Protein AF-A0A7G8TA58-F1 (afdb_monomer)

Organism: NCBI:txid2576756

Solvent-accessible surface area (backbone atoms only — not comparable to full-atom values): 45435 Å² total; per-residue (Å²): 112,73,63,61,55,50,52,52,49,54,52,56,51,55,77,71,56,81,88,83,53,46,38,40,35,31,42,34,30,49,72,52,22,72,72,76,45,64,90,87,63,62,66,40,63,61,87,75,32,33,47,72,64,60,43,51,52,54,51,49,53,48,30,68,75,66,50,70,64,50,80,24,44,36,74,63,62,45,51,52,49,47,70,73,65,68,67,60,34,88,47,33,37,32,45,65,56,53,60,58,34,79,58,76,56,32,63,18,52,64,40,47,50,27,62,76,64,61,33,46,60,56,48,46,49,32,65,48,50,32,40,49,34,32,50,65,64,47,42,56,57,38,43,78,69,76,40,53,44,55,59,69,44,83,43,43,50,80,57,87,85,51,66,66,53,57,71,74,39,58,78,33,44,28,35,47,39,59,46,57,71,62,81,43,60,66,31,48,81,79,31,53,45,74,36,43,89,87,42,47,71,57,52,39,53,47,37,36,72,56,28,62,71,48,24,28,42,26,46,51,67,71,57,55,40,32,41,29,48,32,37,44,56,98,88,43,63,46,41,44,80,32,32,29,59,45,62,54,93,93,52,88,74,82,26,29,67,39,52,80,62,66,56,59,48,80,43,80,49,83,55,81,52,39,61,56,45,29,53,51,48,28,49,50,39,60,75,61,62,62,30,52,44,38,35,40,31,31,29,32,42,96,77,44,61,24,52,74,50,54,43,79,77,77,81,62,56,44,83,42,98,81,80,47,68,44,46,83,45,64,70,59,38,56,50,46,58,57,49,51,61,73,75,43,49,70,54,36,54,53,52,28,46,46,35,61,55,38,38,60,85,49,22,47,62,37,13,49,28,44,20,64,57,67,75,33,55,44,69,62,22,47,38,26,39,52,51,30,45,59,52,28,61,77,67,68,37,64,70,58,44,51,54,49,53,52,53,46,68,73,40,45,52,74,67,55,51,53,54,50,51,53,52,50,54,50,54,59,52,70,75,44,83,94,80,57,71,71,60,54,55,51,52,52,55,55,60,67,70,51,96,65,44,52,56,49,54,45,50,53,42,37,54,54,35,51,56,50,68,74,42,90,78,64,64,63,68,59,49,53,55,33,48,54,51,40,52,50,44,43,77,41,83,33,40,53,79,81,70,97,54,96,84,66,76,71,72,55,63,46,44,64,59,29,43,54,40,42,68,63,49,39,46,49,34,40,74,74,63,51,33,62,66,62,31,52,52,49,52,55,47,44,55,51,41,59,68,68,47,57,55,74,51,97,81,36,70,63,58,52,54,52,28,60,48,24,35,41,23,72,81,79,41,57,64,94,60,24,61,69,30,38,52,53,20,42,51,52,23,60,79,67,68,39,59,68,63,29,30,51,31,28,34,25,46,17,27,39,24,43,51,54,66,36,25,66,59,14,36,51,26,28,51,52,26,52,53,50,28,65,75,72,71,50,85,68,82,69,60,49,37,42,53,49,33,33,46,51,20,55,45,51,47,49,46,74,74,47,92,48,68,69,60,41,35,50,48,40,53,52,42,43,60,57,58,61,70,57,62,79,90,58,74,44,73,67,46,49,52,54,39,49,34,44,30,28,40,21,51,50,57,73,32,62,68,60,22,50,55,38,49,53,50,48,20,63,57,70,72,50,94,55,59,42,44,76,82,48,85,89,52,60,52,64,55,17,54,52,39,35,40,49,52,32,49,53,22,42,67,72,65,36,56,74,58,25,52,54,42,46,64,58,47,62,92,58,72,38,62,94,49,54,93,48,47,74,49,50,55,49,37,52,50,34,54,52,47,32,63,75,68,70,53,68,65,54,53,64,42,30,29,74,54,44,49,86,76,69,99,82,69,61,69,51,51,66,58,66,34,22,48,63,50,75,76,64,44,65,73,77,74,83,134

InterPro domains:
  IPR011761 ATP-grasp fold [PS50975] (139-336)
  IPR013815 ATP-grasp fold, subdomain 1 [G3DSA:3.30.1490.20] (150-220)

Sequence (833 aa):
MRNHQIIENILSQYNIDNIDFDVYVIADAQVQTIKESDNRICHADESEFFSRTEFAEIASALFNVFGFVRVFYSEISFIEYILRNHIDPNGCIVYNLARDGKMPGKKSLIPSFCDLYHIKYTGSDAFVISLLRNKPDFSDILSVHDINVPISVVFNPKQENLSELNTALEGHEILIKNVCESASIGLTRECKMLFSSDAYPKLRQVATSVNPKQVLVQEFIDGMECEVLVLQYHKDYYAMTPVVITFPKDRTFMDTQISNGYQYGFQLLQTPVASSICATAEHAASILNIKDYARFDFRVRDNIPYLFDIAKHEIFIDKDQNCFYEFHCPEIQSILRKEEISERKERLLYYYRYYTETEQDNYYFRGYYLTLFAGKLTSQAFTLLCLAYIFSQRLLDYDLLNRIDDLIKQYAVTQQLNEFMEIRNFYDMLSQSPTTGDNTYSIYCKLKQFDFELPLKAELARACFHFFYTMTQTNDKYQKMLLNECLQYAKNKLMLSNFINPIQLKPADETIIRLTIVYEIAPYILDVRNDIDEFNLLYTLSQQLSIESRAKGEKGLAQYIQNIFNRKAFLFANPTQCEIYYERAKKYFSECQIWDEYCITLVCQAGTDIVIQKYQEAQICCNSAAEIADREGIMLPQPAKINNNLLIAQFLEFEQNSSNQQECATKAKNTRLLLAQELQGTPCATEFVILTNLCSLCLYCDDDASYSNYKDKIENLMQCTDVSDVSDENIDDFYRYYFVWFEAYRALRDKKWELAEKLFHKIDGFIPALFKKQEIFWEKKNAALKRLILSKEVLSAYDFCIHLVQTDRRETVLSKFFFRGLMLSDLQYTSYQ

Nearest PDB structures (foldseek):
  6u1h-assembly1_B  TM=6.963E-01  e=1.003E-09  Thermus thermophilus HB8
  8fff-assembly1_A-2  TM=7.082E-01  e=5.204E-09  Staphylococcus aureus
  6dgi-assembly1_B  TM=6.647E-01  e=4.872E-08  Vibrio cholerae O1 biovar El Tor str. N16961
  4g2v-assembly1_A  TM=5.440E-01  e=3.906E-04  Mus musculus
  4jhr-assembly1_A  TM=5.674E-01  e=3.424E-02  Mus musculus

Foldseek 3Di:
DVQLVVVVVVVVVLVVDDQQAEEEEEFAEQPPLCVPDDPPAPWDDNLLGHYPLLVVQVVVVCCVSRPDYHYDNYPVVVVVVCVVVVDDLVRYEYEQNFDIHDDLQRSQSNLVSCVVVVHHYDKDHSVLSSQQLQQVNLQVLLVVVVQFAWQKDKDALVDPDCPSVCVGQAQFWKAKAARRDDLQQLFDPLRTDGDHPVCSVSNSVSNCSRPNGIIMITGDAQAWKWKWKWFADPNFIFIAFIKTKAAPPVDRDDHNCCRSVVRIDIDTDPDPLRVVVGVSVRVSCNSSVIHGMKMWMWGADPSRTHTRHIGRDDRQWPQDPLRDTAGNHVSCRVVCVVCVLPPPLQVLVVQLVCCVQAPVQPLQSNLVSVCSSVVARDLSSLLSLLSQCVVCVVVVVVVSNVSSVVSCVVHPDPVSVVLSVLSVVLVVVLPDDPDDLVVNVVSLVVNCPDPHAQLSNLVSLLSNLLSQVPDPDHPVVSNVVSLVVLLVSLVDFRWGDDDDHPVPDDTDGSLLSSLVSLLSNLLCCCFVVVNLPSSVVSVVSNVVSLVVRSHPPLQGSSLLSQLLVLLVCLSPHDLVPSVVSLVSNLVSCVVVVVLLSNLQSLLSNLQSCVLLLVLVSSLVSLVVSVVSCVVVVHDHPLNLLSLQSNLSSVLVVVLVVDPDLVVSLVSLVVSLVSLVVSAPLAQDPSNLQSLLQNLLSCVSNVNVVSNVVSQVSNCVSLVHDGQCPLPPPSHGLVSVLLVLLSVLLVCLQVLVLVVNVVSLVSNVPRDRSSCPVPVVLSVQLSVLSVVCSVVSHHDRLSCQAAVSGPDDPDDHSNNSQSSGSSHHGRDHPSDDD

Mean predicted aligned error: 16.64 Å

Structure (mmCIF, N/CA/C/O backbone):
data_AF-A0A7G8TA58-F1
#
_entry.id   AF-A0A7G8TA58-F1
#
loop_
_atom_site.group_PDB
_atom_site.id
_atom_site.type_symbol
_atom_site.label_atom_id
_atom_site.label_alt_id
_atom_site.label_comp_id
_atom_site.label_asym_id
_atom_site.label_entity_id
_atom_site.label_seq_id
_atom_site.pdbx_PDB_ins_code
_atom_site.Cartn_x
_atom_site.Cartn_y
_atom_site.Cartn_z
_atom_site.occupancy
_atom_site.B_iso_or_equiv
_atom_site.auth_seq_id
_atom_site.auth_comp_id
_atom_site.auth_asym_id
_atom_site.auth_atom_id
_atom_site.pdbx_PDB_model_num
ATOM 1 N N . MET A 1 1 ? -25.600 -12.133 39.251 1.00 46.44 1 MET A N 1
ATOM 2 C CA . MET A 1 1 ? -26.917 -12.608 38.757 1.00 46.44 1 MET A CA 1
ATOM 3 C C . MET A 1 1 ? -27.768 -11.471 38.195 1.00 46.44 1 MET A C 1
ATOM 5 O O . MET A 1 1 ? -28.125 -11.577 37.035 1.00 46.44 1 MET A O 1
ATOM 9 N N . ARG A 1 2 ? -28.028 -10.373 38.931 1.00 64.56 2 ARG A N 1
ATOM 10 C CA . ARG A 1 2 ? -28.833 -9.230 38.438 1.00 64.56 2 ARG A CA 1
ATOM 11 C C . ARG A 1 2 ? -28.316 -8.624 37.117 1.00 64.56 2 ARG A C 1
ATOM 13 O O . ARG A 1 2 ? -29.086 -8.491 36.180 1.00 64.56 2 ARG A O 1
ATOM 20 N N . ASN A 1 3 ? -27.017 -8.340 37.016 1.00 65.88 3 ASN A N 1
ATOM 21 C CA . ASN A 1 3 ? -26.450 -7.615 35.865 1.00 65.88 3 ASN A CA 1
ATOM 22 C C . ASN A 1 3 ? -26.434 -8.445 34.571 1.00 65.88 3 ASN A C 1
ATOM 24 O O . ASN A 1 3 ? -26.736 -7.927 33.504 1.00 65.88 3 ASN A O 1
ATOM 28 N N . HIS A 1 4 ? -26.170 -9.752 34.680 1.00 65.88 4 HIS A N 1
ATOM 29 C CA . HIS A 1 4 ? -26.207 -10.685 33.548 1.00 65.88 4 HIS A CA 1
ATOM 30 C C . HIS A 1 4 ? -27.599 -10.743 32.906 1.00 65.88 4 HIS A C 1
ATOM 32 O O . HIS A 1 4 ? -27.727 -10.647 31.694 1.00 65.88 4 HIS A O 1
ATOM 38 N N . GLN A 1 5 ? -28.644 -10.798 33.736 1.00 73.06 5 GLN A N 1
ATOM 39 C CA . GLN A 1 5 ? -30.027 -10.831 33.272 1.00 73.06 5 GLN A CA 1
ATOM 40 C C . GLN A 1 5 ? -30.445 -9.525 32.576 1.00 73.06 5 GLN A C 1
ATOM 42 O O . GLN A 1 5 ? -31.246 -9.554 31.650 1.00 73.06 5 GLN A O 1
ATOM 47 N N . ILE A 1 6 ? -29.895 -8.375 32.988 1.00 74.94 6 ILE A N 1
ATOM 48 C CA . ILE A 1 6 ? -30.139 -7.100 32.297 1.00 74.94 6 ILE A CA 1
ATOM 49 C C . ILE A 1 6 ? -29.489 -7.097 30.913 1.00 74.94 6 ILE A C 1
ATOM 51 O O . ILE A 1 6 ? -30.134 -6.679 29.958 1.00 74.94 6 ILE A O 1
ATOM 55 N N . ILE A 1 7 ? -28.256 -7.595 30.787 1.00 70.81 7 ILE A N 1
ATOM 56 C CA . ILE A 1 7 ? -27.585 -7.704 29.484 1.00 70.81 7 ILE A CA 1
ATOM 57 C C . ILE A 1 7 ? -28.370 -8.643 28.561 1.00 70.81 7 ILE A C 1
ATOM 59 O O . ILE A 1 7 ? -28.643 -8.275 27.424 1.00 70.81 7 ILE A O 1
ATOM 63 N N . GLU A 1 8 ? -28.802 -9.808 29.055 1.00 71.75 8 GLU A N 1
ATOM 64 C CA . GLU A 1 8 ? -29.664 -10.726 28.294 1.00 71.75 8 GLU A CA 1
ATOM 65 C C . GLU A 1 8 ? -30.973 -10.049 27.859 1.00 71.75 8 GLU A C 1
ATOM 67 O O . GLU A 1 8 ? -31.382 -10.186 26.709 1.00 71.75 8 GLU A O 1
ATOM 72 N N . ASN A 1 9 ? -31.606 -9.261 28.734 1.00 75.81 9 ASN A N 1
ATOM 73 C CA . ASN A 1 9 ? -32.813 -8.513 28.381 1.00 75.81 9 ASN A CA 1
ATOM 74 C C . ASN A 1 9 ? -32.541 -7.477 27.276 1.00 75.81 9 ASN A C 1
ATOM 76 O O . ASN A 1 9 ? -33.294 -7.430 26.303 1.00 75.81 9 ASN A O 1
ATOM 80 N N . ILE A 1 10 ? -31.461 -6.694 27.389 1.00 71.62 10 ILE A N 1
ATOM 81 C CA . ILE A 1 10 ? -31.053 -5.702 26.378 1.00 71.62 10 ILE A CA 1
ATOM 82 C C . ILE A 1 10 ? -30.824 -6.382 25.020 1.00 71.62 10 ILE A C 1
ATOM 84 O O . ILE A 1 10 ? -31.345 -5.923 24.004 1.00 71.62 10 ILE A O 1
ATOM 88 N N . LEU A 1 11 ? -30.090 -7.496 24.999 1.00 69.50 11 LEU A N 1
ATOM 89 C CA . LEU A 1 11 ? -29.798 -8.248 23.774 1.00 69.50 11 LEU A CA 1
ATOM 90 C C . LEU A 1 11 ? -31.053 -8.896 23.179 1.00 69.50 11 LEU A C 1
ATOM 92 O O . LEU A 1 11 ? -31.270 -8.837 21.970 1.00 69.50 11 LEU A O 1
ATOM 96 N N . SER A 1 12 ? -31.933 -9.444 24.020 1.00 70.56 12 SER A N 1
ATOM 97 C CA . SER A 1 12 ? -33.200 -10.025 23.567 1.00 70.56 12 SER A CA 1
ATOM 98 C C . SER A 1 12 ? -34.109 -8.989 22.901 1.00 70.56 12 SER A C 1
ATOM 100 O O . SER A 1 12 ? -34.742 -9.290 21.891 1.00 70.56 12 SER A O 1
ATOM 102 N N . GLN A 1 13 ? -34.130 -7.755 23.418 1.00 67.62 13 GLN A N 1
ATOM 103 C CA . GLN A 1 13 ? -34.866 -6.644 22.823 1.00 67.62 13 GLN A CA 1
ATOM 104 C C . GLN A 1 13 ? -34.265 -6.257 21.465 1.00 67.62 13 GLN A C 1
ATOM 106 O O . GLN A 1 13 ? -34.991 -6.092 20.487 1.00 67.62 13 GLN A O 1
ATOM 111 N N . TYR A 1 14 ? -32.935 -6.211 21.382 1.00 64.81 14 TYR A N 1
ATOM 112 C CA . TYR A 1 14 ? -32.216 -5.918 20.145 1.00 64.81 14 TYR A CA 1
ATOM 113 C C . TYR A 1 14 ? -32.493 -6.930 19.022 1.00 64.81 14 TYR A C 1
ATOM 115 O O . TYR A 1 14 ? -32.582 -6.551 17.860 1.00 64.81 14 TYR A O 1
ATOM 123 N N . ASN A 1 15 ? -32.677 -8.213 19.349 1.00 61.06 15 ASN A N 1
ATOM 124 C CA . ASN A 1 15 ? -33.002 -9.251 18.361 1.00 61.06 15 ASN A CA 1
ATOM 125 C C . ASN A 1 15 ? -34.431 -9.140 17.786 1.00 61.06 15 ASN A C 1
ATOM 127 O O . ASN A 1 15 ? -34.732 -9.781 16.778 1.00 61.06 15 ASN A O 1
ATOM 131 N N . ILE A 1 16 ? -35.311 -8.352 18.410 1.00 58.31 16 ILE A N 1
ATOM 132 C CA . ILE A 1 16 ? -36.704 -8.147 17.980 1.00 58.31 16 ILE A CA 1
ATOM 133 C C . ILE A 1 16 ? -36.847 -6.855 17.159 1.00 58.31 16 ILE A C 1
ATOM 135 O O . ILE A 1 16 ? -37.679 -6.794 16.250 1.00 58.31 16 ILE A O 1
ATOM 139 N N . ASP A 1 17 ? -36.037 -5.839 17.456 1.00 60.25 17 ASP A N 1
ATOM 140 C CA . ASP A 1 17 ? -36.115 -4.527 16.818 1.00 60.25 17 ASP A CA 1
ATOM 141 C C . ASP A 1 17 ? -35.423 -4.522 15.443 1.00 60.25 17 ASP A C 1
ATOM 143 O O . ASP A 1 17 ? -34.240 -4.830 15.302 1.00 60.25 17 ASP A O 1
ATOM 147 N N . ASN A 1 18 ? -36.161 -4.135 14.397 1.00 60.56 18 ASN A N 1
ATOM 148 C CA . ASN A 1 18 ? -35.581 -3.951 13.070 1.00 60.56 18 ASN A CA 1
ATOM 149 C C . ASN A 1 18 ? -34.824 -2.614 13.027 1.00 60.56 18 ASN A C 1
ATOM 151 O O . ASN A 1 18 ? -35.420 -1.552 13.215 1.00 60.56 18 ASN A O 1
ATOM 155 N N . ILE A 1 19 ? -33.514 -2.664 12.791 1.00 65.75 19 ILE A N 1
ATOM 156 C CA . ILE A 1 19 ? -32.657 -1.475 12.717 1.00 65.75 19 ILE A CA 1
ATOM 157 C C . ILE A 1 19 ? -32.855 -0.833 11.344 1.00 65.75 19 ILE A C 1
ATOM 159 O O . ILE A 1 19 ? -32.342 -1.327 10.344 1.00 65.75 19 ILE A O 1
ATOM 163 N N . ASP A 1 20 ? -33.616 0.258 11.309 1.00 69.62 20 ASP A N 1
ATOM 164 C CA . ASP A 1 20 ? -33.960 1.005 10.090 1.00 69.62 20 ASP A CA 1
ATOM 165 C C . ASP A 1 20 ? -33.512 2.475 10.185 1.00 69.62 20 ASP A C 1
ATOM 167 O O . ASP A 1 20 ? -34.241 3.405 9.850 1.00 69.62 20 ASP A O 1
ATOM 171 N N . PHE A 1 21 ? -32.321 2.703 10.741 1.00 74.81 21 PHE A N 1
ATOM 172 C CA . PHE A 1 21 ? -31.722 4.031 10.870 1.00 74.81 21 PHE A CA 1
ATOM 173 C C . PHE A 1 21 ? -30.234 3.996 10.516 1.00 74.81 21 PHE A C 1
ATOM 175 O O . PHE A 1 21 ? -29.545 3.006 10.761 1.00 74.81 21 PHE A O 1
ATOM 182 N N . ASP A 1 22 ? -29.728 5.103 9.976 1.00 77.25 22 ASP A N 1
ATOM 183 C CA . ASP A 1 22 ? -28.310 5.270 9.665 1.00 77.25 22 ASP A CA 1
ATOM 184 C C . ASP A 1 22 ? -27.483 5.438 10.944 1.00 77.25 22 ASP A C 1
ATOM 186 O O . ASP A 1 22 ? -27.871 6.162 11.865 1.00 77.25 22 ASP A O 1
ATOM 190 N N . VAL A 1 23 ? -26.292 4.839 10.980 1.00 82.38 23 VAL A N 1
ATOM 191 C CA . VAL A 1 23 ? -25.330 5.046 12.070 1.00 82.38 23 VAL A CA 1
ATOM 192 C C . VAL A 1 23 ? -24.156 5.885 11.582 1.00 82.38 23 VAL A C 1
ATOM 194 O O . VAL A 1 23 ? -23.430 5.499 10.661 1.00 82.38 23 VAL A O 1
ATOM 197 N N . TYR A 1 24 ? -23.945 7.023 12.240 1.00 85.38 24 TYR A N 1
ATOM 198 C CA . TYR A 1 24 ? -22.814 7.916 12.010 1.00 85.38 24 TYR A CA 1
ATOM 199 C C . TYR A 1 24 ? -21.821 7.816 13.164 1.00 85.38 24 TYR A C 1
ATOM 201 O O . TYR A 1 24 ? -22.141 8.178 14.290 1.00 85.38 24 TYR A O 1
ATOM 209 N N . VAL A 1 25 ? -20.611 7.340 12.893 1.00 88.44 25 VAL A N 1
ATOM 210 C CA . VAL A 1 25 ? -19.529 7.248 13.880 1.00 88.44 25 VAL A CA 1
ATOM 211 C C . VAL A 1 25 ? -18.618 8.447 13.712 1.00 88.44 25 VAL A C 1
ATOM 213 O O . VAL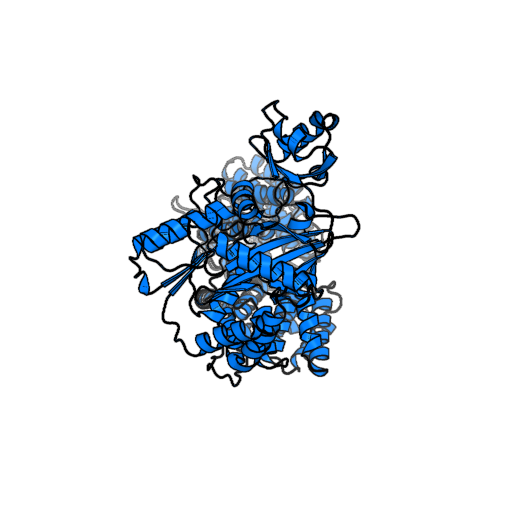 A 1 25 ? -18.109 8.669 12.617 1.00 88.44 25 VAL A O 1
ATOM 216 N N . ILE A 1 26 ? -18.387 9.198 14.783 1.00 91.56 26 ILE A N 1
ATOM 217 C CA . ILE A 1 26 ? -17.373 10.258 14.801 1.00 91.56 26 ILE A CA 1
ATOM 218 C C . ILE A 1 26 ? -16.251 9.764 15.692 1.00 91.56 26 ILE A C 1
ATOM 220 O O . ILE A 1 26 ? -16.492 9.556 16.878 1.00 91.56 26 ILE A O 1
ATOM 224 N N . ALA A 1 27 ? -15.068 9.539 15.132 1.00 88.44 27 ALA A N 1
ATOM 225 C CA . ALA A 1 27 ? -13.942 8.969 15.858 1.00 88.44 27 ALA A CA 1
ATOM 226 C C . ALA A 1 27 ? -12.623 9.558 15.366 1.00 88.44 27 ALA A C 1
ATOM 228 O O . ALA A 1 27 ? -12.228 9.333 14.222 1.00 88.44 27 ALA A O 1
ATOM 229 N N . ASP A 1 28 ? -11.921 10.260 16.250 1.00 89.56 28 ASP A N 1
ATOM 230 C CA . ASP A 1 28 ? -10.614 10.816 15.920 1.00 89.56 28 ASP A CA 1
ATOM 231 C C . ASP A 1 28 ? -9.548 9.724 15.929 1.00 89.56 28 ASP A C 1
ATOM 233 O O . ASP A 1 28 ? -9.374 9.020 16.931 1.00 89.56 28 ASP A O 1
ATOM 237 N N . ALA A 1 29 ? -8.842 9.585 14.810 1.00 82.75 29 ALA A N 1
ATOM 238 C CA . ALA A 1 29 ? -7.839 8.562 14.576 1.00 82.75 29 ALA A CA 1
ATOM 239 C C . ALA A 1 29 ? -6.469 9.189 14.296 1.00 82.75 29 ALA A C 1
ATOM 241 O O . ALA A 1 29 ? -6.350 10.184 13.572 1.00 82.75 29 ALA A O 1
ATOM 242 N N . GLN A 1 30 ? -5.425 8.568 14.847 1.00 81.19 30 GLN A N 1
ATOM 243 C CA . GLN A 1 30 ? -4.032 8.974 14.668 1.00 81.19 30 GLN A CA 1
ATOM 244 C C . GLN A 1 30 ? -3.701 9.116 13.181 1.00 81.19 30 GLN A C 1
ATOM 246 O O . GLN A 1 30 ? -4.119 8.292 12.362 1.00 81.19 30 GLN A O 1
ATOM 251 N N . VAL A 1 31 ? -2.953 10.166 12.830 1.00 79.25 31 VAL A N 1
ATOM 252 C CA . VAL A 1 31 ? -2.627 10.586 11.453 1.00 79.25 31 VAL A CA 1
ATOM 253 C C . VAL A 1 31 ? -3.836 11.056 10.625 1.00 79.25 31 VAL A C 1
ATOM 255 O O . VAL A 1 31 ? -3.755 12.097 9.971 1.00 79.25 31 VAL A O 1
ATOM 258 N N . GLN A 1 32 ? -4.959 10.331 10.636 1.00 75.12 32 GLN A N 1
ATOM 259 C CA . GLN A 1 32 ? -6.102 10.595 9.756 1.00 75.12 32 GLN A CA 1
ATOM 260 C C . GLN A 1 32 ? -6.854 11.874 10.131 1.00 75.12 32 GLN A C 1
ATOM 262 O O . GLN A 1 32 ? -7.148 12.677 9.246 1.00 75.12 32 GLN A O 1
ATOM 267 N N . THR A 1 33 ? -7.112 12.103 11.422 1.00 83.19 33 THR A N 1
ATOM 268 C CA . THR A 1 33 ? -7.815 13.308 11.892 1.00 83.19 33 THR A CA 1
ATOM 269 C C . THR A 1 33 ? -7.068 14.569 11.492 1.00 83.19 33 THR A C 1
ATOM 271 O O . THR A 1 33 ? -7.668 15.480 10.930 1.00 83.19 33 THR A O 1
ATOM 274 N N . ILE A 1 34 ? -5.747 14.601 11.681 1.00 81.88 34 ILE A N 1
ATOM 275 C CA . ILE A 1 34 ? -4.910 15.752 11.315 1.00 81.88 34 ILE A CA 1
ATOM 276 C C . ILE A 1 34 ? -4.872 15.941 9.792 1.00 81.88 34 ILE A C 1
ATOM 278 O O . ILE A 1 34 ? -4.914 17.069 9.311 1.00 81.88 34 ILE A O 1
ATOM 282 N N . LYS A 1 35 ? -4.829 14.848 9.019 1.00 77.56 35 LYS A N 1
ATOM 283 C CA . LYS A 1 35 ? -4.809 14.894 7.548 1.00 77.56 35 LYS A CA 1
ATOM 284 C C . LYS A 1 35 ? -6.095 15.483 6.953 1.00 77.56 35 LYS A C 1
ATOM 286 O O . LYS A 1 35 ? -6.027 16.158 5.929 1.00 77.56 35 LYS A O 1
ATOM 291 N N . GLU A 1 36 ? -7.250 15.184 7.544 1.00 73.31 36 GLU A N 1
ATOM 292 C CA . GLU A 1 36 ? -8.564 15.616 7.039 1.00 73.31 36 GLU A CA 1
ATOM 293 C C . GLU A 1 36 ? -9.047 16.950 7.621 1.00 73.31 36 GLU A C 1
ATOM 295 O O . GLU A 1 36 ? -9.993 17.542 7.099 1.00 73.31 36 GLU A O 1
ATOM 300 N N . SER A 1 37 ? -8.424 17.417 8.701 1.00 76.31 37 SER A N 1
ATOM 301 C CA . SER A 1 37 ? -8.884 18.585 9.446 1.00 76.31 37 SER A CA 1
ATOM 302 C C . SER A 1 37 ? -8.392 19.914 8.878 1.00 76.31 37 SER A C 1
ATOM 304 O O . SER A 1 37 ? -7.374 20.017 8.199 1.00 76.31 37 SER A O 1
ATOM 306 N N . ASP A 1 38 ? -9.128 20.977 9.200 1.00 76.56 38 ASP A N 1
ATOM 307 C CA . ASP A 1 38 ? -8.730 22.348 8.896 1.00 76.56 38 ASP A CA 1
ATOM 308 C C . ASP A 1 38 ? -7.469 22.736 9.687 1.00 76.56 38 ASP A C 1
ATOM 310 O O . ASP A 1 38 ? -7.445 22.640 10.913 1.00 76.56 38 ASP A O 1
ATOM 314 N N . ASN A 1 39 ? -6.453 23.264 8.998 1.00 82.31 39 ASN A N 1
ATOM 315 C CA . ASN A 1 39 ? -5.166 23.668 9.585 1.00 82.31 39 ASN A CA 1
ATOM 316 C C . ASN A 1 39 ? -5.268 24.708 10.723 1.00 82.31 39 ASN A C 1
ATOM 318 O O . ASN A 1 39 ? -4.273 24.990 11.392 1.00 82.31 39 ASN A O 1
ATOM 322 N N . ARG A 1 40 ? -6.430 25.343 10.922 1.00 86.44 40 ARG A N 1
ATOM 323 C CA . ARG A 1 40 ? -6.695 26.271 12.035 1.00 86.44 40 ARG A CA 1
ATOM 324 C C . ARG A 1 40 ? -7.053 25.556 13.340 1.00 86.44 40 ARG A C 1
ATOM 326 O O . ARG A 1 40 ? -7.095 26.213 14.382 1.00 86.44 40 ARG A O 1
ATOM 333 N N . ILE A 1 41 ? -7.354 24.260 13.299 1.00 86.50 41 ILE A N 1
ATOM 334 C CA . ILE A 1 41 ? -7.726 23.477 14.476 1.00 86.50 41 ILE A CA 1
ATOM 335 C C . ILE A 1 41 ? -6.468 23.170 15.291 1.00 86.50 41 ILE A C 1
ATOM 337 O O . ILE A 1 41 ? -5.472 22.644 14.803 1.00 86.50 41 ILE A O 1
ATOM 341 N N . CYS A 1 42 ? -6.514 23.520 16.574 1.00 88.56 42 CYS A N 1
ATOM 342 C CA . CYS A 1 42 ? -5.494 23.119 17.532 1.00 88.56 42 CYS A CA 1
ATOM 343 C C . CYS A 1 42 ? -5.844 21.731 18.072 1.00 88.56 42 CYS A C 1
ATOM 345 O O . CYS A 1 42 ? -6.615 21.634 19.030 1.00 88.56 42 CYS A O 1
ATOM 347 N N . HIS A 1 43 ? -5.252 20.701 17.471 1.00 90.12 43 HIS A N 1
ATOM 348 C CA . HIS A 1 43 ? -5.534 19.302 17.787 1.00 90.12 43 HIS A CA 1
ATOM 349 C C . HIS A 1 43 ? -5.149 18.888 19.210 1.00 90.12 43 HIS A C 1
ATOM 351 O O . HIS A 1 43 ? -4.244 19.480 19.810 1.00 90.12 43 HIS A O 1
ATOM 357 N N . ALA A 1 44 ? -5.825 17.868 19.740 1.00 86.56 44 ALA A N 1
ATOM 358 C CA . ALA A 1 44 ? -5.384 17.155 20.940 1.00 86.56 44 ALA A CA 1
ATOM 359 C C . ALA A 1 44 ? -4.020 16.468 20.712 1.00 86.56 44 ALA A C 1
ATOM 361 O O . ALA A 1 44 ? -3.489 16.452 19.600 1.00 86.56 44 ALA A O 1
ATOM 362 N N . ASP A 1 45 ? -3.425 15.931 21.777 1.00 82.62 45 ASP A N 1
ATOM 363 C CA . ASP A 1 45 ? -2.261 15.053 21.631 1.00 82.62 45 ASP A CA 1
ATOM 364 C C . ASP A 1 45 ? -2.669 13.769 20.886 1.00 82.62 45 ASP A C 1
ATOM 366 O O . ASP A 1 45 ? -3.742 13.229 21.149 1.00 82.62 45 ASP A O 1
ATOM 370 N N . GLU A 1 46 ? -1.843 13.266 19.962 1.00 80.06 46 GLU A N 1
ATOM 371 C CA . GLU A 1 46 ? -2.182 12.064 19.183 1.00 80.06 46 GLU A CA 1
ATOM 372 C C . GLU A 1 46 ? -2.362 10.810 20.051 1.00 80.06 46 GLU A C 1
ATOM 374 O O . GLU A 1 46 ? -3.086 9.898 19.650 1.00 80.06 46 GLU A O 1
ATOM 379 N N . SER A 1 47 ? -1.758 10.763 21.245 1.00 75.56 47 SER A N 1
ATOM 380 C CA . SER A 1 47 ? -2.011 9.689 22.218 1.00 75.56 47 SER A CA 1
ATOM 381 C C . SER A 1 47 ? -3.456 9.662 22.710 1.00 75.56 47 SER A C 1
ATOM 383 O O . SER A 1 47 ? -3.921 8.630 23.186 1.00 75.56 47 SER A O 1
ATOM 385 N N . GLU A 1 48 ? -4.196 10.765 22.560 1.00 80.25 48 GLU A N 1
ATOM 386 C CA . GLU A 1 48 ? -5.628 10.733 22.787 1.00 80.25 48 GLU A CA 1
ATOM 387 C C . GLU A 1 48 ? -6.378 10.087 21.639 1.00 80.25 48 GLU A C 1
ATOM 389 O O . GLU A 1 48 ? -7.431 9.555 21.928 1.00 80.25 48 GLU A O 1
ATOM 394 N N . PHE A 1 49 ? -5.920 10.108 20.387 1.00 85.00 49 PHE A N 1
ATOM 395 C CA . PHE A 1 49 ? -6.674 9.566 19.249 1.00 85.00 49 PHE A CA 1
ATOM 396 C C . PHE A 1 49 ? -6.618 8.039 19.172 1.00 85.00 49 PHE A C 1
ATOM 398 O O . PHE A 1 49 ? -5.682 7.417 19.666 1.00 85.00 49 PHE A O 1
ATOM 405 N N . PHE A 1 50 ? -7.613 7.423 18.518 1.00 76.94 50 PHE A N 1
ATOM 406 C CA . PHE A 1 50 ? -7.580 5.979 18.270 1.00 76.94 50 PHE A CA 1
ATOM 407 C C . PHE A 1 50 ? -6.401 5.667 17.356 1.00 76.94 50 PHE A C 1
ATOM 409 O O . PHE A 1 50 ? -6.259 6.260 16.282 1.00 76.94 50 PHE A O 1
ATOM 416 N N . SER A 1 51 ? -5.593 4.684 17.725 1.00 68.00 51 SER A N 1
ATOM 417 C CA . SER A 1 51 ? -4.731 4.032 16.752 1.00 68.00 51 SER A CA 1
ATOM 418 C C . SER A 1 51 ? -5.583 3.417 15.635 1.00 68.00 51 SER A C 1
ATOM 420 O O . SER A 1 51 ? -6.770 3.114 15.800 1.00 68.00 51 SER A O 1
ATOM 422 N N . ARG A 1 52 ? -4.973 3.195 14.467 1.00 61.12 52 ARG A N 1
ATOM 423 C CA . ARG A 1 52 ? -5.657 2.555 13.329 1.00 61.12 52 ARG A CA 1
ATOM 424 C C . ARG A 1 52 ? -6.265 1.202 13.709 1.00 61.12 52 ARG A C 1
ATOM 426 O O . ARG A 1 52 ? -7.309 0.828 13.182 1.00 61.12 52 ARG A O 1
ATOM 433 N N . THR A 1 53 ? -5.589 0.491 14.601 1.00 53.62 53 THR A N 1
ATOM 434 C CA . THR A 1 53 ? -5.993 -0.810 15.117 1.00 53.62 53 THR A CA 1
ATOM 435 C C . THR A 1 53 ? -7.262 -0.687 15.959 1.00 53.62 53 THR A C 1
ATOM 437 O O . THR A 1 53 ? -8.291 -1.216 15.550 1.00 53.62 53 THR A O 1
ATOM 440 N N . GLU A 1 54 ? -7.229 0.128 17.019 1.00 59.56 54 GLU A N 1
ATOM 441 C CA . GLU A 1 54 ? -8.372 0.341 17.925 1.00 59.56 54 GLU A CA 1
ATOM 442 C C . GLU A 1 54 ? -9.601 0.863 17.175 1.00 59.56 54 GLU A C 1
ATOM 444 O O . GLU A 1 54 ? -10.734 0.444 17.417 1.00 59.56 54 GLU A O 1
ATOM 449 N N . PHE A 1 55 ? -9.390 1.769 16.216 1.00 68.06 55 PHE A N 1
ATOM 450 C CA . PHE A 1 55 ? -10.482 2.279 15.400 1.00 68.06 55 PHE A CA 1
ATOM 451 C C . PHE A 1 55 ? -11.106 1.186 14.518 1.00 68.06 55 PHE A C 1
ATOM 453 O O . PHE A 1 55 ? -12.332 1.087 14.435 1.00 68.06 55 PHE A O 1
ATOM 460 N N . ALA A 1 56 ? -10.287 0.355 13.865 1.00 57.12 56 ALA A N 1
ATOM 461 C CA . ALA A 1 56 ? -10.777 -0.723 13.008 1.00 57.12 56 ALA A CA 1
ATOM 462 C C . ALA A 1 56 ? -11.607 -1.748 13.794 1.00 57.12 56 ALA A C 1
ATOM 464 O O . ALA A 1 56 ? -12.607 -2.251 13.281 1.00 57.12 56 ALA A O 1
ATOM 465 N N . GLU A 1 57 ? -11.232 -2.021 15.040 1.00 57.62 57 GLU A N 1
ATOM 466 C CA . GLU A 1 57 ? -11.975 -2.906 15.939 1.00 57.62 57 GLU A CA 1
ATOM 467 C C . GLU A 1 57 ? -13.363 -2.368 16.257 1.00 57.62 57 GLU A C 1
ATOM 469 O O . GLU A 1 57 ? -14.367 -3.056 16.055 1.00 57.62 57 GLU A O 1
ATOM 474 N N . ILE A 1 58 ? -13.425 -1.111 16.695 1.00 65.19 58 ILE A N 1
ATOM 475 C CA . ILE A 1 58 ? -14.678 -0.436 17.025 1.00 65.19 58 ILE A CA 1
ATOM 476 C C . ILE A 1 58 ? -15.570 -0.354 15.787 1.00 65.19 58 ILE A C 1
ATOM 478 O O . ILE A 1 58 ? -16.747 -0.709 15.843 1.00 65.19 58 ILE A O 1
ATOM 482 N N . ALA A 1 59 ? -15.017 0.073 14.650 1.00 62.62 59 ALA A N 1
ATOM 483 C CA . ALA A 1 59 ? -15.757 0.175 13.399 1.00 62.62 59 ALA A CA 1
ATOM 484 C C . ALA A 1 59 ? -16.289 -1.190 12.941 1.00 62.62 59 ALA A C 1
ATOM 486 O O . ALA A 1 59 ? -17.435 -1.278 12.503 1.00 62.62 59 ALA A O 1
ATOM 487 N N . SER A 1 60 ? -15.500 -2.259 13.088 1.00 56.75 60 SER A N 1
ATOM 488 C CA . SER A 1 60 ? -15.921 -3.624 12.763 1.00 56.75 60 SER A CA 1
ATOM 489 C C . SER A 1 60 ? -17.057 -4.101 13.669 1.00 56.75 60 SER A C 1
ATOM 491 O O . SER A 1 60 ? -18.055 -4.621 13.169 1.00 56.75 60 SER A O 1
ATOM 493 N N . ALA A 1 61 ? -16.963 -3.866 14.982 1.00 61.78 61 ALA A N 1
ATOM 494 C CA . ALA A 1 61 ? -18.019 -4.208 15.934 1.00 61.78 61 ALA A CA 1
ATOM 495 C C . ALA A 1 61 ? -19.323 -3.449 15.636 1.00 61.78 61 ALA A C 1
ATOM 497 O O . ALA A 1 61 ? -20.399 -4.043 15.597 1.00 61.78 61 ALA A O 1
ATOM 498 N N . LEU A 1 62 ? -19.240 -2.150 15.344 1.00 66.31 62 LEU A N 1
ATOM 499 C CA . LEU A 1 62 ? -20.409 -1.345 14.983 1.00 66.31 62 LEU A CA 1
ATOM 500 C C . LEU A 1 62 ? -21.008 -1.779 13.641 1.00 66.31 62 LEU A C 1
ATOM 502 O O . LEU A 1 62 ? -22.225 -1.906 13.536 1.00 66.31 62 LEU A O 1
ATOM 506 N N . PHE A 1 63 ? -20.180 -2.071 12.637 1.00 56.84 63 PHE A N 1
ATOM 507 C CA . PHE A 1 63 ? -20.635 -2.605 11.350 1.00 56.84 63 PHE A CA 1
ATOM 508 C C . PHE A 1 63 ? -21.305 -3.975 11.512 1.00 56.84 63 PHE A C 1
ATOM 510 O O . PHE A 1 63 ? -22.341 -4.248 10.908 1.00 56.84 63 PHE A O 1
ATOM 517 N N . ASN A 1 64 ? -20.770 -4.833 12.384 1.00 54.88 64 ASN A N 1
ATOM 518 C CA . ASN A 1 64 ? -21.410 -6.093 12.746 1.00 54.88 64 ASN A CA 1
ATOM 519 C C . ASN A 1 64 ? -22.790 -5.866 13.342 1.00 54.88 64 ASN A C 1
ATOM 521 O O . ASN A 1 64 ? -23.745 -6.555 12.992 1.00 54.88 64 ASN A O 1
ATOM 525 N N . VAL A 1 65 ? -22.912 -4.942 14.277 1.00 61.88 65 VAL A N 1
ATOM 526 C CA . VAL A 1 65 ? -24.147 -4.740 15.027 1.00 61.88 65 VAL A CA 1
ATOM 527 C C . VAL A 1 65 ? -25.200 -4.079 14.125 1.00 61.88 65 VAL A C 1
ATOM 529 O O . VAL A 1 65 ? -26.263 -4.659 13.909 1.00 61.88 65 VAL A O 1
ATOM 532 N N . PHE A 1 66 ? -24.857 -2.966 13.477 1.00 62.09 66 PHE A N 1
ATOM 533 C CA . PHE A 1 66 ? -25.803 -2.099 12.764 1.00 62.09 66 PHE A CA 1
ATOM 534 C C . PHE A 1 66 ? -25.827 -2.259 11.235 1.00 62.09 66 PHE A C 1
ATOM 536 O O . PHE A 1 66 ? -26.674 -1.670 10.568 1.00 62.09 66 PHE A O 1
ATOM 543 N N . GLY A 1 67 ? -24.925 -3.048 10.645 1.00 59.16 67 GLY A N 1
ATOM 544 C CA . GLY A 1 67 ? -24.806 -3.159 9.192 1.00 59.16 67 GLY A CA 1
ATOM 545 C C . GLY A 1 67 ? -24.095 -1.944 8.599 1.00 59.16 67 GLY A C 1
ATOM 546 O O . GLY A 1 67 ? -22.889 -1.798 8.764 1.00 59.16 67 GLY A O 1
ATOM 547 N N . PHE A 1 68 ? -24.810 -1.079 7.873 1.00 58.84 68 PHE A N 1
ATOM 548 C CA . PHE A 1 68 ? -24.186 0.078 7.224 1.00 58.84 68 PHE A CA 1
ATOM 549 C C . PHE A 1 68 ? -23.880 1.189 8.236 1.00 58.84 68 PHE A C 1
ATOM 551 O O . PHE A 1 68 ? -24.778 1.787 8.822 1.00 58.84 68 PHE A O 1
ATOM 558 N N . VAL A 1 69 ? -22.592 1.490 8.398 1.00 66.19 69 VAL A N 1
ATOM 559 C CA . VAL A 1 69 ? -22.092 2.540 9.287 1.00 66.19 69 VAL A CA 1
ATOM 560 C C . VAL A 1 69 ? -21.231 3.500 8.475 1.00 66.19 69 VAL A C 1
ATOM 562 O O . VAL A 1 69 ? -20.373 3.069 7.702 1.00 66.19 69 VAL A O 1
ATOM 565 N N . ARG A 1 70 ? -21.433 4.808 8.650 1.00 76.31 70 ARG A N 1
ATOM 566 C CA . ARG A 1 70 ? -20.581 5.840 8.045 1.00 76.31 70 ARG A CA 1
ATOM 567 C C . ARG A 1 70 ? -19.698 6.480 9.106 1.00 76.31 70 ARG A C 1
ATOM 569 O O . ARG A 1 70 ? -20.182 6.924 10.140 1.00 76.31 70 ARG A O 1
ATOM 576 N N . VAL A 1 71 ? -18.409 6.556 8.807 1.00 81.94 71 VAL A N 1
ATOM 577 C CA . VAL A 1 71 ? -17.370 7.058 9.708 1.00 81.94 71 VAL A CA 1
ATOM 578 C C . VAL A 1 71 ? -16.954 8.471 9.310 1.00 81.94 71 VAL A C 1
ATOM 580 O O . VAL A 1 71 ? -16.798 8.758 8.123 1.00 81.94 71 VAL A O 1
ATOM 583 N N . PHE A 1 72 ? -16.720 9.316 10.310 1.00 84.06 72 PHE A N 1
ATOM 584 C CA . PHE A 1 72 ? -16.096 10.628 10.199 1.00 84.06 72 PHE A CA 1
ATOM 585 C C . PHE A 1 72 ? -14.890 10.705 11.136 1.00 84.06 72 PHE A C 1
ATOM 587 O O . PHE A 1 72 ? -15.028 10.467 12.335 1.00 84.06 72 PHE A O 1
ATOM 594 N N . TYR A 1 73 ? -13.729 11.080 10.596 1.00 85.44 73 TYR A N 1
ATOM 595 C CA . TYR A 1 73 ? -12.487 11.236 11.366 1.00 85.44 73 TYR A CA 1
ATOM 596 C C . TYR A 1 73 ? -12.282 12.648 11.929 1.00 85.44 73 TYR A C 1
ATOM 598 O O . TYR A 1 73 ? -11.213 12.955 12.446 1.00 85.44 73 TYR A O 1
ATOM 606 N N . SER A 1 74 ? -13.280 13.520 11.783 1.00 87.38 74 SER A N 1
ATOM 607 C CA . SER A 1 74 ? -13.274 14.888 12.294 1.00 87.38 74 SER A CA 1
ATOM 608 C C . SER A 1 74 ? -14.699 15.319 12.620 1.00 87.38 74 SER A C 1
ATOM 610 O O . SER A 1 74 ? -15.633 15.061 11.845 1.00 87.38 74 SER A O 1
ATOM 612 N N . GLU A 1 75 ? -14.869 16.033 13.732 1.00 92.06 75 GLU A N 1
ATOM 613 C CA . GLU A 1 75 ? -16.147 16.628 14.120 1.00 92.06 75 GLU A CA 1
ATOM 614 C C . GLU A 1 75 ? -16.666 17.596 13.053 1.00 92.06 75 GLU A C 1
ATOM 616 O O . GLU A 1 75 ? -17.869 17.651 12.793 1.00 92.06 75 GLU A O 1
ATOM 621 N N . ILE A 1 76 ? -15.765 18.334 12.396 1.00 91.19 76 ILE A N 1
ATOM 622 C CA . ILE A 1 76 ? -16.133 19.311 11.367 1.00 91.19 76 ILE A CA 1
ATOM 623 C C . ILE A 1 76 ? -16.644 18.613 10.110 1.00 91.19 76 ILE A C 1
ATOM 625 O O . ILE A 1 76 ? -17.685 19.008 9.588 1.00 91.19 76 ILE A O 1
ATOM 629 N N . SER A 1 77 ? -15.988 17.540 9.663 1.00 86.94 77 SER A N 1
ATOM 630 C CA . SER A 1 77 ? -16.439 16.749 8.510 1.00 86.94 77 SER A CA 1
ATOM 631 C C . SER A 1 77 ? -17.845 16.183 8.718 1.00 86.94 77 SER A C 1
ATOM 633 O O . SER A 1 77 ? -18.671 16.211 7.801 1.00 86.94 77 SER A O 1
ATOM 635 N N . PHE A 1 78 ? -18.148 15.719 9.934 1.00 91.50 78 PHE A N 1
ATOM 636 C CA . PHE A 1 78 ? -19.497 15.291 10.305 1.00 91.50 78 PHE A CA 1
ATOM 637 C C . PHE A 1 78 ? -20.501 16.451 10.254 1.00 91.50 78 PHE A C 1
ATOM 639 O O . PHE A 1 78 ? -21.545 16.333 9.609 1.00 91.50 78 PHE A O 1
ATOM 646 N N . ILE A 1 79 ? -20.180 17.588 10.881 1.00 93.75 79 ILE A N 1
ATOM 647 C CA . ILE A 1 79 ? -21.054 18.770 10.890 1.00 93.75 79 ILE A CA 1
ATOM 648 C C . ILE A 1 79 ? -21.337 19.240 9.457 1.00 93.75 79 ILE A C 1
ATOM 650 O O . ILE A 1 79 ? -22.496 19.432 9.089 1.00 93.75 79 ILE A O 1
ATOM 654 N N . GLU A 1 80 ? -20.312 19.368 8.612 1.00 89.75 80 GLU A N 1
ATOM 655 C CA . GLU A 1 80 ? -20.476 19.743 7.205 1.00 89.75 80 GLU A CA 1
ATOM 656 C C . GLU A 1 80 ? -21.363 18.759 6.444 1.00 89.75 80 GLU A C 1
ATOM 658 O O . GLU A 1 80 ? -22.203 19.175 5.642 1.00 89.75 80 GLU A O 1
ATOM 663 N N . TYR A 1 81 ? -21.193 17.459 6.689 1.00 85.75 81 TYR A N 1
ATOM 664 C CA . TYR A 1 81 ? -22.007 16.431 6.060 1.00 85.75 81 TYR A CA 1
ATOM 665 C C . TYR A 1 81 ? -23.487 16.579 6.426 1.00 85.75 81 TYR A C 1
ATOM 667 O O . TYR A 1 81 ? -24.329 16.602 5.524 1.00 85.75 81 TYR A O 1
ATOM 675 N N . ILE A 1 82 ? -23.807 16.739 7.712 1.00 88.62 82 ILE A N 1
ATOM 676 C CA . ILE A 1 82 ? -25.190 16.933 8.169 1.00 88.62 82 ILE A CA 1
ATOM 677 C C . ILE A 1 82 ? -25.789 18.209 7.564 1.00 88.62 82 ILE A C 1
ATOM 679 O O . ILE A 1 82 ? -26.891 18.166 7.012 1.00 88.62 82 ILE A O 1
ATOM 683 N N . LEU A 1 83 ? -25.047 19.323 7.590 1.00 89.06 83 LEU A N 1
ATOM 684 C CA . LEU A 1 83 ? -25.500 20.612 7.055 1.00 89.06 83 LEU A CA 1
ATOM 685 C C . LEU A 1 83 ? -25.770 20.574 5.546 1.00 89.06 83 LEU A C 1
ATOM 687 O O . LEU A 1 83 ? -26.722 21.195 5.081 1.00 89.06 83 LEU A O 1
ATOM 691 N N . ARG A 1 84 ? -24.935 19.863 4.776 1.00 89.62 84 ARG A N 1
ATOM 692 C CA . ARG A 1 84 ? -25.050 19.788 3.309 1.00 89.62 84 ARG A CA 1
ATOM 693 C C . ARG A 1 84 ? -26.137 18.829 2.835 1.00 89.62 84 ARG A C 1
ATOM 695 O O . ARG A 1 84 ? -26.720 19.069 1.782 1.00 89.62 84 ARG A O 1
ATOM 702 N N . ASN A 1 85 ? -26.371 17.735 3.559 1.00 77.75 85 ASN A N 1
ATOM 703 C CA . ASN A 1 85 ? -27.243 16.652 3.091 1.00 77.75 85 ASN A CA 1
ATOM 704 C C . ASN A 1 85 ? -28.655 16.695 3.685 1.00 77.75 85 ASN A C 1
ATOM 706 O O . ASN A 1 85 ? -29.496 15.918 3.248 1.00 77.75 85 ASN A O 1
ATOM 710 N N . HIS A 1 86 ? -28.931 17.597 4.637 1.00 81.12 86 HIS A N 1
ATOM 711 C CA . HIS A 1 86 ? -30.252 17.750 5.261 1.00 81.12 86 HIS A CA 1
ATOM 712 C C . HIS A 1 86 ? -30.818 16.423 5.796 1.00 81.12 86 HIS A C 1
ATOM 714 O O . HIS A 1 86 ? -31.966 16.069 5.532 1.00 81.12 86 HIS A O 1
ATOM 720 N N . ILE A 1 87 ? -29.983 15.676 6.522 1.00 81.88 87 ILE A N 1
ATOM 721 C CA . ILE A 1 87 ? -30.337 14.368 7.081 1.00 81.88 87 ILE A CA 1
ATOM 722 C C . ILE A 1 87 ? -31.515 14.500 8.058 1.00 81.88 87 ILE A C 1
ATOM 724 O O . ILE A 1 87 ? -31.513 15.397 8.901 1.00 81.88 87 ILE A O 1
ATOM 728 N N . ASP A 1 88 ? -32.494 13.593 7.966 1.00 83.12 88 ASP A N 1
ATOM 729 C CA . ASP A 1 88 ? -33.588 13.495 8.939 1.00 83.12 88 ASP A CA 1
ATOM 730 C C . ASP A 1 88 ? -33.041 13.028 10.305 1.00 83.12 88 ASP A C 1
ATOM 732 O O . ASP A 1 88 ? -32.509 11.915 10.399 1.00 83.12 88 ASP A O 1
ATOM 736 N N . PRO A 1 89 ? -33.184 13.827 11.380 1.00 87.00 89 PRO A N 1
ATOM 737 C CA . PRO A 1 89 ? -32.719 13.451 12.713 1.00 87.00 89 PRO A CA 1
ATOM 738 C C . PRO A 1 89 ? -33.368 12.181 13.279 1.00 87.00 89 PRO A C 1
ATOM 740 O O . PRO A 1 89 ? -32.779 11.530 14.140 1.00 87.00 89 PRO A O 1
ATOM 743 N N . ASN A 1 90 ? -34.565 11.804 12.811 1.00 85.69 90 ASN A N 1
ATOM 744 C CA . ASN A 1 90 ? -35.230 10.569 13.245 1.00 85.69 90 ASN A CA 1
ATOM 745 C C . ASN A 1 90 ? -34.727 9.323 12.509 1.00 85.69 90 ASN A C 1
ATOM 747 O O . ASN A 1 90 ? -34.907 8.216 13.014 1.00 85.69 90 ASN A O 1
ATOM 751 N N . GLY A 1 91 ? -34.109 9.508 11.342 1.00 82.00 91 GLY A N 1
ATOM 752 C CA . GLY A 1 91 ? -33.571 8.439 10.506 1.00 82.00 91 GLY A CA 1
ATOM 753 C C . GLY A 1 91 ? -32.114 8.096 10.804 1.00 82.00 91 GLY A C 1
ATOM 754 O O . GLY A 1 91 ? -31.526 7.315 10.062 1.00 82.00 91 GLY A O 1
ATOM 755 N N . CYS A 1 92 ? -31.502 8.676 11.843 1.00 85.94 92 CYS A N 1
ATOM 756 C CA . CYS A 1 92 ? -30.117 8.380 12.187 1.00 85.94 92 CYS A CA 1
ATOM 757 C C . CYS A 1 92 ? -29.810 8.414 13.689 1.00 85.94 92 CYS A C 1
ATOM 759 O O . CYS A 1 92 ? -30.532 8.999 14.500 1.00 85.94 92 CYS A O 1
ATOM 761 N N . ILE A 1 93 ? -28.691 7.786 14.045 1.00 90.31 93 ILE A N 1
ATOM 762 C CA . ILE A 1 93 ? -28.052 7.897 15.351 1.00 90.31 93 ILE A CA 1
ATOM 763 C C . ILE A 1 93 ? -26.560 8.171 15.184 1.00 90.31 93 ILE A C 1
ATOM 765 O O . ILE A 1 93 ? -25.893 7.661 14.283 1.00 90.31 93 ILE A O 1
ATOM 769 N N . VAL A 1 94 ? -26.031 8.974 16.092 1.00 92.38 94 VAL A N 1
ATOM 770 C CA . VAL A 1 94 ? -24.622 9.326 16.157 1.00 92.38 94 VAL A CA 1
ATOM 771 C C . VAL A 1 94 ? -23.928 8.518 17.252 1.00 92.38 94 VAL A C 1
ATOM 773 O O . VAL A 1 94 ? -24.200 8.683 18.439 1.00 92.38 94 VAL A O 1
ATOM 776 N N . TYR A 1 95 ? -22.987 7.666 16.865 1.00 90.12 95 TYR A N 1
ATOM 777 C CA . TYR A 1 95 ? -22.088 6.992 17.790 1.00 90.12 95 TYR A CA 1
ATOM 778 C C . TYR A 1 95 ? -20.869 7.889 18.044 1.00 90.12 95 TYR A C 1
ATOM 780 O O . TYR A 1 95 ? -19.961 7.998 17.217 1.00 90.12 95 TYR A O 1
ATOM 788 N N . ASN A 1 96 ? -20.884 8.603 19.168 1.00 90.81 96 ASN A N 1
ATOM 789 C CA . ASN A 1 96 ? -19.941 9.683 19.431 1.00 90.81 96 ASN A CA 1
ATOM 790 C C . ASN A 1 96 ? -18.681 9.191 20.155 1.00 90.81 96 ASN A C 1
ATOM 792 O O . ASN A 1 96 ? -18.706 8.978 21.366 1.00 90.81 96 ASN A O 1
ATOM 796 N N . LEU A 1 97 ? -17.569 9.120 19.429 1.00 88.19 97 LEU A N 1
ATOM 797 C CA . LEU A 1 97 ? -16.228 8.834 19.945 1.00 88.19 97 LEU A CA 1
ATOM 798 C C . LEU A 1 97 ? -15.267 10.018 19.740 1.00 88.19 97 LEU A C 1
ATOM 800 O O . LEU A 1 97 ? -14.049 9.840 19.775 1.00 88.19 97 LEU A O 1
ATOM 804 N N . ALA A 1 98 ? -15.820 11.215 19.528 1.00 89.62 98 ALA A N 1
ATOM 805 C CA . ALA A 1 98 ? -15.072 12.439 19.286 1.00 89.62 98 ALA A CA 1
ATOM 806 C C . ALA A 1 98 ? -14.301 12.905 20.530 1.00 89.62 98 ALA A C 1
ATOM 808 O O . ALA A 1 98 ? -14.778 12.802 21.673 1.00 89.62 98 ALA A O 1
ATOM 809 N N . ARG A 1 99 ? -13.104 13.438 20.305 1.00 86.69 99 ARG A N 1
ATOM 810 C CA . ARG A 1 99 ? -12.132 13.797 21.338 1.00 86.69 99 ARG A CA 1
ATOM 811 C C . ARG A 1 99 ? -11.114 14.856 20.937 1.00 86.69 99 ARG A C 1
ATOM 813 O O . ARG A 1 99 ? -10.273 15.184 21.779 1.00 86.69 99 ARG A O 1
ATOM 820 N N . ASP A 1 100 ? -11.199 15.424 19.742 1.00 90.12 100 ASP A N 1
ATOM 821 C CA . ASP A 1 100 ? -10.244 16.430 19.302 1.00 90.12 100 ASP A CA 1
ATOM 822 C C . ASP A 1 100 ? -10.410 17.780 20.023 1.00 90.12 100 ASP A C 1
ATOM 824 O O . ASP A 1 100 ? -11.486 18.150 20.493 1.00 90.12 100 ASP A O 1
ATOM 828 N N . GLY A 1 101 ? -9.305 18.522 20.140 1.00 88.38 101 GLY A N 1
ATOM 829 C CA . GLY A 1 101 ? -9.197 19.845 20.754 1.00 88.38 101 GLY A CA 1
ATOM 830 C C . GLY A 1 101 ? -8.363 19.897 22.044 1.00 88.38 101 GLY A C 1
ATOM 831 O O . GLY A 1 101 ? -7.982 18.893 22.635 1.00 88.38 101 GLY A O 1
ATOM 832 N N . LYS A 1 102 ? -8.078 21.113 22.531 1.00 85.81 102 LYS A N 1
ATOM 833 C CA . LYS A 1 102 ? -7.251 21.337 23.746 1.00 85.81 102 LYS A CA 1
ATOM 834 C C . LYS A 1 102 ? -8.004 21.900 24.951 1.00 85.81 102 LYS A C 1
ATOM 836 O O . LYS A 1 102 ? -7.472 21.947 26.054 1.00 85.81 102 LYS A O 1
ATOM 841 N N . MET A 1 103 ? -9.230 22.382 24.757 1.00 87.19 103 MET A N 1
ATOM 842 C CA . MET A 1 103 ? -9.978 23.080 25.810 1.00 87.19 103 MET A CA 1
ATOM 843 C C . MET A 1 103 ? -10.861 22.112 26.624 1.00 87.19 103 MET A C 1
ATOM 845 O O . MET A 1 103 ? -11.177 21.022 26.146 1.00 87.19 103 MET A O 1
ATOM 849 N N . PRO A 1 104 ? -11.311 22.470 27.843 1.00 82.12 104 PRO A N 1
ATOM 850 C CA . PRO A 1 104 ? -12.122 21.582 28.693 1.00 82.12 104 PRO A CA 1
ATOM 851 C C . PRO A 1 104 ? -13.429 21.067 28.055 1.00 82.12 104 PRO A C 1
ATOM 853 O O . PRO A 1 104 ? -13.850 19.948 28.334 1.00 82.12 104 PRO A O 1
ATOM 856 N N . GLY A 1 105 ? -14.027 21.818 27.126 1.00 84.75 105 GLY A N 1
ATOM 857 C CA . GLY A 1 105 ? -15.248 21.417 26.411 1.00 84.75 105 GLY A CA 1
ATOM 858 C C . GLY A 1 105 ? -15.038 20.577 25.142 1.00 84.75 105 GLY A C 1
ATOM 859 O O . GLY A 1 105 ? -15.982 20.422 24.378 1.00 84.75 105 GLY A O 1
ATOM 860 N N . LYS A 1 106 ? -13.825 20.072 24.869 1.00 86.38 106 LYS A N 1
ATOM 861 C CA . LYS A 1 106 ? -13.470 19.448 23.575 1.00 86.38 106 LYS A CA 1
ATOM 862 C C . LYS A 1 106 ? -14.410 18.303 23.143 1.00 86.38 106 LYS A C 1
ATOM 864 O O . LYS A 1 106 ? -14.976 18.338 22.060 1.00 86.38 106 LYS A O 1
ATOM 869 N N . LYS A 1 107 ? -14.730 17.388 24.068 1.00 88.56 107 LYS A N 1
ATOM 870 C CA . LYS A 1 107 ? -15.633 16.234 23.854 1.00 88.56 107 LYS A CA 1
ATOM 871 C C . LYS A 1 107 ? -17.130 16.606 23.794 1.00 88.56 107 LYS A C 1
ATOM 873 O O . LYS A 1 107 ? -17.981 15.732 23.619 1.00 88.56 107 LYS A O 1
ATOM 878 N N . SER A 1 108 ? -17.461 17.887 23.963 1.00 92.81 108 SER A N 1
ATOM 879 C CA . SER A 1 108 ? -18.835 18.389 24.102 1.00 92.81 108 SER A CA 1
ATOM 880 C C . SER A 1 108 ? -19.392 18.992 22.809 1.00 92.81 108 SER A C 1
ATOM 882 O O . SER A 1 108 ? -20.591 19.264 22.742 1.00 92.81 108 SER A O 1
ATOM 884 N N . LEU A 1 109 ? -18.562 19.165 21.771 1.00 94.56 109 LEU A N 1
ATOM 885 C CA . LEU A 1 109 ? -18.970 19.750 20.489 1.00 94.56 109 LEU A CA 1
ATOM 886 C C . LEU A 1 109 ? -20.055 18.920 19.787 1.00 94.56 109 LEU A C 1
ATOM 888 O O . LEU A 1 109 ? -21.126 19.448 19.493 1.00 94.56 109 LEU A O 1
ATOM 892 N N . ILE A 1 110 ? -19.806 17.625 19.560 1.00 95.75 110 ILE A N 1
ATOM 893 C CA . ILE A 1 110 ? -20.764 16.734 18.886 1.00 95.75 110 ILE A CA 1
ATOM 894 C C . ILE A 1 110 ? -22.079 16.594 19.663 1.00 95.75 110 ILE A C 1
ATOM 896 O O . ILE A 1 110 ? -23.121 16.783 19.037 1.00 95.75 110 ILE A O 1
ATOM 900 N N . PRO A 1 111 ? -22.086 16.346 20.992 1.00 95.62 111 PRO A N 1
ATOM 901 C CA . PRO A 1 111 ? -23.324 16.355 21.771 1.00 95.62 111 PRO A CA 1
ATOM 902 C C . PRO A 1 111 ? -24.103 17.667 21.626 1.00 95.62 111 PRO A C 1
ATOM 904 O O . PRO A 1 111 ? -25.281 17.632 21.288 1.00 95.62 111 PRO A O 1
ATOM 907 N N . SER A 1 112 ? -23.431 18.821 21.767 1.00 97.00 112 SER A N 1
ATOM 908 C CA . SER A 1 112 ? -24.077 20.141 21.640 1.00 97.00 112 SER A CA 1
ATOM 909 C C . SER A 1 112 ? -24.716 20.340 20.266 1.00 97.00 112 SER A C 1
ATOM 911 O O . SER A 1 112 ? -25.819 20.872 20.149 1.00 97.00 112 SER A O 1
ATOM 913 N N . PHE A 1 113 ? -24.010 19.930 19.209 1.00 97.12 113 PHE A N 1
ATOM 914 C CA . PHE A 1 113 ? -24.506 20.024 17.842 1.00 97.12 113 PHE A CA 1
ATOM 915 C C . PHE A 1 113 ? -25.697 19.088 17.611 1.00 97.12 113 PHE A C 1
ATOM 917 O O . PHE A 1 113 ? -26.701 19.506 17.036 1.00 97.12 113 PHE A O 1
ATOM 924 N N . CYS A 1 114 ? -25.619 17.845 18.087 1.00 96.50 114 CYS A N 1
ATOM 925 C CA . CYS A 1 114 ? -26.706 16.882 17.948 1.00 96.50 114 CYS A CA 1
ATOM 926 C C . CYS A 1 114 ? -27.959 17.328 18.714 1.00 96.50 114 CYS A C 1
ATOM 928 O O . CYS A 1 114 ? -29.051 17.235 18.158 1.00 96.50 114 CYS A O 1
ATOM 930 N N . ASP A 1 115 ? -27.816 17.890 19.921 1.00 97.00 115 ASP A N 1
ATOM 931 C CA . ASP A 1 115 ? -28.934 18.460 20.688 1.00 97.00 115 ASP A CA 1
ATOM 932 C C . ASP A 1 115 ? -29.630 19.598 19.920 1.00 97.00 115 ASP A C 1
ATOM 934 O O . ASP A 1 115 ? -30.861 19.633 19.847 1.00 97.00 115 ASP A O 1
ATOM 938 N N . LEU A 1 116 ? -28.856 20.496 19.291 1.00 96.62 116 LEU A N 1
ATOM 939 C CA . LEU A 1 116 ? -29.381 21.599 18.473 1.00 96.62 116 LEU A CA 1
ATOM 940 C C . LEU A 1 116 ? -30.172 21.102 17.252 1.00 96.62 116 LEU A C 1
ATOM 942 O O . LEU A 1 116 ? -31.183 21.703 16.894 1.00 96.62 116 LEU A O 1
ATOM 946 N N . TYR A 1 117 ? -29.708 20.026 16.612 1.00 94.31 117 TYR A N 1
ATOM 947 C CA . TYR A 1 117 ? -30.341 19.430 15.429 1.00 94.31 117 TYR A CA 1
ATOM 948 C C . TYR A 1 117 ? -31.348 18.321 15.764 1.00 94.31 117 TYR A C 1
ATOM 950 O O . TYR A 1 117 ? -31.909 17.719 14.851 1.00 94.31 117 TYR A O 1
ATOM 958 N N . HIS A 1 118 ? -31.597 18.054 17.049 1.00 95.00 118 HIS A N 1
ATOM 959 C CA . HIS A 1 118 ? -32.452 16.963 17.526 1.00 95.00 118 HIS A CA 1
ATOM 960 C C . HIS A 1 118 ? -32.032 15.565 17.028 1.00 95.00 118 HIS A C 1
ATOM 962 O O . HIS A 1 118 ? -32.870 14.675 16.885 1.00 95.00 118 HIS A O 1
ATOM 968 N N . ILE A 1 119 ? -30.737 15.362 16.771 1.00 95.56 119 ILE A N 1
ATOM 969 C CA . ILE A 1 119 ? -30.159 14.080 16.347 1.00 95.56 119 ILE A CA 1
ATOM 970 C C . ILE A 1 119 ? -29.872 13.235 17.589 1.00 95.56 119 ILE A C 1
ATOM 972 O O . ILE A 1 119 ? -29.292 13.720 18.560 1.00 95.56 119 ILE A O 1
ATOM 976 N N . LYS A 1 120 ? -30.251 11.954 17.572 1.00 93.50 120 LYS A N 1
ATOM 977 C CA . LYS A 1 120 ? -29.933 11.024 18.667 1.00 93.50 120 LYS A CA 1
ATOM 978 C C . LYS A 1 120 ? -28.443 10.688 18.658 1.00 93.50 120 LYS A C 1
ATOM 980 O O . LYS A 1 120 ? -27.871 10.464 17.597 1.00 93.50 120 LYS A O 1
ATOM 985 N N . TYR A 1 121 ? -27.823 10.586 19.830 1.00 93.81 121 TYR A N 1
ATOM 986 C CA . TYR A 1 121 ? -26.413 10.212 19.962 1.00 93.81 121 TYR A CA 1
ATOM 987 C C . TYR A 1 121 ? -26.137 9.384 21.216 1.00 93.81 121 TYR A C 1
ATOM 989 O O . TYR A 1 121 ? -26.922 9.428 22.170 1.00 93.81 121 TYR A O 1
ATOM 997 N N . THR A 1 122 ? -25.007 8.675 21.215 1.00 90.38 122 THR A N 1
ATOM 998 C CA . THR A 1 122 ? -24.522 7.880 22.349 1.00 90.38 122 THR A CA 1
ATOM 999 C C . THR A 1 122 ? -23.767 8.710 23.395 1.00 90.38 122 THR A C 1
ATOM 1001 O O . THR A 1 122 ? -23.011 9.645 23.096 1.00 90.38 122 THR A O 1
ATOM 1004 N N . GLY A 1 123 ? -23.961 8.336 24.657 1.00 88.88 123 GLY A N 1
ATOM 1005 C CA . GLY A 1 123 ? -23.386 8.960 25.841 1.00 88.88 123 GLY A CA 1
ATOM 1006 C C . GLY A 1 123 ? -24.126 10.221 26.298 1.00 88.88 123 GLY A C 1
ATOM 1007 O O . GLY A 1 123 ? -25.123 10.656 25.710 1.00 88.88 123 GLY A O 1
ATOM 1008 N N . SER A 1 124 ? -23.598 10.824 27.366 1.00 92.75 124 SER A N 1
ATOM 1009 C CA . SER A 1 124 ? -24.147 12.043 27.973 1.00 92.75 124 SER A CA 1
ATOM 1010 C C . SER A 1 124 ? -24.001 13.298 27.122 1.00 92.75 124 SER A C 1
ATOM 1012 O O . SER A 1 124 ? -23.160 13.375 26.215 1.00 92.75 124 SER A O 1
ATOM 1014 N N . ASP A 1 125 ? -24.841 14.275 27.466 1.00 94.38 125 ASP A N 1
ATOM 1015 C CA . ASP A 1 125 ? -24.907 15.599 26.862 1.00 94.38 125 ASP A CA 1
ATOM 1016 C C . ASP A 1 125 ? -23.650 16.447 27.105 1.00 94.38 125 ASP A C 1
ATOM 1018 O O . ASP A 1 125 ? -22.743 16.101 27.868 1.00 94.38 125 ASP A O 1
ATOM 1022 N N . ALA A 1 126 ? -23.596 17.590 26.429 1.00 94.19 126 ALA A N 1
ATOM 1023 C CA . ALA A 1 126 ? -22.461 18.500 26.470 1.00 94.19 126 ALA A CA 1
ATOM 1024 C C . ALA A 1 126 ? -22.114 19.013 27.877 1.00 94.19 126 ALA A C 1
ATOM 1026 O O . ALA A 1 126 ? -20.935 19.242 28.171 1.00 94.19 126 ALA A O 1
ATOM 1027 N N . PHE A 1 127 ? -23.111 19.205 28.744 1.00 94.50 127 PHE A N 1
ATOM 1028 C CA . PHE A 1 127 ? -22.895 19.681 30.106 1.00 94.50 127 PHE A CA 1
ATOM 1029 C C . PHE A 1 127 ? -22.257 18.582 30.948 1.00 94.50 127 PHE A C 1
ATOM 1031 O O . PHE A 1 127 ? -21.175 18.792 31.499 1.00 94.50 127 PHE A O 1
ATOM 1038 N N . VAL A 1 128 ? -22.873 17.399 30.973 1.00 94.19 128 VAL A N 1
ATOM 1039 C CA . VAL A 1 128 ? -22.375 16.257 31.745 1.00 94.19 128 VAL A CA 1
ATOM 1040 C C . VAL A 1 128 ? -20.962 15.897 31.291 1.00 94.19 128 VAL A C 1
ATOM 1042 O O . VAL A 1 128 ? -20.079 15.738 32.122 1.00 94.19 128 VAL A O 1
ATOM 1045 N N . ILE A 1 129 ? -20.677 15.861 29.988 1.00 90.69 129 ILE A N 1
ATOM 1046 C CA . ILE A 1 129 ? -19.321 15.537 29.508 1.00 90.69 129 ILE A CA 1
ATOM 1047 C C . ILE A 1 129 ? -18.275 16.573 29.898 1.00 90.69 129 ILE A C 1
ATOM 1049 O O . ILE A 1 129 ? -17.146 16.205 30.225 1.00 90.69 129 ILE A O 1
ATOM 1053 N N . SER A 1 130 ? -18.638 17.851 29.905 1.00 91.31 130 SER A N 1
ATOM 1054 C CA . SER A 1 130 ? -17.734 18.896 30.388 1.00 91.31 130 SER A CA 1
ATOM 1055 C C . SER A 1 130 ? -17.485 18.759 31.894 1.00 91.31 130 SER A C 1
ATOM 1057 O O . SER A 1 130 ? -16.348 18.927 32.331 1.00 91.31 130 SER A O 1
ATOM 1059 N N . LEU A 1 131 ? -18.519 18.396 32.664 1.00 92.94 131 LEU A N 1
ATOM 1060 C CA . LEU A 1 131 ? -18.431 18.156 34.104 1.00 92.94 131 LEU A CA 1
ATOM 1061 C C . LEU A 1 131 ? -17.519 16.967 34.430 1.00 92.94 131 LEU A C 1
ATOM 1063 O O . LEU A 1 131 ? -16.605 17.113 35.233 1.00 92.94 131 LEU A O 1
ATOM 1067 N N . LEU A 1 132 ? -17.705 15.818 33.772 1.00 91.50 132 LEU A N 1
ATOM 1068 C CA . LEU A 1 132 ? -16.900 14.611 34.027 1.00 91.50 132 LEU A CA 1
ATOM 1069 C C . LEU A 1 132 ? -15.422 14.789 33.684 1.00 91.50 132 LEU A C 1
ATOM 1071 O O . LEU A 1 132 ? -14.569 14.100 34.230 1.00 91.50 132 LEU A O 1
ATOM 1075 N N . ARG A 1 133 ? -15.093 15.717 32.783 1.00 88.81 133 ARG A N 1
ATOM 1076 C CA . ARG A 1 133 ? -13.695 16.058 32.520 1.00 88.81 133 ARG A CA 1
ATOM 1077 C C . ARG A 1 133 ? -13.079 16.888 33.630 1.00 88.81 133 ARG A C 1
ATOM 1079 O O . ARG A 1 133 ? -11.866 16.828 33.792 1.00 88.81 133 ARG A O 1
ATOM 1086 N N . ASN A 1 134 ? -13.865 17.677 34.354 1.00 91.44 134 ASN A N 1
ATOM 1087 C CA . ASN A 1 134 ? -13.343 18.524 35.409 1.00 91.44 134 ASN A CA 1
ATOM 1088 C C . ASN A 1 134 ? -13.299 17.753 36.734 1.00 91.44 134 ASN A C 1
ATOM 1090 O O . ASN A 1 134 ? -14.256 17.743 37.507 1.00 91.44 134 ASN A O 1
ATOM 1094 N N . LYS A 1 135 ? -12.157 17.097 36.973 1.00 92.75 135 LYS A N 1
ATOM 1095 C CA . LYS A 1 135 ? -11.890 16.265 38.154 1.00 92.75 135 LYS A CA 1
ATOM 1096 C C . LYS A 1 135 ? -12.268 16.900 39.497 1.00 92.75 135 LYS A C 1
ATOM 1098 O O . LYS A 1 135 ? -12.979 16.239 40.253 1.00 92.75 135 LYS A O 1
ATOM 1103 N N . PRO A 1 136 ? -11.841 18.133 39.828 1.00 93.06 136 PRO A N 1
ATOM 1104 C CA . PRO A 1 136 ? -12.257 18.778 41.071 1.00 93.06 136 PRO A CA 1
ATOM 1105 C C . PRO A 1 136 ? -13.773 19.009 41.132 1.00 93.06 136 PRO A C 1
ATOM 1107 O O . PRO A 1 136 ? -14.380 18.632 42.126 1.00 93.06 136 PRO A O 1
ATOM 1110 N N . ASP A 1 137 ? -14.405 19.518 40.069 1.00 94.00 137 ASP A N 1
ATOM 1111 C CA . ASP A 1 137 ? -15.837 19.850 40.096 1.00 94.00 137 ASP A CA 1
ATOM 1112 C C . ASP A 1 137 ? -16.717 18.620 40.354 1.00 94.00 137 ASP A C 1
ATOM 1114 O O . ASP A 1 137 ? -17.603 18.659 41.211 1.00 94.00 137 ASP A O 1
ATOM 1118 N N . PHE A 1 138 ? -16.490 17.509 39.637 1.00 94.12 138 PHE A N 1
ATOM 1119 C CA . PHE A 1 138 ? -17.280 16.302 39.897 1.00 94.12 138 PHE A CA 1
ATOM 1120 C C . PHE A 1 138 ? -16.948 15.706 41.269 1.00 94.12 138 PHE A C 1
ATOM 1122 O O . PHE A 1 138 ? -17.840 15.161 41.913 1.00 94.12 138 PHE A O 1
ATOM 1129 N N . SER A 1 139 ? -15.697 15.812 41.734 1.00 94.88 139 SER A N 1
ATOM 1130 C CA . SER A 1 139 ? -15.298 15.292 43.048 1.00 94.88 139 SER A CA 1
ATOM 1131 C C . SER A 1 139 ? -15.994 16.053 44.173 1.00 94.88 139 SER A C 1
ATOM 1133 O O . SER A 1 139 ? -16.507 15.428 45.097 1.00 94.88 139 SER A O 1
ATOM 1135 N N . ASP A 1 140 ? -16.089 17.379 44.067 1.00 94.44 140 ASP A N 1
ATOM 1136 C CA . ASP A 1 140 ? -16.780 18.227 45.041 1.00 94.44 140 ASP A CA 1
ATOM 1137 C C . ASP A 1 140 ? -18.277 17.900 45.110 1.00 94.44 140 ASP A C 1
ATOM 1139 O O . ASP A 1 140 ? -18.829 17.748 46.202 1.00 94.44 140 ASP A O 1
ATOM 1143 N N . ILE A 1 141 ? -18.930 17.722 43.955 1.00 96.94 141 ILE A N 1
ATOM 1144 C CA . ILE A 1 141 ? -20.340 17.303 43.892 1.00 96.94 141 ILE A CA 1
ATOM 1145 C C . ILE A 1 141 ? -20.519 15.949 44.583 1.00 96.94 141 ILE A C 1
ATOM 1147 O O . ILE A 1 141 ? -21.383 15.801 45.444 1.00 96.94 141 ILE A O 1
ATOM 1151 N N . LEU A 1 142 ? -19.701 14.961 44.225 1.00 97.25 142 LEU A N 1
ATOM 1152 C CA . LEU A 1 142 ? -19.794 13.607 44.766 1.00 97.25 142 LEU A CA 1
ATOM 1153 C C . LEU A 1 142 ? -19.524 13.560 46.278 1.00 97.25 142 LEU A C 1
ATOM 1155 O O . LEU A 1 142 ? -20.250 12.881 47.002 1.00 97.25 142 LEU A O 1
ATOM 1159 N N . SER A 1 143 ? -18.542 14.324 46.759 1.00 95.25 143 SER A N 1
ATOM 1160 C CA . SER A 1 143 ? -18.186 14.425 48.180 1.00 95.25 143 SER A CA 1
ATOM 1161 C C . SER A 1 143 ? -19.352 14.927 49.038 1.00 95.25 143 SER A C 1
ATOM 1163 O O . SER A 1 143 ? -19.647 14.358 50.088 1.00 95.25 143 SER A O 1
ATOM 1165 N N . VAL A 1 144 ? -20.095 15.936 48.560 1.00 96.12 144 VAL A N 1
ATOM 1166 C CA . VAL A 1 144 ? -21.302 16.458 49.239 1.00 96.12 144 VAL A CA 1
ATOM 1167 C C . VAL A 1 144 ? -22.427 15.416 49.318 1.00 96.12 144 VAL A C 1
ATOM 1169 O O . VAL A 1 144 ? -23.302 15.513 50.178 1.00 96.12 144 VAL A O 1
ATOM 1172 N N . HIS A 1 145 ? -22.400 14.411 48.444 1.00 95.94 145 HIS A N 1
ATOM 1173 C CA . HIS A 1 145 ? -23.347 13.299 48.404 1.00 95.94 145 HIS A CA 1
ATOM 1174 C C . HIS A 1 145 ? -22.801 12.010 49.048 1.00 95.94 145 HIS A C 1
ATOM 1176 O O . HIS A 1 145 ? -23.258 10.914 48.714 1.00 95.94 145 HIS A O 1
ATOM 1182 N N . ASP A 1 146 ? -21.841 12.133 49.971 1.00 95.19 146 ASP A N 1
ATOM 1183 C CA . ASP A 1 146 ? -21.251 11.030 50.742 1.00 95.19 146 ASP A CA 1
ATOM 1184 C C . ASP A 1 146 ? -20.569 9.947 49.877 1.00 95.19 146 ASP A C 1
ATOM 1186 O O . ASP A 1 146 ? -20.407 8.796 50.295 1.00 95.19 146 ASP A O 1
ATOM 1190 N N . ILE A 1 147 ? -20.140 10.297 48.660 1.00 97.38 147 ILE A N 1
ATOM 1191 C CA . ILE A 1 147 ? -19.274 9.444 47.844 1.00 97.38 147 ILE A CA 1
ATOM 1192 C C . ILE A 1 147 ? -17.825 9.742 48.219 1.00 97.38 147 ILE A C 1
ATOM 1194 O O . ILE A 1 147 ? -17.352 10.871 48.101 1.00 97.38 147 ILE A O 1
ATOM 1198 N N . ASN A 1 148 ? -17.097 8.706 48.635 1.00 97.31 148 ASN A N 1
ATOM 1199 C CA . ASN A 1 148 ? -15.680 8.839 48.946 1.00 97.31 148 ASN A CA 1
ATOM 1200 C C . ASN A 1 148 ? -14.891 9.185 47.677 1.00 97.31 148 ASN A C 1
ATOM 1202 O O . ASN A 1 148 ? -14.833 8.401 46.726 1.00 97.31 148 ASN A O 1
ATOM 1206 N N . VAL A 1 149 ? -14.240 10.341 47.701 1.00 97.12 149 VAL A N 1
ATOM 1207 C CA . VAL A 1 149 ? -13.294 10.813 46.687 1.00 97.12 149 VAL A CA 1
ATOM 1208 C C . VAL A 1 149 ? -11.986 11.198 47.386 1.00 97.12 149 VAL A C 1
ATOM 1210 O O . VAL A 1 149 ? -12.022 11.580 48.560 1.00 97.12 149 VAL A O 1
ATOM 1213 N N . PRO A 1 150 ? -10.817 11.085 46.734 1.00 96.56 150 PRO A N 1
ATOM 1214 C CA . PRO A 1 150 ? -9.568 11.525 47.347 1.00 96.56 150 PRO A CA 1
ATOM 1215 C C . PRO A 1 150 ? -9.552 13.044 47.558 1.00 96.56 150 PRO A C 1
ATOM 1217 O O . PRO A 1 150 ? -10.031 13.803 46.705 1.00 96.56 150 PRO A O 1
ATOM 1220 N N . ILE A 1 151 ? -8.937 13.499 48.653 1.00 95.38 151 ILE A N 1
ATOM 1221 C CA . ILE A 1 151 ? -8.787 14.934 48.936 1.00 95.38 151 ILE A CA 1
ATOM 1222 C C . ILE A 1 151 ? -8.039 15.586 47.772 1.00 95.38 151 ILE A C 1
ATOM 1224 O O . ILE A 1 151 ? -6.950 15.151 47.408 1.00 95.38 151 ILE A O 1
ATOM 1228 N N . SER A 1 152 ? -8.624 16.614 47.164 1.00 94.50 152 SER A N 1
ATOM 1229 C CA . SER A 1 152 ? -8.106 17.210 45.934 1.00 94.50 152 SER A CA 1
ATOM 1230 C C . SER A 1 152 ? -8.036 18.726 46.061 1.00 94.50 152 SER A C 1
ATOM 1232 O O . SER A 1 152 ? -9.000 19.362 46.470 1.00 94.50 152 SER A O 1
ATOM 1234 N N . VAL A 1 153 ? -6.896 19.313 45.698 1.00 94.19 153 VAL A N 1
ATOM 1235 C CA . VAL A 1 153 ? -6.673 20.762 45.715 1.00 94.19 153 VAL A CA 1
ATOM 1236 C C . VAL A 1 153 ? -6.132 21.198 44.367 1.00 94.19 153 VAL A C 1
ATOM 1238 O O . VAL A 1 153 ? -5.180 20.627 43.829 1.00 94.19 153 VAL A O 1
ATOM 1241 N N . VAL A 1 154 ? -6.732 22.242 43.812 1.00 94.38 154 VAL A N 1
ATOM 1242 C CA . VAL A 1 154 ? -6.289 22.810 42.547 1.00 94.38 154 VAL A CA 1
ATOM 1243 C C . VAL A 1 154 ? -5.157 23.800 42.806 1.00 94.38 154 VAL A C 1
ATOM 1245 O O . VAL A 1 154 ? -5.335 24.806 43.485 1.00 94.38 154 VAL A O 1
ATOM 1248 N N . PHE A 1 155 ? -3.981 23.537 42.241 1.00 93.69 155 PHE A N 1
ATOM 1249 C CA . PHE A 1 155 ? -2.774 24.317 42.494 1.00 93.69 155 PHE A CA 1
ATOM 1250 C C . PHE A 1 155 ? -2.292 25.039 41.235 1.00 93.69 155 PHE A C 1
ATOM 1252 O O . PHE A 1 155 ? -2.167 24.446 40.163 1.00 93.69 155 PHE A O 1
ATOM 1259 N N . ASN A 1 156 ? -1.975 26.329 41.370 1.00 93.31 156 ASN A N 1
ATOM 1260 C CA . ASN A 1 156 ? -1.348 27.122 40.318 1.00 93.31 156 ASN A CA 1
ATOM 1261 C C . ASN A 1 156 ? 0.156 27.267 40.604 1.00 93.31 156 ASN A C 1
ATOM 1263 O O . ASN A 1 156 ? 0.521 28.025 41.507 1.00 93.31 156 ASN A O 1
ATOM 1267 N N . PRO A 1 157 ? 1.045 26.650 39.798 1.00 90.00 157 PRO A N 1
ATOM 1268 C CA . PRO A 1 157 ? 2.487 26.701 40.035 1.00 90.00 157 PRO A CA 1
ATOM 1269 C C . PRO A 1 157 ? 3.092 28.101 39.950 1.00 90.00 157 PRO A C 1
ATOM 1271 O O . PRO A 1 157 ? 4.239 28.284 40.338 1.00 90.00 157 PRO A O 1
ATOM 1274 N N . LYS A 1 158 ? 2.370 29.097 39.421 1.00 88.31 158 LYS A N 1
ATOM 1275 C CA . LYS A 1 158 ? 2.822 30.494 39.372 1.00 88.31 158 LYS A CA 1
ATOM 1276 C C . LYS A 1 158 ? 2.499 31.268 40.647 1.00 88.31 158 LYS A C 1
ATOM 1278 O O . LYS A 1 158 ? 3.148 32.281 40.890 1.00 88.31 158 LYS A O 1
ATOM 1283 N N . GLN A 1 159 ? 1.540 30.813 41.448 1.00 82.25 159 GLN A N 1
ATOM 1284 C CA . GLN A 1 159 ? 1.175 31.445 42.715 1.00 82.25 159 GLN A CA 1
ATOM 1285 C C . GLN A 1 159 ? 2.067 30.927 43.856 1.00 82.25 159 GLN A C 1
ATOM 1287 O O . GLN A 1 159 ? 2.655 29.851 43.765 1.00 82.25 159 GLN A O 1
ATOM 1292 N N . GLU A 1 160 ? 2.222 31.726 44.913 1.00 72.75 160 GLU A N 1
ATOM 1293 C CA . GLU A 1 160 ? 3.030 31.369 46.095 1.00 72.75 160 GLU A CA 1
ATOM 1294 C C . GLU A 1 160 ? 2.185 30.899 47.287 1.00 72.75 160 GLU A C 1
ATOM 1296 O O . GLU A 1 160 ? 2.734 30.517 48.316 1.00 72.75 160 GLU A O 1
ATOM 1301 N N . ASN A 1 161 ? 0.853 30.916 47.172 1.00 79.44 161 ASN A N 1
ATOM 1302 C CA . ASN A 1 161 ? -0.017 30.530 48.276 1.00 79.44 161 ASN A CA 1
ATOM 1303 C C . ASN A 1 161 ? -0.148 29.000 48.379 1.00 79.44 161 ASN A C 1
ATOM 1305 O O . ASN A 1 161 ? -0.599 28.350 47.438 1.00 79.44 161 ASN A O 1
ATOM 1309 N N . LEU A 1 162 ? 0.213 28.454 49.541 1.00 81.81 162 LEU A N 1
ATOM 1310 C CA . LEU A 1 162 ? 0.116 27.031 49.885 1.00 81.81 162 LEU A CA 1
ATOM 1311 C C . LEU A 1 162 ? -0.887 26.747 51.004 1.00 81.81 162 LEU A C 1
ATOM 1313 O O . LEU A 1 162 ? -0.984 25.608 51.445 1.00 81.81 162 LEU A O 1
ATOM 1317 N N . SER A 1 163 ? -1.621 27.751 51.493 1.00 86.12 163 SER A N 1
ATOM 1318 C CA . SER A 1 163 ? -2.471 27.596 52.680 1.00 86.12 163 SER A CA 1
ATOM 1319 C C . SER A 1 163 ? -3.474 26.452 52.541 1.00 86.12 163 SER A C 1
ATOM 1321 O O . SER A 1 163 ? -3.656 25.681 53.479 1.00 86.12 163 SER A O 1
ATOM 1323 N N . GLU A 1 164 ? -4.092 26.316 51.366 1.00 87.75 164 GLU A N 1
ATOM 1324 C CA . GLU A 1 164 ? -5.064 25.255 51.083 1.00 87.75 164 GLU A CA 1
ATOM 1325 C C . GLU A 1 164 ? -4.400 23.876 51.028 1.00 87.75 164 GLU A C 1
ATOM 1327 O O . GLU A 1 164 ? -4.877 22.949 51.677 1.00 87.75 164 GLU A O 1
ATOM 1332 N N . LEU A 1 165 ? -3.253 23.757 50.348 1.00 90.00 165 LEU A N 1
ATOM 1333 C CA . LEU A 1 165 ? -2.482 22.511 50.286 1.00 90.00 165 LEU A CA 1
ATOM 1334 C C . LEU A 1 165 ? -2.015 22.060 51.674 1.00 90.00 165 LEU A C 1
ATOM 1336 O O . LEU A 1 165 ? -2.213 20.906 52.039 1.00 90.00 165 LEU A O 1
ATOM 1340 N N . ASN A 1 166 ? -1.460 22.972 52.472 1.00 90.62 166 ASN A N 1
ATOM 1341 C CA . ASN A 1 166 ? -0.997 22.676 53.829 1.00 90.62 166 ASN A CA 1
ATOM 1342 C C . ASN A 1 166 ? -2.155 22.279 54.751 1.00 90.62 166 ASN A C 1
ATOM 1344 O O . ASN A 1 166 ? -2.002 21.415 55.605 1.00 90.62 166 ASN A O 1
ATOM 1348 N N . THR A 1 167 ? -3.327 22.893 54.582 1.00 92.00 167 THR A N 1
ATOM 1349 C CA . THR A 1 167 ? -4.497 22.559 55.405 1.00 92.00 167 THR A CA 1
ATOM 1350 C C . THR A 1 167 ? -5.069 21.191 55.036 1.00 92.00 167 THR A C 1
ATOM 1352 O O . THR A 1 167 ? -5.485 20.449 55.921 1.00 92.00 167 THR A O 1
ATOM 1355 N N . ALA A 1 168 ? -5.102 20.860 53.744 1.00 92.12 168 ALA A N 1
ATOM 1356 C CA . ALA A 1 168 ? -5.797 19.678 53.246 1.00 92.12 168 ALA A CA 1
ATOM 1357 C C . ALA A 1 168 ? -4.914 18.423 53.130 1.00 92.12 168 ALA A C 1
ATOM 1359 O O . ALA A 1 168 ? -5.423 17.319 53.295 1.00 92.12 168 ALA A O 1
ATOM 1360 N N . LEU A 1 169 ? -3.620 18.567 52.822 1.00 94.19 169 LEU A N 1
ATOM 1361 C CA . LEU A 1 169 ? -2.770 17.458 52.361 1.00 94.19 169 LEU A CA 1
ATOM 1362 C C . LEU A 1 169 ? -1.464 17.280 53.148 1.00 94.19 169 LEU A C 1
ATOM 1364 O O . LEU A 1 169 ? -0.710 16.359 52.836 1.00 94.19 169 LEU A O 1
ATOM 1368 N N . GLU A 1 170 ? -1.156 18.110 54.154 1.00 93.25 170 GLU A N 1
ATOM 1369 C CA . GLU A 1 170 ? 0.081 17.961 54.947 1.00 93.25 170 GLU A CA 1
ATOM 1370 C C . GLU A 1 170 ? 0.194 16.534 55.513 1.00 93.25 170 GLU A C 1
ATOM 1372 O O . GLU A 1 170 ? -0.744 16.006 56.115 1.00 93.25 170 GLU A O 1
ATOM 1377 N N . GLY A 1 171 ? 1.336 15.886 55.267 1.00 92.56 171 GLY A N 1
ATOM 1378 C CA . GLY A 1 171 ? 1.611 14.516 55.700 1.00 92.56 171 GLY A CA 1
ATOM 1379 C C . GLY A 1 171 ? 0.995 13.406 54.838 1.00 92.56 171 GLY A C 1
ATOM 1380 O O . GLY A 1 171 ? 1.240 12.237 55.131 1.00 92.56 171 GLY A O 1
ATOM 1381 N N . HIS A 1 172 ? 0.241 13.727 53.783 1.00 94.56 172 HIS A N 1
ATOM 1382 C CA . HIS A 1 172 ? -0.331 12.732 52.870 1.00 94.56 172 HIS A CA 1
ATOM 1383 C C . HIS A 1 172 ? 0.625 12.416 51.714 1.00 94.56 172 HIS A C 1
ATOM 1385 O O . HIS A 1 172 ? 1.359 13.283 51.232 1.00 94.56 172 HIS A O 1
ATOM 1391 N N . GLU A 1 173 ? 0.603 11.174 51.220 1.00 95.56 173 GLU A N 1
ATOM 1392 C CA . GLU A 1 173 ? 1.092 10.919 49.864 1.00 95.56 173 GLU A CA 1
ATOM 1393 C C . GLU A 1 173 ? 0.157 11.618 48.874 1.00 95.56 173 GLU A C 1
ATOM 1395 O O . GLU A 1 173 ? -1.063 11.555 49.009 1.00 95.56 173 GLU A O 1
ATOM 1400 N N . ILE A 1 174 ? 0.730 12.290 47.882 1.00 96.12 174 ILE A N 1
ATOM 1401 C CA . ILE A 1 174 ? 0.004 13.036 46.860 1.00 96.12 174 ILE A CA 1
ATOM 1402 C C . ILE A 1 174 ? 0.387 12.557 45.465 1.00 96.12 174 ILE A C 1
ATOM 1404 O O . ILE A 1 174 ? 1.496 12.068 45.236 1.00 96.12 174 ILE A O 1
ATOM 1408 N N . LEU A 1 175 ? -0.531 12.762 44.528 1.00 95.94 175 LEU A N 1
ATOM 1409 C CA . LEU A 1 175 ? -0.343 12.617 43.098 1.00 95.94 175 LEU A CA 1
ATOM 1410 C C . LEU A 1 175 ? -0.680 13.945 42.410 1.00 95.94 175 LEU A C 1
ATOM 1412 O O . LEU A 1 175 ? -1.769 14.495 42.584 1.00 95.94 175 LEU A O 1
ATOM 1416 N N . ILE A 1 176 ? 0.264 14.460 41.627 1.00 95.75 176 ILE A N 1
ATOM 1417 C CA . ILE A 1 176 ? 0.116 15.704 40.863 1.00 95.75 176 ILE A CA 1
ATOM 1418 C C . ILE A 1 176 ? -0.301 15.348 39.436 1.00 95.75 176 ILE A C 1
ATOM 1420 O O . ILE A 1 176 ? 0.473 14.725 38.715 1.00 95.75 176 ILE A O 1
ATOM 1424 N N . LYS A 1 177 ? -1.505 15.741 39.016 1.00 94.31 177 LYS A N 1
ATOM 1425 C CA . LYS A 1 177 ? -2.070 15.382 37.705 1.00 94.31 177 LYS A CA 1
ATOM 1426 C C . LYS A 1 177 ? -2.736 16.562 37.000 1.00 94.31 177 LYS A C 1
ATOM 1428 O O . LYS A 1 177 ? -2.994 17.603 37.601 1.00 94.31 177 LYS A O 1
ATOM 1433 N N . ASN A 1 178 ? -3.007 16.421 35.706 1.00 91.75 178 ASN A N 1
ATOM 1434 C CA . ASN A 1 178 ? -3.780 17.412 34.956 1.00 91.75 178 ASN A CA 1
ATOM 1435 C C . ASN A 1 178 ? -5.240 17.464 35.443 1.00 91.75 178 ASN A C 1
ATOM 1437 O O . ASN A 1 178 ? -5.814 16.443 35.817 1.00 91.75 178 ASN A O 1
ATOM 1441 N N . VAL A 1 179 ? -5.849 18.656 35.406 1.00 91.44 179 VAL A N 1
ATOM 1442 C CA . VAL A 1 179 ? -7.241 18.865 35.852 1.00 91.44 179 VAL A CA 1
ATOM 1443 C C . VAL A 1 179 ? -8.242 18.209 34.897 1.00 91.44 179 VAL A C 1
ATOM 1445 O O . VAL A 1 179 ? -9.158 17.535 35.356 1.00 91.44 179 VAL A O 1
ATOM 1448 N N . CYS A 1 180 ? -8.047 18.386 33.581 1.00 87.06 180 CYS A N 1
ATOM 1449 C CA . CYS A 1 180 ? -9.025 17.981 32.563 1.00 87.06 180 CYS A CA 1
ATOM 1450 C C . CYS A 1 180 ? -8.527 16.950 31.538 1.00 87.06 180 CYS A C 1
ATOM 1452 O O . CYS A 1 180 ? -9.267 16.641 30.601 1.00 87.06 180 CYS A O 1
ATOM 1454 N N . GLU A 1 181 ? -7.293 16.454 31.652 1.00 83.69 181 GLU A N 1
ATOM 1455 C CA . GLU A 1 181 ? -6.741 15.491 30.682 1.00 83.69 181 GLU A CA 1
ATOM 1456 C C . GLU A 1 181 ? -7.065 14.030 31.031 1.00 83.69 181 GLU A C 1
ATOM 1458 O O . GLU A 1 181 ? -7.581 13.722 32.114 1.00 83.69 181 GLU A O 1
ATOM 1463 N N . SER A 1 182 ? -6.782 13.151 30.068 1.00 79.31 182 SER A N 1
ATOM 1464 C CA . SER A 1 182 ? -7.030 11.701 30.077 1.00 79.31 182 SER A CA 1
ATOM 1465 C C . SER A 1 182 ? -5.732 10.921 29.787 1.00 79.31 182 SER A C 1
ATOM 1467 O O . SER A 1 182 ? -4.659 11.525 29.732 1.00 79.31 182 SER A O 1
ATOM 1469 N N . ALA A 1 183 ? -5.816 9.591 29.637 1.00 70.94 183 ALA A N 1
ATOM 1470 C CA . ALA A 1 183 ? -4.718 8.710 29.203 1.00 70.94 183 ALA A CA 1
ATOM 1471 C C . ALA A 1 183 ? -3.404 8.835 30.007 1.00 70.94 183 ALA A C 1
ATOM 1473 O O . ALA A 1 183 ? -2.309 8.616 29.490 1.00 70.94 183 ALA A O 1
ATOM 1474 N N . SER A 1 184 ? -3.498 9.211 31.286 1.00 82.00 184 SER A N 1
ATOM 1475 C CA . SER A 1 184 ? -2.342 9.472 32.158 1.00 82.00 184 SER A CA 1
ATOM 1476 C C . SER A 1 184 ? -1.365 10.535 31.623 1.00 82.00 184 SER A C 1
ATOM 1478 O O . SER A 1 184 ? -0.221 10.593 32.074 1.00 82.00 184 SER A O 1
ATOM 1480 N N . ILE A 1 185 ? -1.797 11.407 30.702 1.00 82.69 185 ILE A N 1
ATOM 1481 C CA . ILE A 1 185 ? -0.933 12.387 30.028 1.00 82.69 185 ILE A CA 1
ATOM 1482 C C . ILE A 1 185 ? -0.259 13.321 31.039 1.00 82.69 185 ILE A C 1
ATOM 1484 O O . ILE A 1 185 ? -0.906 14.024 31.827 1.00 82.69 185 ILE A O 1
ATOM 1488 N N . GLY A 1 186 ? 1.072 13.351 30.970 1.00 85.25 186 GLY A N 1
ATOM 1489 C CA . GLY A 1 186 ? 1.926 14.184 31.813 1.00 85.25 186 GLY A CA 1
ATOM 1490 C C . GLY A 1 186 ? 2.249 13.567 33.174 1.00 85.25 186 GLY A C 1
ATOM 1491 O O . GLY A 1 186 ? 3.026 14.160 33.918 1.00 85.25 186 GLY A O 1
ATOM 1492 N N . LEU A 1 187 ? 1.711 12.386 33.505 1.00 90.00 187 LEU A N 1
ATOM 1493 C CA . LEU A 1 187 ? 2.090 11.664 34.717 1.00 90.00 187 LEU A CA 1
ATOM 1494 C C . LEU A 1 187 ? 3.433 10.964 34.538 1.00 90.00 187 LEU A C 1
ATOM 1496 O O . LEU A 1 187 ? 3.626 10.180 33.604 1.00 90.00 187 LEU A O 1
ATOM 1500 N N . THR A 1 188 ? 4.331 11.211 35.486 1.00 91.50 188 THR A N 1
ATOM 1501 C CA . THR A 1 188 ? 5.642 10.568 35.622 1.00 91.50 188 THR A CA 1
ATOM 1502 C C . THR A 1 188 ? 5.830 10.047 37.048 1.00 91.50 188 THR A C 1
ATOM 1504 O O . THR A 1 188 ? 5.033 10.341 37.942 1.00 91.50 188 THR A O 1
ATOM 1507 N N . ARG A 1 189 ? 6.914 9.303 37.304 1.00 89.19 189 ARG A N 1
ATOM 1508 C CA . ARG A 1 189 ? 7.233 8.780 38.647 1.00 89.19 189 ARG A CA 1
ATOM 1509 C C . ARG A 1 189 ? 7.337 9.890 39.697 1.00 89.19 189 ARG A C 1
ATOM 1511 O O . ARG A 1 189 ? 6.949 9.697 40.844 1.00 89.19 189 ARG A O 1
ATOM 1518 N N . GLU A 1 190 ? 7.840 11.052 39.298 1.00 92.06 190 GLU A N 1
ATOM 1519 C CA . GLU A 1 190 ? 8.056 12.218 40.154 1.00 92.06 190 GLU A CA 1
ATOM 1520 C C . GLU A 1 190 ? 6.750 12.903 40.575 1.00 92.06 190 GLU A C 1
ATOM 1522 O O . GLU A 1 190 ? 6.763 13.679 41.530 1.00 92.06 190 GLU A O 1
ATOM 1527 N N . CYS A 1 191 ? 5.637 12.610 39.891 1.00 94.81 191 CYS A N 1
ATOM 1528 C CA . CYS A 1 191 ? 4.313 13.146 40.207 1.00 94.81 191 CYS A CA 1
ATOM 1529 C C . CYS A 1 191 ? 3.740 12.584 41.510 1.00 94.81 191 CYS A C 1
ATOM 1531 O O . CYS A 1 191 ? 2.883 13.235 42.107 1.00 94.81 191 CYS A O 1
ATOM 1533 N N . LYS A 1 192 ? 4.220 11.418 41.968 1.00 94.75 192 LYS A N 1
ATOM 1534 C CA . LYS A 1 192 ? 3.899 10.869 43.289 1.00 94.75 192 LYS A CA 1
ATOM 1535 C C . LYS A 1 192 ? 4.955 11.302 44.310 1.00 94.75 192 LYS A C 1
ATOM 1537 O O . LYS A 1 192 ? 6.149 11.063 44.119 1.00 94.75 192 LYS A O 1
ATOM 1542 N N . MET A 1 193 ? 4.532 11.899 45.422 1.00 94.31 193 MET A N 1
ATOM 1543 C CA . MET A 1 193 ? 5.432 12.239 46.532 1.00 94.31 193 MET A CA 1
ATOM 1544 C C . MET A 1 193 ? 4.701 12.359 47.868 1.00 94.31 193 MET A C 1
ATOM 1546 O O . MET A 1 193 ? 3.501 12.582 47.895 1.00 94.31 193 MET A O 1
ATOM 1550 N N . LEU A 1 194 ? 5.433 12.259 48.977 1.00 94.31 194 LEU A N 1
ATOM 1551 C CA . LEU A 1 194 ? 4.928 12.663 50.289 1.00 94.31 194 LEU A CA 1
ATOM 1552 C C . LEU A 1 194 ? 4.897 14.193 50.362 1.00 94.31 194 LEU A C 1
ATOM 1554 O O . LEU A 1 194 ? 5.927 14.835 50.135 1.00 94.31 194 LEU A O 1
ATOM 1558 N N . PHE A 1 195 ? 3.736 14.771 50.663 1.00 93.62 195 PHE A N 1
ATOM 1559 C CA . PHE A 1 195 ? 3.602 16.211 50.811 1.00 93.62 195 PHE A CA 1
ATOM 1560 C C . PHE A 1 195 ? 3.994 16.657 52.220 1.00 93.62 195 PHE A C 1
ATOM 1562 O O . PHE A 1 195 ? 3.452 16.193 53.224 1.00 93.62 195 PHE A O 1
ATOM 1569 N N . SER A 1 196 ? 4.929 17.598 52.273 1.00 89.62 196 SER A N 1
ATOM 1570 C CA . SER A 1 196 ? 5.224 18.395 53.454 1.00 89.62 196 SER A CA 1
ATOM 1571 C C . SER A 1 196 ? 5.496 19.833 53.039 1.00 89.62 196 SER A C 1
ATOM 1573 O O . SER A 1 196 ? 5.920 20.092 51.905 1.00 89.62 196 SER A O 1
ATOM 1575 N N . SER A 1 197 ? 5.313 20.768 53.965 1.00 79.44 197 SER A N 1
ATOM 1576 C CA . SER A 1 197 ? 5.597 22.189 53.726 1.00 79.44 197 SER A CA 1
ATOM 1577 C C . SER A 1 197 ? 7.034 22.449 53.217 1.00 79.44 197 SER A C 1
ATOM 1579 O O . SER A 1 197 ? 7.256 23.356 52.412 1.00 79.44 197 SER A O 1
ATOM 1581 N N . ASP A 1 198 ? 8.005 21.606 53.590 1.00 82.38 198 ASP A N 1
ATOM 1582 C CA . ASP A 1 198 ? 9.406 21.690 53.137 1.00 82.38 198 ASP A CA 1
ATOM 1583 C C . ASP A 1 198 ? 9.624 21.194 51.690 1.00 82.38 198 ASP A C 1
ATOM 1585 O O . ASP A 1 198 ? 10.640 21.503 51.060 1.00 82.38 198 ASP A O 1
ATOM 1589 N N . ALA A 1 199 ? 8.674 20.443 51.123 1.00 80.75 199 ALA A N 1
ATOM 1590 C CA . ALA A 1 199 ? 8.752 19.883 49.772 1.00 80.75 199 ALA A CA 1
ATOM 1591 C C . ALA A 1 199 ? 8.308 20.865 48.667 1.00 80.75 199 ALA A C 1
ATOM 1593 O O . ALA A 1 199 ? 8.306 20.501 47.485 1.00 80.75 199 ALA A O 1
ATOM 1594 N N . TYR A 1 200 ? 7.969 22.115 49.012 1.00 84.31 200 TYR A N 1
ATOM 1595 C CA . TYR A 1 200 ? 7.434 23.108 48.073 1.00 84.31 200 TYR A CA 1
ATOM 1596 C C . TYR A 1 200 ? 8.268 23.315 46.793 1.00 84.31 200 TYR A C 1
ATOM 1598 O O . TYR A 1 200 ? 7.675 23.315 45.709 1.00 84.31 200 TYR A O 1
ATOM 1606 N N . PRO A 1 201 ? 9.612 23.443 46.834 1.00 89.06 201 PRO A N 1
ATOM 1607 C CA . PRO A 1 201 ? 10.398 23.622 45.611 1.00 89.06 201 PRO A CA 1
ATOM 1608 C C . PRO A 1 201 ? 10.231 22.457 44.627 1.00 89.06 201 PRO A C 1
ATOM 1610 O O . PRO A 1 201 ? 10.095 22.677 43.422 1.00 89.06 201 PRO A O 1
ATOM 1613 N N . LYS A 1 202 ? 10.180 21.223 45.147 1.00 91.88 202 LYS A N 1
ATOM 1614 C CA . LYS A 1 202 ? 9.988 20.010 44.346 1.00 91.88 202 LYS A CA 1
ATOM 1615 C C . LYS A 1 202 ? 8.559 19.927 43.809 1.00 91.88 202 LYS A C 1
ATOM 1617 O O . LYS A 1 202 ? 8.388 19.688 42.617 1.00 91.88 202 LYS A O 1
ATOM 1622 N N . LEU A 1 203 ? 7.553 20.188 44.651 1.00 92.25 203 LEU A N 1
ATOM 1623 C CA . LEU A 1 203 ? 6.146 20.271 44.238 1.00 92.25 203 LEU A CA 1
ATOM 1624 C C . LEU A 1 203 ? 5.988 21.257 43.075 1.00 92.25 203 LEU A C 1
ATOM 1626 O O . LEU A 1 203 ? 5.447 20.899 42.034 1.00 92.25 203 LEU A O 1
ATOM 1630 N N . ARG A 1 204 ? 6.502 22.484 43.222 1.00 92.00 204 ARG A N 1
ATOM 1631 C CA . ARG A 1 204 ? 6.422 23.531 42.195 1.00 92.00 204 ARG A CA 1
ATOM 1632 C C . ARG A 1 204 ? 7.109 23.107 40.902 1.00 92.00 204 ARG A C 1
ATOM 1634 O O . ARG A 1 204 ? 6.553 23.341 39.830 1.00 92.00 204 ARG A O 1
ATOM 1641 N N . GLN A 1 205 ? 8.291 22.497 40.986 1.00 94.06 205 GLN A N 1
ATOM 1642 C CA . GLN A 1 205 ? 9.016 22.005 39.814 1.00 94.06 205 GLN A CA 1
ATOM 1643 C C . GLN A 1 205 ? 8.191 20.962 39.050 1.00 94.06 205 GLN A C 1
ATOM 1645 O O . GLN A 1 205 ? 7.968 21.122 37.850 1.00 94.06 205 GLN A O 1
ATOM 1650 N N . VAL A 1 206 ? 7.699 19.935 39.748 1.00 94.94 206 VAL A N 1
ATOM 1651 C CA . VAL A 1 206 ? 6.909 18.857 39.140 1.00 94.94 206 VAL A CA 1
ATOM 1652 C C . VAL A 1 206 ? 5.586 19.398 38.598 1.00 94.94 206 VAL A C 1
ATOM 1654 O O . VAL A 1 206 ? 5.272 19.189 37.430 1.00 94.94 206 VAL A O 1
ATOM 1657 N N . ALA A 1 207 ? 4.857 20.195 39.379 1.00 94.06 207 ALA A N 1
ATOM 1658 C CA . ALA A 1 207 ? 3.602 20.808 38.953 1.00 94.06 207 ALA A CA 1
ATOM 1659 C C . ALA A 1 207 ? 3.769 21.691 37.704 1.00 94.06 207 ALA A C 1
ATOM 1661 O O . ALA A 1 207 ? 2.952 21.629 36.791 1.00 94.06 207 ALA A O 1
ATOM 1662 N N . THR A 1 208 ? 4.860 22.461 37.619 1.00 93.62 208 THR A N 1
ATOM 1663 C CA . THR A 1 208 ? 5.171 23.268 36.426 1.00 93.62 208 THR A CA 1
ATOM 1664 C C . THR A 1 208 ? 5.428 22.393 35.198 1.00 93.62 208 THR A C 1
ATOM 1666 O O . THR A 1 208 ? 5.041 22.784 34.098 1.00 93.62 208 THR A O 1
ATOM 1669 N N . SER A 1 209 ? 6.060 21.225 35.377 1.00 92.75 209 SER A N 1
ATOM 1670 C CA . SER A 1 209 ? 6.317 20.277 34.285 1.00 92.75 209 SER A CA 1
ATOM 1671 C C . SER A 1 209 ? 5.055 19.568 33.789 1.00 92.75 209 SER A C 1
ATOM 1673 O O . SER A 1 209 ? 4.932 19.349 32.589 1.00 92.75 209 SER A O 1
ATOM 1675 N N . VAL A 1 210 ? 4.101 19.279 34.684 1.00 91.25 210 VAL A N 1
ATOM 1676 C CA . VAL A 1 210 ? 2.801 18.687 34.326 1.00 91.25 210 VAL A CA 1
ATOM 1677 C C . VAL A 1 210 ? 1.934 19.714 33.601 1.00 91.25 210 VAL A C 1
ATOM 1679 O O . VAL A 1 210 ? 1.448 19.456 32.502 1.00 91.25 210 VAL A O 1
ATOM 1682 N N . ASN A 1 211 ? 1.737 20.892 34.203 1.00 90.38 211 ASN A N 1
ATOM 1683 C CA . ASN A 1 211 ? 0.994 21.986 33.588 1.00 90.38 211 ASN A CA 1
ATOM 1684 C C . ASN A 1 211 ? 1.355 23.339 34.229 1.00 90.38 211 ASN A C 1
ATOM 1686 O O . ASN A 1 211 ? 1.020 23.594 35.388 1.00 90.38 211 ASN A O 1
ATOM 1690 N N . PRO A 1 212 ? 1.956 24.282 33.482 1.00 89.56 212 PRO A N 1
ATOM 1691 C CA . PRO A 1 212 ? 2.426 25.547 34.044 1.00 89.56 212 PRO A CA 1
ATOM 1692 C C . PRO A 1 212 ? 1.299 26.523 34.416 1.00 89.56 212 PRO A C 1
ATOM 1694 O O . PRO A 1 212 ? 1.583 27.592 34.963 1.00 89.56 212 PRO A O 1
ATOM 1697 N N . LYS A 1 213 ? 0.039 26.232 34.062 1.00 90.12 213 LYS A N 1
ATOM 1698 C CA . LYS A 1 213 ? -1.116 27.072 34.412 1.00 90.12 213 LYS A CA 1
ATOM 1699 C C . LYS A 1 213 ? -1.787 26.586 35.689 1.00 90.12 213 LYS A C 1
ATOM 1701 O O . LYS A 1 213 ? -2.054 27.403 36.566 1.00 90.12 213 LYS A O 1
ATOM 1706 N N . GLN A 1 214 ? -2.091 25.293 35.761 1.00 92.50 214 GLN A N 1
ATOM 1707 C CA . GLN A 1 214 ? -2.870 24.714 36.849 1.00 92.50 214 GLN A CA 1
ATOM 1708 C C . GLN A 1 214 ? -2.773 23.187 36.831 1.00 92.50 214 GLN A C 1
ATOM 1710 O O . GLN A 1 214 ? -2.888 22.580 35.769 1.00 92.50 214 GLN A O 1
ATOM 1715 N N . VAL A 1 215 ? -2.618 22.580 38.004 1.00 94.88 215 VAL A N 1
ATOM 1716 C CA . VAL A 1 215 ? -2.632 21.126 38.217 1.00 94.88 215 VAL A CA 1
ATOM 1717 C C . VAL A 1 215 ? -3.614 20.764 39.327 1.00 94.88 215 VAL A C 1
ATOM 1719 O O . VAL A 1 215 ? -3.972 21.606 40.151 1.00 94.88 215 VAL A O 1
ATOM 1722 N N . LEU A 1 216 ? -4.019 19.502 39.371 1.00 95.44 216 LEU A N 1
ATOM 1723 C CA . LEU A 1 216 ? -4.718 18.903 40.497 1.00 95.44 216 LEU A CA 1
ATOM 1724 C C . LEU A 1 216 ? -3.697 18.183 41.381 1.00 95.44 216 LEU A C 1
ATOM 1726 O O . LEU A 1 216 ? -3.025 17.260 40.922 1.00 95.44 216 LEU A O 1
ATOM 1730 N N . VAL A 1 217 ? -3.579 18.601 42.638 1.00 95.56 217 VAL A N 1
ATOM 1731 C CA . VAL A 1 217 ? -2.813 17.887 43.663 1.00 95.56 217 VAL A CA 1
ATOM 1732 C C . VAL A 1 217 ? -3.809 17.079 44.480 1.00 95.56 217 VAL A C 1
ATOM 1734 O O . VAL A 1 217 ? -4.669 17.648 45.146 1.00 95.56 217 VAL A O 1
ATOM 1737 N N . GLN A 1 218 ? -3.731 15.759 44.379 1.00 95.88 218 GLN A N 1
ATOM 1738 C CA . GLN A 1 218 ? -4.721 14.843 44.936 1.00 95.88 218 GLN A CA 1
ATOM 1739 C C . GLN A 1 218 ? -4.065 13.875 45.925 1.00 95.88 218 GLN A C 1
ATOM 1741 O O . GLN A 1 218 ? -2.953 13.424 45.672 1.00 95.88 218 GLN A O 1
ATOM 1746 N N . GLU A 1 219 ? -4.736 13.531 47.024 1.00 96.69 219 GLU A N 1
ATOM 1747 C CA . GLU A 1 219 ? -4.332 12.448 47.927 1.00 96.69 219 GLU A CA 1
ATOM 1748 C C . GLU A 1 219 ? -4.151 11.149 47.132 1.00 96.69 219 GLU A C 1
ATOM 1750 O O . GLU A 1 219 ? -5.042 10.699 46.407 1.00 96.69 219 GLU A O 1
ATOM 1755 N N . PHE A 1 220 ? -2.988 10.524 47.276 1.00 96.44 220 PHE A N 1
ATOM 1756 C CA . PHE A 1 220 ? -2.731 9.216 46.709 1.00 96.44 220 PHE A CA 1
ATOM 1757 C C . PHE A 1 220 ? -3.280 8.132 47.640 1.00 96.44 220 PHE A C 1
ATOM 1759 O O . PHE A 1 220 ? -2.742 7.874 48.716 1.00 96.44 220 PHE A O 1
ATOM 1766 N N . ILE A 1 221 ? -4.351 7.472 47.204 1.00 96.31 221 ILE A N 1
ATOM 1767 C CA . ILE A 1 221 ? -4.962 6.360 47.933 1.00 96.31 221 ILE A CA 1
ATOM 1768 C C . ILE A 1 221 ? -4.154 5.085 47.679 1.00 96.31 221 ILE A C 1
ATOM 1770 O O . ILE A 1 221 ? -4.319 4.432 46.648 1.00 96.31 221 ILE A O 1
ATOM 1774 N N . ASP A 1 222 ? -3.274 4.724 48.612 1.00 92.00 222 ASP A N 1
ATOM 1775 C CA . ASP A 1 222 ? -2.500 3.487 48.501 1.00 92.00 222 ASP A CA 1
ATOM 1776 C C . ASP A 1 222 ? -3.401 2.249 48.629 1.00 92.00 222 ASP A C 1
ATOM 1778 O O . ASP A 1 222 ? -4.210 2.136 49.553 1.00 92.00 222 ASP A O 1
ATOM 1782 N N . GLY A 1 223 ? -3.288 1.338 47.665 1.00 90.94 223 GLY A N 1
ATOM 1783 C CA . GLY A 1 223 ? -4.208 0.216 47.517 1.00 90.94 223 GLY A CA 1
ATOM 1784 C C . GLY A 1 223 ? -4.439 -0.207 46.069 1.00 90.94 223 GLY A C 1
ATOM 1785 O O . GLY A 1 223 ? -3.739 0.228 45.154 1.00 90.94 223 GLY A O 1
ATOM 1786 N N . MET A 1 224 ? -5.423 -1.083 45.878 1.00 91.44 224 MET A N 1
ATOM 1787 C CA . MET A 1 224 ? -5.780 -1.659 44.578 1.00 91.44 224 MET A CA 1
ATOM 1788 C C . MET A 1 224 ? -6.467 -0.623 43.688 1.00 91.44 224 MET A C 1
ATOM 1790 O O . MET A 1 224 ? -7.325 0.112 44.170 1.00 91.44 224 MET A O 1
ATOM 1794 N N . GLU A 1 225 ? -6.133 -0.607 42.400 1.00 93.75 225 GLU A N 1
ATOM 1795 C CA . GLU A 1 225 ? -6.795 0.214 41.384 1.00 93.75 225 GLU A CA 1
ATOM 1796 C C . GLU A 1 225 ? -7.745 -0.657 40.559 1.00 93.75 225 GLU A C 1
ATOM 1798 O O . GLU A 1 225 ? -7.378 -1.764 40.157 1.00 93.75 225 GLU A O 1
ATOM 1803 N N . CYS A 1 226 ? -8.977 -0.202 40.346 1.00 91.56 226 CYS A N 1
ATOM 1804 C CA . CYS A 1 226 ? -9.957 -0.924 39.544 1.00 91.56 226 CYS A CA 1
ATOM 1805 C C . CYS A 1 226 ? -10.888 0.015 38.782 1.00 91.56 226 CYS A C 1
ATOM 1807 O O . CYS A 1 226 ? -11.232 1.090 39.268 1.00 91.56 226 CYS A O 1
ATOM 1809 N N . GLU A 1 227 ? -11.363 -0.448 37.636 1.00 91.94 227 GLU A N 1
ATOM 1810 C CA . GLU A 1 227 ? -12.329 0.245 36.792 1.00 91.94 227 GLU A CA 1
ATOM 1811 C C . GLU A 1 227 ? -13.667 -0.502 36.753 1.00 91.94 227 GLU A C 1
ATOM 1813 O O . GLU A 1 227 ? -13.732 -1.735 36.843 1.00 91.94 227 GLU A O 1
ATOM 1818 N N . VAL A 1 228 ? -14.759 0.259 36.653 1.00 91.31 228 VAL A N 1
ATOM 1819 C CA . VAL A 1 228 ? -16.129 -0.266 36.604 1.00 91.31 228 VAL A CA 1
ATOM 1820 C C . VAL A 1 228 ? -16.924 0.427 35.515 1.00 91.31 228 VAL A C 1
ATOM 1822 O O . VAL A 1 228 ? -17.119 1.640 35.552 1.00 91.31 228 VAL A O 1
ATOM 1825 N N . LEU A 1 229 ? -17.449 -0.351 34.572 1.00 89.69 229 LEU A N 1
ATOM 1826 C CA . LEU A 1 229 ? -18.419 0.139 33.599 1.00 89.69 229 LEU A CA 1
ATOM 1827 C C . LEU A 1 229 ? -19.801 0.240 34.248 1.00 89.69 229 LEU A C 1
ATOM 1829 O O . LEU A 1 229 ? -20.287 -0.739 34.807 1.00 89.69 229 LEU A O 1
ATOM 1833 N N . VAL A 1 230 ? -20.463 1.385 34.124 1.00 91.38 230 VAL A N 1
ATOM 1834 C CA . VAL A 1 230 ? -21.862 1.565 34.524 1.00 91.38 230 VAL A CA 1
ATOM 1835 C C . VAL A 1 230 ? -22.697 1.825 33.281 1.00 91.38 230 VAL A C 1
ATOM 1837 O O . VAL A 1 230 ? -22.376 2.716 32.498 1.00 91.38 230 VAL A O 1
ATOM 1840 N N . LEU A 1 231 ? -23.773 1.058 33.116 1.00 89.81 231 LEU A N 1
ATOM 1841 C CA . LEU A 1 231 ? -24.753 1.209 32.043 1.00 89.81 231 LEU A CA 1
ATOM 1842 C C . LEU A 1 231 ? -26.045 1.809 32.596 1.00 89.81 231 LEU A C 1
ATOM 1844 O O . LEU A 1 231 ? -26.509 1.404 33.661 1.00 89.81 231 LEU A O 1
ATOM 1848 N N . GLN A 1 232 ? -26.655 2.727 31.857 1.00 90.00 232 GLN A N 1
ATOM 1849 C CA . GLN A 1 232 ? -27.996 3.224 32.128 1.00 90.00 232 GLN A CA 1
ATOM 1850 C C . GLN A 1 232 ? -28.998 2.484 31.238 1.00 90.00 232 GLN A C 1
ATOM 1852 O O . GLN A 1 232 ? -28.910 2.528 30.013 1.00 90.00 232 GLN A O 1
ATOM 1857 N N . TYR A 1 233 ? -29.995 1.842 31.841 1.00 86.88 233 TYR A N 1
ATOM 1858 C CA . TYR A 1 233 ? -31.073 1.174 31.113 1.00 86.88 233 TYR A CA 1
ATOM 1859 C C . TYR A 1 233 ? -32.411 1.436 31.806 1.00 86.88 233 TYR A C 1
ATOM 1861 O O . TYR A 1 233 ? -32.544 1.260 33.013 1.00 86.88 233 TYR A O 1
ATOM 1869 N N . HIS A 1 234 ? -33.402 1.927 31.055 1.00 85.50 234 HIS A N 1
ATOM 1870 C CA . HIS A 1 234 ? -34.701 2.371 31.588 1.00 85.50 234 HIS A CA 1
ATOM 1871 C C . HIS A 1 234 ? -34.620 3.328 32.798 1.00 85.50 234 HIS A C 1
ATOM 1873 O O . HIS A 1 234 ? -35.499 3.317 33.654 1.00 85.50 234 HIS A O 1
ATOM 1879 N N . LYS A 1 235 ? -33.615 4.221 32.809 1.00 86.00 235 LYS A N 1
ATOM 1880 C CA . LYS A 1 235 ? -33.303 5.203 33.875 1.00 86.00 235 LYS A CA 1
ATOM 1881 C C . LYS A 1 235 ? -32.702 4.629 35.161 1.00 86.00 235 LYS A C 1
ATOM 1883 O O . LYS A 1 235 ? -32.368 5.409 36.048 1.00 86.00 235 LYS A O 1
ATOM 1888 N N . ASP A 1 236 ? -32.513 3.319 35.235 1.00 91.38 236 ASP A N 1
ATOM 1889 C CA . ASP A 1 236 ? -31.744 2.685 36.299 1.00 91.38 236 ASP A CA 1
ATOM 1890 C C . ASP A 1 236 ? -30.283 2.516 35.866 1.00 91.38 236 ASP A C 1
ATOM 1892 O O . ASP A 1 236 ? -29.991 2.390 34.672 1.00 91.38 236 ASP A O 1
ATOM 1896 N N . TYR A 1 237 ? -29.372 2.496 36.839 1.00 92.88 237 TYR A N 1
ATOM 1897 C CA . TYR A 1 237 ? -27.941 2.298 36.618 1.00 92.88 237 TYR A CA 1
ATOM 1898 C C . TYR A 1 237 ? -27.518 0.899 37.047 1.00 92.88 237 TYR A C 1
ATOM 1900 O O . TYR A 1 237 ? -27.953 0.401 38.084 1.00 92.88 237 TYR A O 1
ATOM 1908 N N . TYR A 1 238 ? -26.655 0.289 36.242 1.00 91.44 238 TYR A N 1
ATOM 1909 C CA . TYR A 1 238 ? -26.167 -1.069 36.432 1.00 91.44 238 TYR A CA 1
ATOM 1910 C C . TYR A 1 238 ? -24.649 -1.080 36.287 1.00 91.44 238 TYR A C 1
ATOM 1912 O O . TYR A 1 238 ? -24.124 -0.932 35.182 1.00 91.44 238 TYR A O 1
ATOM 1920 N N . ALA A 1 239 ? -23.938 -1.263 37.395 1.00 90.81 239 ALA A N 1
ATOM 1921 C CA . ALA A 1 239 ? -22.492 -1.430 37.390 1.00 90.81 239 ALA A CA 1
ATOM 1922 C C . ALA A 1 239 ? -22.116 -2.865 37.005 1.00 90.81 239 ALA A C 1
ATOM 1924 O O . ALA A 1 239 ? -22.618 -3.829 37.580 1.00 90.81 239 ALA A O 1
ATOM 1925 N N . MET A 1 240 ? -21.213 -3.019 36.044 1.00 87.94 240 MET A N 1
ATOM 1926 C CA . MET A 1 240 ? -20.639 -4.303 35.649 1.00 87.94 240 MET A CA 1
ATOM 1927 C C . MET A 1 240 ? -19.639 -4.802 36.698 1.00 87.94 240 MET A C 1
ATOM 1929 O O . MET A 1 240 ? -19.323 -4.108 37.666 1.00 87.94 240 MET A O 1
ATOM 1933 N N . THR A 1 241 ? -19.158 -6.034 36.528 1.00 86.56 241 THR A N 1
ATOM 1934 C CA . THR A 1 241 ? -18.150 -6.614 37.422 1.00 86.56 241 THR A CA 1
ATOM 1935 C C . THR A 1 241 ? -16.877 -5.750 37.404 1.00 86.56 241 THR A C 1
ATOM 1937 O O . THR A 1 241 ? -16.343 -5.522 36.318 1.00 86.56 241 THR A O 1
ATOM 1940 N N . PRO A 1 242 ? -16.376 -5.268 38.562 1.00 90.44 242 PRO A N 1
ATOM 1941 C CA . PRO A 1 242 ? -15.167 -4.453 38.608 1.00 90.44 242 PRO A CA 1
ATOM 1942 C C . PRO A 1 242 ? -13.932 -5.211 38.127 1.00 90.44 242 PRO A C 1
ATOM 1944 O O . PRO A 1 242 ? -13.752 -6.395 38.440 1.00 90.44 242 PRO A O 1
ATOM 1947 N N . VAL A 1 243 ? -13.051 -4.507 37.422 1.00 89.50 243 VAL A N 1
ATOM 1948 C CA . VAL A 1 243 ? -11.813 -5.056 36.867 1.00 89.50 243 VAL A CA 1
ATOM 1949 C C . VAL A 1 243 ? -10.621 -4.371 37.522 1.00 89.50 243 VAL A C 1
ATOM 1951 O O . VAL A 1 243 ? -10.491 -3.154 37.492 1.00 89.50 243 VAL A O 1
ATOM 1954 N N . VAL A 1 244 ? -9.756 -5.155 38.154 1.00 90.69 244 VAL A N 1
ATOM 1955 C CA . VAL A 1 244 ? -8.505 -4.708 38.770 1.00 90.69 244 VAL A CA 1
ATOM 1956 C C . VAL A 1 244 ? -7.462 -4.454 37.695 1.00 90.69 244 VAL A C 1
ATOM 1958 O O . VAL A 1 244 ? -7.216 -5.326 36.860 1.00 90.69 244 VAL A O 1
ATOM 1961 N N . ILE A 1 245 ? -6.801 -3.303 37.780 1.00 88.75 245 ILE A N 1
ATOM 1962 C CA . ILE A 1 245 ? -5.648 -2.963 36.951 1.00 88.75 245 ILE A CA 1
ATOM 1963 C C . ILE A 1 245 ? -4.384 -3.448 37.666 1.00 88.75 245 ILE A C 1
ATOM 1965 O O . ILE A 1 245 ? -4.115 -3.108 38.821 1.00 88.75 245 ILE A O 1
ATOM 1969 N N . THR A 1 246 ? -3.609 -4.280 36.979 1.00 85.31 246 THR A N 1
ATOM 1970 C CA . THR A 1 246 ? -2.366 -4.872 37.482 1.00 85.31 246 THR A CA 1
ATOM 1971 C C . THR A 1 246 ? -1.159 -4.223 36.816 1.00 85.31 246 THR A C 1
ATOM 1973 O O . THR A 1 246 ? -1.116 -4.051 35.599 1.00 85.31 246 THR A O 1
ATOM 1976 N N . PHE A 1 247 ? -0.163 -3.865 37.628 1.00 83.31 247 PHE A N 1
ATOM 1977 C CA . PHE A 1 247 ? 1.052 -3.176 37.192 1.00 83.31 247 PHE A CA 1
ATOM 1978 C C . PHE A 1 247 ? 2.302 -4.043 37.424 1.00 83.31 247 PHE A C 1
ATOM 1980 O O . PHE A 1 247 ? 2.272 -4.968 38.246 1.00 83.31 247 PHE A O 1
ATOM 1987 N N . PRO A 1 248 ? 3.436 -3.736 36.766 1.00 83.19 248 PRO A N 1
ATOM 1988 C CA . PRO A 1 248 ? 4.727 -4.320 37.116 1.00 83.19 248 PRO A CA 1
ATOM 1989 C C . PRO A 1 248 ? 5.068 -4.095 38.599 1.00 83.19 248 PRO A C 1
ATOM 1991 O O . PRO A 1 248 ? 4.695 -3.084 39.188 1.00 83.19 248 PRO A O 1
ATOM 1994 N N . LYS A 1 249 ? 5.808 -5.027 39.217 1.00 79.25 249 LYS A N 1
ATOM 1995 C CA . LYS A 1 249 ? 6.048 -5.041 40.678 1.00 79.25 249 LYS A CA 1
ATOM 1996 C C . LYS A 1 249 ? 6.730 -3.786 41.243 1.00 79.25 249 LYS A C 1
ATOM 1998 O O . LYS A 1 249 ? 6.641 -3.556 42.443 1.00 79.25 249 LYS A O 1
ATOM 2003 N N . ASP A 1 250 ? 7.436 -3.008 40.424 1.00 81.81 250 ASP A N 1
ATOM 2004 C CA . ASP A 1 250 ? 8.085 -1.753 40.828 1.00 81.81 250 ASP A CA 1
ATOM 2005 C C . ASP A 1 250 ? 7.150 -0.532 40.747 1.00 81.81 250 ASP A C 1
ATOM 2007 O O . ASP A 1 250 ? 7.589 0.599 40.972 1.00 81.81 250 ASP A O 1
ATOM 2011 N N . ARG A 1 251 ? 5.871 -0.734 40.408 1.00 83.44 251 ARG A N 1
ATOM 2012 C CA . ARG A 1 251 ? 4.894 0.322 40.126 1.00 83.44 251 ARG A CA 1
ATOM 2013 C C . ARG A 1 251 ? 3.687 0.243 41.052 1.00 83.44 251 ARG A C 1
ATOM 2015 O O . ARG A 1 251 ? 3.240 -0.833 41.427 1.00 83.44 251 ARG A O 1
ATOM 2022 N N . THR A 1 252 ? 3.155 1.413 41.399 1.00 84.62 252 THR A N 1
ATOM 2023 C CA . THR A 1 252 ? 1.987 1.563 42.289 1.00 84.62 252 THR A CA 1
ATOM 2024 C C . THR A 1 252 ? 0.813 2.294 41.632 1.00 84.62 252 THR A C 1
ATOM 2026 O O . THR A 1 252 ? -0.284 2.306 42.189 1.00 84.62 252 THR A O 1
ATOM 2029 N N . PHE A 1 253 ? 1.024 2.899 40.459 1.00 88.31 253 PHE A N 1
ATOM 2030 C CA . PHE A 1 253 ? 0.016 3.612 39.673 1.00 88.31 253 PHE A CA 1
ATOM 2031 C C . PHE A 1 253 ? 0.414 3.651 38.191 1.00 88.31 253 PHE A C 1
ATOM 2033 O O . PHE A 1 253 ? 1.581 3.407 37.858 1.00 88.31 253 PHE A O 1
ATOM 2040 N N . MET A 1 254 ? -0.547 3.976 37.323 1.00 86.25 254 MET A N 1
ATOM 2041 C CA . MET A 1 254 ? -0.335 4.133 35.884 1.00 86.25 254 MET A CA 1
ATOM 2042 C C . MET A 1 254 ? 0.296 5.498 35.554 1.00 86.25 254 MET A C 1
ATOM 2044 O O . MET A 1 254 ? -0.270 6.544 35.863 1.00 86.25 254 MET A O 1
ATOM 2048 N N . ASP A 1 255 ? 1.475 5.494 34.924 1.00 88.50 255 ASP A N 1
ATOM 2049 C CA . ASP A 1 255 ? 2.115 6.696 34.372 1.00 88.50 255 ASP A CA 1
ATOM 2050 C C . ASP A 1 255 ? 2.032 6.719 32.832 1.00 88.50 255 ASP A C 1
ATOM 2052 O O . ASP A 1 255 ? 1.618 5.739 32.208 1.00 88.50 255 ASP A O 1
ATOM 2056 N N . THR A 1 256 ? 2.428 7.837 32.207 1.00 84.56 256 THR A N 1
ATOM 2057 C CA . THR A 1 256 ? 2.346 8.018 30.740 1.00 84.56 256 THR A CA 1
ATOM 2058 C C . THR A 1 256 ? 3.074 6.900 29.981 1.00 84.56 256 THR A C 1
ATOM 2060 O O . THR A 1 256 ? 2.619 6.452 28.932 1.00 84.56 256 THR A O 1
ATOM 2063 N N . GLN A 1 257 ? 4.209 6.429 30.508 1.00 83.81 257 GLN A N 1
ATOM 2064 C CA . GLN A 1 257 ? 5.020 5.399 29.860 1.00 83.81 257 GLN A CA 1
ATOM 2065 C C . GLN A 1 257 ? 4.326 4.034 29.896 1.00 83.81 257 GLN A C 1
ATOM 2067 O O . GLN A 1 257 ? 4.312 3.333 28.886 1.00 83.81 257 GLN A O 1
ATOM 2072 N N . ILE A 1 258 ? 3.756 3.661 31.045 1.00 81.75 258 ILE A N 1
ATOM 2073 C CA . ILE A 1 258 ? 3.000 2.411 31.202 1.00 81.75 258 ILE A CA 1
ATOM 2074 C C . ILE A 1 258 ? 1.752 2.425 30.319 1.00 81.75 258 ILE A C 1
ATOM 2076 O O . ILE A 1 258 ? 1.485 1.429 29.650 1.00 81.75 258 ILE A O 1
ATOM 2080 N N . SER A 1 259 ? 1.034 3.553 30.307 1.00 79.19 259 SER A N 1
ATOM 2081 C CA . SER A 1 259 ? -0.178 3.762 29.509 1.00 79.19 259 SER A CA 1
ATOM 2082 C C . SER A 1 259 ? 0.110 3.584 28.014 1.00 79.19 259 SER A C 1
ATOM 2084 O O . SER A 1 259 ? -0.404 2.661 27.389 1.00 79.19 259 SER A O 1
ATOM 2086 N N . ASN A 1 260 ? 1.040 4.375 27.462 1.00 71.62 260 ASN A N 1
ATOM 2087 C CA . ASN A 1 260 ? 1.369 4.350 26.030 1.00 71.62 260 ASN A CA 1
ATOM 2088 C C . ASN A 1 260 ? 2.063 3.053 25.588 1.00 71.62 260 ASN A C 1
ATOM 2090 O O . ASN A 1 260 ? 2.020 2.689 24.416 1.00 71.62 260 ASN A O 1
ATOM 2094 N N . GLY A 1 261 ? 2.752 2.376 26.510 1.00 69.19 261 GLY A N 1
ATOM 2095 C CA . GLY A 1 261 ? 3.414 1.100 26.254 1.00 69.19 261 GLY A CA 1
ATOM 2096 C C . GLY A 1 261 ? 2.521 -0.125 26.454 1.00 69.19 261 GLY A C 1
ATOM 2097 O O . GLY A 1 261 ? 3.032 -1.233 26.296 1.00 69.19 261 GLY A O 1
ATOM 2098 N N . TYR A 1 262 ? 1.251 0.053 26.846 1.00 70.56 262 TYR A N 1
ATOM 2099 C CA . TYR A 1 262 ? 0.322 -1.022 27.227 1.00 70.56 262 TYR A CA 1
ATOM 2100 C C . TYR A 1 262 ? 0.943 -2.013 28.235 1.00 70.56 262 TYR A C 1
ATOM 2102 O O . TYR A 1 262 ? 0.809 -3.229 28.125 1.00 70.56 262 TYR A O 1
ATOM 2110 N N . GLN A 1 263 ? 1.687 -1.495 29.221 1.00 76.38 263 GLN A N 1
ATOM 2111 C CA . GLN A 1 263 ? 2.439 -2.297 30.200 1.00 76.38 263 GLN A CA 1
ATOM 2112 C C . GLN A 1 263 ? 1.636 -2.565 31.483 1.00 76.38 263 GLN A C 1
ATOM 2114 O O . GLN A 1 263 ? 2.124 -2.346 32.594 1.00 76.38 263 GLN A O 1
ATOM 2119 N N . TYR A 1 264 ? 0.396 -3.015 31.336 1.00 79.44 264 TYR A N 1
ATOM 2120 C CA . TYR A 1 264 ? -0.525 -3.338 32.427 1.00 79.44 264 TYR A CA 1
ATOM 2121 C C . TYR A 1 264 ? -1.430 -4.502 32.008 1.00 79.44 264 TYR A C 1
ATOM 2123 O O . TYR A 1 264 ? -1.427 -4.911 30.851 1.00 79.44 264 TYR A O 1
ATOM 2131 N N . GLY A 1 265 ? -2.167 -5.076 32.953 1.00 78.94 265 GLY A N 1
ATOM 2132 C CA . GLY A 1 265 ? -3.114 -6.153 32.665 1.00 78.94 265 GLY A CA 1
ATOM 2133 C C . GLY A 1 265 ? -4.346 -6.088 33.550 1.00 78.94 265 GLY A C 1
ATOM 2134 O O . GLY A 1 265 ? -4.372 -5.355 34.539 1.00 78.94 265 GLY A O 1
ATOM 2135 N N . PHE A 1 266 ? -5.344 -6.900 33.229 1.00 83.06 266 PHE A N 1
ATOM 2136 C CA . PHE A 1 266 ? -6.657 -6.851 33.861 1.00 83.06 266 PHE A CA 1
ATOM 2137 C C . PHE A 1 266 ? -6.982 -8.139 34.617 1.00 83.06 266 PHE A C 1
ATOM 2139 O O . PHE A 1 266 ? -6.676 -9.242 34.163 1.00 83.06 266 PHE A O 1
ATOM 2146 N N . GLN A 1 267 ? -7.637 -8.010 35.771 1.00 82.75 267 GLN A N 1
ATOM 2147 C CA . GLN A 1 267 ? -8.115 -9.153 36.547 1.00 82.75 267 GLN A CA 1
ATOM 2148 C C . GLN A 1 267 ? -9.487 -8.873 37.161 1.00 82.75 267 GLN A C 1
ATOM 2150 O O . GLN A 1 267 ? -9.690 -7.855 37.808 1.00 82.75 267 GLN A O 1
ATOM 2155 N N . LEU A 1 268 ? -10.429 -9.809 37.044 1.00 81.94 268 LEU A N 1
ATOM 2156 C CA . LEU A 1 268 ? -11.739 -9.664 37.682 1.00 81.94 268 LEU A CA 1
ATOM 2157 C C . LEU A 1 268 ? -11.660 -9.577 39.209 1.00 81.94 268 LEU A C 1
ATOM 2159 O O . LEU A 1 268 ? -11.036 -10.418 39.866 1.00 81.94 268 LEU A O 1
ATOM 2163 N N . LEU A 1 269 ? -12.395 -8.622 39.778 1.00 84.56 269 LEU A N 1
ATOM 2164 C CA . LEU A 1 269 ? -12.552 -8.487 41.218 1.00 84.56 269 LEU A CA 1
ATOM 2165 C C . LEU A 1 269 ? -13.766 -9.277 41.714 1.00 84.56 269 LEU A C 1
ATOM 2167 O O . LEU A 1 269 ? -14.912 -8.874 41.540 1.00 84.56 269 LEU A O 1
ATOM 2171 N N . GLN A 1 270 ? -13.509 -10.391 42.399 1.00 78.75 270 GLN A N 1
ATOM 2172 C CA . GLN A 1 270 ? -14.557 -11.254 42.967 1.00 78.75 270 GLN A CA 1
ATOM 2173 C C . GLN A 1 270 ? -14.674 -11.159 44.497 1.00 78.75 270 GLN A C 1
ATOM 2175 O O . GLN A 1 270 ? -15.334 -11.978 45.135 1.00 78.75 270 GLN A O 1
ATOM 2180 N N . THR A 1 271 ? -14.007 -10.187 45.116 1.00 81.38 271 THR A N 1
ATOM 2181 C CA . THR A 1 271 ? -14.013 -10.018 46.573 1.00 81.38 271 THR A CA 1
ATOM 2182 C C . THR A 1 271 ? -15.263 -9.257 47.042 1.00 81.38 271 THR A C 1
ATOM 2184 O O . THR A 1 271 ? -15.907 -8.574 46.243 1.00 81.38 271 THR A O 1
ATOM 2187 N N . PRO A 1 272 ? -15.623 -9.311 48.342 1.00 83.44 272 PRO A N 1
ATOM 2188 C CA . PRO A 1 272 ? -16.807 -8.618 48.864 1.00 83.44 272 PRO A CA 1
ATOM 2189 C C . PRO A 1 272 ? -16.840 -7.104 48.597 1.00 83.44 272 PRO A C 1
ATOM 2191 O O . PRO A 1 272 ? -17.922 -6.528 48.490 1.00 83.44 272 PRO A O 1
ATOM 2194 N N . VAL A 1 273 ? -15.675 -6.460 48.439 1.00 91.62 273 VAL A N 1
ATOM 2195 C CA . VAL A 1 273 ? -15.588 -5.022 48.136 1.00 91.62 273 VAL A CA 1
ATOM 2196 C C . VAL A 1 273 ? -16.157 -4.674 46.755 1.00 91.62 273 VAL A C 1
ATOM 2198 O O . VAL A 1 273 ? -16.635 -3.559 46.570 1.00 91.62 273 VAL A O 1
ATOM 2201 N N . ALA A 1 274 ? -16.212 -5.632 45.819 1.00 91.00 274 ALA A N 1
ATOM 2202 C CA . ALA A 1 274 ? -16.795 -5.437 44.490 1.00 91.00 274 ALA A CA 1
ATOM 2203 C C . ALA A 1 274 ? -18.241 -4.926 44.560 1.00 91.00 274 ALA A C 1
ATOM 2205 O O . ALA A 1 274 ? -18.606 -4.010 43.834 1.00 91.00 274 ALA A O 1
ATOM 2206 N N . SER A 1 275 ? -19.046 -5.455 45.490 1.00 90.62 275 SER A N 1
ATOM 2207 C CA . SER A 1 275 ? -20.435 -5.006 45.670 1.00 90.62 275 SER A CA 1
ATOM 2208 C C . SER A 1 275 ? -20.520 -3.559 46.158 1.00 90.62 275 SER A C 1
ATOM 2210 O O . SER A 1 275 ? -21.403 -2.823 45.726 1.00 90.62 275 SER A O 1
ATOM 2212 N N . SER A 1 276 ? -19.590 -3.140 47.024 1.00 93.69 276 SER A N 1
ATOM 2213 C CA . SER A 1 276 ? -19.510 -1.746 47.468 1.00 93.69 276 SER A CA 1
ATOM 2214 C C . SER A 1 276 ? -19.096 -0.827 46.324 1.00 93.69 276 SER A C 1
ATOM 2216 O O . SER A 1 276 ? -19.682 0.238 46.185 1.00 93.69 276 SER A O 1
ATOM 2218 N N . ILE A 1 277 ? -18.126 -1.231 45.497 1.00 95.31 277 ILE A N 1
ATOM 2219 C CA . ILE A 1 277 ? -17.686 -0.442 44.339 1.00 95.31 277 ILE A CA 1
ATOM 2220 C C . ILE A 1 277 ? -18.843 -0.272 43.347 1.00 95.31 277 ILE A C 1
ATOM 2222 O O . ILE A 1 277 ? -19.128 0.851 42.943 1.00 95.31 277 ILE A O 1
ATOM 2226 N N . CYS A 1 278 ? -19.549 -1.356 43.002 1.00 94.25 278 CYS A N 1
ATOM 2227 C CA . CYS A 1 278 ? -20.707 -1.303 42.107 1.00 94.25 278 CYS A CA 1
ATOM 2228 C C . CYS A 1 278 ? -21.789 -0.345 42.626 1.00 94.25 278 CYS A C 1
ATOM 2230 O O . CYS A 1 278 ? -22.237 0.521 41.881 1.00 94.25 278 CYS A O 1
ATOM 2232 N N . ALA A 1 279 ? -22.166 -0.453 43.906 1.00 94.56 279 ALA A N 1
ATOM 2233 C CA . ALA A 1 279 ? -23.182 0.415 44.503 1.00 94.56 279 ALA A CA 1
ATOM 2234 C C . ALA A 1 279 ? -22.752 1.893 44.515 1.00 94.56 279 ALA A C 1
ATOM 2236 O O . ALA A 1 279 ? -23.550 2.772 44.190 1.00 94.56 279 ALA A O 1
ATOM 2237 N N . THR A 1 280 ? -21.485 2.171 44.842 1.00 96.69 280 THR A N 1
ATOM 2238 C CA . THR A 1 280 ? -20.927 3.529 44.792 1.00 96.69 280 THR A CA 1
ATOM 2239 C C . THR A 1 280 ? -20.918 4.075 43.363 1.00 96.69 280 THR A C 1
ATOM 2241 O O . THR A 1 280 ? -21.287 5.228 43.158 1.00 96.69 280 THR A O 1
ATOM 2244 N N . ALA A 1 281 ? -20.549 3.261 42.370 1.00 96.38 281 ALA A N 1
ATOM 2245 C CA . ALA A 1 281 ? -20.525 3.656 40.962 1.00 96.38 281 ALA A CA 1
ATOM 2246 C C . ALA A 1 281 ? -21.935 3.944 40.415 1.00 96.38 281 ALA A C 1
ATOM 2248 O O . ALA A 1 281 ? -22.141 4.965 39.763 1.00 96.38 281 ALA A O 1
ATOM 2249 N N . GLU A 1 282 ? -22.924 3.101 40.729 1.00 96.50 282 GLU A N 1
ATOM 2250 C CA . GLU A 1 282 ? -24.335 3.324 40.369 1.00 96.50 282 GLU A CA 1
ATOM 2251 C C . GLU A 1 282 ? -24.882 4.612 41.002 1.00 96.50 282 GLU A C 1
ATOM 2253 O O . GLU A 1 282 ? -25.542 5.409 40.330 1.00 96.50 282 GLU A O 1
ATOM 2258 N N . HIS A 1 283 ? -24.573 4.856 42.280 1.00 97.19 283 HIS A N 1
ATOM 2259 C CA . HIS A 1 283 ? -25.006 6.066 42.976 1.00 97.19 283 HIS A CA 1
ATOM 2260 C C . HIS A 1 283 ? -24.337 7.323 42.400 1.00 97.19 283 HIS A C 1
ATOM 2262 O O . HIS A 1 283 ? -25.025 8.303 42.112 1.00 97.19 283 HIS A O 1
ATOM 2268 N N . ALA A 1 284 ? -23.025 7.279 42.145 1.00 97.62 284 ALA A N 1
ATOM 2269 C CA . ALA A 1 284 ? -22.289 8.368 41.505 1.00 97.62 284 ALA A CA 1
ATOM 2270 C C . ALA A 1 284 ? -22.828 8.674 40.097 1.00 97.62 284 ALA A C 1
ATOM 2272 O O . ALA A 1 284 ? -23.046 9.839 39.761 1.00 97.62 284 ALA A O 1
ATOM 2273 N N . ALA A 1 285 ? -23.118 7.642 39.296 1.00 96.44 285 ALA A N 1
ATOM 2274 C CA . ALA A 1 285 ? -23.727 7.799 37.977 1.00 96.44 285 ALA A CA 1
ATOM 2275 C C . ALA A 1 285 ? -25.104 8.475 38.048 1.00 96.44 285 ALA A C 1
ATOM 2277 O O . ALA A 1 285 ? -25.416 9.334 37.220 1.00 96.44 285 ALA A O 1
ATOM 2278 N N . SER A 1 286 ? -25.900 8.143 39.070 1.00 96.62 286 SER A N 1
ATOM 2279 C CA . SER A 1 286 ? -27.188 8.788 39.325 1.00 96.62 286 SER A CA 1
ATOM 2280 C C . SER A 1 286 ? -27.053 10.256 39.724 1.00 96.62 286 SER A C 1
ATOM 2282 O O . SER A 1 286 ? -27.814 11.078 39.217 1.00 96.62 286 SER A O 1
ATOM 2284 N N . ILE A 1 287 ? -26.113 10.599 40.611 1.00 97.31 287 ILE A N 1
ATOM 2285 C CA . ILE A 1 287 ? -25.871 11.985 41.056 1.00 97.31 287 ILE A CA 1
ATOM 2286 C C . ILE A 1 287 ? -25.447 12.862 39.874 1.00 97.31 287 ILE A C 1
ATOM 2288 O O . ILE A 1 287 ? -25.947 13.972 39.704 1.00 97.31 287 ILE A O 1
ATOM 2292 N N . LEU A 1 288 ? -24.549 12.344 39.035 1.00 96.25 288 LEU A N 1
ATOM 2293 C CA . LEU A 1 288 ? -23.990 13.059 37.885 1.00 96.25 288 LEU A CA 1
ATOM 2294 C C . LEU A 1 288 ? -24.888 13.009 36.640 1.00 96.25 288 LEU A C 1
ATOM 2296 O O . LEU A 1 288 ? -24.538 13.597 35.618 1.00 96.25 288 LEU A O 1
ATOM 2300 N N . ASN A 1 289 ? -26.036 12.328 36.723 1.00 94.62 289 ASN A N 1
ATOM 2301 C CA . ASN A 1 289 ? -27.003 12.165 35.638 1.00 94.62 289 ASN A CA 1
ATOM 2302 C C . ASN A 1 289 ? -26.364 11.630 34.339 1.00 94.62 289 ASN A C 1
ATOM 2304 O O . ASN A 1 289 ? -26.527 12.197 33.256 1.00 94.62 289 ASN A O 1
ATOM 2308 N N . ILE A 1 290 ? -25.600 10.541 34.456 1.00 94.19 290 ILE A N 1
ATOM 2309 C CA . ILE A 1 290 ? -24.952 9.886 33.314 1.00 94.19 290 ILE A CA 1
ATOM 2310 C C . ILE A 1 290 ? -26.002 9.330 32.349 1.00 94.19 290 ILE A C 1
ATOM 2312 O O . ILE A 1 290 ? -26.946 8.661 32.757 1.00 94.19 290 ILE A O 1
ATOM 2316 N N . LYS A 1 291 ? -25.815 9.542 31.047 1.00 91.81 291 LYS A N 1
ATOM 2317 C CA . LYS A 1 291 ? -26.648 8.928 30.010 1.00 91.81 291 LYS A CA 1
ATOM 2318 C C . LYS A 1 291 ? -25.886 7.800 29.324 1.00 91.81 291 LYS A C 1
ATOM 2320 O O . LYS A 1 291 ? -24.705 7.950 29.015 1.00 91.81 291 LYS A O 1
ATOM 2325 N N . ASP A 1 292 ? -26.602 6.723 29.025 1.00 89.38 292 ASP A N 1
ATOM 2326 C CA . ASP A 1 292 ? -26.142 5.507 28.345 1.00 89.38 292 ASP A CA 1
ATOM 2327 C C . ASP A 1 292 ? -25.061 4.729 29.113 1.00 89.38 292 ASP A C 1
ATOM 2329 O O . ASP A 1 292 ? -25.334 3.621 29.568 1.00 89.38 292 ASP A O 1
ATOM 2333 N N . TYR A 1 293 ? -23.853 5.275 29.278 1.00 90.38 293 TYR A N 1
ATOM 2334 C CA . TYR A 1 293 ? -22.760 4.611 29.993 1.00 90.38 293 TYR A CA 1
ATOM 2335 C C . TYR A 1 293 ? -21.618 5.555 30.405 1.00 90.38 293 TYR A C 1
ATOM 2337 O O . TYR A 1 293 ? -21.421 6.617 29.812 1.00 90.38 293 TYR A O 1
ATOM 2345 N N . ALA A 1 294 ? -20.832 5.133 31.402 1.00 91.19 294 ALA A N 1
ATOM 2346 C CA . ALA A 1 294 ? -19.520 5.696 31.743 1.00 91.19 294 ALA A CA 1
ATOM 2347 C C . ALA A 1 294 ? -18.663 4.669 32.508 1.00 91.19 294 ALA A C 1
ATOM 2349 O O . ALA A 1 294 ? -19.200 3.757 33.143 1.00 91.19 294 ALA A O 1
ATOM 2350 N N . ARG A 1 295 ? -17.336 4.827 32.466 1.00 91.88 295 ARG A N 1
ATOM 2351 C CA . ARG A 1 295 ? -16.378 4.062 33.273 1.00 91.88 295 ARG A CA 1
ATOM 2352 C C . ARG A 1 295 ? -15.977 4.869 34.506 1.00 91.88 295 ARG A C 1
ATOM 2354 O O . ARG A 1 295 ? -15.688 6.059 34.401 1.00 91.88 295 ARG A O 1
ATOM 2361 N N . PHE A 1 296 ? -15.968 4.217 35.659 1.00 94.50 296 PHE A N 1
ATOM 2362 C CA . PHE A 1 296 ? -15.637 4.800 36.952 1.00 94.50 296 PHE A CA 1
ATOM 2363 C C . PHE A 1 296 ? -14.379 4.140 37.506 1.00 94.50 296 PHE A C 1
ATOM 2365 O O . PHE A 1 296 ? -14.356 2.919 37.685 1.00 94.50 296 PHE A O 1
ATOM 2372 N N . ASP A 1 297 ? -13.370 4.952 37.810 1.00 94.19 297 ASP A N 1
ATOM 2373 C CA . ASP A 1 297 ? -12.048 4.482 38.211 1.00 94.19 297 ASP A CA 1
ATOM 2374 C C . ASP A 1 297 ? -11.860 4.710 39.714 1.00 94.19 297 ASP A C 1
ATOM 2376 O O . ASP A 1 297 ? -11.980 5.825 40.237 1.00 94.19 297 ASP A O 1
ATOM 2380 N N . PHE A 1 298 ? -11.578 3.625 40.430 1.00 95.75 298 PHE A N 1
ATOM 2381 C CA . PHE A 1 298 ? -11.486 3.594 41.882 1.00 95.75 298 PHE A CA 1
ATOM 2382 C C . PHE A 1 298 ? -10.104 3.163 42.353 1.00 95.75 298 PHE A C 1
ATOM 2384 O O . PHE A 1 298 ? -9.469 2.284 41.768 1.00 95.75 298 PHE A O 1
ATOM 2391 N N . ARG A 1 299 ? -9.687 3.710 43.495 1.00 95.19 299 ARG A N 1
ATOM 2392 C CA . ARG A 1 299 ? -8.664 3.092 44.343 1.00 95.19 299 ARG A CA 1
ATOM 2393 C C . ARG A 1 299 ? -9.283 2.633 45.651 1.00 95.19 299 ARG A C 1
ATOM 2395 O O . ARG A 1 299 ? -10.151 3.305 46.203 1.00 95.19 299 ARG A O 1
ATOM 2402 N N . VAL A 1 300 ? -8.858 1.475 46.141 1.00 94.81 300 VAL A N 1
ATOM 2403 C CA . VAL A 1 300 ? -9.450 0.825 47.315 1.00 94.81 300 VAL A CA 1
ATOM 2404 C C . VAL A 1 300 ? -8.418 0.718 48.429 1.00 94.81 300 VAL A C 1
ATOM 2406 O O . VAL A 1 300 ? -7.463 -0.051 48.312 1.00 94.81 300 VAL A O 1
ATOM 2409 N N . ARG A 1 301 ? -8.656 1.437 49.530 1.00 94.06 301 ARG A N 1
ATOM 2410 C CA . ARG A 1 301 ? -7.861 1.396 50.769 1.00 94.06 301 ARG A CA 1
ATOM 2411 C C . ARG A 1 301 ? -8.744 0.876 51.895 1.00 94.06 301 ARG A C 1
ATOM 2413 O O . ARG A 1 301 ? -9.851 1.368 52.071 1.00 94.06 301 ARG A O 1
ATOM 2420 N N . ASP A 1 302 ? -8.292 -0.147 52.617 1.00 91.94 302 ASP A N 1
ATOM 2421 C CA . ASP A 1 302 ? -9.031 -0.749 53.742 1.00 91.94 302 ASP A CA 1
ATOM 2422 C C . ASP A 1 302 ? -10.481 -1.171 53.408 1.00 91.94 302 ASP A C 1
ATOM 2424 O O . ASP A 1 302 ? -11.394 -1.038 54.219 1.00 91.94 302 ASP A O 1
ATOM 2428 N N . ASN A 1 303 ? -10.699 -1.706 52.199 1.00 90.75 303 ASN A N 1
ATOM 2429 C CA . ASN A 1 303 ? -12.017 -2.041 51.628 1.00 90.75 303 ASN A CA 1
ATOM 2430 C C . ASN A 1 303 ? -12.967 -0.845 51.417 1.00 90.75 303 ASN A C 1
ATOM 2432 O O . ASN A 1 303 ? -14.157 -1.050 51.181 1.00 90.75 303 ASN A O 1
ATOM 2436 N N . ILE A 1 304 ? -12.462 0.387 51.465 1.00 94.56 304 ILE A N 1
ATOM 2437 C CA . ILE A 1 304 ? -13.218 1.600 51.158 1.00 94.56 304 ILE A CA 1
ATOM 2438 C C . ILE A 1 304 ? -12.855 2.043 49.732 1.00 94.56 304 ILE A C 1
ATOM 2440 O O . ILE A 1 304 ? -11.677 2.295 49.461 1.00 94.56 304 ILE A O 1
ATOM 2444 N N . PRO A 1 305 ? -13.827 2.113 48.804 1.00 96.44 305 PRO A N 1
ATOM 2445 C CA . PRO A 1 305 ? -13.580 2.576 47.445 1.00 96.44 305 PRO A CA 1
ATOM 2446 C C . PRO A 1 305 ? -13.571 4.105 47.379 1.00 96.44 305 PRO A C 1
ATOM 2448 O O . PRO A 1 305 ? -14.512 4.744 47.843 1.00 96.44 305 PRO A O 1
ATOM 2451 N N . TYR A 1 306 ? -12.535 4.673 46.766 1.00 97.50 306 TYR A N 1
ATOM 2452 C CA . TYR A 1 306 ? -12.387 6.101 46.494 1.00 97.50 306 TYR A CA 1
ATOM 2453 C C . TYR A 1 306 ? -12.441 6.338 44.988 1.00 97.50 306 TYR A C 1
ATOM 2455 O O . TYR A 1 306 ? -11.573 5.854 44.258 1.00 97.50 306 TYR A O 1
ATOM 2463 N N . LEU A 1 307 ? -13.455 7.067 44.526 1.00 97.06 307 LEU A N 1
ATOM 2464 C CA . LEU A 1 307 ? -13.638 7.411 43.117 1.00 97.06 307 LEU A CA 1
ATOM 2465 C C . LEU A 1 307 ? -12.701 8.563 42.752 1.00 97.06 307 LEU A C 1
ATOM 2467 O O . LEU A 1 307 ? -12.828 9.655 43.303 1.00 97.06 307 LEU A O 1
ATOM 2471 N N . PHE A 1 308 ? -11.738 8.322 41.862 1.00 93.75 308 PHE A N 1
ATOM 2472 C CA . PHE A 1 308 ? -10.682 9.300 41.558 1.00 93.75 308 PHE A CA 1
ATOM 2473 C C . PHE A 1 308 ? -10.671 9.779 40.103 1.00 93.75 308 PHE A C 1
ATOM 2475 O O . PHE A 1 308 ? -10.020 10.795 39.809 1.00 93.75 308 PHE A O 1
ATOM 2482 N N . ASP A 1 309 ? -11.352 9.059 39.207 1.00 93.00 309 ASP A N 1
ATOM 2483 C CA . ASP A 1 309 ? -11.567 9.460 37.819 1.00 93.00 309 ASP A CA 1
ATOM 2484 C C . ASP A 1 309 ? -12.865 8.874 37.240 1.00 93.00 309 ASP A C 1
ATOM 2486 O O . ASP A 1 309 ? -13.368 7.849 37.705 1.00 93.00 309 ASP A O 1
ATOM 2490 N N . ILE A 1 310 ? -13.414 9.541 36.225 1.00 91.44 310 ILE A N 1
ATOM 2491 C CA . ILE A 1 310 ? -14.578 9.070 35.466 1.00 91.44 310 ILE A CA 1
ATOM 2492 C C . ILE A 1 310 ? -14.285 9.281 33.984 1.00 91.44 310 ILE A C 1
ATOM 2494 O O . ILE A 1 310 ? -14.194 10.413 33.501 1.00 91.44 310 ILE A O 1
ATOM 2498 N N . ALA A 1 311 ? -14.175 8.189 33.237 1.00 80.38 311 ALA A N 1
ATOM 2499 C CA . ALA A 1 311 ? -13.949 8.229 31.803 1.00 80.38 311 ALA A CA 1
ATOM 2500 C C . ALA A 1 311 ? -15.261 7.982 31.049 1.00 80.38 311 ALA A C 1
ATOM 2502 O O . ALA A 1 311 ? -15.938 6.971 31.227 1.00 80.38 311 ALA A O 1
ATOM 2503 N N . LYS A 1 312 ? -15.613 8.897 30.136 1.00 59.53 312 LYS A N 1
ATOM 2504 C CA . LYS A 1 312 ? -16.717 8.674 29.182 1.00 59.53 312 LYS A CA 1
ATOM 2505 C C . LYS A 1 312 ? -16.398 7.509 28.230 1.00 59.53 312 LYS A C 1
ATOM 2507 O O . LYS A 1 312 ? -17.300 6.806 27.797 1.00 59.53 312 LYS A O 1
ATOM 2512 N N . HIS A 1 313 ? -15.121 7.356 27.871 1.00 59.59 313 HIS A N 1
ATOM 2513 C CA . HIS A 1 313 ? -14.682 6.516 26.762 1.00 59.59 313 HIS A CA 1
ATOM 2514 C C . HIS A 1 313 ? -13.244 6.057 26.944 1.00 59.59 313 HIS A C 1
ATOM 2516 O O . HIS A 1 313 ? -12.343 6.882 26.822 1.00 59.59 313 HIS A O 1
ATOM 2522 N N . GLU A 1 314 ? -13.057 4.758 27.138 1.00 53.25 314 GLU A N 1
ATOM 2523 C CA . GLU A 1 314 ? -11.827 4.028 26.840 1.00 53.25 314 GLU A CA 1
ATOM 2524 C C . GLU A 1 314 ? -12.215 2.577 26.500 1.00 53.25 314 GLU A C 1
ATOM 2526 O O . GLU A 1 314 ? -13.300 2.113 26.853 1.00 53.25 314 GLU A O 1
ATOM 2531 N N . ILE A 1 315 ? -11.396 1.967 25.650 1.00 46.34 315 ILE A N 1
ATOM 2532 C CA . ILE A 1 315 ? -11.710 0.867 24.733 1.00 46.34 315 ILE A CA 1
ATOM 2533 C C . ILE A 1 315 ? -12.249 -0.368 25.457 1.00 46.34 315 ILE A C 1
ATOM 2535 O O . ILE A 1 315 ? -11.763 -0.771 26.501 1.00 46.34 315 ILE A O 1
ATOM 2539 N N . PHE A 1 316 ? -13.287 -0.968 24.875 1.00 48.44 316 PHE A N 1
ATOM 2540 C CA . PHE A 1 316 ? -13.988 -2.116 25.439 1.00 48.44 316 PHE A CA 1
ATOM 2541 C C . PHE A 1 316 ? -13.221 -3.432 25.299 1.00 48.44 316 PHE A C 1
ATOM 2543 O O . PHE A 1 316 ? -13.752 -4.437 25.757 1.00 48.44 316 PHE A O 1
ATOM 2550 N N . ILE A 1 317 ? -12.068 -3.451 24.623 1.00 40.69 317 ILE A N 1
ATOM 2551 C CA . ILE A 1 317 ? -11.514 -4.643 23.988 1.00 40.69 317 ILE A CA 1
ATOM 2552 C C . ILE A 1 317 ? -9.977 -4.717 24.115 1.00 40.69 317 ILE A C 1
ATOM 2554 O O . ILE A 1 317 ? -9.295 -3.761 23.768 1.00 40.69 317 ILE A O 1
ATOM 2558 N N . ASP A 1 318 ? -9.433 -5.842 24.597 1.00 36.94 318 ASP A N 1
ATOM 2559 C CA . ASP A 1 318 ? -7.983 -6.095 24.706 1.00 36.94 318 ASP A CA 1
ATOM 2560 C C . ASP A 1 318 ? -7.497 -7.059 23.610 1.00 36.94 318 ASP A C 1
ATOM 2562 O O . ASP A 1 318 ? -8.253 -7.915 23.146 1.00 36.94 318 ASP A O 1
ATOM 2566 N N . LYS A 1 319 ? -6.235 -6.943 23.189 1.00 33.94 319 LYS A N 1
ATOM 2567 C CA . LYS A 1 319 ? -5.643 -7.748 22.106 1.00 33.94 319 LYS A CA 1
ATOM 2568 C C . LYS A 1 319 ? -5.287 -9.150 22.614 1.00 33.94 319 LYS A C 1
ATOM 2570 O O . LYS A 1 319 ? -4.288 -9.317 23.309 1.00 33.94 319 LYS A O 1
ATOM 2575 N N . ASP A 1 320 ? -6.041 -10.180 22.220 1.00 37.22 320 ASP A N 1
ATOM 2576 C CA . ASP A 1 320 ? -5.628 -11.572 22.454 1.00 37.22 320 ASP A CA 1
ATOM 2577 C C . ASP A 1 320 ? -4.406 -11.917 21.582 1.00 37.22 320 ASP A C 1
ATOM 2579 O O . ASP A 1 320 ? -4.223 -11.408 20.468 1.00 37.22 320 ASP A O 1
ATOM 2583 N N . GLN A 1 321 ? -3.599 -12.860 22.067 1.00 32.75 321 GLN A N 1
ATOM 2584 C CA . GLN A 1 321 ? -2.452 -13.464 21.383 1.00 32.75 321 GLN A CA 1
ATOM 2585 C C . GLN A 1 321 ? -2.814 -14.013 19.989 1.00 32.75 321 GLN A C 1
ATOM 2587 O O . GLN A 1 321 ? -1.939 -14.146 19.138 1.00 32.75 321 GLN A O 1
ATOM 2592 N N . ASN A 1 322 ? -4.104 -14.250 19.721 1.00 33.00 322 ASN A N 1
ATOM 2593 C CA . ASN A 1 322 ? -4.638 -14.759 18.456 1.00 33.00 322 ASN A CA 1
ATOM 2594 C C . ASN A 1 322 ? -5.233 -13.684 17.518 1.00 33.00 322 ASN A C 1
ATOM 2596 O O . ASN A 1 322 ? -5.917 -14.034 16.555 1.00 33.00 322 ASN A O 1
ATOM 2600 N N . CYS A 1 323 ? -5.010 -12.385 17.772 1.00 32.28 323 CYS A N 1
ATOM 2601 C CA . CYS A 1 323 ? -5.586 -11.266 16.995 1.00 32.28 323 CYS A CA 1
ATOM 2602 C C . CYS A 1 323 ? -7.126 -11.222 16.959 1.00 32.28 323 CYS A C 1
ATOM 2604 O O . CYS A 1 323 ? -7.711 -10.653 16.036 1.00 32.28 323 CYS A O 1
ATOM 2606 N N . PHE A 1 324 ? -7.779 -11.796 17.968 1.00 31.30 324 PHE A N 1
ATOM 2607 C CA . PHE A 1 324 ? -9.146 -11.442 18.329 1.00 31.30 324 PHE A CA 1
ATOM 2608 C C . PHE A 1 324 ? -9.082 -10.450 19.481 1.00 31.30 324 PHE A C 1
ATOM 2610 O O . PHE A 1 324 ? -8.199 -10.554 20.326 1.00 31.30 324 PHE A O 1
ATOM 2617 N N . TYR A 1 325 ? -10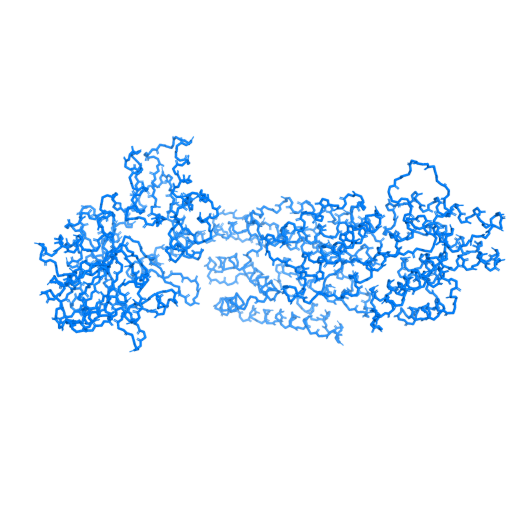.010 -9.507 19.525 1.00 39.56 325 TYR A N 1
ATOM 2618 C CA . TYR A 1 325 ? -10.081 -8.583 20.641 1.00 39.56 325 TYR A CA 1
ATOM 2619 C C . TYR A 1 325 ? -11.144 -9.079 21.634 1.00 39.56 325 TYR A C 1
ATOM 2621 O O . TYR A 1 325 ? -12.248 -9.468 21.243 1.00 39.56 325 TYR A O 1
ATOM 2629 N N . GLU A 1 326 ? -10.787 -9.137 22.916 1.00 35.72 326 GLU A N 1
ATOM 2630 C CA . GLU A 1 326 ? -11.608 -9.624 24.027 1.00 35.72 326 GLU A CA 1
ATOM 2631 C C . GLU A 1 326 ? -12.269 -8.488 24.823 1.00 35.72 326 GLU A C 1
ATOM 2633 O O . GLU A 1 326 ? -11.577 -7.622 25.342 1.00 35.72 326 GLU A O 1
ATOM 2638 N N . PHE A 1 327 ? -13.603 -8.500 24.986 1.00 42.22 327 PHE A N 1
ATOM 2639 C CA . PHE A 1 327 ? -14.300 -7.486 25.796 1.00 42.22 327 PHE A CA 1
ATOM 2640 C C . PHE A 1 327 ? -13.847 -7.503 27.275 1.00 42.22 327 PHE A C 1
ATOM 2642 O O . PHE A 1 327 ? -13.832 -8.580 27.853 1.00 42.22 327 PHE A O 1
ATOM 2649 N N . HIS A 1 328 ? -13.589 -6.378 27.959 1.00 40.94 328 HIS A N 1
ATOM 2650 C CA . HIS A 1 328 ? -13.126 -6.385 29.374 1.00 40.94 328 HIS A CA 1
ATOM 2651 C C . HIS A 1 328 ? -14.041 -7.126 30.370 1.00 40.94 328 HIS A C 1
ATOM 2653 O O . HIS A 1 328 ? -13.588 -7.562 31.426 1.00 40.94 328 HIS A O 1
ATOM 2659 N N . CYS A 1 329 ? -15.330 -7.273 30.048 1.00 46.31 329 CYS A N 1
ATOM 2660 C CA . CYS A 1 329 ? -16.328 -7.941 30.881 1.00 46.31 329 CYS A CA 1
ATOM 2661 C C . CYS A 1 329 ? -16.574 -9.382 30.386 1.00 46.31 329 CYS A C 1
ATOM 2663 O O . CYS A 1 329 ? -17.212 -9.565 29.345 1.00 46.31 329 CYS A O 1
ATOM 2665 N N . PRO A 1 330 ? -16.138 -10.423 31.120 1.00 46.28 330 PRO A N 1
ATOM 2666 C CA . PRO A 1 330 ? -16.311 -11.828 30.740 1.00 46.28 330 PRO A CA 1
ATOM 2667 C C . PRO A 1 330 ? -17.772 -12.258 30.614 1.00 46.28 330 PRO A C 1
ATOM 2669 O O . PRO A 1 330 ? -18.085 -13.196 29.884 1.00 46.28 330 PRO A O 1
ATOM 2672 N N . GLU A 1 331 ? -18.692 -11.564 31.284 1.00 49.34 331 GLU A N 1
ATOM 2673 C CA . GLU A 1 331 ? -20.129 -11.757 31.112 1.00 49.34 331 GLU A CA 1
ATOM 2674 C C . GLU A 1 331 ? -20.598 -11.296 29.724 1.00 49.34 331 GLU A C 1
ATOM 2676 O O . GLU A 1 331 ? -21.321 -12.040 29.064 1.00 49.34 331 GLU A O 1
ATOM 2681 N N . ILE A 1 332 ? -20.133 -10.132 29.249 1.00 48.53 332 ILE A N 1
ATOM 2682 C CA . ILE A 1 332 ? -20.373 -9.651 27.877 1.00 48.53 332 ILE A CA 1
ATOM 2683 C C . ILE A 1 332 ? -19.686 -10.579 26.866 1.00 48.53 332 ILE A C 1
ATOM 2685 O O . ILE A 1 332 ? -20.319 -10.984 25.895 1.00 48.53 332 ILE A O 1
ATOM 2689 N N . GLN A 1 333 ? -18.436 -10.995 27.116 1.00 44.56 333 GLN A N 1
ATOM 2690 C CA . GLN A 1 333 ? -17.713 -11.937 26.249 1.00 44.56 333 GLN A CA 1
ATOM 2691 C C . GLN A 1 333 ? -18.449 -13.272 26.093 1.00 44.56 333 GLN A C 1
ATOM 2693 O O . GLN A 1 333 ? -18.564 -13.792 24.987 1.00 44.56 333 GLN A O 1
ATOM 2698 N N . SER A 1 334 ? -18.913 -13.852 27.202 1.00 42.84 334 SER A N 1
ATOM 2699 C CA . SER A 1 334 ? -19.577 -15.157 27.223 1.00 42.84 334 SER A CA 1
ATOM 2700 C C . SER A 1 334 ? -20.900 -15.114 26.467 1.00 42.84 334 SER A C 1
ATOM 2702 O O . SER A 1 334 ? -21.198 -16.042 25.719 1.00 42.84 334 SER A O 1
ATOM 2704 N N . ILE A 1 335 ? -21.666 -14.026 26.603 1.00 47.50 335 ILE A N 1
ATOM 2705 C CA . ILE A 1 335 ? -22.936 -13.868 25.891 1.00 47.50 335 ILE A CA 1
ATOM 2706 C C . ILE A 1 335 ? -22.696 -13.559 24.405 1.00 47.50 335 ILE A C 1
ATOM 2708 O O . ILE A 1 335 ? -23.248 -14.261 23.559 1.00 47.50 335 ILE A O 1
ATOM 2712 N N . LEU A 1 336 ? -21.815 -12.607 24.067 1.00 40.94 336 LEU A N 1
ATOM 2713 C CA . LEU A 1 336 ? -21.490 -12.280 22.673 1.00 40.94 336 LEU A CA 1
ATOM 2714 C C . LEU A 1 336 ? -20.870 -13.474 21.940 1.00 40.94 336 LEU A C 1
ATOM 2716 O O . LEU A 1 336 ? -21.351 -13.821 20.874 1.00 40.94 336 LEU A O 1
ATOM 2720 N N . ARG A 1 337 ? -19.902 -14.206 22.515 1.00 41.31 337 ARG A N 1
ATOM 2721 C CA . ARG A 1 337 ? -19.349 -15.426 21.879 1.00 41.31 337 ARG A CA 1
ATOM 2722 C C . ARG A 1 337 ? -20.412 -16.499 21.647 1.00 41.31 337 ARG A C 1
ATOM 2724 O O . ARG A 1 337 ? -20.329 -17.244 20.668 1.00 41.31 337 ARG A O 1
ATOM 2731 N N . LYS A 1 338 ? -21.388 -16.606 22.552 1.00 41.72 338 LYS A N 1
ATOM 2732 C CA . LYS 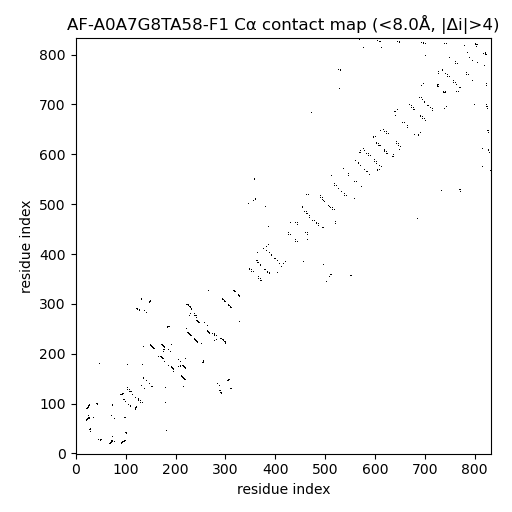A 1 338 ? -22.447 -17.615 22.491 1.00 41.72 338 LYS A CA 1
ATOM 2733 C C . LYS A 1 338 ? -23.534 -17.244 21.478 1.00 41.72 338 LYS A C 1
ATOM 2735 O O . LYS A 1 338 ? -24.011 -18.157 20.814 1.00 41.72 338 LYS A O 1
ATOM 2740 N N . GLU A 1 339 ? -23.858 -15.965 21.284 1.00 43.34 339 GLU A N 1
ATOM 2741 C CA . GLU A 1 339 ? -24.800 -15.500 20.244 1.00 43.34 339 GLU A CA 1
ATOM 2742 C C . GLU A 1 339 ? -24.133 -15.275 18.864 1.00 43.34 339 GLU A C 1
ATOM 2744 O O . GLU A 1 339 ? -24.670 -15.678 17.834 1.00 43.34 339 GLU A O 1
ATOM 2749 N N . GLU A 1 340 ? -22.922 -14.714 18.806 1.00 41.72 340 GLU A N 1
ATOM 2750 C CA . GLU A 1 340 ? -22.250 -14.261 17.574 1.00 41.72 340 GLU A CA 1
ATOM 2751 C C . GLU A 1 340 ? -21.759 -15.417 16.682 1.00 41.72 340 GLU A C 1
ATOM 2753 O O . GLU A 1 340 ? -21.935 -15.381 15.460 1.00 41.72 340 GLU A O 1
ATOM 2758 N N . ILE A 1 341 ? -21.203 -16.485 17.270 1.00 42.09 341 ILE A N 1
ATOM 2759 C CA . ILE A 1 341 ? -20.702 -17.651 16.514 1.00 42.09 341 ILE A CA 1
ATOM 2760 C C . ILE A 1 341 ? -21.818 -18.666 16.228 1.00 42.09 341 ILE A C 1
ATOM 2762 O O . ILE A 1 341 ? -21.783 -19.339 15.192 1.00 42.09 341 ILE A O 1
ATOM 2766 N N . SER A 1 342 ? -22.810 -18.789 17.119 1.00 41.66 342 SER A N 1
ATOM 2767 C CA . SER A 1 342 ? -23.861 -19.805 16.980 1.00 41.66 342 SER A CA 1
ATOM 2768 C C . SER A 1 342 ? -25.015 -19.376 16.067 1.00 41.66 342 SER A C 1
ATOM 2770 O O . SER A 1 342 ? -25.541 -20.233 15.356 1.00 41.66 342 SER A O 1
ATOM 2772 N N . GLU A 1 343 ? -25.347 -18.078 15.985 1.00 43.81 343 GLU A N 1
ATOM 2773 C CA . GLU A 1 343 ? -26.482 -17.601 15.176 1.00 43.81 343 GLU A CA 1
ATOM 2774 C C . GLU A 1 343 ? -26.090 -16.902 13.861 1.00 43.81 343 GLU A C 1
ATOM 2776 O O . GLU A 1 343 ? -26.899 -16.859 12.935 1.00 43.81 343 GLU A O 1
ATOM 2781 N N . ARG A 1 344 ? -24.861 -16.369 13.717 1.00 55.94 344 ARG A N 1
ATOM 2782 C CA . ARG A 1 344 ? -24.498 -15.481 12.583 1.00 55.94 344 ARG A CA 1
ATOM 2783 C C . ARG A 1 344 ? -23.226 -15.868 11.824 1.00 55.94 344 ARG A C 1
ATOM 2785 O O . ARG A 1 344 ? -22.582 -15.014 11.214 1.00 55.94 344 ARG A O 1
ATOM 2792 N N . LYS A 1 345 ? -22.895 -17.163 11.772 1.00 62.38 345 LYS A N 1
ATOM 2793 C CA . LYS A 1 345 ? -21.727 -17.718 11.050 1.00 62.38 345 LYS A CA 1
ATOM 2794 C C . LYS A 1 345 ? -21.586 -17.202 9.608 1.00 62.38 345 LYS A C 1
ATOM 2796 O O . LYS A 1 345 ? -20.478 -17.009 9.119 1.00 62.38 345 LYS A O 1
ATOM 2801 N N . GLU A 1 346 ? -22.703 -16.916 8.940 1.00 67.38 346 GLU A N 1
ATOM 2802 C CA . GLU A 1 346 ? -22.753 -16.387 7.570 1.00 67.38 346 GLU A CA 1
ATOM 2803 C C . GLU A 1 346 ? -22.085 -15.008 7.407 1.00 67.38 346 GLU A C 1
ATOM 2805 O O . GLU A 1 346 ? -21.647 -14.673 6.309 1.00 67.38 346 GLU A O 1
ATOM 2810 N N . ARG A 1 347 ? -21.930 -14.222 8.484 1.00 61.72 347 ARG A N 1
ATOM 2811 C CA . ARG A 1 347 ? -21.252 -12.909 8.470 1.00 61.72 347 ARG A CA 1
ATOM 2812 C C . ARG A 1 347 ? -19.785 -12.977 8.072 1.00 61.72 347 ARG A C 1
ATOM 2814 O O . ARG A 1 347 ? -19.311 -12.105 7.350 1.00 61.72 347 ARG A O 1
ATOM 2821 N N . LEU A 1 348 ? -19.101 -14.061 8.429 1.00 66.75 348 LEU A N 1
ATOM 2822 C CA . LEU A 1 348 ? -17.724 -14.329 7.999 1.00 66.75 348 LEU A CA 1
ATOM 2823 C C . LEU A 1 348 ? -17.604 -14.337 6.465 1.00 66.75 348 LEU A C 1
ATOM 2825 O O . LEU A 1 348 ? -16.600 -13.900 5.905 1.00 66.75 348 LEU A O 1
ATOM 2829 N N . LEU A 1 349 ? -18.661 -14.756 5.766 1.00 76.81 349 LEU A N 1
ATOM 2830 C CA . LEU A 1 349 ? -18.696 -14.750 4.307 1.00 76.81 349 LEU A CA 1
ATOM 2831 C C . LEU A 1 349 ? -18.901 -13.351 3.716 1.00 76.81 349 LEU A C 1
ATOM 2833 O O . LEU A 1 349 ? -18.411 -13.094 2.618 1.00 76.81 349 LEU A O 1
ATOM 2837 N N . TYR A 1 350 ? -19.569 -12.437 4.426 1.00 67.50 350 TYR A N 1
ATOM 2838 C CA . TYR A 1 350 ? -19.658 -11.031 4.016 1.00 67.50 350 TYR A CA 1
ATOM 2839 C C . TYR A 1 350 ? -18.307 -10.324 4.155 1.00 67.50 350 TYR A C 1
ATOM 2841 O O . TYR A 1 350 ? -17.941 -9.558 3.268 1.00 67.50 350 TYR A O 1
ATOM 2849 N N . TYR A 1 351 ? -17.523 -10.633 5.193 1.00 63.53 351 TYR A N 1
ATOM 2850 C CA . TYR A 1 351 ? -16.146 -10.143 5.298 1.00 63.53 351 TYR A CA 1
ATOM 2851 C C . TYR A 1 351 ? -15.254 -10.697 4.196 1.00 63.53 351 TYR A C 1
ATOM 2853 O O . TYR A 1 351 ? -14.588 -9.934 3.500 1.00 63.53 351 TYR A O 1
ATOM 2861 N N . TYR A 1 352 ? -15.300 -12.011 3.961 1.00 81.00 352 TYR A N 1
ATOM 2862 C CA . TYR A 1 352 ? -14.619 -12.612 2.816 1.00 81.00 352 TYR A CA 1
ATOM 2863 C C . TYR A 1 352 ? -15.003 -11.917 1.500 1.00 81.00 352 TYR A C 1
ATOM 2865 O O . TYR A 1 352 ? -14.128 -11.623 0.682 1.00 81.00 352 TYR A O 1
ATOM 2873 N N . ARG A 1 353 ? -16.296 -11.621 1.302 1.00 81.81 353 ARG A N 1
ATOM 2874 C CA . ARG A 1 353 ? -16.798 -10.898 0.129 1.00 81.81 353 ARG A CA 1
ATOM 2875 C C . ARG A 1 353 ? -16.217 -9.497 0.033 1.00 81.81 353 ARG A C 1
ATOM 2877 O O . ARG A 1 353 ? -15.752 -9.144 -1.042 1.00 81.81 353 ARG A O 1
ATOM 2884 N N . TYR A 1 354 ? -16.229 -8.738 1.130 1.00 75.00 354 TYR A N 1
ATOM 2885 C CA . TYR A 1 354 ? -15.655 -7.396 1.191 1.00 75.00 354 TYR A CA 1
ATOM 2886 C C . TYR A 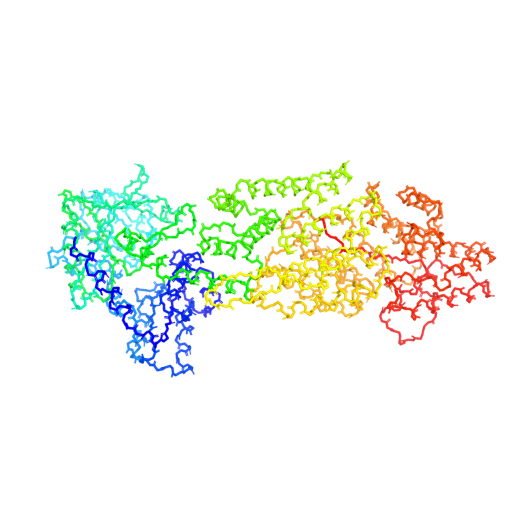1 354 ? -14.209 -7.427 0.703 1.00 75.00 354 TYR A C 1
ATOM 2888 O O . TYR A 1 354 ? -13.930 -6.850 -0.340 1.00 75.00 354 TYR A O 1
ATOM 2896 N N . TYR A 1 355 ? -13.334 -8.203 1.352 1.00 74.88 355 TYR A N 1
ATOM 2897 C CA . TYR A 1 355 ? -11.926 -8.281 0.952 1.00 74.88 355 TYR A CA 1
ATOM 2898 C C . TYR A 1 355 ? -11.766 -8.786 -0.486 1.00 74.88 355 TYR A C 1
ATOM 2900 O O . TYR A 1 355 ? -10.960 -8.264 -1.239 1.00 74.88 355 TYR A O 1
ATOM 2908 N N . THR A 1 356 ? -12.582 -9.744 -0.926 1.00 82.25 356 THR A N 1
ATOM 2909 C CA . THR A 1 356 ? -12.547 -10.213 -2.322 1.00 82.25 356 THR A CA 1
ATOM 2910 C C . THR A 1 356 ? -12.929 -9.115 -3.328 1.00 82.25 356 THR A C 1
ATOM 2912 O O . THR A 1 356 ? -12.391 -9.098 -4.433 1.00 82.25 356 THR A O 1
ATOM 2915 N N . GLU A 1 357 ? -13.841 -8.205 -2.976 1.00 74.25 357 GLU A N 1
ATOM 2916 C CA . GLU A 1 357 ? -14.316 -7.124 -3.851 1.00 74.25 357 GLU A CA 1
ATOM 2917 C C . GLU A 1 357 ? -13.495 -5.826 -3.739 1.00 74.25 357 GLU A C 1
ATOM 2919 O O . GLU A 1 357 ? -13.466 -5.065 -4.708 1.00 74.25 357 GLU A O 1
ATOM 2924 N N . THR A 1 358 ? -12.848 -5.552 -2.599 1.00 64.81 358 THR A N 1
ATOM 2925 C CA . THR A 1 358 ? -12.201 -4.256 -2.302 1.00 64.81 358 THR A CA 1
ATOM 2926 C C . THR A 1 358 ? -10.692 -4.328 -2.060 1.00 64.81 358 THR A C 1
ATOM 2928 O O . THR A 1 358 ? -10.013 -3.328 -2.292 1.00 64.81 358 THR A O 1
ATOM 2931 N N . GLU A 1 359 ? -10.161 -5.475 -1.630 1.00 70.00 359 GLU A N 1
ATOM 2932 C CA . GLU A 1 359 ? -8.762 -5.690 -1.216 1.00 70.00 359 GLU A CA 1
ATOM 2933 C C . GLU A 1 359 ? -8.334 -7.137 -1.541 1.00 70.00 359 GLU A C 1
ATOM 2935 O O . GLU A 1 359 ? -8.050 -7.952 -0.659 1.00 70.00 359 GLU A O 1
ATOM 2940 N N . GLN A 1 360 ? -8.380 -7.502 -2.827 1.00 80.88 360 GLN A N 1
ATOM 2941 C CA . GLN A 1 360 ? -8.227 -8.894 -3.275 1.00 80.88 360 GLN A CA 1
ATOM 2942 C C . GLN A 1 360 ? -6.886 -9.526 -2.852 1.00 80.88 360 GLN A C 1
ATOM 2944 O O . GLN A 1 360 ? -6.828 -10.735 -2.610 1.00 80.88 360 GLN A O 1
ATOM 2949 N N . ASP A 1 361 ? -5.841 -8.708 -2.723 1.00 76.31 361 ASP A N 1
ATOM 2950 C CA . ASP A 1 361 ? -4.491 -9.048 -2.265 1.00 76.31 361 ASP A CA 1
ATOM 2951 C C . ASP A 1 361 ? -4.388 -9.316 -0.755 1.00 76.31 361 ASP A C 1
ATOM 2953 O O . ASP A 1 361 ? -3.372 -9.831 -0.288 1.00 76.31 361 ASP A O 1
ATOM 2957 N N . ASN A 1 362 ? -5.446 -9.057 0.017 1.00 79.25 362 ASN A N 1
ATOM 2958 C CA . ASN A 1 362 ? -5.496 -9.329 1.451 1.00 79.25 362 ASN A CA 1
ATOM 2959 C C . ASN A 1 362 ? -5.825 -10.809 1.740 1.00 79.25 362 ASN A C 1
ATOM 2961 O O . ASN A 1 362 ? -6.846 -11.167 2.341 1.00 79.25 362 ASN A O 1
ATOM 2965 N N . TYR A 1 363 ? -4.962 -11.705 1.249 1.00 87.88 363 TYR A N 1
ATOM 2966 C CA . TYR A 1 363 ? -5.202 -13.150 1.245 1.00 87.88 363 TYR A CA 1
ATOM 2967 C C . TYR A 1 363 ? -5.327 -13.751 2.651 1.00 87.88 363 TYR A C 1
ATOM 2969 O O . TYR A 1 363 ? -6.100 -14.693 2.832 1.00 87.88 363 TYR A O 1
ATOM 2977 N N . TYR A 1 364 ? -4.630 -13.193 3.652 1.00 83.88 364 TYR A N 1
ATOM 2978 C CA . TYR A 1 364 ? -4.707 -13.670 5.036 1.00 83.88 364 TYR A CA 1
ATOM 2979 C C . TYR A 1 364 ? -6.130 -13.565 5.578 1.00 83.88 364 TYR A C 1
ATOM 2981 O O . TYR A 1 364 ? -6.709 -14.581 5.957 1.00 83.88 364 TYR A O 1
ATOM 2989 N N . PHE A 1 365 ? -6.731 -12.370 5.552 1.00 76.12 365 PHE A N 1
ATOM 2990 C CA . PHE A 1 365 ? -8.087 -12.178 6.068 1.00 76.12 365 PHE A CA 1
ATOM 2991 C C . PHE A 1 365 ? -9.109 -13.003 5.284 1.00 76.12 365 PHE A C 1
ATOM 2993 O O . PHE A 1 365 ? -9.975 -13.641 5.881 1.00 76.12 365 PHE A O 1
ATOM 3000 N N . ARG A 1 366 ? -8.972 -13.088 3.954 1.00 88.62 366 ARG A N 1
ATOM 3001 C CA . ARG A 1 366 ? -9.839 -13.935 3.118 1.00 88.62 366 ARG A CA 1
ATOM 3002 C C . ARG A 1 366 ? -9.749 -15.414 3.525 1.00 88.62 366 ARG A C 1
ATOM 3004 O O . ARG A 1 366 ? -10.783 -16.055 3.718 1.00 88.62 366 ARG A O 1
ATOM 3011 N N . GLY A 1 367 ? -8.538 -15.953 3.683 1.00 87.19 367 GLY A N 1
ATOM 3012 C CA . GLY A 1 367 ? -8.311 -17.336 4.114 1.00 87.19 367 GLY A CA 1
ATOM 3013 C C . GLY A 1 367 ? -8.781 -17.594 5.547 1.00 87.19 367 GLY A C 1
ATOM 3014 O O . GLY A 1 367 ? -9.414 -18.614 5.824 1.00 87.19 367 GLY A O 1
ATOM 3015 N N . TYR A 1 368 ? -8.551 -16.638 6.440 1.00 82.31 368 TYR A N 1
ATOM 3016 C CA . TYR A 1 368 ? -8.969 -16.671 7.836 1.00 82.31 368 TYR A CA 1
ATOM 3017 C C . TYR A 1 368 ? -10.492 -16.742 7.988 1.00 82.31 368 TYR A C 1
ATOM 3019 O O . TYR A 1 368 ? -10.996 -17.685 8.599 1.00 82.31 368 TYR A O 1
ATOM 3027 N N . TYR A 1 369 ? -11.248 -15.832 7.363 1.00 79.88 369 TYR A N 1
ATOM 3028 C CA . TYR A 1 369 ? -12.711 -15.842 7.472 1.00 79.88 369 TYR A CA 1
ATOM 3029 C C . TYR A 1 369 ? -13.334 -17.110 6.882 1.00 79.88 369 TYR A C 1
ATOM 3031 O O . TYR A 1 369 ? -14.277 -17.651 7.462 1.00 79.88 369 TYR A O 1
ATOM 3039 N N . LEU A 1 370 ? -12.792 -17.636 5.776 1.00 90.38 370 LEU A N 1
ATOM 3040 C CA . LEU A 1 370 ? -13.235 -18.926 5.236 1.00 90.38 370 LEU A CA 1
ATOM 3041 C C . LEU A 1 370 ? -12.919 -20.092 6.177 1.00 90.38 370 LEU A C 1
ATOM 3043 O O . LEU A 1 370 ? -13.759 -20.977 6.335 1.00 90.38 370 LEU A O 1
ATOM 3047 N N . THR A 1 371 ? -11.747 -20.090 6.817 1.00 87.94 371 THR A N 1
ATOM 3048 C CA . THR A 1 371 ? -11.348 -21.130 7.782 1.00 87.94 371 THR A CA 1
ATOM 3049 C C . THR A 1 371 ? -12.298 -21.152 8.975 1.00 87.94 371 THR A C 1
ATOM 3051 O O . THR A 1 371 ? -12.831 -22.209 9.321 1.00 87.94 371 THR A O 1
ATOM 3054 N N . LEU A 1 372 ? -12.593 -19.982 9.548 1.00 79.88 372 LEU A N 1
ATOM 3055 C CA . LEU A 1 372 ? -13.542 -19.849 10.655 1.00 79.88 372 LEU A CA 1
ATOM 3056 C C . LEU A 1 372 ? -14.967 -20.233 10.238 1.00 79.88 372 LEU A C 1
ATOM 3058 O O . LEU A 1 372 ? -15.654 -20.965 10.954 1.00 79.88 372 LEU A O 1
ATOM 3062 N N . PHE A 1 373 ? -15.408 -19.813 9.047 1.00 83.00 373 PHE A N 1
ATOM 3063 C CA . PHE A 1 373 ? -16.723 -20.181 8.521 1.00 83.00 373 PHE A CA 1
ATOM 3064 C C . PHE A 1 373 ? -16.848 -21.690 8.294 1.00 83.00 373 PHE A C 1
ATOM 3066 O O . PHE A 1 373 ? -17.877 -22.295 8.593 1.00 83.00 373 PHE A O 1
ATOM 3073 N N . ALA A 1 374 ? -15.818 -22.342 7.772 1.00 88.00 374 ALA A N 1
ATOM 3074 C CA . ALA A 1 374 ? -15.855 -23.780 7.549 1.00 88.00 374 ALA A CA 1
ATOM 3075 C C . ALA A 1 374 ? -15.633 -24.579 8.845 1.00 88.00 374 ALA A C 1
ATOM 3077 O O . ALA A 1 374 ? -16.060 -25.731 8.926 1.00 88.00 374 ALA A O 1
ATOM 3078 N N . GLY A 1 375 ? -14.995 -23.979 9.856 1.00 85.25 375 GLY A N 1
ATOM 3079 C CA . GLY A 1 375 ? -14.497 -24.673 11.048 1.00 85.25 375 GLY A CA 1
ATOM 3080 C C . GLY A 1 375 ? -13.354 -25.648 10.741 1.00 85.25 375 GLY A C 1
ATOM 3081 O O . GLY A 1 375 ? -13.081 -26.548 11.530 1.00 85.25 375 GLY A O 1
ATOM 3082 N N . LYS A 1 376 ? -12.741 -25.523 9.562 1.00 92.06 376 LYS A N 1
ATOM 3083 C CA . LYS A 1 376 ? -11.652 -26.358 9.043 1.00 92.06 376 LYS A CA 1
ATOM 3084 C C . LYS A 1 376 ? -10.960 -25.627 7.901 1.00 92.06 376 LYS A C 1
ATOM 3086 O O . LYS A 1 376 ? -11.558 -24.753 7.272 1.00 92.06 376 LYS A O 1
ATOM 3091 N N . LEU A 1 377 ? -9.751 -26.050 7.560 1.00 94.19 377 LEU A N 1
ATOM 3092 C CA . LEU A 1 377 ? -9.032 -25.475 6.433 1.00 94.19 377 LEU A CA 1
ATOM 3093 C C . LEU A 1 377 ? -9.519 -26.077 5.101 1.00 94.19 377 LEU A C 1
ATOM 3095 O O . LEU A 1 377 ? -9.185 -27.210 4.754 1.00 94.19 377 LEU A O 1
ATOM 3099 N N . THR A 1 378 ? -10.358 -25.348 4.358 1.00 94.81 378 THR A N 1
ATOM 3100 C CA . THR A 1 378 ? -10.819 -25.766 3.016 1.00 94.81 378 THR A CA 1
ATOM 3101 C C . THR A 1 378 ? -9.722 -25.589 1.960 1.00 94.81 378 THR A C 1
ATOM 3103 O O . THR A 1 378 ? -8.727 -24.917 2.220 1.00 94.81 378 THR A O 1
ATOM 3106 N N . SER A 1 379 ? -9.889 -26.144 0.751 1.00 94.56 379 SER A N 1
ATOM 3107 C CA . SER A 1 379 ? -8.927 -25.953 -0.353 1.00 94.56 379 SER A CA 1
ATOM 3108 C C . SER A 1 379 ? -8.759 -24.475 -0.732 1.00 94.56 379 SER A C 1
ATOM 3110 O O . SER A 1 379 ? -7.640 -24.015 -0.976 1.00 94.56 379 SER A O 1
ATOM 3112 N N . GLN A 1 380 ? -9.856 -23.709 -0.704 1.00 95.12 380 GLN A N 1
ATOM 3113 C CA . GLN A 1 380 ? -9.852 -22.271 -0.976 1.00 95.12 380 GLN A CA 1
ATOM 3114 C C . GLN A 1 380 ? -9.104 -21.507 0.119 1.00 95.12 380 GLN A C 1
ATOM 3116 O O . GLN A 1 380 ? -8.229 -20.699 -0.182 1.00 95.12 380 GLN A O 1
ATOM 3121 N N . ALA A 1 381 ? -9.411 -21.789 1.390 1.00 95.31 381 ALA A N 1
ATOM 3122 C CA . ALA A 1 381 ? -8.751 -21.149 2.522 1.00 95.31 381 ALA A CA 1
ATOM 3123 C C . ALA A 1 381 ? -7.255 -21.494 2.579 1.00 95.31 381 ALA A C 1
ATOM 3125 O O . ALA A 1 381 ? -6.432 -20.600 2.744 1.00 95.31 381 ALA A O 1
ATOM 3126 N N . PHE A 1 382 ? -6.897 -22.762 2.351 1.00 97.31 382 PHE A N 1
ATOM 3127 C CA . PHE A 1 382 ? -5.509 -23.218 2.257 1.00 97.31 382 PHE A CA 1
ATOM 3128 C C . PHE A 1 382 ? -4.738 -22.464 1.170 1.00 97.31 382 PHE A C 1
ATOM 3130 O O . PHE A 1 382 ? -3.657 -21.944 1.429 1.00 97.31 382 PHE A O 1
ATOM 3137 N N . THR A 1 383 ? -5.324 -22.346 -0.026 1.00 96.81 383 THR A N 1
ATOM 3138 C CA . THR A 1 383 ? -4.734 -21.592 -1.140 1.00 96.81 383 THR A CA 1
ATOM 3139 C C . THR A 1 383 ? -4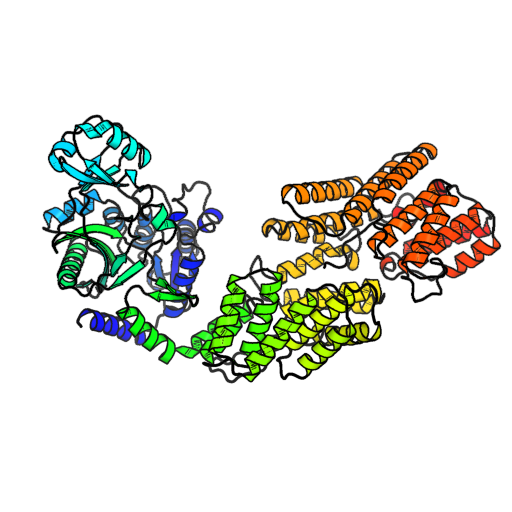.481 -20.136 -0.762 1.00 96.81 383 THR A C 1
ATOM 3141 O O . THR A 1 383 ? -3.384 -19.631 -0.984 1.00 96.81 383 THR A O 1
ATOM 3144 N N . LEU A 1 384 ? -5.466 -19.470 -0.159 1.00 96.31 384 LEU A N 1
ATOM 3145 C CA . LEU A 1 384 ? -5.343 -18.075 0.264 1.00 96.31 384 LEU A CA 1
ATOM 3146 C C . LEU A 1 384 ? -4.268 -17.894 1.343 1.00 96.31 384 LEU A C 1
ATOM 3148 O O . LEU A 1 384 ? -3.471 -16.970 1.249 1.00 96.31 384 LEU A O 1
ATOM 3152 N N . LEU A 1 385 ? -4.178 -18.792 2.326 1.00 96.50 385 LEU A N 1
ATOM 3153 C CA . LEU A 1 385 ? -3.126 -18.719 3.346 1.00 96.50 385 LEU A CA 1
ATOM 3154 C C . LEU A 1 385 ? -1.730 -19.012 2.776 1.00 96.50 385 LEU A C 1
ATOM 3156 O O . LEU A 1 385 ? -0.771 -18.354 3.173 1.00 96.50 385 LEU A O 1
ATOM 3160 N N . CYS A 1 386 ? -1.603 -19.928 1.810 1.00 96.69 386 CYS A N 1
ATOM 3161 C CA . CYS A 1 386 ? -0.337 -20.155 1.104 1.00 96.69 386 CYS A CA 1
ATOM 3162 C C . CYS A 1 386 ? 0.087 -18.918 0.304 1.00 96.69 386 CYS A C 1
ATOM 3164 O O . CYS A 1 386 ? 1.249 -18.526 0.350 1.00 96.69 386 CYS A O 1
ATOM 3166 N N . LEU A 1 387 ? -0.851 -18.271 -0.394 1.00 94.25 387 LEU A N 1
ATOM 3167 C CA . LEU A 1 387 ? -0.588 -17.006 -1.082 1.00 94.25 387 LEU A CA 1
ATOM 3168 C C . LEU A 1 387 ? -0.177 -15.919 -0.082 1.00 94.25 387 LEU A C 1
ATOM 3170 O O . LEU A 1 387 ? 0.835 -15.260 -0.299 1.00 94.25 387 LEU A O 1
ATOM 3174 N N . ALA A 1 388 ? -0.893 -15.780 1.039 1.00 89.56 388 ALA A N 1
ATOM 3175 C CA . ALA A 1 388 ? -0.537 -14.845 2.105 1.00 89.56 388 ALA A CA 1
ATOM 3176 C C . ALA A 1 388 ? 0.903 -15.071 2.585 1.00 89.56 388 ALA A C 1
ATOM 3178 O O . ALA A 1 388 ? 1.677 -14.125 2.626 1.00 89.56 388 ALA A O 1
ATOM 3179 N N . TYR A 1 389 ? 1.287 -16.325 2.843 1.00 93.50 389 TYR A N 1
ATOM 3180 C CA . TYR A 1 389 ? 2.641 -16.695 3.259 1.00 93.50 389 TYR A CA 1
ATOM 3181 C C . TYR A 1 389 ? 3.701 -16.253 2.246 1.00 93.50 389 TYR A C 1
ATOM 3183 O O . TYR A 1 389 ? 4.681 -15.603 2.609 1.00 93.50 389 TYR A O 1
ATOM 3191 N N . ILE A 1 390 ? 3.478 -16.566 0.966 1.00 90.44 390 ILE A N 1
ATOM 3192 C CA . ILE A 1 390 ? 4.391 -16.224 -0.130 1.00 90.44 390 ILE A CA 1
ATOM 3193 C C . ILE A 1 390 ? 4.581 -14.704 -0.228 1.00 90.44 390 ILE A C 1
ATOM 3195 O O . ILE A 1 390 ? 5.703 -14.229 -0.406 1.00 90.44 390 ILE A O 1
ATOM 3199 N N . PHE A 1 391 ? 3.501 -13.931 -0.103 1.00 82.06 391 PHE A N 1
ATOM 3200 C CA . PHE A 1 391 ? 3.571 -12.470 -0.132 1.00 82.06 391 PHE A CA 1
ATOM 3201 C C . PHE A 1 391 ? 4.232 -11.891 1.127 1.00 82.06 391 PHE A C 1
ATOM 3203 O O . PHE A 1 391 ? 5.065 -10.994 1.008 1.00 82.06 391 PHE A O 1
ATOM 3210 N N . SER A 1 392 ? 3.944 -12.428 2.315 1.00 78.75 392 SER A N 1
ATOM 3211 C CA . SER A 1 392 ? 4.569 -11.999 3.574 1.00 78.75 392 SER A CA 1
ATOM 3212 C C . SER A 1 392 ? 6.075 -12.245 3.602 1.00 78.75 392 SER A C 1
ATOM 3214 O O . SER A 1 392 ? 6.805 -11.404 4.121 1.00 78.75 392 SER A O 1
ATOM 3216 N N . GLN A 1 393 ? 6.560 -13.341 3.003 1.00 78.56 393 GLN A N 1
ATOM 3217 C CA . GLN A 1 393 ? 8.000 -13.580 2.860 1.00 78.56 393 GLN A CA 1
ATOM 3218 C C . GLN A 1 393 ? 8.689 -12.490 2.032 1.00 78.56 393 GLN A C 1
ATOM 3220 O O . GLN A 1 393 ? 9.751 -12.016 2.424 1.00 78.56 393 GLN A O 1
ATOM 3225 N N . ARG A 1 394 ? 8.080 -12.053 0.920 1.00 72.88 394 ARG A N 1
ATOM 3226 C CA . ARG A 1 394 ? 8.640 -10.971 0.086 1.00 72.88 394 ARG A CA 1
ATOM 3227 C C . ARG A 1 394 ? 8.713 -9.640 0.822 1.00 72.88 394 ARG A C 1
ATOM 3229 O O . ARG A 1 394 ? 9.630 -8.868 0.582 1.00 72.88 394 ARG A O 1
ATOM 3236 N N . LEU A 1 395 ? 7.742 -9.380 1.694 1.00 65.94 395 LEU A N 1
ATOM 3237 C CA . LEU A 1 395 ? 7.641 -8.139 2.463 1.00 65.94 395 LEU A CA 1
ATOM 3238 C C . LEU A 1 395 ? 8.396 -8.181 3.801 1.00 65.94 395 LEU A C 1
ATOM 3240 O O . LEU A 1 395 ? 8.408 -7.177 4.506 1.00 65.94 395 LEU A O 1
ATOM 3244 N N . LEU A 1 396 ? 9.010 -9.316 4.158 1.00 69.75 396 LEU A N 1
ATOM 3245 C CA . LEU A 1 396 ? 9.669 -9.536 5.453 1.00 69.75 396 LEU A CA 1
ATOM 3246 C C . LEU A 1 396 ? 8.738 -9.284 6.665 1.00 69.75 396 LEU A C 1
ATOM 3248 O O . LEU A 1 396 ? 9.183 -8.838 7.722 1.00 69.75 396 LEU A O 1
ATOM 3252 N N . ASP A 1 397 ? 7.441 -9.592 6.530 1.00 68.12 397 ASP A N 1
ATOM 3253 C CA . ASP A 1 397 ? 6.430 -9.428 7.589 1.00 68.12 397 ASP A CA 1
ATOM 3254 C C . ASP A 1 397 ? 6.389 -10.660 8.511 1.00 68.12 397 ASP A C 1
ATOM 3256 O O . ASP A 1 397 ? 5.572 -11.574 8.354 1.00 68.12 397 ASP A O 1
ATOM 3260 N N . TYR A 1 398 ? 7.312 -10.702 9.475 1.00 73.06 398 TYR A N 1
ATOM 3261 C CA . TYR A 1 398 ? 7.457 -11.823 10.411 1.00 73.06 398 TYR A CA 1
ATOM 3262 C C . TYR A 1 398 ? 6.227 -12.043 11.306 1.00 73.06 398 TYR A C 1
ATOM 3264 O O . TYR A 1 398 ? 5.905 -13.187 11.635 1.00 73.06 398 TYR A O 1
ATOM 3272 N N . ASP A 1 399 ? 5.503 -10.981 11.661 1.00 60.25 399 ASP A N 1
ATOM 3273 C CA . ASP A 1 399 ? 4.300 -11.080 12.493 1.00 60.25 399 ASP A CA 1
ATOM 3274 C C . ASP A 1 399 ? 3.158 -11.760 11.738 1.00 60.25 399 ASP A C 1
ATOM 3276 O O . ASP A 1 399 ? 2.408 -12.564 12.298 1.00 60.25 399 ASP A O 1
ATOM 3280 N N . LEU A 1 400 ? 2.989 -11.447 10.452 1.00 67.25 400 LEU A N 1
ATOM 3281 C CA . LEU A 1 400 ? 2.003 -12.122 9.614 1.00 67.25 400 LEU A CA 1
ATOM 3282 C C . LEU A 1 400 ? 2.386 -13.580 9.332 1.00 67.25 400 LEU A C 1
ATOM 3284 O O . LEU A 1 400 ? 1.509 -14.444 9.376 1.00 67.25 400 LEU A O 1
ATOM 3288 N N . LEU A 1 401 ? 3.674 -13.877 9.133 1.00 77.25 401 LEU A N 1
ATOM 3289 C CA . LEU A 1 401 ? 4.158 -15.255 8.970 1.00 77.25 401 LEU A CA 1
ATOM 3290 C C . LEU A 1 401 ? 3.805 -16.135 10.178 1.00 77.25 401 LEU A C 1
ATOM 3292 O O . LEU A 1 401 ? 3.288 -17.237 9.992 1.00 77.25 401 LEU A O 1
ATOM 3296 N N . ASN A 1 402 ? 4.005 -15.634 11.402 1.00 73.44 402 ASN A N 1
ATOM 3297 C CA . ASN A 1 402 ? 3.645 -16.360 12.626 1.00 73.44 402 ASN A CA 1
ATOM 3298 C C . ASN A 1 402 ? 2.135 -16.636 12.704 1.00 73.44 402 ASN A C 1
ATOM 3300 O O . ASN A 1 402 ? 1.720 -17.766 12.952 1.00 73.44 402 ASN A O 1
ATOM 3304 N N . ARG A 1 403 ? 1.308 -15.629 12.399 1.00 73.56 403 ARG A N 1
ATOM 3305 C CA . ARG A 1 403 ? -0.159 -15.765 12.392 1.00 73.56 403 ARG A CA 1
ATOM 3306 C C . ARG A 1 403 ? -0.652 -16.804 11.383 1.00 73.56 403 ARG A C 1
ATOM 3308 O O . ARG A 1 403 ? -1.574 -17.561 11.679 1.00 73.56 403 ARG A O 1
ATOM 3315 N N . ILE A 1 404 ? -0.042 -16.855 10.198 1.00 83.06 404 ILE A N 1
ATOM 3316 C CA . ILE A 1 404 ? -0.358 -17.867 9.181 1.00 83.06 404 ILE A CA 1
ATOM 3317 C C . ILE A 1 404 ? 0.024 -19.265 9.676 1.00 83.06 404 ILE A C 1
ATOM 3319 O O . ILE A 1 404 ? -0.789 -20.186 9.578 1.00 83.06 404 ILE A O 1
ATOM 3323 N N . ASP A 1 405 ? 1.232 -19.417 10.224 1.00 85.50 405 ASP A N 1
ATOM 3324 C CA . ASP A 1 405 ? 1.724 -20.691 10.752 1.00 85.50 405 ASP A CA 1
ATOM 3325 C C . ASP A 1 405 ? 0.803 -21.236 11.853 1.00 85.50 405 ASP A C 1
ATOM 3327 O O . ASP A 1 405 ? 0.476 -22.425 11.847 1.00 85.50 405 ASP A O 1
ATOM 3331 N N . ASP A 1 406 ? 0.356 -20.387 12.776 1.00 81.56 406 ASP A N 1
ATOM 3332 C CA . ASP A 1 406 ? -0.518 -20.792 13.879 1.00 81.56 406 ASP A CA 1
ATOM 3333 C C . ASP A 1 406 ? -1.907 -21.205 13.386 1.00 81.56 406 ASP A C 1
ATOM 3335 O O . ASP A 1 406 ? -2.414 -22.266 13.764 1.00 81.56 406 ASP A O 1
ATOM 3339 N N . LEU A 1 407 ? -2.486 -20.441 12.457 1.00 78.88 407 LEU A N 1
ATOM 3340 C CA . LEU A 1 407 ? -3.791 -20.755 11.881 1.00 78.88 407 LEU A CA 1
ATOM 3341 C C . LEU A 1 407 ? -3.768 -22.069 11.083 1.00 78.88 407 LEU A C 1
ATOM 3343 O O . LEU A 1 407 ? -4.680 -22.892 11.208 1.00 78.88 407 LEU A O 1
ATOM 3347 N N . ILE A 1 408 ? -2.716 -22.301 10.289 1.00 93.00 408 ILE A N 1
ATOM 3348 C CA . ILE A 1 408 ? -2.540 -23.559 9.552 1.00 93.00 408 ILE A CA 1
ATOM 3349 C C . ILE A 1 408 ? -2.353 -24.718 10.538 1.00 93.00 408 ILE A C 1
ATOM 3351 O O . ILE A 1 408 ? -3.051 -25.720 10.412 1.00 93.00 408 ILE A O 1
ATOM 3355 N N . LYS A 1 409 ? -1.492 -24.597 11.558 1.00 91.25 409 LYS A N 1
ATOM 3356 C CA . LYS A 1 409 ? -1.312 -25.650 12.581 1.00 91.25 409 LYS A CA 1
ATOM 3357 C C . LYS A 1 409 ? -2.612 -26.002 13.302 1.00 91.25 409 LYS A C 1
ATOM 3359 O O . LYS A 1 409 ? -2.815 -27.167 13.637 1.00 91.25 409 LYS A O 1
ATOM 3364 N N . GLN A 1 410 ? -3.474 -25.017 13.540 1.00 89.12 410 GLN A N 1
ATOM 3365 C CA . GLN A 1 410 ? -4.725 -25.207 14.267 1.00 89.12 410 GLN A CA 1
ATOM 3366 C C . GLN A 1 410 ? -5.798 -25.941 13.446 1.00 89.12 410 GLN A C 1
ATOM 3368 O O . GLN A 1 410 ? -6.511 -26.777 14.000 1.00 89.12 410 GLN A O 1
ATOM 3373 N N . TYR A 1 411 ? -5.939 -25.635 12.151 1.00 91.38 411 TYR A N 1
ATOM 3374 C CA . TYR A 1 411 ? -7.080 -26.098 11.339 1.00 91.38 411 TYR A CA 1
ATOM 3375 C C . TYR A 1 411 ? -6.727 -27.064 10.200 1.00 91.38 411 TYR A C 1
ATOM 3377 O O . TYR A 1 411 ? -7.643 -27.642 9.600 1.00 91.38 411 TYR A O 1
ATOM 3385 N N . ALA A 1 412 ? -5.446 -27.226 9.861 1.00 93.62 412 ALA A N 1
ATOM 3386 C CA . ALA A 1 412 ? -5.007 -28.095 8.774 1.00 93.62 412 ALA A CA 1
ATOM 3387 C C . ALA A 1 412 ? -5.007 -29.574 9.175 1.00 93.62 412 ALA A C 1
ATOM 3389 O O . ALA A 1 412 ? -4.663 -29.951 10.296 1.00 93.62 412 ALA A O 1
ATOM 3390 N N . VAL A 1 413 ? -5.318 -30.443 8.214 1.00 95.00 413 VAL A N 1
ATOM 3391 C CA . VAL A 1 413 ? -5.064 -31.884 8.354 1.00 95.00 413 VAL A CA 1
ATOM 3392 C C . VAL A 1 413 ? -3.593 -32.208 8.066 1.00 95.00 413 VAL A C 1
ATOM 3394 O O . VAL A 1 413 ? -2.893 -31.439 7.410 1.00 95.00 413 VAL A O 1
ATOM 3397 N N . THR A 1 414 ? -3.118 -33.387 8.485 1.00 94.56 414 THR A N 1
ATOM 3398 C CA . THR A 1 414 ? -1.717 -33.821 8.292 1.00 94.56 414 THR A CA 1
ATOM 3399 C C . THR A 1 414 ? -1.236 -33.704 6.844 1.00 94.56 414 THR A C 1
ATOM 3401 O O . THR A 1 414 ? -0.102 -33.301 6.607 1.00 94.56 414 THR A O 1
ATOM 3404 N N . GLN A 1 415 ? -2.097 -34.016 5.870 1.00 95.06 415 GLN A N 1
ATOM 3405 C CA . GLN A 1 415 ? -1.770 -33.857 4.453 1.00 95.06 415 GLN A CA 1
ATOM 3406 C C . GLN A 1 415 ? -1.474 -32.391 4.094 1.00 95.06 415 GLN A C 1
ATOM 3408 O O . GLN A 1 415 ? -0.432 -32.116 3.511 1.00 95.06 415 GLN A O 1
ATOM 3413 N N . GLN A 1 416 ? -2.342 -31.458 4.494 1.00 95.88 416 GLN A N 1
ATOM 3414 C CA . GLN A 1 416 ? -2.184 -30.025 4.226 1.00 95.88 416 GLN A CA 1
ATOM 3415 C C . GLN A 1 416 ? -0.950 -29.443 4.924 1.00 95.88 416 GLN A C 1
ATOM 3417 O O . GLN A 1 416 ? -0.272 -28.593 4.358 1.00 95.88 416 GLN A O 1
ATOM 3422 N N . LEU A 1 417 ? -0.619 -29.919 6.130 1.00 95.31 417 LEU A N 1
ATOM 3423 C CA . LEU A 1 417 ? 0.618 -29.530 6.815 1.00 95.31 417 LEU A CA 1
ATOM 3424 C C . LEU A 1 417 ? 1.858 -29.953 6.022 1.00 95.31 417 LEU A C 1
ATOM 3426 O O . LEU A 1 417 ? 2.774 -29.153 5.851 1.00 95.31 417 LEU A O 1
ATOM 3430 N N . ASN A 1 418 ? 1.873 -31.183 5.501 1.00 94.94 418 ASN A N 1
ATOM 3431 C CA . ASN A 1 418 ? 2.970 -31.663 4.663 1.00 94.94 418 ASN A CA 1
ATOM 3432 C C . ASN A 1 418 ? 3.063 -30.868 3.353 1.00 94.94 418 ASN A C 1
ATOM 3434 O O . ASN A 1 418 ? 4.150 -30.449 2.972 1.00 94.94 418 ASN A O 1
ATOM 3438 N N . GLU A 1 419 ? 1.932 -30.621 2.688 1.00 96.25 419 GLU A N 1
ATOM 3439 C CA . GLU A 1 419 ? 1.869 -29.813 1.464 1.00 96.25 419 GLU A CA 1
ATOM 3440 C C . GLU A 1 419 ? 2.364 -28.378 1.700 1.00 96.25 419 GLU A C 1
ATOM 3442 O O . GLU A 1 419 ? 3.149 -27.861 0.906 1.00 96.25 419 GLU A O 1
ATOM 3447 N N . PHE A 1 420 ? 1.978 -27.753 2.815 1.00 96.19 420 PHE A N 1
ATOM 3448 C CA . PHE A 1 420 ? 2.458 -26.425 3.192 1.00 96.19 420 PHE A CA 1
ATOM 3449 C C . PHE A 1 420 ? 3.971 -26.418 3.436 1.00 96.19 420 PHE A C 1
ATOM 3451 O O . PHE A 1 420 ? 4.665 -25.542 2.929 1.00 96.19 420 PHE A O 1
ATOM 3458 N N . MET A 1 421 ? 4.513 -27.427 4.126 1.00 94.88 421 MET A N 1
ATOM 3459 C CA . MET A 1 421 ? 5.963 -27.560 4.326 1.00 94.88 421 MET A CA 1
ATOM 3460 C C . MET A 1 421 ? 6.732 -27.730 3.008 1.00 94.88 421 MET A C 1
ATOM 3462 O O . MET A 1 421 ? 7.816 -27.173 2.860 1.00 94.88 421 MET A O 1
ATOM 3466 N N . GLU A 1 422 ? 6.183 -28.451 2.028 1.00 94.88 422 GLU A N 1
ATOM 3467 C CA . GLU A 1 422 ? 6.790 -28.565 0.692 1.00 94.88 422 GLU A CA 1
ATOM 3468 C C . GLU A 1 422 ? 6.819 -27.213 -0.039 1.00 94.88 422 GLU A C 1
ATOM 3470 O O . GLU A 1 422 ? 7.812 -26.899 -0.696 1.00 94.88 422 GLU A O 1
ATOM 3475 N N . ILE A 1 423 ? 5.779 -26.383 0.116 1.00 94.88 423 ILE A N 1
ATOM 3476 C CA . ILE A 1 423 ? 5.760 -25.009 -0.414 1.00 94.88 423 ILE A CA 1
ATOM 3477 C C . ILE A 1 423 ? 6.831 -24.153 0.275 1.00 94.88 423 ILE A C 1
ATOM 3479 O O . ILE A 1 423 ? 7.577 -23.460 -0.416 1.00 94.88 423 ILE A O 1
ATOM 3483 N N . ARG A 1 424 ? 6.958 -24.229 1.608 1.00 92.81 424 ARG A N 1
ATOM 3484 C CA . ARG A 1 424 ? 8.005 -23.509 2.360 1.00 92.81 424 ARG A CA 1
ATOM 3485 C C . ARG A 1 424 ? 9.398 -23.878 1.862 1.00 92.81 424 ARG A C 1
ATOM 3487 O O . ARG A 1 424 ? 10.150 -23.005 1.447 1.00 92.81 424 ARG A O 1
ATOM 3494 N N . ASN A 1 425 ? 9.691 -25.176 1.795 1.00 90.75 425 ASN A N 1
ATOM 3495 C CA . ASN A 1 425 ? 10.974 -25.682 1.309 1.00 90.75 425 ASN A CA 1
ATOM 3496 C C . ASN A 1 425 ? 11.273 -25.225 -0.124 1.00 90.75 425 ASN A C 1
ATOM 3498 O O . ASN A 1 425 ? 12.423 -24.945 -0.456 1.00 90.75 425 ASN A O 1
ATOM 3502 N N . PHE A 1 426 ? 10.248 -25.150 -0.977 1.00 91.94 426 PHE A N 1
ATOM 3503 C CA . PHE A 1 426 ? 10.405 -24.652 -2.336 1.00 91.94 426 PHE A CA 1
ATOM 3504 C C . PHE A 1 426 ? 10.824 -23.178 -2.351 1.00 91.94 426 PHE A C 1
ATOM 3506 O O . PHE A 1 426 ? 11.835 -22.867 -2.972 1.00 91.94 426 PHE A O 1
ATOM 3513 N N . TYR A 1 427 ? 10.134 -22.285 -1.634 1.00 89.56 427 TYR A N 1
ATOM 3514 C CA . TYR A 1 427 ? 10.500 -20.859 -1.588 1.00 89.56 427 TYR A CA 1
ATOM 3515 C C . TYR A 1 427 ? 11.820 -20.591 -0.842 1.00 89.56 427 TYR A C 1
ATOM 3517 O O . TYR A 1 427 ? 12.618 -19.762 -1.286 1.00 89.56 427 TYR A O 1
ATOM 3525 N N . ASP A 1 428 ? 12.121 -21.352 0.210 1.00 86.25 428 ASP A N 1
ATOM 3526 C CA . ASP A 1 428 ? 13.416 -21.299 0.901 1.00 86.25 428 ASP A CA 1
ATOM 3527 C C . ASP A 1 428 ? 14.567 -21.727 -0.026 1.00 86.25 428 ASP A C 1
ATOM 3529 O O . ASP A 1 428 ? 15.673 -21.204 0.066 1.00 86.25 428 ASP A O 1
ATOM 3533 N N . MET A 1 429 ? 14.321 -22.653 -0.954 1.00 85.06 429 MET A N 1
ATOM 3534 C CA . MET A 1 429 ? 15.292 -23.025 -1.985 1.00 85.06 429 MET A CA 1
ATOM 3535 C C . MET A 1 429 ? 15.404 -21.948 -3.074 1.00 85.06 429 MET A C 1
ATOM 3537 O O . MET A 1 429 ? 16.516 -21.662 -3.512 1.00 85.06 429 MET A O 1
ATOM 3541 N N . LEU A 1 430 ? 14.293 -21.333 -3.502 1.00 84.06 430 LEU A N 1
ATOM 3542 C CA . LEU A 1 430 ? 14.326 -20.250 -4.499 1.00 84.06 430 LEU A CA 1
ATOM 3543 C C . LEU A 1 430 ? 15.119 -19.025 -4.016 1.00 84.06 430 LEU A C 1
ATOM 3545 O O . LEU A 1 430 ? 15.670 -18.307 -4.844 1.00 84.06 430 LEU A O 1
ATOM 3549 N N . SER A 1 431 ? 15.188 -18.796 -2.702 1.00 76.19 431 SER A N 1
ATOM 3550 C CA . SER A 1 431 ? 15.957 -17.697 -2.096 1.00 76.19 431 SER A CA 1
ATOM 3551 C C . SER A 1 431 ? 17.457 -17.988 -1.920 1.00 76.19 431 SER A C 1
ATOM 3553 O O . SER A 1 431 ? 18.222 -17.082 -1.589 1.00 76.19 431 SER A O 1
ATOM 3555 N N . GLN A 1 432 ? 17.910 -19.225 -2.153 1.00 73.06 432 GLN A N 1
ATOM 3556 C CA . GLN A 1 432 ? 19.323 -19.612 -2.061 1.00 73.06 432 GLN A CA 1
ATOM 3557 C C . GLN A 1 432 ? 20.050 -19.451 -3.405 1.00 73.06 432 GLN A C 1
ATOM 3559 O O . GLN A 1 432 ? 19.447 -19.543 -4.473 1.00 73.06 432 GLN A O 1
ATOM 3564 N N . SER A 1 433 ? 21.375 -19.246 -3.363 1.00 59.44 433 SER A N 1
ATOM 3565 C CA . SER A 1 433 ? 22.194 -19.041 -4.565 1.00 59.44 433 SER A CA 1
ATOM 3566 C C . SER A 1 433 ? 21.985 -20.149 -5.617 1.00 59.44 433 SER A C 1
ATOM 3568 O O . SER A 1 433 ? 22.058 -21.338 -5.279 1.00 59.44 433 SER A O 1
ATOM 3570 N N . PRO A 1 434 ? 21.789 -19.787 -6.901 1.00 58.44 434 PRO A N 1
ATOM 3571 C CA . PRO A 1 434 ? 21.358 -20.698 -7.959 1.00 58.44 434 PRO A CA 1
ATOM 3572 C C . PRO A 1 434 ? 22.462 -21.698 -8.318 1.00 58.44 434 PRO A C 1
ATOM 3574 O O . PRO A 1 434 ? 23.303 -21.447 -9.176 1.00 58.44 434 PRO A O 1
ATOM 3577 N N . THR A 1 435 ? 22.485 -22.842 -7.635 1.00 54.09 435 THR A N 1
ATOM 3578 C CA . THR A 1 435 ? 23.539 -23.857 -7.807 1.00 54.09 435 THR A CA 1
ATOM 3579 C C . THR A 1 435 ? 23.040 -25.176 -8.403 1.00 54.09 435 THR A C 1
ATOM 3581 O O . THR A 1 435 ? 23.866 -25.938 -8.897 1.00 54.09 435 THR A O 1
ATOM 3584 N N . THR A 1 436 ? 21.723 -25.457 -8.453 1.00 58.38 436 THR A N 1
ATOM 3585 C CA . THR A 1 436 ? 21.186 -26.700 -9.067 1.00 58.38 436 THR A CA 1
ATOM 3586 C C . THR A 1 436 ? 19.792 -26.548 -9.719 1.00 58.38 436 THR A C 1
ATOM 3588 O O . THR A 1 436 ? 18.773 -26.942 -9.157 1.00 58.38 436 THR A O 1
ATOM 3591 N N . GLY A 1 437 ? 19.730 -26.033 -10.955 1.00 62.78 437 GLY A N 1
ATOM 3592 C CA . GLY A 1 437 ? 18.464 -25.795 -11.678 1.00 62.78 437 GLY A CA 1
ATOM 3593 C C . GLY A 1 437 ? 17.569 -27.032 -11.908 1.00 62.78 437 GLY A C 1
ATOM 3594 O O . GLY A 1 437 ? 16.352 -26.933 -11.776 1.00 62.78 437 GLY A O 1
ATOM 3595 N N . ASP A 1 438 ? 18.127 -28.217 -12.191 1.00 67.69 438 ASP A N 1
ATOM 3596 C CA . ASP A 1 438 ? 17.324 -29.438 -12.427 1.00 67.69 438 ASP A CA 1
ATOM 3597 C C . ASP A 1 438 ? 16.544 -29.902 -11.180 1.00 67.69 438 ASP A C 1
ATOM 3599 O O . ASP A 1 438 ? 15.427 -30.416 -11.288 1.00 67.69 438 ASP A O 1
ATOM 3603 N N . ASN A 1 439 ? 17.104 -29.685 -9.985 1.00 78.62 439 ASN A N 1
ATOM 3604 C CA . ASN A 1 439 ? 16.440 -30.024 -8.727 1.00 78.62 439 ASN A CA 1
ATOM 3605 C C . ASN A 1 439 ? 15.202 -29.135 -8.505 1.00 78.62 439 ASN A C 1
ATOM 3607 O O . ASN A 1 439 ? 14.130 -29.634 -8.159 1.00 78.62 439 ASN A O 1
ATOM 3611 N N . THR A 1 440 ? 15.315 -27.839 -8.818 1.00 83.19 440 THR A N 1
ATOM 3612 C CA . THR A 1 440 ? 14.211 -26.874 -8.724 1.00 83.19 440 THR A CA 1
ATOM 3613 C C . THR A 1 440 ? 13.018 -27.282 -9.585 1.00 83.19 440 THR A C 1
ATOM 3615 O O . THR A 1 440 ? 11.884 -27.309 -9.100 1.00 83.19 440 THR A O 1
ATOM 3618 N N . TYR A 1 441 ? 13.250 -27.637 -10.855 1.00 87.06 441 TYR A N 1
ATOM 3619 C CA . TYR A 1 441 ? 12.160 -28.022 -11.759 1.00 87.06 441 TYR A CA 1
ATOM 3620 C C . TYR A 1 441 ? 11.473 -29.323 -11.320 1.00 87.06 441 TYR A C 1
ATOM 3622 O O . TYR A 1 441 ? 10.251 -29.445 -11.419 1.00 87.06 441 TYR A O 1
ATOM 3630 N N . SER A 1 442 ? 12.240 -30.282 -10.793 1.00 87.00 442 SER A N 1
ATOM 3631 C CA . SER A 1 442 ? 11.702 -31.528 -10.231 1.00 87.00 442 SER A CA 1
ATOM 3632 C C . SER A 1 442 ? 10.770 -31.268 -9.040 1.00 87.00 442 SER A C 1
ATOM 3634 O O . SER A 1 442 ? 9.665 -31.814 -8.987 1.00 87.00 442 SER A O 1
ATOM 3636 N N . ILE A 1 443 ? 11.163 -30.380 -8.119 1.00 88.88 443 ILE A N 1
ATOM 3637 C CA . ILE A 1 443 ? 10.331 -29.998 -6.965 1.00 88.88 443 ILE A CA 1
ATOM 3638 C C . ILE A 1 443 ? 9.062 -29.279 -7.429 1.00 88.88 443 ILE A C 1
ATOM 3640 O O . ILE A 1 443 ? 7.970 -29.626 -6.980 1.00 88.88 443 ILE A O 1
ATOM 3644 N N . TYR A 1 444 ? 9.167 -28.355 -8.388 1.00 92.69 444 TYR A N 1
ATOM 3645 C CA . TYR A 1 444 ? 7.991 -27.736 -9.005 1.00 92.69 444 TYR A CA 1
ATOM 3646 C C . TYR A 1 444 ? 7.043 -28.785 -9.614 1.00 92.69 444 TYR A C 1
ATOM 3648 O O . TYR A 1 444 ? 5.834 -28.742 -9.381 1.00 92.69 444 TYR A O 1
ATOM 3656 N N . CYS A 1 445 ? 7.575 -29.782 -10.331 1.00 91.19 445 CYS A N 1
ATOM 3657 C CA . CYS A 1 445 ? 6.771 -30.874 -10.886 1.00 91.19 445 CYS A CA 1
ATOM 3658 C C . CYS A 1 445 ? 6.073 -31.707 -9.801 1.00 91.19 445 CYS A C 1
ATOM 3660 O O . CYS A 1 445 ? 4.939 -32.131 -10.016 1.00 91.19 445 CYS A O 1
ATOM 3662 N N . LYS A 1 446 ? 6.714 -31.923 -8.644 1.00 93.31 446 LYS A N 1
ATOM 3663 C CA . LYS A 1 446 ? 6.098 -32.578 -7.478 1.00 93.31 446 LYS A CA 1
ATOM 3664 C C . LYS A 1 446 ? 4.956 -31.731 -6.912 1.00 93.31 446 LYS A C 1
ATOM 3666 O O . LYS A 1 446 ? 3.857 -32.248 -6.749 1.00 93.31 446 LYS A O 1
ATOM 3671 N N . LEU A 1 447 ? 5.178 -30.433 -6.687 1.00 93.75 447 LEU A N 1
ATOM 3672 C CA . LEU A 1 447 ? 4.142 -29.515 -6.193 1.00 93.75 447 LEU A CA 1
ATOM 3673 C C . LEU A 1 447 ? 2.936 -29.439 -7.139 1.00 93.75 447 LEU A C 1
ATOM 3675 O O . LEU A 1 447 ? 1.793 -29.405 -6.694 1.00 93.75 447 LEU A O 1
ATOM 3679 N N . LYS A 1 448 ? 3.178 -29.475 -8.452 1.00 91.00 448 LYS A N 1
ATOM 3680 C CA . LYS A 1 448 ? 2.131 -29.450 -9.483 1.00 91.00 448 LYS A CA 1
ATOM 3681 C C . LYS A 1 448 ? 1.207 -30.675 -9.452 1.00 91.00 448 LYS A C 1
ATOM 3683 O O . LYS A 1 448 ? 0.085 -30.588 -9.951 1.00 91.00 448 LYS A O 1
ATOM 3688 N N . GLN A 1 449 ? 1.654 -31.799 -8.885 1.00 92.25 449 GLN A N 1
ATOM 3689 C CA . GLN A 1 449 ? 0.833 -33.006 -8.727 1.00 92.25 449 GLN A CA 1
ATOM 3690 C C . GLN A 1 449 ? -0.190 -32.881 -7.592 1.00 92.25 449 GLN A C 1
ATOM 3692 O O . GLN A 1 449 ? -1.152 -33.649 -7.572 1.00 92.25 449 GLN A O 1
ATOM 3697 N N . PHE A 1 450 ? -0.013 -31.930 -6.670 1.00 94.00 450 PHE A N 1
ATOM 3698 C CA . PHE A 1 450 ? -0.983 -31.682 -5.611 1.00 94.00 450 PHE A CA 1
ATOM 3699 C C . PHE A 1 450 ? -2.260 -31.027 -6.152 1.00 94.00 450 PHE A C 1
ATOM 3701 O O . PHE A 1 450 ? -2.260 -30.276 -7.138 1.00 94.00 450 PHE A O 1
ATOM 3708 N N . ASP A 1 451 ? -3.379 -31.305 -5.485 1.00 92.62 451 ASP A N 1
ATOM 3709 C CA . ASP A 1 451 ? -4.702 -30.813 -5.876 1.00 92.62 451 ASP A CA 1
ATOM 3710 C C . ASP A 1 451 ? -4.959 -29.384 -5.370 1.00 92.62 451 ASP A C 1
ATOM 3712 O O . ASP A 1 451 ? -5.925 -29.089 -4.672 1.00 92.62 451 ASP A O 1
ATOM 3716 N N . PHE A 1 452 ? -4.033 -28.479 -5.688 1.00 95.31 452 PHE A N 1
ATOM 3717 C CA . PHE A 1 452 ? -4.163 -27.064 -5.360 1.00 95.31 452 PHE A CA 1
ATOM 3718 C C . PHE A 1 452 ? -5.142 -26.354 -6.298 1.00 95.31 452 PHE A C 1
ATOM 3720 O O . PHE A 1 452 ? -5.241 -26.683 -7.489 1.00 95.31 452 PHE A O 1
ATOM 3727 N N . GLU A 1 453 ? -5.803 -25.324 -5.766 1.00 96.25 453 GLU A N 1
ATOM 3728 C CA . GLU A 1 453 ? -6.613 -24.396 -6.553 1.00 96.25 453 GLU A CA 1
ATOM 3729 C C . GLU A 1 453 ? -5.739 -23.673 -7.596 1.00 96.25 453 GLU A C 1
ATOM 3731 O O . GLU A 1 453 ? -4.537 -23.455 -7.399 1.00 96.25 453 GLU A O 1
ATOM 3736 N N . LEU A 1 454 ? -6.353 -23.266 -8.712 1.00 95.69 454 LEU A N 1
ATOM 3737 C CA . LEU A 1 454 ? -5.650 -22.633 -9.837 1.00 95.69 454 LEU A CA 1
ATOM 3738 C C . LEU A 1 454 ? -4.779 -21.423 -9.446 1.00 95.69 454 LEU A C 1
ATOM 3740 O O . LEU A 1 454 ? -3.658 -21.351 -9.953 1.00 95.69 454 LEU A O 1
ATOM 3744 N N . PRO A 1 455 ? -5.212 -20.505 -8.554 1.00 96.06 455 PRO A N 1
ATOM 3745 C CA . PRO A 1 455 ? -4.398 -19.351 -8.171 1.00 96.06 455 PRO A CA 1
ATOM 3746 C C . PRO A 1 455 ? -3.030 -19.720 -7.574 1.00 96.06 455 PRO A C 1
ATOM 3748 O O . PRO A 1 455 ? -2.024 -19.111 -7.929 1.00 96.06 455 PRO A O 1
ATOM 3751 N N . LEU A 1 456 ? -2.965 -20.755 -6.726 1.00 96.62 456 LEU A N 1
ATOM 3752 C CA . LEU A 1 456 ? -1.701 -21.209 -6.135 1.00 96.62 456 LEU A CA 1
ATOM 3753 C C . LEU A 1 456 ? -0.807 -21.891 -7.175 1.00 96.62 456 LEU A C 1
ATOM 3755 O O . LEU A 1 456 ? 0.394 -21.639 -7.211 1.00 96.62 456 LEU A O 1
ATOM 3759 N N . LYS A 1 457 ? -1.381 -22.712 -8.066 1.00 96.69 457 LYS A N 1
ATOM 3760 C CA . LYS A 1 457 ? -0.628 -23.335 -9.172 1.00 96.69 457 LYS A CA 1
ATOM 3761 C C . LYS A 1 457 ? -0.002 -22.287 -10.091 1.00 96.69 457 LYS A C 1
ATOM 3763 O O . LYS A 1 457 ? 1.150 -22.434 -10.494 1.00 96.69 457 LYS A O 1
ATOM 3768 N N . ALA A 1 458 ? -0.747 -21.223 -10.377 1.00 97.06 458 ALA A N 1
ATOM 3769 C CA . ALA A 1 458 ? -0.284 -20.113 -11.193 1.00 97.06 458 ALA A CA 1
ATOM 3770 C C . ALA A 1 458 ? 0.890 -19.364 -10.539 1.00 97.06 458 ALA A C 1
ATOM 3772 O O . ALA A 1 458 ? 1.891 -19.090 -11.200 1.00 97.06 458 ALA A O 1
ATOM 3773 N N . GLU A 1 459 ? 0.811 -19.104 -9.232 1.00 95.25 459 GLU A N 1
ATOM 3774 C CA . GLU A 1 459 ? 1.890 -18.462 -8.473 1.00 95.25 459 GLU A CA 1
ATOM 3775 C C . GLU A 1 459 ? 3.153 -19.338 -8.380 1.00 95.25 459 GLU A C 1
ATOM 3777 O O . GLU A 1 459 ? 4.261 -18.838 -8.573 1.00 95.25 459 GLU A O 1
ATOM 3782 N N . LEU A 1 460 ? 3.010 -20.654 -8.183 1.00 95.50 460 LEU A N 1
ATOM 3783 C CA . LEU A 1 460 ? 4.143 -21.590 -8.186 1.00 95.50 460 LEU A CA 1
ATOM 3784 C C . LEU A 1 460 ? 4.843 -21.650 -9.553 1.00 95.50 460 LEU A C 1
ATOM 3786 O O . LEU A 1 460 ? 6.074 -21.658 -9.616 1.00 95.50 460 LEU A O 1
ATOM 3790 N N . ALA A 1 461 ? 4.073 -21.660 -10.648 1.00 95.56 461 ALA A N 1
ATOM 3791 C CA . ALA A 1 461 ? 4.613 -21.622 -12.008 1.00 95.56 461 ALA A CA 1
ATOM 3792 C C . ALA A 1 461 ? 5.393 -20.327 -12.261 1.00 95.56 461 ALA A C 1
ATOM 3794 O O . ALA A 1 461 ? 6.510 -20.372 -12.780 1.00 95.56 461 ALA A O 1
ATOM 3795 N N . ARG A 1 462 ? 4.837 -19.187 -11.830 1.00 93.75 462 ARG A N 1
ATOM 3796 C CA . ARG A 1 462 ? 5.482 -17.872 -11.911 1.00 93.75 462 ARG A CA 1
ATOM 3797 C C . ARG A 1 462 ? 6.788 -17.831 -11.123 1.00 93.75 462 ARG A C 1
ATOM 3799 O O . ARG A 1 462 ? 7.801 -17.393 -11.656 1.00 93.75 462 ARG A O 1
ATOM 3806 N N . ALA A 1 463 ? 6.782 -18.300 -9.876 1.00 91.38 463 ALA A N 1
ATOM 3807 C CA . ALA A 1 463 ? 7.971 -18.318 -9.027 1.00 91.38 463 ALA A CA 1
ATOM 3808 C C . ALA A 1 463 ? 9.084 -19.194 -9.624 1.00 91.38 463 ALA A C 1
ATOM 3810 O O . ALA A 1 463 ? 10.243 -18.786 -9.661 1.00 91.38 463 ALA A O 1
ATOM 3811 N N . CYS A 1 464 ? 8.724 -20.362 -10.167 1.00 91.12 464 CYS A N 1
ATOM 3812 C CA . CYS A 1 464 ? 9.671 -21.232 -10.859 1.00 91.12 464 CYS A CA 1
ATOM 3813 C C . CYS A 1 464 ? 10.211 -20.581 -12.144 1.00 91.12 464 CYS A C 1
ATOM 3815 O O . CYS A 1 464 ? 11.416 -20.618 -12.387 1.00 91.12 464 CYS A O 1
ATOM 3817 N N . PHE A 1 465 ? 9.347 -19.944 -12.944 1.00 90.94 465 PHE A N 1
ATOM 3818 C CA . PHE A 1 465 ? 9.764 -19.189 -14.129 1.00 90.94 465 PHE A CA 1
ATOM 3819 C C . PHE A 1 465 ? 10.763 -18.087 -13.769 1.00 90.94 465 PHE A C 1
ATOM 3821 O O . PHE A 1 465 ? 11.821 -18.015 -14.388 1.00 90.94 465 PHE A O 1
ATOM 3828 N N . HIS A 1 466 ? 10.451 -17.273 -12.756 1.00 86.31 466 HIS A N 1
ATOM 3829 C CA . HIS A 1 466 ? 11.309 -16.181 -12.300 1.00 86.31 466 HIS A CA 1
ATOM 3830 C C . HIS A 1 466 ? 12.700 -16.689 -11.900 1.00 86.31 466 HIS A C 1
ATOM 3832 O O . HIS A 1 466 ? 13.705 -16.141 -12.342 1.00 86.31 466 HIS A O 1
ATOM 3838 N N . PHE A 1 467 ? 12.772 -17.792 -11.149 1.00 85.06 467 PHE A N 1
ATOM 3839 C CA . PHE A 1 467 ? 14.046 -18.412 -10.780 1.00 85.06 467 PHE A CA 1
ATOM 3840 C C . PHE A 1 467 ? 14.888 -18.810 -11.997 1.00 85.06 467 PHE A C 1
ATOM 3842 O O . PHE A 1 467 ? 16.077 -18.521 -12.044 1.00 85.06 467 PHE A O 1
ATOM 3849 N N . PHE A 1 468 ? 14.290 -19.437 -13.015 1.00 82.31 468 PHE A N 1
ATOM 3850 C CA . PHE A 1 468 ? 15.029 -19.760 -14.241 1.00 82.31 468 PHE A CA 1
ATOM 3851 C C . PHE A 1 468 ? 15.363 -18.523 -15.074 1.00 82.31 468 PHE A C 1
ATOM 3853 O O . PHE A 1 468 ? 16.388 -18.514 -15.746 1.00 82.31 468 PHE A O 1
ATOM 3860 N N . TYR A 1 469 ? 14.530 -17.484 -15.033 1.00 79.81 469 TYR A N 1
ATOM 3861 C CA . TYR A 1 469 ? 14.785 -16.228 -15.729 1.00 79.81 469 TYR A CA 1
ATOM 3862 C C . TYR A 1 469 ? 15.994 -15.474 -15.169 1.00 79.81 469 TYR A C 1
ATOM 3864 O O . TYR A 1 469 ? 16.739 -14.874 -15.941 1.00 79.81 469 TYR A O 1
ATOM 3872 N N . THR A 1 470 ? 16.243 -15.550 -13.863 1.00 73.56 470 THR A N 1
ATOM 3873 C CA . THR A 1 470 ? 17.380 -14.873 -13.223 1.00 73.56 470 THR A CA 1
ATOM 3874 C C . THR A 1 470 ? 18.700 -15.654 -13.298 1.00 73.56 470 THR A C 1
ATOM 3876 O O . THR A 1 470 ? 19.754 -15.091 -12.999 1.00 73.56 470 THR A O 1
ATOM 3879 N N . MET A 1 471 ? 18.694 -16.922 -13.732 1.00 71.38 471 MET A N 1
ATOM 3880 C CA . MET A 1 471 ? 19.915 -17.721 -13.907 1.00 71.38 471 MET A CA 1
ATOM 3881 C C . MET A 1 471 ? 20.668 -17.357 -15.198 1.00 71.38 471 MET A C 1
ATOM 3883 O O . MET A 1 471 ? 20.102 -17.361 -16.283 1.00 71.38 471 MET A O 1
ATOM 3887 N N . THR A 1 472 ? 21.982 -17.120 -15.103 1.00 53.78 472 THR A N 1
ATOM 3888 C CA . THR A 1 472 ? 22.856 -16.741 -16.237 1.00 53.78 472 THR A CA 1
ATOM 3889 C C . THR A 1 472 ? 23.181 -17.884 -17.208 1.00 53.78 472 THR A C 1
ATOM 3891 O O . THR A 1 472 ? 23.628 -17.627 -18.320 1.00 53.78 472 THR A O 1
ATOM 3894 N N . GLN A 1 473 ? 22.960 -19.142 -16.810 1.00 54.62 473 GLN A N 1
ATOM 3895 C CA . GLN A 1 473 ? 23.102 -20.336 -17.652 1.00 54.62 473 GLN A CA 1
ATOM 3896 C C . GLN A 1 473 ? 21.759 -21.069 -17.690 1.00 54.62 473 GLN A C 1
ATOM 3898 O O . GLN A 1 473 ? 21.475 -21.920 -16.845 1.00 54.62 473 GLN A O 1
ATOM 3903 N N . THR A 1 474 ? 20.881 -20.695 -18.615 1.00 53.53 474 THR A N 1
ATOM 3904 C CA . THR A 1 474 ? 19.542 -21.282 -18.705 1.00 53.53 474 THR A CA 1
ATOM 3905 C C . THR A 1 474 ? 19.558 -22.620 -19.437 1.00 53.53 474 THR A C 1
ATOM 3907 O O . THR A 1 474 ? 20.177 -22.796 -20.484 1.00 53.53 474 THR A O 1
ATOM 3910 N N . ASN A 1 475 ? 18.799 -23.581 -18.910 1.00 58.72 475 ASN A N 1
ATOM 3911 C CA . ASN A 1 475 ? 18.304 -24.696 -19.707 1.00 58.72 475 ASN A CA 1
ATOM 3912 C C . ASN A 1 475 ? 17.036 -24.201 -20.427 1.00 58.72 475 ASN A C 1
ATOM 3914 O O . ASN A 1 475 ? 15.938 -24.271 -19.865 1.00 58.72 475 ASN A O 1
ATOM 3918 N N . ASP A 1 476 ? 17.206 -23.655 -21.640 1.00 67.44 476 ASP A N 1
ATOM 3919 C CA . ASP A 1 476 ? 16.164 -23.016 -22.480 1.00 67.44 476 ASP A CA 1
ATOM 3920 C C . ASP A 1 476 ? 14.851 -23.828 -22.543 1.00 67.44 476 ASP A C 1
ATOM 3922 O O . ASP A 1 476 ? 13.738 -23.293 -22.556 1.00 67.44 476 ASP A O 1
ATOM 3926 N N . LYS A 1 477 ? 14.959 -25.158 -22.447 1.00 78.88 477 LYS A N 1
ATOM 3927 C CA . LYS A 1 477 ? 13.818 -26.075 -22.423 1.00 78.88 477 LYS A CA 1
ATOM 3928 C C . LYS A 1 477 ? 12.817 -25.784 -21.295 1.00 78.88 477 LYS A C 1
ATOM 3930 O O . LYS A 1 477 ? 11.620 -25.690 -21.574 1.00 78.88 477 LYS A O 1
ATOM 3935 N N . TYR A 1 478 ? 13.256 -25.688 -20.035 1.00 82.94 478 TYR A N 1
ATOM 3936 C CA . TYR A 1 478 ? 12.327 -25.507 -18.905 1.00 82.94 478 TYR A CA 1
ATOM 3937 C C . TYR A 1 478 ? 11.722 -24.110 -18.902 1.00 82.94 478 TYR A C 1
ATOM 3939 O O . TYR A 1 478 ? 10.527 -23.959 -18.652 1.00 82.94 478 TYR A O 1
ATOM 3947 N N . GLN A 1 479 ? 12.530 -23.108 -19.246 1.00 82.44 479 GLN A N 1
ATOM 3948 C CA . GLN A 1 479 ? 12.102 -21.718 -19.306 1.00 82.44 479 GLN A CA 1
ATOM 3949 C C . GLN A 1 479 ? 10.980 -21.525 -20.331 1.00 82.44 479 GLN A C 1
ATOM 3951 O O . GLN A 1 479 ? 9.947 -20.944 -20.007 1.00 82.44 479 GLN A O 1
ATOM 3956 N N . LYS A 1 480 ? 11.109 -22.112 -21.529 1.00 85.69 480 LYS A N 1
ATOM 3957 C CA . LYS A 1 480 ? 10.062 -22.076 -22.561 1.00 85.69 480 LYS A CA 1
ATOM 3958 C C . LYS A 1 480 ? 8.778 -22.792 -22.134 1.00 85.69 480 LYS A C 1
ATOM 3960 O O . LYS A 1 480 ? 7.679 -22.318 -22.423 1.00 85.69 480 LYS A O 1
ATOM 3965 N N . MET A 1 481 ? 8.892 -23.930 -21.446 1.00 89.12 481 MET A N 1
ATOM 3966 C CA . MET A 1 481 ? 7.727 -24.657 -20.923 1.00 89.12 481 MET A CA 1
ATOM 3967 C C . MET A 1 481 ? 6.987 -23.850 -19.848 1.00 89.12 481 MET A C 1
ATOM 3969 O O . MET A 1 481 ? 5.765 -23.724 -19.919 1.00 89.12 481 MET A O 1
ATOM 3973 N N . LEU A 1 482 ? 7.723 -23.280 -18.890 1.00 92.75 482 LEU A N 1
ATOM 3974 C CA . LEU A 1 482 ? 7.173 -22.457 -17.811 1.00 92.75 482 LEU A CA 1
ATOM 3975 C C . LEU A 1 482 ? 6.582 -21.145 -18.334 1.00 92.75 482 LEU A C 1
ATOM 3977 O O . LEU A 1 482 ? 5.513 -20.748 -17.876 1.00 92.75 482 LEU A O 1
ATOM 3981 N N . LEU A 1 483 ? 7.213 -20.516 -19.331 1.00 93.00 483 LEU A N 1
ATOM 3982 C CA . LEU A 1 483 ? 6.675 -19.331 -20.000 1.00 93.00 483 LEU A CA 1
ATOM 3983 C C . LEU A 1 483 ? 5.302 -19.619 -20.610 1.00 93.00 483 LEU A C 1
ATOM 3985 O O . LEU A 1 483 ? 4.357 -18.868 -20.383 1.00 93.00 483 LEU A O 1
ATOM 3989 N N . ASN A 1 484 ? 5.175 -20.719 -21.360 1.00 93.50 484 ASN A N 1
ATOM 3990 C CA . ASN A 1 484 ? 3.903 -21.105 -21.969 1.00 93.50 484 ASN A CA 1
ATOM 3991 C C . ASN A 1 484 ? 2.823 -21.363 -20.913 1.00 93.50 484 ASN A C 1
ATOM 3993 O O . ASN A 1 484 ? 1.675 -20.972 -21.103 1.00 93.50 484 ASN A O 1
ATOM 3997 N N . GLU A 1 485 ? 3.178 -21.998 -19.797 1.00 95.44 485 GLU A N 1
ATOM 3998 C CA . GLU A 1 485 ? 2.257 -22.215 -18.681 1.00 95.44 485 GLU A CA 1
ATOM 3999 C C . GLU A 1 485 ? 1.827 -20.889 -18.027 1.00 95.44 485 GLU A C 1
ATOM 4001 O O . GLU A 1 485 ? 0.631 -20.652 -17.847 1.00 95.44 485 GLU A O 1
ATOM 4006 N N . CYS A 1 486 ? 2.767 -19.976 -17.773 1.00 96.94 486 CYS A N 1
ATOM 4007 C CA . CYS A 1 486 ? 2.480 -18.634 -17.264 1.00 96.94 486 CYS A CA 1
ATOM 4008 C C . CYS A 1 486 ? 1.588 -17.829 -18.222 1.00 96.94 486 CYS A C 1
ATOM 4010 O O . CYS A 1 486 ? 0.636 -17.195 -17.774 1.00 96.94 486 CYS A O 1
ATOM 4012 N N . LEU A 1 487 ? 1.820 -17.904 -19.538 1.00 96.12 487 LEU A N 1
ATOM 4013 C CA . LEU A 1 487 ? 0.963 -17.281 -20.554 1.00 96.12 487 LEU A CA 1
ATOM 4014 C C . LEU A 1 487 ? -0.479 -17.797 -20.482 1.00 96.12 487 LEU A C 1
ATOM 4016 O O . LEU A 1 487 ? -1.422 -17.011 -20.590 1.00 96.12 487 LEU A O 1
ATOM 4020 N N . GLN A 1 488 ? -0.671 -19.103 -20.273 1.00 96.31 488 GLN A N 1
ATOM 4021 C CA . GLN A 1 488 ? -2.010 -19.673 -20.105 1.00 96.31 488 GLN A CA 1
ATOM 4022 C C . GLN A 1 488 ? -2.681 -19.163 -18.826 1.00 96.31 488 GLN A C 1
ATOM 4024 O O . GLN A 1 488 ? -3.841 -18.755 -18.883 1.00 96.31 488 GLN A O 1
ATOM 4029 N N . TYR A 1 489 ? -1.971 -19.124 -17.696 1.00 97.25 489 TYR A N 1
ATOM 4030 C CA . TYR A 1 489 ? -2.524 -18.582 -16.450 1.00 97.25 489 TYR A CA 1
ATOM 4031 C C . TYR A 1 489 ? -2.811 -17.079 -16.529 1.00 97.25 489 TYR A C 1
ATOM 4033 O O . TYR A 1 489 ? -3.816 -16.623 -15.994 1.00 97.25 489 TYR A O 1
ATOM 4041 N N . ALA A 1 490 ? -1.985 -16.308 -17.237 1.00 94.44 490 ALA A N 1
ATOM 4042 C CA . ALA A 1 490 ? -2.235 -14.892 -17.473 1.00 94.44 490 ALA A CA 1
ATOM 4043 C C . ALA A 1 490 ? -3.511 -14.680 -18.301 1.00 94.44 490 ALA A C 1
ATOM 4045 O O . ALA A 1 490 ? -4.348 -13.856 -17.937 1.00 94.44 490 ALA A O 1
ATOM 4046 N N . LYS A 1 491 ? -3.700 -15.434 -19.394 1.00 94.56 491 LYS A N 1
ATOM 4047 C CA . LYS A 1 491 ? -4.810 -15.243 -20.350 1.00 94.56 491 LYS A CA 1
ATOM 4048 C C . LYS A 1 491 ? -6.162 -15.792 -19.874 1.00 94.56 491 LYS A C 1
ATOM 4050 O O . LYS A 1 491 ? -7.194 -15.334 -20.360 1.00 94.56 491 LYS A O 1
ATOM 4055 N N . ASN A 1 492 ? -6.182 -16.726 -18.925 1.00 95.19 492 ASN A N 1
ATOM 4056 C CA . ASN A 1 492 ? -7.409 -17.351 -18.418 1.00 95.19 492 ASN A CA 1
ATOM 4057 C C . ASN A 1 492 ? -7.766 -16.857 -17.009 1.00 95.19 492 ASN A C 1
ATOM 4059 O O . ASN A 1 492 ? -6.884 -16.545 -16.217 1.00 95.19 492 ASN A O 1
ATOM 4063 N N . LYS A 1 493 ? -9.064 -16.813 -16.678 1.00 93.75 493 LYS A N 1
ATOM 4064 C CA . LYS A 1 493 ? -9.518 -16.434 -15.329 1.00 93.75 493 LYS A CA 1
ATOM 4065 C C . LYS A 1 493 ? -9.030 -17.445 -14.290 1.00 93.75 493 LYS A C 1
ATOM 4067 O O . LYS A 1 493 ? -9.245 -18.647 -14.456 1.00 93.75 493 LYS A O 1
ATOM 4072 N N . LEU A 1 494 ? -8.431 -16.957 -13.210 1.00 94.44 494 LEU A N 1
ATOM 4073 C CA . LEU A 1 494 ? -7.950 -17.754 -12.086 1.00 94.44 494 LEU A CA 1
ATOM 4074 C C . LEU A 1 494 ? -8.970 -17.645 -10.959 1.00 94.44 494 LEU A C 1
ATOM 4076 O O . LEU A 1 494 ? -8.959 -16.687 -10.201 1.00 94.44 494 LEU A O 1
ATOM 4080 N N . MET A 1 495 ? -9.882 -18.606 -10.865 1.00 93.62 495 MET A N 1
ATOM 4081 C CA . MET A 1 495 ? -10.936 -18.592 -9.850 1.00 93.62 495 MET A CA 1
ATOM 4082 C C . MET A 1 495 ? -10.679 -19.673 -8.806 1.00 93.62 495 MET A C 1
ATOM 4084 O O . MET A 1 495 ? -10.252 -20.778 -9.145 1.00 93.62 495 MET A O 1
ATOM 4088 N N . LEU A 1 496 ? -10.994 -19.370 -7.548 1.00 93.88 496 LEU A N 1
ATOM 4089 C CA . LEU A 1 496 ? -11.154 -20.396 -6.520 1.00 93.88 496 LEU A CA 1
ATOM 4090 C C . LEU A 1 496 ? -12.385 -21.253 -6.842 1.00 93.88 496 LEU A C 1
ATOM 4092 O O . LEU A 1 496 ? -13.391 -20.748 -7.356 1.00 93.88 496 LEU A O 1
ATOM 4096 N N . SER A 1 497 ? -12.317 -22.546 -6.534 1.00 91.88 497 SER A N 1
ATOM 4097 C CA . SER A 1 497 ? -13.440 -23.459 -6.713 1.00 91.88 497 SER A CA 1
ATOM 4098 C C . SER A 1 497 ? -14.669 -22.994 -5.927 1.00 91.88 497 SER A C 1
ATOM 4100 O O . SER A 1 497 ? -14.582 -22.453 -4.821 1.00 91.88 497 SER A O 1
ATOM 4102 N N . ASN A 1 498 ? -15.847 -23.191 -6.523 1.00 86.81 498 ASN A N 1
ATOM 4103 C CA . ASN A 1 498 ? -17.098 -22.800 -5.890 1.00 86.81 498 ASN A CA 1
ATOM 4104 C C . ASN A 1 498 ? -17.383 -23.694 -4.674 1.00 86.81 498 ASN A C 1
ATOM 4106 O O . ASN A 1 498 ? -17.157 -24.903 -4.722 1.00 86.81 498 ASN A O 1
ATOM 4110 N N . PHE A 1 499 ? -17.946 -23.121 -3.616 1.00 84.88 499 PHE A N 1
ATOM 4111 C CA . PHE A 1 499 ? -18.346 -23.865 -2.426 1.00 84.88 499 PHE A CA 1
ATOM 4112 C C . PHE A 1 499 ? -19.758 -23.477 -1.996 1.00 84.88 499 PHE A C 1
ATOM 4114 O O . PHE A 1 499 ? -20.217 -22.354 -2.215 1.00 84.88 499 PHE A O 1
ATOM 4121 N N . ILE A 1 500 ? -20.463 -24.432 -1.388 1.00 81.69 500 ILE A N 1
ATOM 4122 C CA . ILE A 1 500 ? -21.828 -24.214 -0.907 1.00 81.69 500 ILE A CA 1
ATOM 4123 C C . ILE A 1 500 ? -21.770 -23.198 0.226 1.00 81.69 500 ILE A C 1
ATOM 4125 O O . ILE A 1 500 ? -21.130 -23.431 1.251 1.00 81.69 500 ILE A O 1
ATOM 4129 N N . ASN A 1 501 ? -22.441 -22.070 0.023 1.00 84.75 501 ASN A N 1
ATOM 4130 C CA . ASN A 1 501 ? -22.465 -20.984 0.980 1.00 84.75 501 ASN A CA 1
ATOM 4131 C C . ASN A 1 501 ? -23.841 -20.286 0.964 1.00 84.75 501 ASN A C 1
ATOM 4133 O O . ASN A 1 501 ? -24.446 -20.162 -0.104 1.00 84.75 501 ASN A O 1
ATOM 4137 N N . PRO A 1 502 ? -24.353 -19.856 2.128 1.00 80.88 502 PRO A N 1
ATOM 4138 C CA . PRO A 1 502 ? -25.723 -19.360 2.273 1.00 80.88 502 PRO A CA 1
ATOM 4139 C C . PRO A 1 502 ? -25.982 -18.020 1.576 1.00 80.88 502 PRO A C 1
ATOM 4141 O O . PRO A 1 502 ? -27.104 -17.758 1.154 1.00 80.88 502 PRO A O 1
ATOM 4144 N N . ILE A 1 503 ? -24.944 -17.206 1.371 1.00 79.50 503 ILE A N 1
ATOM 4145 C CA . ILE A 1 503 ? -25.068 -15.872 0.762 1.00 79.50 503 ILE A CA 1
ATOM 4146 C C . ILE A 1 503 ? -24.815 -15.871 -0.756 1.00 79.50 503 ILE A C 1
ATOM 4148 O O . ILE A 1 503 ? -24.734 -14.809 -1.372 1.00 79.50 503 ILE A O 1
ATOM 4152 N N . GLN A 1 504 ? -24.689 -17.057 -1.364 1.00 83.31 504 GLN A N 1
ATOM 4153 C CA . GLN A 1 504 ? -24.521 -17.261 -2.807 1.00 83.31 504 GLN A CA 1
ATOM 4154 C C . GLN A 1 504 ? -23.335 -16.494 -3.417 1.00 83.31 504 GLN A C 1
ATOM 4156 O O . GLN A 1 504 ? -23.443 -15.898 -4.495 1.00 83.31 504 GLN A O 1
ATOM 4161 N N . LEU A 1 505 ? -22.182 -16.525 -2.741 1.00 84.38 505 LEU A N 1
ATOM 4162 C CA . LEU A 1 505 ? -20.926 -16.000 -3.274 1.00 84.38 505 LEU A CA 1
ATOM 4163 C C . LEU A 1 505 ? -20.638 -16.598 -4.646 1.00 84.38 505 LEU A C 1
ATOM 4165 O O . LEU A 1 505 ? -20.728 -17.810 -4.848 1.00 84.38 505 LEU A O 1
ATOM 4169 N N . LYS A 1 506 ? -20.265 -15.725 -5.579 1.00 81.38 506 LYS A N 1
ATOM 4170 C CA . LYS A 1 506 ? -19.819 -16.123 -6.910 1.00 81.38 506 LYS A CA 1
ATOM 4171 C C . LYS A 1 506 ? -18.293 -16.184 -6.928 1.00 81.38 506 LYS A C 1
ATOM 4173 O O . LYS A 1 506 ? -17.668 -15.299 -6.343 1.00 81.38 506 LYS A O 1
ATOM 4178 N N . PRO A 1 507 ? -17.695 -17.168 -7.622 1.00 83.25 507 PRO A N 1
ATOM 4179 C CA . PRO A 1 507 ? -16.262 -17.172 -7.869 1.00 83.25 507 PRO A CA 1
ATOM 4180 C C . PRO A 1 507 ? -15.825 -15.856 -8.520 1.00 83.25 507 PRO A C 1
ATOM 4182 O O . PRO A 1 507 ? -16.426 -15.409 -9.503 1.00 83.25 507 PRO A O 1
ATOM 4185 N N . ALA A 1 508 ? -14.800 -15.236 -7.945 1.00 86.75 508 ALA A N 1
ATOM 4186 C CA . ALA A 1 508 ? -14.153 -14.051 -8.484 1.00 86.75 508 ALA A CA 1
ATOM 4187 C C . ALA A 1 508 ? -12.850 -14.456 -9.177 1.00 86.75 508 ALA A C 1
ATOM 4189 O O . ALA A 1 508 ? -12.222 -15.449 -8.810 1.00 86.75 508 ALA A O 1
ATOM 4190 N N . ASP A 1 509 ? -12.467 -13.693 -10.193 1.00 91.38 509 ASP A N 1
ATOM 4191 C CA . ASP A 1 509 ? -11.175 -13.848 -10.850 1.00 91.38 509 ASP A CA 1
ATOM 4192 C C . ASP A 1 509 ? -10.081 -13.207 -9.989 1.00 91.38 509 ASP A C 1
ATOM 4194 O O . ASP A 1 509 ? -10.214 -12.040 -9.622 1.00 91.38 509 ASP A O 1
ATOM 4198 N N . GLU A 1 510 ? -9.013 -13.940 -9.674 1.00 92.06 510 GLU A N 1
ATOM 4199 C CA . GLU A 1 510 ? -7.832 -13.457 -8.947 1.00 92.06 510 GLU A CA 1
ATOM 4200 C C . GLU A 1 510 ? -6.949 -12.602 -9.873 1.00 92.06 510 GLU A C 1
ATOM 4202 O O . GLU A 1 510 ? -5.843 -12.977 -10.281 1.00 92.06 510 GLU A O 1
ATOM 4207 N N . THR A 1 511 ? -7.472 -11.427 -10.228 1.00 89.44 511 THR A N 1
ATOM 4208 C CA . THR A 1 511 ? -6.850 -10.454 -11.134 1.00 89.44 511 THR A CA 1
ATOM 4209 C C . THR A 1 511 ? -5.449 -10.038 -10.689 1.00 89.44 511 THR A C 1
ATOM 4211 O O . THR A 1 511 ? -4.577 -9.891 -11.542 1.00 89.44 511 THR A O 1
ATOM 4214 N N . ILE A 1 512 ? -5.190 -9.932 -9.380 1.00 86.25 512 ILE A N 1
ATOM 4215 C CA . ILE A 1 512 ? -3.869 -9.574 -8.833 1.00 86.25 512 ILE A CA 1
ATOM 4216 C C . ILE A 1 512 ? -2.795 -10.611 -9.185 1.00 86.25 512 ILE A C 1
ATOM 4218 O O . ILE A 1 512 ? -1.676 -10.246 -9.548 1.00 86.25 512 ILE A O 1
ATOM 4222 N N . ILE A 1 513 ? -3.118 -11.905 -9.134 1.00 90.19 513 ILE A N 1
ATOM 4223 C CA . ILE A 1 513 ? -2.165 -12.968 -9.490 1.00 90.19 513 ILE A CA 1
ATOM 4224 C C . ILE A 1 513 ? -1.901 -12.949 -10.992 1.00 90.19 513 ILE A C 1
ATOM 4226 O O . ILE A 1 513 ? -0.746 -12.980 -11.411 1.00 90.19 513 ILE A O 1
ATOM 4230 N N . ARG A 1 514 ? -2.953 -12.817 -11.809 1.00 91.88 514 ARG A N 1
ATOM 4231 C CA . ARG A 1 514 ? -2.818 -12.701 -13.272 1.00 91.88 514 ARG A CA 1
ATOM 4232 C C . ARG A 1 514 ? -1.959 -11.504 -13.658 1.00 91.88 514 ARG A C 1
ATOM 4234 O O . ARG A 1 514 ? -1.064 -11.647 -14.484 1.00 91.88 514 ARG A O 1
ATOM 4241 N N . LEU A 1 515 ? -2.197 -10.357 -13.021 1.00 86.94 515 LEU A N 1
ATOM 4242 C CA . LEU A 1 515 ? -1.370 -9.164 -13.146 1.00 86.94 515 LEU A CA 1
ATOM 4243 C C . LEU A 1 515 ? 0.085 -9.508 -12.818 1.00 86.94 515 LEU A C 1
ATOM 4245 O O . LEU A 1 515 ? 0.934 -9.374 -13.690 1.00 86.94 515 LEU A O 1
ATOM 4249 N N . THR A 1 516 ? 0.363 -10.042 -11.626 1.00 86.12 516 THR A N 1
ATOM 4250 C CA . THR A 1 516 ? 1.723 -10.414 -11.184 1.00 86.12 516 THR A CA 1
ATOM 4251 C C . THR A 1 516 ? 2.445 -11.301 -12.210 1.00 86.12 516 THR A C 1
ATOM 4253 O O . THR A 1 516 ? 3.608 -11.061 -12.522 1.00 86.12 516 THR A O 1
ATOM 4256 N N . ILE A 1 517 ? 1.750 -12.279 -12.799 1.00 91.62 517 ILE A N 1
ATOM 4257 C CA . ILE A 1 517 ? 2.300 -13.142 -13.855 1.00 91.62 517 ILE A CA 1
ATOM 4258 C C . ILE A 1 517 ? 2.637 -12.346 -15.114 1.00 91.62 517 ILE A C 1
ATOM 4260 O O . ILE A 1 517 ? 3.738 -12.493 -15.639 1.00 91.62 517 ILE A O 1
ATOM 4264 N N . VAL A 1 518 ? 1.715 -11.505 -15.594 1.00 88.62 518 VAL A N 1
ATOM 4265 C CA . VAL A 1 518 ? 1.942 -10.654 -16.773 1.00 88.62 518 VAL A CA 1
ATOM 4266 C C . VAL A 1 518 ? 3.204 -9.810 -16.592 1.00 88.62 518 VAL A C 1
ATOM 4268 O O . VAL A 1 518 ? 4.025 -9.742 -17.505 1.00 88.62 518 VAL A O 1
ATOM 4271 N N . TYR A 1 519 ? 3.392 -9.214 -15.414 1.00 79.44 519 TYR A N 1
ATOM 4272 C CA . TYR A 1 519 ? 4.554 -8.364 -15.142 1.00 79.44 519 TYR A CA 1
ATOM 4273 C C . TYR A 1 519 ? 5.875 -9.112 -15.087 1.00 79.44 519 TYR A C 1
ATOM 4275 O O . TYR A 1 519 ? 6.906 -8.533 -15.430 1.00 79.44 519 TYR A O 1
ATOM 4283 N N . GLU A 1 520 ? 5.835 -10.377 -14.691 1.00 83.12 520 GLU A N 1
ATOM 4284 C CA . GLU A 1 520 ? 7.010 -11.234 -14.657 1.00 83.12 520 GLU A CA 1
ATOM 4285 C C . GLU A 1 520 ? 7.462 -11.622 -16.069 1.00 83.12 520 GLU A C 1
ATOM 4287 O O . GLU A 1 520 ? 8.639 -11.537 -16.409 1.00 83.12 520 GLU A O 1
ATOM 4292 N N . ILE A 1 521 ? 6.516 -12.037 -16.915 1.00 88.81 521 ILE A N 1
ATOM 4293 C CA . ILE A 1 521 ? 6.842 -12.649 -18.209 1.00 88.81 521 ILE A CA 1
ATOM 4294 C C . ILE A 1 521 ? 6.961 -11.640 -19.354 1.00 88.81 521 ILE A C 1
ATOM 4296 O O . ILE A 1 521 ? 7.661 -11.917 -20.326 1.00 88.81 521 ILE A O 1
ATOM 4300 N N . ALA A 1 522 ? 6.295 -10.482 -19.272 1.00 84.62 522 ALA A N 1
ATOM 4301 C CA . ALA A 1 522 ? 6.280 -9.510 -20.367 1.00 84.62 522 ALA A CA 1
ATOM 4302 C C . ALA A 1 522 ? 7.685 -8.989 -20.744 1.00 84.62 522 ALA A C 1
ATOM 4304 O O . ALA A 1 522 ? 7.989 -8.998 -21.938 1.00 84.62 522 ALA A O 1
ATOM 4305 N N . PRO A 1 523 ? 8.577 -8.611 -19.800 1.00 78.25 523 PRO A N 1
ATOM 4306 C CA . PRO A 1 523 ? 9.945 -8.216 -20.146 1.00 78.25 523 PRO A CA 1
ATOM 4307 C C . PRO A 1 523 ? 10.715 -9.328 -20.865 1.00 78.25 523 PRO A C 1
ATOM 4309 O O . PRO A 1 523 ? 11.355 -9.072 -21.873 1.00 78.25 523 PRO A O 1
ATOM 4312 N N . TYR A 1 524 ? 10.589 -10.581 -20.416 1.00 81.31 524 TYR A N 1
ATOM 4313 C CA . TYR A 1 524 ? 11.247 -11.719 -21.065 1.00 81.31 524 TYR A CA 1
ATOM 4314 C C . TYR A 1 524 ? 10.755 -11.952 -22.503 1.00 81.31 524 TYR A C 1
ATOM 4316 O O . TYR A 1 524 ? 11.545 -12.261 -23.395 1.00 81.31 524 TYR A O 1
ATOM 4324 N N . ILE A 1 525 ? 9.451 -11.799 -22.747 1.00 84.19 525 ILE A N 1
ATOM 4325 C CA . ILE A 1 525 ? 8.851 -11.956 -24.082 1.00 84.19 525 ILE A CA 1
ATOM 4326 C C . ILE A 1 525 ? 9.387 -10.906 -25.060 1.00 84.19 525 ILE A C 1
ATOM 4328 O O . ILE A 1 525 ? 9.659 -11.221 -26.219 1.00 84.19 525 ILE A O 1
ATOM 4332 N N . LEU A 1 526 ? 9.563 -9.671 -24.596 1.00 77.00 526 LEU A N 1
ATOM 4333 C CA . LEU A 1 526 ? 10.074 -8.597 -25.436 1.00 77.00 526 LEU A CA 1
ATOM 4334 C C . LEU A 1 526 ? 11.594 -8.682 -25.609 1.00 77.00 526 LEU A C 1
ATOM 4336 O O . LEU A 1 526 ? 12.062 -8.708 -26.743 1.00 77.00 526 LEU A O 1
ATOM 4340 N N . ASP A 1 527 ? 12.339 -8.770 -24.507 1.00 70.44 527 ASP A N 1
ATOM 4341 C CA . ASP A 1 527 ? 13.800 -8.661 -24.509 1.00 70.44 527 ASP A CA 1
ATOM 4342 C C . ASP A 1 527 ? 14.466 -9.944 -25.023 1.00 70.44 527 ASP A C 1
ATOM 4344 O O . ASP A 1 527 ? 15.366 -9.881 -25.846 1.00 70.44 527 ASP A O 1
ATOM 4348 N N . VAL A 1 528 ? 14.015 -11.122 -24.573 1.00 75.38 528 VAL A N 1
ATOM 4349 C CA . VAL A 1 528 ? 14.688 -12.399 -24.884 1.00 75.38 528 VAL A CA 1
ATOM 4350 C C . VAL A 1 528 ? 14.040 -13.115 -26.064 1.00 75.38 528 VAL A C 1
ATOM 4352 O O . VAL A 1 528 ? 14.722 -13.713 -26.892 1.00 75.38 528 VAL A O 1
ATOM 4355 N N . ARG A 1 529 ? 12.704 -13.099 -26.151 1.00 77.75 529 ARG A N 1
ATOM 4356 C CA . ARG A 1 529 ? 11.973 -13.785 -27.234 1.00 77.75 529 ARG A CA 1
ATOM 4357 C C . ARG A 1 529 ? 11.757 -12.903 -28.463 1.00 77.75 529 ARG A C 1
ATOM 4359 O O . ARG A 1 529 ? 11.356 -13.445 -29.492 1.00 77.75 529 ARG A O 1
ATOM 4366 N N . ASN A 1 530 ? 12.024 -11.595 -28.366 1.00 73.69 530 ASN A N 1
ATOM 4367 C CA . ASN A 1 530 ? 11.870 -10.627 -29.455 1.00 73.69 530 ASN A CA 1
ATOM 4368 C C . ASN A 1 530 ? 10.437 -10.619 -30.050 1.00 73.69 530 ASN A C 1
ATOM 4370 O O . ASN A 1 530 ? 10.243 -10.334 -31.235 1.00 73.69 530 ASN A O 1
ATOM 4374 N N . ASP A 1 531 ? 9.422 -10.962 -29.240 1.00 81.50 531 ASP A N 1
ATOM 4375 C CA . ASP A 1 531 ? 8.024 -11.160 -29.656 1.00 81.50 531 ASP A CA 1
ATOM 4376 C C . ASP A 1 531 ? 7.153 -9.962 -29.247 1.00 81.50 531 ASP A C 1
ATOM 4378 O O . ASP A 1 531 ? 6.536 -9.906 -28.179 1.00 81.50 531 ASP A O 1
ATOM 4382 N N . ILE A 1 532 ? 7.135 -8.954 -30.121 1.00 79.06 532 ILE A N 1
ATOM 4383 C CA . ILE A 1 532 ? 6.426 -7.693 -29.881 1.00 79.06 532 ILE A CA 1
ATOM 4384 C C . ILE A 1 532 ? 4.900 -7.855 -29.868 1.00 79.06 532 ILE A C 1
ATOM 4386 O O . ILE A 1 532 ? 4.208 -7.114 -29.165 1.00 79.06 532 ILE A O 1
ATOM 4390 N N . ASP A 1 533 ? 4.366 -8.813 -30.626 1.00 85.94 533 ASP A N 1
ATOM 4391 C CA . ASP A 1 533 ? 2.924 -9.016 -30.756 1.00 85.94 533 ASP A CA 1
ATOM 4392 C C . ASP A 1 533 ? 2.358 -9.618 -29.469 1.00 85.94 533 ASP A C 1
ATOM 4394 O O . ASP A 1 533 ? 1.379 -9.105 -28.915 1.00 85.94 533 ASP A O 1
ATOM 4398 N N . GLU A 1 534 ? 3.019 -10.644 -28.931 1.00 88.25 534 GLU A N 1
ATOM 4399 C CA . GLU A 1 534 ? 2.646 -11.246 -27.651 1.00 88.25 534 GLU A CA 1
ATOM 4400 C C . GLU A 1 534 ? 2.838 -10.259 -26.488 1.00 88.25 534 GLU A C 1
ATOM 4402 O O . GLU A 1 534 ? 1.967 -10.151 -25.620 1.00 88.25 534 GLU A O 1
ATOM 4407 N N . PHE A 1 535 ? 3.903 -9.449 -26.500 1.00 85.56 535 PHE A N 1
ATOM 4408 C CA . PHE A 1 535 ? 4.084 -8.375 -25.517 1.00 85.56 535 PHE A CA 1
ATOM 4409 C C . PHE A 1 535 ? 2.927 -7.359 -25.538 1.00 85.56 535 PHE A C 1
ATOM 4411 O O . PHE A 1 535 ? 2.379 -7.017 -24.487 1.00 85.56 535 PHE A O 1
ATOM 4418 N N . ASN A 1 536 ? 2.502 -6.901 -26.721 1.00 82.88 536 ASN A N 1
ATOM 4419 C CA . ASN A 1 536 ? 1.389 -5.954 -26.859 1.00 82.88 536 ASN A CA 1
ATOM 4420 C C . ASN A 1 536 ? 0.050 -6.549 -26.388 1.00 82.88 536 ASN A C 1
ATOM 4422 O O . ASN A 1 536 ? -0.769 -5.841 -25.786 1.00 82.88 536 ASN A O 1
ATOM 4426 N N . LEU A 1 537 ? -0.174 -7.848 -26.622 1.00 89.56 537 LEU A N 1
ATOM 4427 C CA . LEU A 1 537 ? -1.339 -8.571 -26.104 1.00 89.56 537 LEU A CA 1
ATOM 4428 C C . LEU A 1 537 ? -1.342 -8.593 -24.573 1.00 89.56 537 LEU A C 1
ATOM 4430 O O . LEU A 1 537 ? -2.357 -8.260 -23.958 1.00 89.56 537 LEU A O 1
ATOM 4434 N N . LEU A 1 538 ? -0.209 -8.930 -23.954 1.00 87.38 538 LEU A N 1
ATOM 4435 C CA . LEU A 1 538 ? -0.069 -8.928 -22.497 1.00 87.38 538 LEU A CA 1
ATOM 4436 C C . LEU A 1 538 ? -0.206 -7.531 -21.891 1.00 87.38 538 LEU A C 1
ATOM 4438 O O . LEU A 1 538 ? -0.814 -7.384 -20.833 1.00 87.38 538 LEU A O 1
ATOM 4442 N N . TYR A 1 539 ? 0.295 -6.501 -22.569 1.00 81.62 539 TYR A N 1
ATOM 4443 C CA . TYR A 1 539 ? 0.117 -5.120 -22.130 1.00 81.62 539 TYR A CA 1
ATOM 4444 C C . TYR A 1 539 ? -1.354 -4.686 -22.164 1.00 81.62 539 TYR A C 1
ATOM 4446 O O . TYR A 1 539 ? -1.866 -4.108 -21.208 1.00 81.62 539 TYR A O 1
ATOM 4454 N N . THR A 1 540 ? -2.069 -5.006 -23.241 1.00 85.06 540 THR A N 1
ATOM 4455 C CA . THR A 1 540 ? -3.510 -4.720 -23.328 1.00 85.06 540 THR A CA 1
ATOM 4456 C C . THR A 1 540 ? -4.272 -5.451 -22.222 1.00 85.06 540 THR A C 1
ATOM 4458 O O . THR A 1 540 ? -5.154 -4.882 -21.575 1.00 85.06 540 THR A O 1
ATOM 4461 N N . LEU A 1 541 ? -3.887 -6.701 -21.957 1.00 88.56 541 LEU A N 1
ATOM 4462 C CA . LEU A 1 541 ? -4.454 -7.499 -20.882 1.00 88.56 541 LEU A CA 1
ATOM 4463 C C . LEU A 1 541 ? -4.179 -6.890 -19.499 1.00 88.56 541 LEU A C 1
ATOM 4465 O O . LEU A 1 541 ? -5.097 -6.841 -18.684 1.00 88.56 541 LEU A O 1
ATOM 4469 N N . SER A 1 542 ? -2.968 -6.397 -19.221 1.00 83.25 542 SER A N 1
ATOM 4470 C CA . SER A 1 542 ? -2.661 -5.781 -17.923 1.00 83.25 542 SER A CA 1
ATOM 4471 C C . SER A 1 542 ? -3.498 -4.526 -17.679 1.00 83.25 542 SER A C 1
ATOM 4473 O O . SER A 1 542 ? -4.036 -4.367 -16.587 1.00 83.25 542 SER A O 1
ATOM 4475 N N . GLN A 1 543 ? -3.708 -3.689 -18.700 1.00 78.06 543 GLN A N 1
ATOM 4476 C CA . GLN A 1 543 ? -4.600 -2.530 -18.597 1.00 78.06 543 GLN A CA 1
ATOM 4477 C C . GLN A 1 543 ? -6.036 -2.941 -18.265 1.00 78.06 543 GLN A C 1
ATOM 4479 O O . GLN A 1 543 ? -6.650 -2.362 -17.368 1.00 78.06 543 GLN A O 1
ATOM 4484 N N . GLN A 1 544 ? -6.566 -3.948 -18.965 1.00 85.31 544 GLN A N 1
ATOM 4485 C CA . GLN A 1 544 ? -7.912 -4.456 -18.711 1.00 85.31 544 GLN A CA 1
ATOM 4486 C C . GLN A 1 544 ? -8.036 -4.988 -17.279 1.00 85.31 544 GLN A C 1
ATOM 4488 O O . GLN A 1 544 ? -8.959 -4.606 -16.562 1.00 85.31 544 GLN A O 1
ATOM 4493 N N . LEU A 1 545 ? -7.087 -5.817 -16.840 1.00 84.75 545 LEU A N 1
ATOM 4494 C CA . LEU A 1 545 ? -7.073 -6.381 -15.491 1.00 84.75 545 LEU A CA 1
ATOM 4495 C C . LEU A 1 545 ? -6.949 -5.302 -14.411 1.00 84.75 545 LEU A C 1
ATOM 4497 O O . LEU A 1 545 ? -7.612 -5.401 -13.384 1.00 84.75 545 LEU A O 1
ATOM 4501 N N . SER A 1 546 ? -6.157 -4.252 -14.638 1.00 76.81 546 SER A N 1
ATOM 4502 C CA . SER A 1 546 ? -6.057 -3.117 -13.713 1.00 76.81 546 SER A CA 1
ATOM 4503 C C . SER A 1 546 ? -7.364 -2.326 -13.601 1.00 76.81 546 SER A C 1
ATOM 4505 O O . SER A 1 546 ? -7.672 -1.843 -12.518 1.00 76.81 546 SER A O 1
ATOM 4507 N N . ILE A 1 547 ? -8.148 -2.208 -14.679 1.00 74.81 547 ILE A N 1
ATOM 4508 C CA . ILE A 1 547 ? -9.476 -1.564 -14.648 1.00 74.81 547 ILE A CA 1
ATOM 4509 C C . ILE A 1 547 ? -10.510 -2.466 -13.957 1.00 74.81 547 ILE A C 1
ATOM 4511 O O . ILE A 1 547 ? -11.361 -1.986 -13.209 1.00 74.81 547 ILE A O 1
ATOM 4515 N N . GLU A 1 548 ? -10.461 -3.773 -14.222 1.00 74.31 548 GLU A N 1
ATOM 4516 C CA . GLU A 1 548 ? -11.365 -4.762 -13.624 1.00 74.31 548 GLU A CA 1
ATOM 4517 C C . GLU A 1 548 ? -11.075 -5.002 -12.136 1.00 74.31 548 GLU A C 1
ATOM 4519 O O . GLU A 1 548 ? -11.998 -5.308 -11.375 1.00 74.31 548 GLU A O 1
ATOM 4524 N N . SER A 1 549 ? -9.820 -4.827 -11.714 1.00 67.31 549 SER A N 1
ATOM 4525 C CA . SER A 1 549 ? -9.388 -4.836 -10.319 1.00 67.31 549 SER A CA 1
ATOM 4526 C C . SER A 1 549 ? -10.066 -3.689 -9.564 1.00 67.31 549 SER A C 1
ATOM 4528 O O . SER A 1 549 ? -9.600 -2.554 -9.546 1.00 67.31 549 SER A O 1
ATOM 4530 N N . ARG A 1 550 ? -11.180 -3.994 -8.890 1.00 54.66 550 ARG A N 1
ATOM 4531 C CA . ARG A 1 550 ? -11.962 -3.063 -8.051 1.00 54.66 550 ARG A CA 1
ATOM 4532 C C . ARG A 1 550 ? -11.257 -2.647 -6.749 1.00 54.66 550 ARG A C 1
ATOM 4534 O O . ARG A 1 550 ? -11.898 -2.039 -5.892 1.00 54.66 550 ARG A O 1
ATOM 4541 N N . ALA A 1 551 ? -9.973 -2.969 -6.589 1.00 52.12 551 ALA A N 1
ATOM 4542 C CA . ALA A 1 551 ? -9.199 -2.651 -5.400 1.00 52.12 551 ALA A CA 1
ATOM 4543 C C . ALA A 1 551 ? -9.082 -1.126 -5.226 1.00 52.12 551 ALA A C 1
ATOM 4545 O O . ALA A 1 551 ? -8.369 -0.458 -5.970 1.00 52.12 551 ALA A O 1
ATOM 4546 N N . LYS A 1 552 ? -9.826 -0.565 -4.263 1.00 48.12 552 LYS A N 1
ATOM 4547 C CA . LYS A 1 552 ? -9.870 0.882 -3.965 1.00 48.12 552 LYS A CA 1
ATOM 4548 C C . LYS A 1 552 ? -8.844 1.317 -2.915 1.00 48.12 552 LYS A C 1
ATOM 4550 O O . LYS A 1 552 ? -8.829 2.484 -2.535 1.00 48.12 552 LYS A O 1
ATOM 4555 N N . GLY A 1 553 ? -8.018 0.400 -2.414 1.00 49.72 553 GLY A N 1
ATOM 4556 C CA . GLY A 1 553 ? -6.967 0.742 -1.464 1.00 49.72 553 GLY A CA 1
ATOM 4557 C C . GLY A 1 553 ? -5.916 1.625 -2.134 1.00 49.72 553 GLY A C 1
ATOM 4558 O O . GLY A 1 553 ? -5.190 1.149 -3.002 1.00 49.72 553 GLY A O 1
ATOM 4559 N N . GLU A 1 554 ? -5.793 2.884 -1.700 1.00 41.84 554 GLU A N 1
ATOM 4560 C CA . GLU A 1 554 ? -4.847 3.888 -2.231 1.00 41.84 554 GLU A CA 1
ATOM 4561 C C . GLU A 1 554 ? -3.358 3.455 -2.174 1.00 41.84 554 GLU A C 1
ATOM 4563 O O . GLU A 1 554 ? -2.497 4.154 -2.701 1.00 41.84 554 GLU A O 1
ATOM 4568 N N . LYS A 1 555 ? -3.043 2.293 -1.573 1.00 50.62 555 LYS A N 1
ATOM 4569 C CA . LYS A 1 555 ? -1.694 1.706 -1.428 1.00 50.62 555 LYS A CA 1
ATOM 4570 C C . LYS A 1 555 ? -1.616 0.190 -1.725 1.00 50.62 555 LYS A C 1
ATOM 4572 O O . LYS A 1 555 ? -0.689 -0.470 -1.266 1.00 50.62 555 LYS A O 1
ATOM 4577 N N . GLY A 1 556 ? -2.606 -0.389 -2.412 1.00 61.16 556 GLY A N 1
ATOM 4578 C CA . GLY A 1 556 ? -2.683 -1.844 -2.640 1.00 61.16 556 GLY A CA 1
ATOM 4579 C C . GLY A 1 556 ? -1.654 -2.390 -3.642 1.00 61.16 556 GLY A C 1
ATOM 4580 O O . GLY A 1 556 ? -1.127 -1.654 -4.483 1.00 61.16 556 GLY A O 1
ATOM 4581 N N . LEU A 1 557 ? -1.417 -3.708 -3.618 1.00 64.31 557 LEU A N 1
ATOM 4582 C CA . LEU A 1 557 ? -0.463 -4.403 -4.494 1.00 64.31 557 LEU A CA 1
ATOM 4583 C C . LEU A 1 557 ? -0.749 -4.168 -5.986 1.00 64.31 557 LEU A C 1
ATOM 4585 O O . LEU A 1 557 ? 0.186 -4.032 -6.768 1.00 64.31 557 LEU A O 1
ATOM 4589 N N . ALA A 1 558 ? -2.019 -4.041 -6.389 1.00 65.44 558 ALA A N 1
ATOM 4590 C CA . ALA A 1 558 ? -2.400 -3.667 -7.758 1.00 65.44 558 ALA A CA 1
ATOM 4591 C C . ALA A 1 558 ? -1.763 -2.347 -8.212 1.00 65.44 558 ALA A C 1
ATOM 4593 O O . ALA A 1 558 ? -1.248 -2.254 -9.327 1.00 65.44 558 ALA A O 1
ATOM 4594 N N . GLN A 1 559 ? -1.806 -1.327 -7.352 1.00 70.88 559 GLN A N 1
ATOM 4595 C CA . GLN A 1 559 ? -1.310 0.007 -7.666 1.00 70.88 559 GLN A CA 1
ATOM 4596 C C . GLN A 1 559 ? 0.220 0.033 -7.665 1.00 70.88 559 GLN A C 1
ATOM 4598 O O . GLN A 1 559 ? 0.815 0.672 -8.534 1.00 70.88 559 GLN A O 1
ATOM 4603 N N . TYR A 1 560 ? 0.851 -0.714 -6.752 1.00 74.62 560 TYR A N 1
ATOM 4604 C CA . TYR A 1 560 ? 2.294 -0.963 -6.775 1.00 74.62 560 TYR A CA 1
ATOM 4605 C C . TYR A 1 560 ? 2.708 -1.570 -8.110 1.00 74.62 560 TYR A C 1
ATOM 4607 O O . TYR A 1 560 ? 3.482 -0.981 -8.861 1.00 74.62 560 TYR A O 1
ATOM 4615 N N . ILE A 1 561 ? 2.092 -2.692 -8.452 1.00 71.44 561 ILE A N 1
ATOM 4616 C CA . ILE A 1 561 ? 2.350 -3.444 -9.666 1.00 71.44 561 ILE A CA 1
ATOM 4617 C C . ILE A 1 561 ? 2.136 -2.580 -10.932 1.00 71.44 561 ILE A C 1
ATOM 4619 O O . ILE A 1 561 ? 2.972 -2.573 -11.838 1.00 71.44 561 ILE A O 1
ATOM 4623 N N . GLN A 1 562 ? 1.051 -1.803 -10.997 1.00 76.94 562 GLN A N 1
ATOM 4624 C CA . GLN A 1 562 ? 0.793 -0.896 -12.119 1.00 76.94 562 GLN A CA 1
ATOM 4625 C C . GLN A 1 562 ? 1.899 0.160 -12.259 1.00 76.94 562 GLN A C 1
ATOM 4627 O O . GLN A 1 562 ? 2.299 0.505 -13.371 1.00 76.94 562 GLN A O 1
ATOM 4632 N N . ASN A 1 563 ? 2.412 0.681 -11.144 1.00 83.94 563 ASN A N 1
ATOM 4633 C CA . ASN A 1 563 ? 3.460 1.694 -11.167 1.00 83.94 563 ASN A CA 1
ATOM 4634 C C . ASN A 1 563 ? 4.853 1.118 -11.459 1.00 83.94 563 ASN A C 1
ATOM 4636 O O . ASN A 1 563 ? 5.649 1.793 -12.114 1.00 83.94 563 ASN A O 1
ATOM 4640 N N . ILE A 1 564 ? 5.103 -0.154 -11.128 1.00 78.75 564 ILE A N 1
ATOM 4641 C CA . ILE A 1 564 ? 6.255 -0.913 -11.646 1.00 78.75 564 ILE A CA 1
ATOM 4642 C C . ILE A 1 564 ? 6.214 -0.980 -13.177 1.00 78.75 564 ILE A C 1
ATOM 4644 O O . ILE A 1 564 ? 7.243 -0.893 -13.844 1.00 78.75 564 ILE A O 1
ATOM 4648 N N . PHE A 1 565 ? 5.026 -1.084 -13.766 1.00 76.31 565 PHE A N 1
ATOM 4649 C CA . PHE A 1 565 ? 4.893 -1.044 -15.218 1.00 76.31 565 PHE A CA 1
ATOM 4650 C C . PHE A 1 565 ? 5.061 0.355 -15.789 1.00 76.31 565 PHE A C 1
ATOM 4652 O O . PHE A 1 565 ? 5.769 0.536 -16.775 1.00 76.31 565 PHE A O 1
ATOM 4659 N N . ASN A 1 566 ? 4.465 1.359 -15.146 1.00 85.75 566 ASN A N 1
ATOM 4660 C CA . ASN A 1 566 ? 4.621 2.749 -15.556 1.00 85.75 566 ASN A CA 1
ATOM 4661 C C . ASN A 1 566 ? 6.105 3.169 -15.577 1.00 85.75 566 ASN A C 1
ATOM 4663 O O . ASN A 1 566 ? 6.519 3.866 -16.500 1.00 85.75 566 ASN A O 1
ATOM 4667 N N . ARG A 1 567 ? 6.947 2.690 -14.648 1.00 87.44 567 ARG A N 1
ATOM 4668 C CA . ARG A 1 567 ? 8.402 2.940 -14.718 1.00 87.44 567 ARG A CA 1
ATOM 4669 C C . ARG A 1 567 ? 9.126 2.191 -15.842 1.00 87.44 567 ARG A C 1
ATOM 4671 O O . ARG A 1 567 ? 10.255 2.534 -16.171 1.00 87.44 567 ARG A O 1
ATOM 4678 N N . LYS A 1 568 ? 8.498 1.185 -16.452 1.00 82.50 568 LYS A N 1
ATOM 4679 C CA . LYS A 1 568 ? 8.997 0.466 -17.637 1.00 82.50 568 LYS A CA 1
ATOM 4680 C C . LYS A 1 568 ? 8.376 0.994 -18.937 1.00 82.50 568 LYS A C 1
ATOM 4682 O O . LYS A 1 568 ? 8.342 0.284 -19.940 1.00 82.50 568 LYS A O 1
ATOM 4687 N N . ALA A 1 569 ? 7.891 2.241 -18.934 1.00 85.81 569 ALA A N 1
ATOM 4688 C CA . ALA A 1 569 ? 7.214 2.876 -20.068 1.00 85.81 569 ALA A CA 1
ATOM 4689 C C . ALA A 1 569 ? 7.941 2.738 -21.404 1.00 85.81 569 ALA A C 1
ATOM 4691 O O . ALA A 1 569 ? 7.296 2.516 -22.423 1.00 85.81 569 ALA A O 1
ATOM 4692 N N . PHE A 1 570 ? 9.268 2.796 -21.394 1.00 83.75 570 PHE A N 1
ATOM 4693 C CA . PHE A 1 570 ? 10.115 2.629 -22.572 1.00 83.75 570 PHE A CA 1
ATOM 4694 C C . PHE A 1 570 ? 9.852 1.342 -23.380 1.00 83.75 570 PHE A C 1
ATOM 4696 O O . PHE A 1 570 ? 10.053 1.339 -24.593 1.00 83.75 570 PHE A O 1
ATOM 4703 N N . LEU A 1 571 ? 9.359 0.267 -22.750 1.00 78.19 571 LEU A N 1
ATOM 4704 C CA . LEU A 1 571 ? 9.053 -0.995 -23.433 1.00 78.19 571 LEU A CA 1
ATOM 4705 C C . LEU A 1 571 ? 7.813 -0.870 -24.338 1.00 78.19 571 LEU A C 1
ATOM 4707 O O . LEU A 1 571 ? 7.735 -1.460 -25.417 1.00 78.19 571 LEU A O 1
ATOM 4711 N N . PHE A 1 572 ? 6.821 -0.067 -23.943 1.00 76.12 572 PHE A N 1
ATOM 4712 C CA . PHE A 1 572 ? 5.504 -0.033 -24.596 1.00 76.12 572 PHE A CA 1
ATOM 4713 C C . PHE A 1 572 ? 5.116 1.337 -25.165 1.00 76.12 572 PHE A C 1
ATOM 4715 O O . PHE A 1 572 ? 4.465 1.380 -26.209 1.00 76.12 572 PHE A O 1
ATOM 4722 N N . ALA A 1 573 ? 5.571 2.444 -24.587 1.00 81.12 573 ALA A N 1
ATOM 4723 C CA . ALA A 1 573 ? 5.326 3.797 -25.075 1.00 81.12 573 ALA A CA 1
ATOM 4724 C C . ALA A 1 573 ? 6.441 4.283 -26.016 1.00 81.12 573 ALA A C 1
ATOM 4726 O O . ALA A 1 573 ? 7.569 3.793 -25.999 1.00 81.12 573 ALA A O 1
ATOM 4727 N N . ASN A 1 574 ? 6.123 5.257 -26.874 1.00 82.31 574 ASN A N 1
ATOM 4728 C CA . ASN A 1 574 ? 7.154 5.992 -27.603 1.00 82.31 574 ASN A CA 1
ATOM 4729 C C . ASN A 1 574 ? 7.974 6.824 -26.593 1.00 82.31 574 ASN A C 1
ATOM 4731 O O . ASN A 1 574 ? 7.350 7.414 -25.709 1.00 82.31 574 ASN A O 1
ATOM 4735 N N . PRO A 1 575 ? 9.309 6.959 -26.737 1.00 84.75 575 PRO A N 1
ATOM 4736 C CA . PRO A 1 575 ? 10.135 7.743 -25.810 1.00 84.75 575 PRO A CA 1
ATOM 4737 C C . PRO A 1 575 ? 9.592 9.155 -25.513 1.00 84.75 575 PRO A C 1
ATOM 4739 O O . PRO A 1 575 ? 9.620 9.611 -24.377 1.00 84.75 575 PRO A O 1
ATOM 4742 N N . THR A 1 576 ? 8.988 9.823 -26.503 1.00 84.19 576 THR A N 1
ATOM 4743 C CA . THR A 1 576 ? 8.377 11.163 -26.336 1.00 84.19 576 THR A CA 1
ATOM 4744 C C . THR A 1 576 ? 7.096 11.189 -25.490 1.00 84.19 576 THR A C 1
ATOM 4746 O O . THR A 1 576 ? 6.615 12.261 -25.135 1.00 84.19 576 THR A O 1
ATOM 4749 N N . GLN A 1 577 ? 6.524 10.026 -25.178 1.00 87.50 577 GLN A N 1
ATOM 4750 C CA . GLN A 1 577 ? 5.264 9.850 -24.450 1.00 87.50 577 GLN A CA 1
ATOM 4751 C C . GLN A 1 577 ? 5.453 9.169 -23.086 1.00 87.50 577 GLN A C 1
ATOM 4753 O O . GLN A 1 577 ? 4.486 9.043 -22.336 1.00 87.50 577 GLN A O 1
ATOM 4758 N N . CYS A 1 578 ? 6.668 8.724 -22.746 1.00 89.19 578 CYS A N 1
ATOM 4759 C CA . CYS A 1 578 ? 6.928 8.002 -21.500 1.00 89.19 578 CYS A CA 1
ATOM 4760 C C . CYS A 1 578 ? 6.776 8.878 -20.241 1.00 89.19 578 CYS A C 1
ATOM 4762 O O . CYS A 1 578 ? 6.466 8.353 -19.175 1.00 89.19 578 CYS A O 1
ATOM 4764 N N . GLU A 1 579 ? 6.943 10.201 -20.357 1.00 91.56 579 GLU A N 1
ATOM 4765 C CA . GLU A 1 579 ? 6.973 11.153 -19.230 1.00 91.56 579 GLU A CA 1
ATOM 4766 C C . GLU A 1 579 ? 5.758 11.023 -18.296 1.00 91.56 579 GLU A C 1
ATOM 4768 O O . GLU A 1 579 ? 5.918 10.920 -17.082 1.00 91.56 579 GLU A O 1
ATOM 4773 N N . ILE A 1 580 ? 4.542 10.901 -18.842 1.00 91.81 580 ILE A N 1
ATOM 4774 C CA . ILE A 1 580 ? 3.321 10.762 -18.028 1.00 91.81 580 ILE A CA 1
ATOM 4775 C C . ILE A 1 580 ? 3.312 9.491 -17.166 1.00 91.81 580 ILE A C 1
ATOM 4777 O O . ILE A 1 580 ? 2.727 9.477 -16.082 1.00 91.81 580 ILE A O 1
ATOM 4781 N N . TYR A 1 581 ? 3.945 8.418 -17.637 1.00 91.50 581 TYR A N 1
ATOM 4782 C CA . TYR A 1 581 ? 4.033 7.162 -16.903 1.00 91.50 581 TYR A CA 1
ATOM 4783 C C . TYR A 1 581 ? 5.073 7.278 -15.784 1.00 91.50 581 TYR A C 1
ATOM 4785 O O . TYR A 1 581 ? 4.778 6.912 -14.646 1.00 91.50 581 TYR A O 1
ATOM 4793 N N . TYR A 1 582 ? 6.234 7.877 -16.062 1.00 94.69 582 TYR A N 1
ATOM 4794 C CA . TYR A 1 582 ? 7.240 8.149 -15.033 1.00 94.69 582 TYR A CA 1
ATOM 4795 C C . TYR A 1 582 ? 6.696 9.045 -13.919 1.00 94.69 582 TYR A C 1
ATOM 4797 O O . TYR A 1 582 ? 6.900 8.737 -12.749 1.00 94.69 582 TYR A O 1
ATOM 4805 N N . GLU A 1 583 ? 5.937 10.094 -14.245 1.00 94.38 583 GLU A N 1
ATOM 4806 C CA . GLU A 1 583 ? 5.306 10.955 -13.235 1.00 94.38 583 GLU A CA 1
ATOM 4807 C C . GLU A 1 583 ? 4.307 10.197 -12.349 1.00 94.38 583 GLU A C 1
ATOM 4809 O O . GLU A 1 583 ? 4.311 10.359 -11.128 1.00 94.38 583 GLU A O 1
ATOM 4814 N N . ARG A 1 584 ? 3.488 9.310 -12.932 1.00 90.31 584 ARG A N 1
ATOM 4815 C CA . ARG A 1 584 ? 2.565 8.456 -12.160 1.00 90.31 584 ARG A CA 1
ATOM 4816 C C . ARG A 1 584 ? 3.314 7.525 -11.206 1.00 90.31 584 ARG A C 1
ATOM 4818 O O . ARG A 1 584 ? 2.948 7.449 -10.034 1.00 90.31 584 ARG A O 1
ATOM 4825 N N . ALA A 1 585 ? 4.367 6.870 -11.697 1.00 90.38 585 ALA A N 1
ATOM 4826 C CA . ALA A 1 585 ? 5.195 5.968 -10.901 1.00 90.38 585 ALA A CA 1
ATOM 4827 C C . ALA A 1 585 ? 5.909 6.706 -9.760 1.00 90.38 585 ALA A C 1
ATOM 4829 O O . ALA A 1 585 ? 5.774 6.313 -8.603 1.00 90.38 585 ALA A O 1
ATOM 4830 N N . LYS A 1 586 ? 6.596 7.816 -10.062 1.00 95.00 586 LYS A N 1
ATOM 4831 C CA . LYS A 1 586 ? 7.291 8.650 -9.068 1.00 95.00 586 LYS A CA 1
ATOM 4832 C C . LYS A 1 586 ? 6.345 9.134 -7.978 1.00 95.00 586 LYS A C 1
ATOM 4834 O O . LYS A 1 586 ? 6.649 8.967 -6.799 1.00 95.00 586 LYS A O 1
ATOM 4839 N N . LYS A 1 587 ? 5.183 9.680 -8.357 1.00 92.12 587 LYS A N 1
ATOM 4840 C CA . LYS A 1 587 ? 4.176 10.142 -7.396 1.00 92.12 587 LYS A CA 1
ATOM 4841 C C . LYS A 1 587 ? 3.769 9.013 -6.451 1.00 92.12 587 LYS A C 1
ATOM 4843 O O . LYS A 1 587 ? 3.920 9.165 -5.243 1.00 92.12 587 LYS A O 1
ATOM 4848 N N . TYR A 1 588 ? 3.364 7.867 -6.996 1.00 86.00 588 TYR A N 1
ATOM 4849 C CA . TYR A 1 588 ? 2.952 6.715 -6.195 1.00 86.00 588 TYR A CA 1
ATOM 4850 C C . TYR A 1 588 ? 4.054 6.219 -5.247 1.00 86.00 588 TYR A C 1
ATOM 4852 O O . TYR A 1 588 ? 3.811 6.067 -4.050 1.00 86.00 588 TYR A O 1
ATOM 4860 N N . PHE A 1 589 ? 5.268 5.988 -5.760 1.00 87.62 589 PHE A N 1
ATOM 4861 C CA . PHE A 1 589 ? 6.373 5.470 -4.951 1.00 87.62 589 PHE A CA 1
ATOM 4862 C C . PHE A 1 589 ? 6.789 6.456 -3.856 1.00 87.62 589 PHE A C 1
ATOM 4864 O O . PHE A 1 589 ? 7.027 6.034 -2.729 1.00 87.62 589 PHE A O 1
ATOM 4871 N N . SER A 1 590 ? 6.778 7.765 -4.131 1.00 89.00 590 SER A N 1
ATOM 4872 C CA . SER A 1 590 ? 7.058 8.786 -3.111 1.00 89.00 590 SER A CA 1
ATOM 4873 C C . SER A 1 590 ? 5.971 8.873 -2.027 1.00 89.00 590 SER A C 1
ATOM 4875 O O . SER A 1 590 ? 6.295 8.894 -0.842 1.00 89.00 590 SER A O 1
ATOM 4877 N N . GLU A 1 591 ? 4.683 8.839 -2.393 1.00 85.88 591 GLU A N 1
ATOM 4878 C CA . GLU A 1 591 ? 3.552 8.851 -1.444 1.00 85.88 591 GLU A CA 1
ATOM 4879 C C . GLU A 1 591 ? 3.505 7.585 -0.568 1.00 85.88 591 GLU A C 1
ATOM 4881 O O . GLU A 1 591 ? 3.027 7.613 0.574 1.00 85.88 591 GLU A O 1
ATOM 4886 N N . CYS A 1 592 ? 4.015 6.469 -1.094 1.00 75.12 592 CYS A N 1
ATOM 4887 C CA . CYS A 1 592 ? 4.134 5.200 -0.381 1.00 75.12 592 CYS A CA 1
ATOM 4888 C C . CYS A 1 592 ? 5.480 5.009 0.333 1.00 75.12 592 CYS A C 1
ATOM 4890 O O . CYS A 1 592 ? 5.626 4.002 1.018 1.00 75.12 592 CYS A O 1
ATOM 4892 N N . GLN A 1 593 ? 6.426 5.949 0.210 1.00 83.38 593 GLN A N 1
ATOM 4893 C CA . GLN A 1 593 ? 7.790 5.852 0.757 1.00 83.38 593 GLN A CA 1
ATOM 4894 C C . GLN A 1 593 ? 8.578 4.618 0.258 1.00 83.38 593 GLN A C 1
ATOM 4896 O O . GLN A 1 593 ? 9.387 4.046 0.982 1.00 83.38 593 GLN A O 1
ATOM 4901 N N . ILE A 1 594 ? 8.352 4.212 -0.996 1.00 81.44 594 ILE A N 1
ATOM 4902 C CA . ILE A 1 594 ? 9.037 3.097 -1.675 1.00 81.44 594 ILE A CA 1
ATOM 4903 C C . ILE A 1 594 ? 10.200 3.676 -2.495 1.00 81.44 594 ILE A C 1
ATOM 4905 O O . ILE A 1 594 ? 10.101 3.916 -3.701 1.00 81.44 594 ILE A O 1
ATOM 4909 N N . TRP A 1 595 ? 11.276 4.030 -1.799 1.00 85.81 595 TRP A N 1
ATOM 4910 C CA . TRP A 1 595 ? 12.348 4.867 -2.345 1.00 85.81 595 TRP A CA 1
ATOM 4911 C C . TRP A 1 595 ? 13.281 4.155 -3.333 1.00 85.81 595 TRP A C 1
ATOM 4913 O O .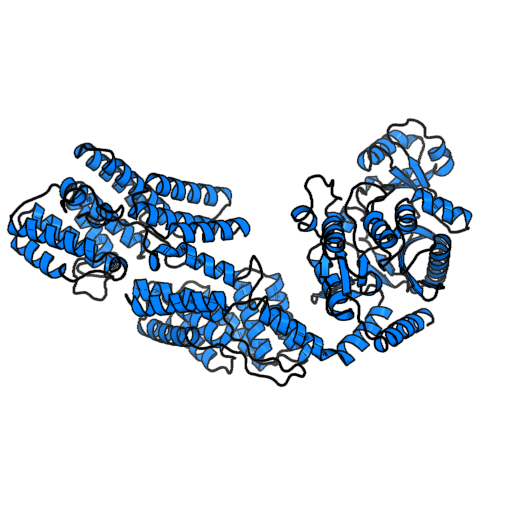 TRP A 1 595 ? 13.822 4.794 -4.233 1.00 85.81 595 TRP A O 1
ATOM 4923 N N . ASP A 1 596 ? 13.442 2.842 -3.215 1.00 85.44 596 ASP A N 1
ATOM 4924 C CA . ASP A 1 596 ? 14.208 2.013 -4.146 1.00 85.44 596 ASP A CA 1
ATOM 4925 C C . ASP A 1 596 ? 13.584 2.034 -5.550 1.00 85.44 596 ASP A C 1
ATOM 4927 O O . ASP A 1 596 ? 14.250 2.381 -6.530 1.00 85.44 596 ASP A O 1
ATOM 4931 N N . GLU A 1 597 ? 12.279 1.782 -5.646 1.00 87.06 597 GLU A N 1
ATOM 4932 C CA . GLU A 1 597 ? 11.529 1.849 -6.902 1.00 87.06 597 GLU A CA 1
ATOM 4933 C C . GLU A 1 597 ? 11.430 3.279 -7.446 1.00 87.06 597 GLU A C 1
ATOM 4935 O O . GLU A 1 597 ? 11.449 3.491 -8.665 1.00 87.06 597 GLU A O 1
ATOM 4940 N N . TYR A 1 598 ? 11.402 4.285 -6.565 1.00 93.19 598 TYR A N 1
ATOM 4941 C CA . TYR A 1 598 ? 11.495 5.689 -6.965 1.00 93.19 598 TYR A CA 1
ATOM 4942 C C . TYR A 1 598 ? 12.829 5.988 -7.669 1.00 93.19 598 TYR A C 1
ATOM 4944 O O . TYR A 1 598 ? 12.837 6.526 -8.780 1.00 93.19 598 TYR A O 1
ATOM 4952 N N . CYS A 1 599 ? 13.956 5.587 -7.076 1.00 92.75 599 CYS A N 1
ATOM 4953 C CA . CYS A 1 599 ? 15.280 5.752 -7.677 1.00 92.75 599 CYS A CA 1
ATOM 4954 C C . CYS A 1 599 ? 15.403 4.998 -9.005 1.00 92.75 599 CYS A C 1
ATOM 4956 O O . CYS A 1 599 ? 15.877 5.556 -9.993 1.00 92.75 599 CYS A O 1
ATOM 4958 N N . ILE A 1 600 ? 14.910 3.761 -9.080 1.00 91.38 600 ILE A N 1
ATOM 4959 C CA . ILE A 1 600 ? 14.895 2.978 -10.325 1.00 91.38 600 ILE A CA 1
ATOM 4960 C C . ILE A 1 600 ? 14.074 3.680 -11.413 1.00 91.38 600 ILE A C 1
ATOM 4962 O O . ILE A 1 600 ? 14.471 3.694 -12.584 1.00 91.38 600 ILE A O 1
ATOM 4966 N N . THR A 1 601 ? 12.950 4.294 -11.036 1.00 94.19 601 THR A N 1
ATOM 4967 C CA . THR A 1 601 ? 12.110 5.076 -11.951 1.00 94.19 601 THR A CA 1
ATOM 4968 C C . THR A 1 601 ? 12.873 6.272 -12.519 1.00 94.19 601 THR A C 1
ATOM 4970 O O . THR A 1 601 ? 12.815 6.493 -13.728 1.00 94.19 601 THR A O 1
ATOM 4973 N N . LEU A 1 602 ? 13.643 6.993 -11.694 1.00 95.69 602 LEU A N 1
ATOM 4974 C CA . LEU A 1 602 ? 14.504 8.090 -12.156 1.00 95.69 602 LEU A CA 1
ATOM 4975 C C . LEU A 1 602 ? 15.558 7.614 -13.163 1.00 95.69 602 LEU A C 1
ATOM 4977 O O . LEU A 1 602 ? 15.765 8.269 -14.181 1.00 95.69 602 LEU A O 1
ATOM 4981 N N . VAL A 1 603 ? 16.190 6.460 -12.938 1.00 94.69 603 VAL A N 1
ATOM 4982 C CA . VAL A 1 603 ? 17.196 5.926 -13.877 1.00 94.69 603 VAL A CA 1
ATOM 4983 C C . VAL A 1 603 ? 16.568 5.514 -15.211 1.00 94.69 603 VAL A C 1
ATOM 4985 O O . VAL A 1 603 ? 17.148 5.770 -16.266 1.00 94.69 603 VAL A O 1
ATOM 4988 N N . CYS A 1 604 ? 15.370 4.919 -15.188 1.00 93.56 604 CYS A N 1
ATOM 4989 C CA . CYS A 1 604 ? 14.634 4.581 -16.411 1.00 93.56 604 CYS A CA 1
ATOM 4990 C C . CYS A 1 604 ? 14.180 5.840 -17.168 1.00 93.56 604 CYS A C 1
ATOM 4992 O O . CYS A 1 604 ? 14.254 5.879 -18.397 1.00 93.56 604 CYS A O 1
ATOM 4994 N N . GLN A 1 605 ? 13.749 6.876 -16.440 1.00 95.69 605 GLN A N 1
ATOM 4995 C CA . GLN A 1 605 ? 13.442 8.180 -17.019 1.00 95.69 605 GLN A CA 1
ATOM 4996 C C . GLN A 1 605 ? 14.688 8.793 -17.670 1.00 95.69 605 GLN A C 1
ATOM 4998 O O . GLN A 1 605 ? 14.611 9.207 -18.823 1.00 95.69 605 GLN A O 1
ATOM 5003 N N . ALA A 1 606 ? 15.842 8.762 -16.994 1.00 96.25 606 ALA A N 1
ATOM 5004 C CA . ALA A 1 606 ? 17.099 9.275 -17.533 1.00 96.25 606 ALA A CA 1
ATOM 5005 C C . ALA A 1 606 ? 17.480 8.610 -18.863 1.00 96.25 606 ALA A C 1
ATOM 5007 O O . ALA A 1 606 ? 17.897 9.294 -19.795 1.00 96.25 606 ALA A O 1
ATOM 5008 N N . GLY A 1 607 ? 17.298 7.291 -18.976 1.00 93.81 607 GLY A N 1
ATOM 5009 C CA . GLY A 1 607 ? 17.536 6.571 -20.226 1.00 93.81 607 GLY A CA 1
ATOM 5010 C C . GLY A 1 607 ? 16.650 7.062 -21.374 1.00 93.81 607 GLY A C 1
ATOM 5011 O O . GLY A 1 607 ? 17.134 7.363 -22.463 1.00 93.81 607 GLY A O 1
ATOM 5012 N N . THR A 1 608 ? 15.356 7.260 -21.111 1.00 92.56 608 THR A N 1
ATOM 5013 C CA . THR A 1 608 ? 14.437 7.825 -22.111 1.00 92.56 608 THR A CA 1
ATOM 5014 C C . THR A 1 608 ? 14.784 9.270 -22.465 1.00 92.56 608 THR A C 1
ATOM 5016 O O . THR A 1 608 ? 14.762 9.626 -23.644 1.00 92.56 608 THR A O 1
ATOM 5019 N N . ASP A 1 609 ? 15.144 10.085 -21.472 1.00 94.56 609 ASP A N 1
ATOM 5020 C CA . ASP A 1 609 ? 15.540 11.483 -21.647 1.00 94.56 609 ASP A CA 1
ATOM 5021 C C . ASP A 1 609 ? 16.792 11.612 -22.536 1.00 94.56 609 ASP A C 1
ATOM 5023 O O . ASP A 1 609 ? 16.841 12.500 -23.389 1.00 94.56 609 ASP A O 1
ATOM 5027 N N . ILE A 1 610 ? 17.747 10.674 -22.452 1.00 94.00 610 ILE A N 1
ATOM 5028 C CA . ILE A 1 610 ? 18.888 10.578 -23.385 1.00 94.00 610 ILE A CA 1
ATOM 5029 C C . ILE A 1 610 ? 18.403 10.393 -24.830 1.00 94.00 610 ILE A C 1
ATOM 5031 O O . ILE A 1 610 ? 18.837 11.124 -25.724 1.00 94.00 610 ILE A O 1
ATOM 5035 N N . VAL A 1 611 ? 17.477 9.460 -25.069 1.00 90.06 611 VAL A N 1
ATOM 5036 C CA . VAL A 1 611 ? 16.948 9.166 -26.416 1.00 90.06 611 VAL A CA 1
ATOM 5037 C C . VAL A 1 611 ? 16.220 10.375 -27.017 1.00 90.06 611 VAL A C 1
ATOM 5039 O O . VAL A 1 611 ? 16.293 10.609 -28.226 1.00 90.06 611 VAL A O 1
ATOM 5042 N N . ILE A 1 612 ? 15.540 11.174 -26.187 1.00 90.12 612 ILE A N 1
ATOM 5043 C CA . ILE A 1 612 ? 14.851 12.405 -26.609 1.00 90.12 612 ILE A CA 1
ATOM 5044 C C . ILE A 1 612 ? 15.698 13.678 -26.431 1.00 90.12 612 ILE A C 1
ATOM 5046 O O . ILE A 1 612 ? 15.150 14.777 -26.446 1.00 90.12 612 ILE A O 1
ATOM 5050 N N . GLN A 1 613 ? 17.024 13.560 -26.299 1.00 90.75 613 GLN A N 1
ATOM 5051 C CA . GLN A 1 613 ? 17.970 14.687 -26.209 1.00 90.75 613 GLN A CA 1
ATOM 5052 C C . GLN A 1 613 ? 17.724 15.666 -25.040 1.00 90.75 613 GLN A C 1
ATOM 5054 O O . GLN A 1 613 ? 18.181 16.809 -25.081 1.00 90.75 613 GLN A O 1
ATOM 5059 N N . LYS A 1 614 ? 17.030 15.235 -23.983 1.00 93.62 614 LYS A N 1
ATOM 5060 C CA . LYS A 1 614 ? 16.874 15.959 -22.712 1.00 93.62 614 LYS A CA 1
ATOM 5061 C C . LYS A 1 614 ? 18.041 15.622 -21.771 1.00 93.62 614 LYS A C 1
ATOM 5063 O O . LYS A 1 614 ? 17.883 15.019 -20.711 1.00 93.62 614 LYS A O 1
ATOM 5068 N N . TYR A 1 615 ? 19.265 15.921 -22.209 1.00 95.50 615 TYR A N 1
ATOM 5069 C CA . TYR A 1 615 ? 20.473 15.443 -21.525 1.00 95.50 615 TYR A CA 1
ATOM 5070 C C . TYR A 1 615 ? 20.683 16.059 -20.137 1.00 95.50 615 TYR A C 1
ATOM 5072 O O . TYR A 1 615 ? 21.276 15.413 -19.273 1.00 95.50 615 TYR A O 1
ATOM 5080 N N . GLN A 1 616 ? 20.212 17.286 -19.903 1.00 96.69 616 GLN A N 1
ATOM 5081 C CA . GLN A 1 616 ? 20.304 17.933 -18.590 1.00 96.69 616 GLN A CA 1
ATOM 5082 C C . GLN A 1 616 ? 19.350 17.271 -17.596 1.00 96.69 616 GLN A C 1
ATOM 5084 O O . GLN A 1 616 ? 19.734 16.959 -16.471 1.00 96.69 616 GLN A O 1
ATOM 5089 N N . GLU A 1 617 ? 18.130 16.978 -18.032 1.00 96.69 617 GLU A N 1
ATOM 5090 C CA . GLU A 1 617 ? 17.114 16.277 -17.255 1.00 96.69 617 GLU A CA 1
ATOM 5091 C C . GLU A 1 617 ? 17.552 14.846 -16.924 1.00 96.69 617 GLU A C 1
ATOM 5093 O O . GLU A 1 617 ? 17.406 14.412 -15.779 1.00 96.69 617 GLU A O 1
ATOM 5098 N N . ALA A 1 618 ? 18.188 14.147 -17.873 1.00 97.06 618 ALA A N 1
ATOM 5099 C CA . ALA A 1 618 ? 18.772 12.829 -17.631 1.00 97.06 618 ALA A CA 1
ATOM 5100 C C . ALA A 1 618 ? 19.854 12.861 -16.536 1.00 97.06 618 ALA A C 1
ATOM 5102 O O . ALA A 1 618 ? 19.882 11.990 -15.661 1.00 97.06 618 ALA A O 1
ATOM 5103 N N . GLN A 1 619 ? 20.721 13.880 -16.547 1.00 98.00 619 GLN A N 1
ATOM 5104 C CA . GLN A 1 619 ? 21.740 14.074 -15.510 1.00 98.00 619 GLN A CA 1
ATOM 5105 C C . GLN A 1 619 ? 21.113 14.380 -14.147 1.00 98.00 619 GLN A C 1
ATOM 5107 O O . GLN A 1 619 ? 21.525 13.790 -13.150 1.00 98.00 619 GLN A O 1
ATOM 5112 N N . ILE A 1 620 ? 20.098 15.251 -14.099 1.00 97.94 620 ILE A N 1
ATOM 5113 C CA . ILE A 1 620 ? 19.350 15.552 -12.869 1.00 97.94 620 ILE A CA 1
ATOM 5114 C C . ILE A 1 620 ? 18.744 14.268 -12.298 1.00 97.94 620 ILE A C 1
ATOM 5116 O O . ILE A 1 620 ? 18.933 13.989 -11.119 1.00 97.94 620 ILE A O 1
ATOM 5120 N N . CYS A 1 621 ? 18.091 13.450 -13.128 1.00 97.50 621 CYS A N 1
ATOM 5121 C CA . CYS A 1 621 ? 17.503 12.186 -12.690 1.00 97.50 621 CYS A CA 1
ATOM 5122 C C . CYS A 1 621 ? 18.550 11.226 -12.104 1.00 97.50 621 CYS A C 1
ATOM 5124 O O . CYS A 1 621 ? 18.318 10.658 -11.037 1.00 97.50 621 CYS A O 1
ATOM 5126 N N . CYS A 1 622 ? 19.706 11.067 -12.760 1.00 97.12 622 CYS A N 1
ATOM 5127 C CA . CYS A 1 622 ? 20.786 10.207 -12.264 1.00 97.12 622 CYS A CA 1
ATOM 5128 C C . CYS A 1 622 ? 21.354 10.708 -10.927 1.00 97.12 622 CYS A C 1
ATOM 5130 O O . CYS A 1 622 ? 21.505 9.919 -9.995 1.00 97.12 622 CYS A O 1
ATOM 5132 N N . ASN A 1 623 ? 21.615 12.013 -10.814 1.00 96.94 623 ASN A N 1
ATOM 5133 C CA . ASN A 1 623 ? 22.136 12.614 -9.585 1.00 96.94 623 ASN A CA 1
ATOM 5134 C C . ASN A 1 623 ? 21.122 12.510 -8.440 1.00 96.94 623 ASN A C 1
ATOM 5136 O O . ASN A 1 623 ? 21.480 12.089 -7.346 1.00 96.94 623 ASN A O 1
ATOM 5140 N N . SER A 1 624 ? 19.843 12.801 -8.697 1.00 96.38 624 SER A N 1
ATOM 5141 C CA . SER A 1 624 ? 18.780 12.647 -7.699 1.00 96.38 624 SER A CA 1
ATOM 5142 C C . SER A 1 624 ? 18.612 11.197 -7.245 1.00 96.38 624 SER A C 1
ATOM 5144 O O . SER A 1 624 ? 18.386 10.962 -6.062 1.00 96.38 624 SER A O 1
ATOM 5146 N N . ALA A 1 625 ? 18.740 10.218 -8.147 1.00 95.12 625 ALA A N 1
ATOM 5147 C CA . ALA A 1 625 ? 18.682 8.805 -7.775 1.00 95.12 625 ALA A CA 1
ATOM 5148 C C . ALA A 1 625 ? 19.833 8.418 -6.831 1.00 95.12 625 ALA A C 1
ATOM 5150 O O . ALA A 1 625 ? 19.595 7.731 -5.841 1.00 95.12 625 ALA A O 1
ATOM 5151 N N . ALA A 1 626 ? 21.055 8.888 -7.109 1.00 93.56 626 ALA A N 1
ATOM 5152 C CA . ALA A 1 626 ? 22.215 8.657 -6.250 1.00 93.56 626 ALA A CA 1
ATOM 5153 C C . ALA A 1 626 ? 22.065 9.346 -4.880 1.00 93.56 626 ALA A C 1
ATOM 5155 O O . ALA A 1 626 ? 22.219 8.701 -3.849 1.00 93.56 626 ALA A O 1
ATOM 5156 N N . GLU A 1 627 ? 21.674 10.624 -4.859 1.00 94.94 627 GLU A N 1
ATOM 5157 C CA . GLU A 1 627 ? 21.479 11.392 -3.620 1.00 94.94 627 GLU A CA 1
ATOM 5158 C C . GLU A 1 627 ? 20.394 10.792 -2.716 1.00 94.94 627 GLU A C 1
ATOM 5160 O O . GLU A 1 627 ? 20.567 10.730 -1.498 1.00 94.94 627 GLU A O 1
ATOM 5165 N N . ILE A 1 628 ? 19.269 10.350 -3.289 1.00 93.56 628 ILE A N 1
ATOM 5166 C CA . ILE A 1 628 ? 18.190 9.709 -2.524 1.00 93.56 628 ILE A CA 1
ATOM 5167 C C . ILE A 1 628 ? 18.645 8.340 -2.017 1.00 93.56 628 ILE A C 1
ATOM 5169 O O . ILE A 1 628 ? 18.401 8.029 -0.856 1.00 93.56 628 ILE A O 1
ATOM 5173 N N . ALA A 1 629 ? 19.328 7.541 -2.844 1.00 91.12 629 ALA A N 1
ATOM 5174 C CA . ALA A 1 629 ? 19.843 6.245 -2.410 1.00 91.12 629 ALA A CA 1
ATOM 5175 C C . ALA A 1 629 ? 20.803 6.383 -1.218 1.00 91.12 629 ALA A C 1
ATOM 5177 O O . ALA A 1 629 ? 20.649 5.664 -0.232 1.00 91.12 629 ALA A O 1
ATOM 5178 N N . ASP A 1 630 ? 21.715 7.357 -1.263 1.00 91.44 630 ASP A N 1
ATOM 5179 C CA . ASP A 1 630 ? 22.633 7.649 -0.160 1.00 91.44 630 ASP A CA 1
ATOM 5180 C C . ASP A 1 630 ? 21.892 8.151 1.087 1.00 91.44 630 ASP A C 1
ATOM 5182 O O . ASP A 1 630 ? 22.158 7.691 2.199 1.00 91.44 630 ASP A O 1
ATOM 5186 N N . ARG A 1 631 ? 20.938 9.080 0.921 1.00 92.12 631 ARG A N 1
ATOM 5187 C CA . ARG A 1 631 ? 20.175 9.668 2.035 1.00 92.12 631 ARG A CA 1
ATOM 5188 C C . ARG A 1 631 ? 19.318 8.639 2.769 1.00 92.12 631 ARG A C 1
ATOM 5190 O O . ARG A 1 631 ? 19.229 8.694 3.992 1.00 92.12 631 ARG A O 1
ATOM 5197 N N . GLU A 1 632 ? 18.683 7.736 2.030 1.00 85.94 632 GLU A N 1
ATOM 5198 C CA . GLU A 1 632 ? 17.760 6.730 2.567 1.00 85.94 632 GLU A CA 1
ATOM 5199 C C . GLU A 1 632 ? 18.459 5.389 2.886 1.00 85.94 632 GLU A C 1
ATOM 5201 O O . GLU A 1 632 ? 17.815 4.457 3.361 1.00 85.94 632 GLU A O 1
ATOM 5206 N N . GLY A 1 633 ? 19.773 5.265 2.642 1.00 85.75 633 GLY A N 1
ATOM 5207 C CA . GLY A 1 633 ? 20.550 4.053 2.936 1.00 85.75 633 GLY A CA 1
ATOM 5208 C C . GLY A 1 633 ? 20.218 2.853 2.038 1.00 85.75 633 GLY A C 1
ATOM 5209 O O . GLY A 1 633 ? 20.272 1.707 2.486 1.00 85.75 633 GLY A O 1
ATOM 5210 N N . ILE A 1 634 ? 19.855 3.101 0.779 1.00 84.31 634 ILE A N 1
ATOM 5211 C CA . ILE A 1 634 ? 19.374 2.090 -0.169 1.00 84.31 634 ILE A CA 1
ATOM 5212 C C . ILE A 1 634 ? 20.531 1.570 -1.016 1.00 84.31 634 ILE A C 1
ATOM 5214 O O . ILE A 1 634 ? 21.209 2.326 -1.708 1.00 84.31 634 ILE A O 1
ATOM 5218 N N . MET A 1 635 ? 20.702 0.250 -1.054 1.00 81.19 635 MET A N 1
ATOM 5219 C CA . MET A 1 635 ? 21.606 -0.387 -2.011 1.00 81.19 635 MET A CA 1
ATOM 5220 C C . MET A 1 635 ? 20.879 -0.637 -3.332 1.00 81.19 635 MET A C 1
ATOM 5222 O O . MET A 1 635 ? 20.176 -1.635 -3.483 1.00 81.19 635 MET A O 1
ATOM 5226 N N . LEU A 1 636 ? 21.049 0.264 -4.302 1.00 80.62 636 LEU A N 1
ATOM 5227 C CA . LEU A 1 636 ? 20.485 0.063 -5.636 1.00 80.62 636 LEU A CA 1
ATOM 5228 C C . LEU A 1 636 ? 21.199 -1.089 -6.366 1.00 80.62 636 LEU A C 1
ATOM 5230 O O . LEU A 1 636 ? 22.434 -1.143 -6.373 1.00 80.62 636 LEU A O 1
ATOM 5234 N N . PRO A 1 637 ? 20.456 -1.999 -7.020 1.00 71.06 637 PRO A N 1
ATOM 5235 C CA . PRO A 1 637 ? 21.064 -3.078 -7.784 1.00 71.06 637 PRO A CA 1
ATOM 5236 C C . PRO A 1 637 ? 21.761 -2.518 -9.024 1.00 71.06 637 PRO A C 1
ATOM 5238 O O . PRO A 1 637 ? 21.206 -1.681 -9.720 1.00 71.06 637 PRO A O 1
ATOM 5241 N N . GLN A 1 638 ? 22.955 -3.017 -9.350 1.00 79.31 638 GLN A N 1
ATOM 5242 C CA . GLN A 1 638 ? 23.714 -2.605 -10.543 1.00 79.31 638 GLN A CA 1
ATOM 5243 C C . GLN A 1 638 ? 23.905 -1.070 -10.655 1.00 79.31 638 GLN A C 1
ATOM 5245 O O . GLN A 1 638 ? 23.493 -0.469 -11.652 1.00 79.31 638 GLN A O 1
ATOM 5250 N N . PRO A 1 639 ? 24.587 -0.426 -9.683 1.00 85.12 639 PRO A N 1
ATOM 5251 C CA . PRO A 1 639 ? 24.806 1.029 -9.670 1.00 85.12 639 PRO A CA 1
ATOM 5252 C C . PRO A 1 639 ? 25.483 1.558 -10.947 1.00 85.12 639 PRO A C 1
ATOM 5254 O O . PRO A 1 639 ? 25.241 2.694 -11.353 1.00 85.12 639 PRO A O 1
ATOM 5257 N N . ALA A 1 640 ? 26.223 0.696 -11.652 1.00 89.12 640 ALA A N 1
ATOM 5258 C CA . ALA A 1 640 ? 26.793 0.958 -12.970 1.00 89.12 640 ALA A CA 1
ATOM 5259 C C . ALA A 1 640 ? 25.777 1.481 -14.011 1.00 89.12 640 ALA A C 1
ATOM 5261 O O . ALA A 1 640 ? 26.164 2.208 -14.925 1.00 89.12 640 ALA A O 1
ATOM 5262 N N . LYS A 1 641 ? 24.472 1.182 -13.879 1.00 92.06 641 LYS A N 1
ATOM 5263 C CA . LYS A 1 641 ? 23.431 1.742 -14.763 1.00 92.06 641 LYS A CA 1
ATOM 5264 C C . LYS A 1 641 ? 23.277 3.256 -14.616 1.00 92.06 641 LYS A C 1
ATOM 5266 O O . LYS A 1 641 ? 23.129 3.947 -15.622 1.00 92.06 641 LYS A O 1
ATOM 5271 N N . ILE A 1 642 ? 23.338 3.766 -13.382 1.00 93.50 642 ILE A N 1
ATOM 5272 C CA . ILE A 1 642 ? 23.281 5.210 -13.094 1.00 93.50 642 ILE A CA 1
ATOM 5273 C C . ILE A 1 642 ? 24.479 5.887 -13.749 1.00 93.50 642 ILE A C 1
ATOM 5275 O O . ILE A 1 642 ? 24.318 6.839 -14.511 1.00 93.50 642 ILE A O 1
ATOM 5279 N N . ASN A 1 643 ? 25.670 5.339 -13.502 1.00 94.19 643 ASN A N 1
ATOM 5280 C CA . ASN A 1 643 ? 26.921 5.897 -14.000 1.00 94.19 643 ASN A CA 1
ATOM 5281 C C . ASN A 1 643 ? 26.991 5.859 -15.530 1.00 94.19 643 ASN A C 1
ATOM 5283 O O . ASN A 1 643 ? 27.368 6.859 -16.137 1.00 94.19 643 ASN A O 1
ATOM 5287 N N . ASN A 1 644 ? 26.549 4.773 -16.175 1.00 96.25 644 ASN A N 1
ATOM 5288 C CA . ASN A 1 644 ? 26.437 4.721 -17.633 1.00 96.25 644 ASN A CA 1
ATOM 5289 C C . ASN A 1 644 ? 25.548 5.850 -18.167 1.00 96.25 644 ASN A C 1
ATOM 5291 O O . ASN A 1 644 ? 25.996 6.634 -18.999 1.00 96.25 644 ASN A O 1
ATOM 5295 N N . ASN A 1 645 ? 24.312 5.969 -17.675 1.00 97.06 645 ASN A N 1
ATOM 5296 C CA . ASN A 1 645 ? 23.374 6.970 -18.191 1.00 97.06 645 ASN A CA 1
ATOM 5297 C C . ASN A 1 645 ? 23.885 8.394 -17.953 1.00 97.06 645 ASN A C 1
ATOM 5299 O O . ASN A 1 645 ? 23.850 9.216 -18.867 1.00 97.06 645 ASN A O 1
ATOM 5303 N N . LEU A 1 646 ? 24.443 8.664 -16.771 1.00 97.31 646 LEU A N 1
ATOM 5304 C CA . LEU A 1 646 ? 25.039 9.953 -16.433 1.00 97.31 646 LEU A CA 1
ATOM 5305 C C . LEU A 1 646 ? 26.188 10.318 -17.387 1.00 97.31 646 LEU A C 1
ATOM 5307 O O . LEU A 1 646 ? 26.204 11.409 -17.959 1.00 97.31 646 LEU A O 1
ATOM 5311 N N . LEU A 1 647 ? 27.138 9.401 -17.588 1.00 97.75 647 LEU A N 1
ATOM 5312 C CA . LEU A 1 647 ? 28.327 9.623 -18.416 1.00 97.75 647 LEU A CA 1
ATOM 5313 C C . LEU A 1 647 ? 27.988 9.760 -19.908 1.00 97.75 647 LEU A C 1
ATOM 5315 O O . LEU A 1 647 ? 28.579 10.598 -20.598 1.00 97.75 647 LEU A O 1
ATOM 5319 N N . ILE A 1 648 ? 27.031 8.971 -20.405 1.00 97.31 648 ILE A N 1
ATOM 5320 C CA . ILE A 1 648 ? 26.542 9.060 -21.786 1.00 97.31 648 ILE A CA 1
ATOM 5321 C C . ILE A 1 648 ? 25.788 10.376 -22.009 1.00 97.31 648 ILE A C 1
ATOM 5323 O O . ILE A 1 648 ? 26.076 11.066 -22.988 1.00 97.31 648 ILE A O 1
ATOM 5327 N N . ALA A 1 649 ? 24.908 10.784 -21.087 1.00 97.38 649 ALA A N 1
ATOM 5328 C CA . ALA A 1 649 ? 24.205 12.067 -21.166 1.00 97.38 649 ALA A CA 1
ATOM 5329 C C . ALA A 1 649 ? 25.181 13.256 -21.182 1.00 97.38 649 ALA A C 1
ATOM 5331 O O . ALA A 1 649 ? 25.072 14.131 -22.038 1.00 97.38 649 ALA A O 1
ATOM 5332 N N . GLN A 1 650 ? 26.189 13.254 -20.303 1.00 97.50 650 GLN A N 1
ATOM 5333 C CA . GLN A 1 650 ? 27.226 14.294 -20.256 1.00 97.50 650 GLN A CA 1
ATOM 5334 C C . GLN A 1 650 ? 28.067 14.374 -21.534 1.00 97.50 650 GLN A C 1
ATOM 5336 O O . GLN A 1 650 ? 28.520 15.454 -21.919 1.00 97.50 650 GLN A O 1
ATOM 5341 N N . PHE A 1 651 ? 28.357 13.232 -22.162 1.00 97.06 651 PHE A N 1
ATOM 5342 C CA . PHE A 1 651 ? 29.091 13.210 -23.423 1.00 97.06 651 PHE A CA 1
ATOM 5343 C C . PHE A 1 651 ? 28.238 13.760 -24.567 1.00 97.06 651 PHE A C 1
ATOM 5345 O O . PHE A 1 651 ? 28.698 14.644 -25.287 1.00 97.06 651 PHE A O 1
ATOM 5352 N N . LEU A 1 652 ? 27.002 13.277 -24.704 1.00 94.94 652 LEU A N 1
ATOM 5353 C CA . LEU A 1 652 ? 26.102 13.690 -25.778 1.00 94.94 652 LEU A CA 1
ATOM 5354 C C . LEU A 1 652 ? 25.685 15.163 -25.658 1.00 94.94 652 LEU A C 1
ATOM 5356 O O . LEU A 1 652 ? 25.609 15.848 -26.675 1.00 94.94 652 LEU A O 1
ATOM 5360 N N . GLU A 1 653 ? 25.500 15.688 -24.442 1.00 95.31 653 GLU A N 1
ATOM 5361 C CA . GLU A 1 653 ? 25.285 17.125 -24.223 1.00 95.31 653 GLU A CA 1
ATOM 5362 C C . GLU A 1 653 ? 26.488 17.949 -24.697 1.00 95.31 653 GLU A C 1
ATOM 5364 O O . GLU A 1 653 ? 26.337 18.964 -25.381 1.00 95.31 653 GLU A O 1
ATOM 5369 N N . PHE A 1 654 ? 27.701 17.517 -24.344 1.00 95.50 654 PHE A N 1
ATOM 5370 C CA . PHE A 1 654 ? 28.918 18.208 -24.755 1.00 95.50 654 PHE A CA 1
ATOM 5371 C C . PHE A 1 654 ? 29.087 18.185 -26.279 1.00 95.50 654 PHE A C 1
ATOM 5373 O O . PHE A 1 654 ? 29.398 19.211 -26.881 1.00 95.50 654 PHE A O 1
ATOM 5380 N N . GLU A 1 655 ? 28.848 17.031 -26.904 1.00 93.31 655 GLU A N 1
ATOM 5381 C CA . GLU A 1 655 ? 28.912 16.855 -28.356 1.00 93.31 655 GLU A CA 1
ATOM 5382 C C . GLU A 1 655 ? 27.859 17.705 -29.083 1.00 93.31 655 GLU A C 1
ATOM 5384 O O . GLU A 1 655 ? 28.159 18.304 -30.113 1.00 93.31 655 GLU A O 1
ATOM 5389 N N . GLN A 1 656 ? 26.649 17.827 -28.531 1.00 89.38 656 GLN A N 1
ATOM 5390 C CA . GLN A 1 656 ? 25.593 18.669 -29.098 1.00 89.38 656 GLN A CA 1
ATOM 5391 C C . GLN A 1 656 ? 25.958 20.160 -29.082 1.00 89.38 656 GLN A C 1
ATOM 5393 O O . GLN A 1 656 ? 25.563 20.902 -29.984 1.00 89.38 656 GLN A O 1
ATOM 5398 N N . ASN A 1 657 ? 26.691 20.600 -28.058 1.00 88.69 657 ASN A N 1
ATOM 5399 C CA . ASN A 1 657 ? 27.017 22.008 -27.837 1.00 88.69 657 ASN A CA 1
ATOM 5400 C C . ASN A 1 657 ? 28.369 22.432 -28.433 1.00 88.69 657 ASN A C 1
ATOM 5402 O O . ASN A 1 657 ? 28.599 23.629 -28.616 1.00 88.69 657 ASN A O 1
ATOM 5406 N N . SER A 1 658 ? 29.263 21.488 -28.746 1.00 87.94 658 SER A N 1
ATOM 5407 C CA . SER A 1 658 ? 30.579 21.776 -29.323 1.00 87.94 658 SER A CA 1
ATOM 5408 C C . SER A 1 658 ? 30.631 21.468 -30.820 1.00 87.94 658 SER A C 1
ATOM 5410 O O . SER A 1 658 ? 30.345 20.364 -31.276 1.00 87.94 658 SER A O 1
ATOM 5412 N N . SER A 1 659 ? 31.084 22.446 -31.605 1.00 80.38 659 SER A N 1
ATOM 5413 C CA . SER A 1 659 ? 31.427 22.252 -33.019 1.00 80.38 659 SER A CA 1
ATOM 5414 C C . SER A 1 659 ? 32.886 21.820 -33.226 1.00 80.38 659 SER A C 1
ATOM 5416 O O . SER A 1 659 ? 33.327 21.682 -34.367 1.00 80.38 659 SER A O 1
ATOM 5418 N N . ASN A 1 660 ? 33.670 21.662 -32.151 1.00 89.88 660 ASN A N 1
ATOM 5419 C CA . ASN A 1 660 ? 35.084 21.303 -32.223 1.00 89.88 660 ASN A CA 1
ATOM 5420 C C . ASN A 1 660 ? 35.264 19.784 -32.074 1.00 89.88 660 ASN A C 1
ATOM 5422 O O . ASN A 1 660 ? 35.168 19.227 -30.978 1.00 89.88 660 ASN A O 1
ATOM 5426 N N . GLN A 1 661 ? 35.590 19.121 -33.187 1.00 90.44 661 GLN A N 1
ATOM 5427 C CA . GLN A 1 661 ? 35.784 17.668 -33.240 1.00 90.44 661 GLN A CA 1
ATOM 5428 C C . GLN A 1 661 ? 36.869 17.177 -32.264 1.00 90.44 661 GLN A C 1
ATOM 5430 O O . GLN A 1 661 ? 36.718 16.124 -31.646 1.00 90.44 661 GLN A O 1
ATOM 5435 N N . GLN A 1 662 ? 37.944 17.947 -32.066 1.00 89.88 662 GLN A N 1
ATOM 5436 C CA . GLN A 1 662 ? 39.062 17.547 -31.205 1.00 89.88 662 GLN A CA 1
ATOM 5437 C C . GLN A 1 662 ? 38.710 17.630 -29.711 1.00 89.88 662 GLN A C 1
ATOM 5439 O O . GLN A 1 662 ? 39.136 16.789 -28.911 1.00 89.88 662 GLN A O 1
ATOM 5444 N N . GLU A 1 663 ? 37.894 18.611 -29.325 1.00 92.38 663 GLU A N 1
ATOM 5445 C CA . GLU A 1 663 ? 37.342 18.702 -27.969 1.00 92.38 663 GLU A CA 1
ATOM 5446 C C . GLU A 1 663 ? 36.351 17.567 -27.700 1.00 92.38 663 GLU A C 1
ATOM 5448 O O . GLU A 1 663 ? 36.425 16.933 -26.646 1.00 92.38 663 GLU A O 1
ATOM 5453 N N . CYS A 1 664 ? 35.486 17.247 -28.669 1.00 93.56 664 CYS A N 1
ATOM 5454 C CA . CYS A 1 664 ? 34.554 16.121 -28.567 1.00 93.56 664 CYS A CA 1
ATOM 5455 C C . CYS A 1 664 ? 35.299 14.790 -28.406 1.00 93.56 664 CYS A C 1
ATOM 5457 O O . CYS A 1 664 ? 34.966 14.006 -27.518 1.00 93.56 664 CYS A O 1
ATOM 5459 N N . ALA A 1 665 ? 36.366 14.563 -29.179 1.00 93.38 665 ALA A N 1
ATOM 5460 C CA . ALA A 1 665 ? 37.220 13.384 -29.036 1.00 93.38 665 ALA A CA 1
ATOM 5461 C C . ALA A 1 665 ? 37.899 13.314 -27.654 1.00 93.38 665 ALA A C 1
ATOM 5463 O O . ALA A 1 665 ? 38.020 12.237 -27.068 1.00 93.38 665 ALA A O 1
ATOM 5464 N N . THR A 1 666 ? 38.301 14.460 -27.094 1.00 94.69 666 THR A N 1
ATOM 5465 C CA . THR A 1 666 ? 38.875 14.532 -25.739 1.00 94.69 666 THR A CA 1
ATOM 5466 C C . THR A 1 666 ? 37.833 14.187 -24.674 1.00 94.69 666 THR A C 1
ATOM 5468 O O . THR A 1 666 ? 38.114 13.397 -23.770 1.00 94.69 666 THR A O 1
ATOM 5471 N N . LYS A 1 667 ? 36.609 14.720 -24.793 1.00 96.44 667 LYS A N 1
ATOM 5472 C CA . LYS A 1 667 ? 35.497 14.381 -23.895 1.00 96.44 667 LYS A CA 1
ATOM 5473 C C . LYS A 1 667 ? 35.136 12.897 -23.997 1.00 96.44 667 LYS A C 1
ATOM 5475 O O . LYS A 1 667 ? 35.049 12.252 -22.958 1.00 96.44 667 LYS A O 1
ATOM 5480 N N . ALA A 1 668 ? 35.029 12.342 -25.206 1.00 96.25 668 ALA A N 1
ATOM 5481 C CA . ALA A 1 668 ? 34.776 10.917 -25.440 1.00 96.25 668 ALA A CA 1
ATOM 5482 C C . ALA A 1 668 ? 35.830 10.025 -24.763 1.00 96.25 668 ALA A C 1
ATOM 5484 O O . ALA A 1 668 ? 35.488 9.056 -24.086 1.00 96.25 668 ALA A O 1
ATOM 5485 N N . LYS A 1 669 ? 37.116 10.392 -24.865 1.00 96.31 669 LYS A N 1
ATOM 5486 C CA . LYS A 1 669 ? 38.213 9.671 -24.204 1.00 96.31 669 LYS A CA 1
ATOM 5487 C C . LYS A 1 669 ? 38.083 9.686 -22.680 1.00 96.31 669 LYS A C 1
ATOM 5489 O O . LYS A 1 669 ? 38.313 8.657 -22.048 1.00 96.31 669 LYS A O 1
ATOM 5494 N N . ASN A 1 670 ? 37.701 10.820 -22.094 1.00 96.62 670 ASN A N 1
ATOM 5495 C CA . ASN A 1 670 ? 37.470 10.930 -20.651 1.00 96.62 670 ASN A CA 1
ATOM 5496 C C . ASN A 1 670 ? 36.255 10.102 -20.212 1.00 96.62 670 ASN A C 1
ATOM 5498 O O . ASN A 1 670 ? 36.358 9.340 -19.254 1.00 96.62 670 ASN A O 1
ATOM 5502 N N . THR A 1 671 ? 35.142 10.188 -20.946 1.00 97.31 671 THR A N 1
ATOM 5503 C CA . THR A 1 671 ? 33.940 9.373 -20.715 1.00 97.31 671 THR A CA 1
ATOM 5504 C C . THR A 1 671 ? 34.273 7.884 -20.760 1.00 97.31 671 THR A C 1
ATOM 5506 O O . THR A 1 671 ? 33.886 7.148 -19.860 1.00 97.31 671 THR A O 1
ATOM 5509 N N . ARG A 1 672 ? 35.067 7.445 -21.743 1.00 96.56 672 ARG A N 1
ATOM 5510 C CA . ARG A 1 672 ? 35.536 6.059 -21.857 1.00 96.56 672 ARG A CA 1
ATOM 5511 C C . ARG A 1 672 ? 36.327 5.601 -20.630 1.00 96.56 672 ARG A C 1
ATOM 5513 O O . ARG A 1 672 ? 36.122 4.486 -20.165 1.00 96.56 672 ARG A O 1
ATOM 5520 N N . LEU A 1 673 ? 37.242 6.431 -20.124 1.00 95.94 673 LEU A N 1
ATOM 5521 C CA . LEU A 1 673 ? 38.059 6.085 -18.954 1.00 95.94 673 LEU A CA 1
ATOM 5522 C C . LEU A 1 673 ? 37.208 5.890 -17.698 1.00 95.94 673 LEU A C 1
ATOM 5524 O O . LEU A 1 673 ? 37.466 4.955 -16.949 1.00 95.94 673 LEU A O 1
ATOM 5528 N N . LEU A 1 674 ? 36.208 6.749 -17.490 1.00 97.25 674 LEU A N 1
ATOM 5529 C CA . LEU A 1 674 ? 35.277 6.636 -16.366 1.00 97.25 674 LEU A CA 1
ATOM 5530 C C . LEU A 1 674 ? 34.360 5.421 -16.535 1.00 97.25 674 LEU A C 1
ATOM 5532 O O . LEU A 1 674 ? 34.240 4.613 -15.626 1.00 97.25 674 LEU A O 1
ATOM 5536 N N . LEU A 1 675 ? 33.798 5.224 -17.728 1.00 95.19 675 LEU A N 1
ATOM 5537 C CA . LEU A 1 675 ? 32.892 4.110 -18.002 1.00 95.19 675 LEU A CA 1
ATOM 5538 C C . LEU A 1 675 ? 33.583 2.740 -17.861 1.00 95.19 675 LEU A C 1
ATOM 5540 O O . LEU A 1 675 ? 32.970 1.775 -17.418 1.00 95.19 675 LEU A O 1
ATOM 5544 N N . ALA A 1 676 ? 34.878 2.650 -18.176 1.00 95.75 676 ALA A N 1
ATOM 5545 C CA . ALA A 1 676 ? 35.657 1.427 -17.985 1.00 95.75 676 ALA A CA 1
ATOM 5546 C C . ALA A 1 676 ? 35.834 1.032 -16.505 1.00 95.75 676 ALA A C 1
ATOM 5548 O O . ALA A 1 676 ? 36.097 -0.140 -16.235 1.00 95.75 676 ALA A O 1
ATOM 5549 N N . GLN A 1 677 ? 35.693 1.973 -15.560 1.00 95.56 677 GLN A N 1
ATOM 5550 C CA . GLN A 1 677 ? 35.765 1.702 -14.115 1.00 95.56 677 GLN A CA 1
ATOM 5551 C C . GLN A 1 677 ? 34.514 0.982 -13.592 1.00 95.56 677 GLN A C 1
ATOM 5553 O O . GLN A 1 677 ? 34.576 0.356 -12.539 1.00 95.56 677 GLN A O 1
ATOM 5558 N N . GLU A 1 678 ? 33.415 1.019 -14.347 1.00 93.88 678 GLU A N 1
ATOM 5559 C CA . GLU A 1 678 ? 32.137 0.397 -13.981 1.00 93.88 678 GLU A CA 1
ATOM 5560 C C . GLU A 1 678 ? 32.061 -1.101 -14.329 1.00 93.88 678 GLU A C 1
ATOM 5562 O O . GLU A 1 678 ? 31.111 -1.778 -13.939 1.00 93.88 678 GLU A O 1
ATOM 5567 N N . LEU A 1 679 ? 33.043 -1.631 -15.070 1.00 93.00 679 LEU A N 1
ATOM 5568 C CA . LEU A 1 679 ? 33.074 -3.034 -15.492 1.00 93.00 679 LEU A CA 1
ATOM 5569 C C . LEU A 1 679 ? 33.338 -3.970 -14.305 1.00 93.00 679 LEU A C 1
ATOM 5571 O O . LEU A 1 679 ? 34.343 -3.837 -13.606 1.00 93.00 679 LEU A O 1
ATOM 5575 N N . GLN A 1 680 ? 32.490 -4.984 -14.141 1.00 86.62 680 GLN A N 1
ATOM 5576 C CA . GLN A 1 680 ? 32.573 -5.970 -13.056 1.00 86.62 680 GLN A CA 1
ATOM 5577 C C . GLN A 1 680 ? 33.158 -7.314 -13.510 1.00 86.62 680 GLN A C 1
ATOM 5579 O O . GLN A 1 680 ? 33.554 -8.130 -12.678 1.00 86.62 680 GLN A O 1
ATOM 5584 N N . GLY A 1 681 ? 33.232 -7.563 -14.823 1.00 82.94 681 GLY A N 1
ATOM 5585 C CA . GLY A 1 681 ? 33.738 -8.819 -15.386 1.00 82.94 681 GLY A CA 1
ATOM 5586 C C . GLY A 1 681 ? 32.788 -10.012 -15.243 1.00 82.94 681 GLY A C 1
ATOM 5587 O O . GLY A 1 681 ? 33.180 -11.135 -15.557 1.00 82.94 681 GLY A O 1
ATOM 5588 N N . THR A 1 682 ? 31.554 -9.790 -14.789 1.00 82.31 682 THR A N 1
ATOM 5589 C CA . THR A 1 682 ? 30.501 -10.806 -14.707 1.00 82.31 682 THR A CA 1
ATOM 5590 C C . THR A 1 682 ? 29.599 -10.740 -15.946 1.00 82.31 682 THR A C 1
ATOM 5592 O O . THR A 1 682 ? 29.202 -9.648 -16.361 1.00 82.31 682 THR A O 1
ATOM 5595 N N . PRO A 1 683 ? 29.256 -11.884 -16.570 1.00 81.62 683 PRO A N 1
ATOM 5596 C CA . PRO A 1 683 ? 28.411 -11.893 -17.760 1.00 81.62 683 PRO A CA 1
ATOM 5597 C C . PRO A 1 683 ? 26.975 -11.501 -17.389 1.00 81.62 683 PRO A C 1
ATOM 5599 O O . PRO A 1 683 ? 26.250 -12.265 -16.752 1.00 81.62 683 PRO A O 1
ATOM 5602 N N . CYS A 1 684 ? 26.571 -10.290 -17.771 1.00 80.88 684 CYS A N 1
ATOM 5603 C CA . CYS A 1 684 ? 25.210 -9.785 -17.614 1.00 80.88 684 CYS A CA 1
ATOM 5604 C C . CYS A 1 684 ? 24.917 -8.673 -18.634 1.00 80.88 684 CYS A C 1
ATOM 5606 O O . CYS A 1 684 ? 25.837 -8.035 -19.148 1.00 80.88 684 CYS A O 1
ATOM 5608 N N . ALA A 1 685 ? 23.632 -8.395 -18.881 1.00 82.12 685 ALA A N 1
ATOM 5609 C CA . ALA A 1 685 ? 23.198 -7.376 -19.844 1.00 82.12 685 ALA A CA 1
ATOM 5610 C C . ALA A 1 685 ? 23.825 -5.990 -19.588 1.00 82.12 685 ALA A C 1
ATOM 5612 O O . ALA A 1 685 ? 24.206 -5.296 -20.528 1.00 82.12 685 ALA A O 1
ATOM 5613 N N . THR A 1 686 ? 23.994 -5.612 -18.316 1.00 88.38 686 THR A N 1
ATOM 5614 C CA . THR A 1 686 ? 24.636 -4.350 -17.916 1.00 88.38 686 THR A CA 1
ATOM 5615 C C . THR A 1 686 ? 26.093 -4.282 -18.374 1.00 88.38 686 THR A C 1
ATOM 5617 O O . THR A 1 686 ? 26.478 -3.310 -19.020 1.00 88.38 686 THR A O 1
ATOM 5620 N N . GLU A 1 687 ? 26.883 -5.331 -18.124 1.00 90.44 687 GLU A N 1
ATOM 5621 C CA . GLU A 1 687 ? 28.281 -5.415 -18.573 1.00 90.44 687 GLU A CA 1
ATOM 5622 C C . GLU A 1 687 ? 28.367 -5.359 -20.110 1.00 90.44 687 GLU A C 1
ATOM 5624 O O . GLU A 1 687 ? 29.200 -4.645 -20.667 1.00 90.44 687 GLU A O 1
ATOM 5629 N N . PHE A 1 688 ? 27.467 -6.056 -20.811 1.00 92.19 688 PHE A N 1
ATOM 5630 C CA . PHE A 1 688 ? 27.439 -6.100 -22.276 1.00 92.19 688 PHE A CA 1
ATOM 5631 C C . PHE A 1 688 ? 27.142 -4.736 -22.909 1.00 92.19 688 PHE A C 1
ATOM 5633 O O . PHE A 1 688 ? 27.800 -4.347 -23.877 1.00 92.19 688 PHE A O 1
ATOM 5640 N N . VAL A 1 689 ? 26.194 -3.971 -22.360 1.00 93.12 689 VAL A N 1
ATOM 5641 C CA . VAL A 1 689 ? 25.892 -2.616 -22.855 1.00 93.12 689 VAL A CA 1
ATOM 5642 C C . VAL A 1 689 ? 27.047 -1.655 -22.574 1.00 93.12 689 VAL A C 1
ATOM 5644 O O . VAL A 1 689 ? 27.425 -0.891 -23.463 1.00 93.12 689 VAL A O 1
ATOM 5647 N N . ILE A 1 690 ? 27.667 -1.726 -21.390 1.00 95.56 690 ILE A N 1
ATOM 5648 C CA . ILE A 1 690 ? 28.844 -0.904 -21.058 1.00 95.56 690 ILE A CA 1
ATOM 5649 C C . ILE A 1 690 ? 29.986 -1.195 -22.040 1.00 95.56 690 ILE A C 1
ATOM 5651 O O . ILE A 1 690 ? 30.570 -0.263 -22.592 1.00 95.56 690 ILE A O 1
ATOM 5655 N N . LEU A 1 691 ? 30.269 -2.469 -22.334 1.00 96.81 691 LEU A N 1
ATOM 5656 C CA . LEU A 1 691 ? 31.274 -2.856 -23.334 1.00 96.81 691 LEU A CA 1
ATOM 5657 C C . LEU A 1 691 ? 30.912 -2.372 -24.743 1.00 96.81 691 LEU A C 1
ATOM 5659 O O . LEU A 1 691 ? 31.777 -1.856 -25.450 1.00 96.81 691 LEU A O 1
ATOM 5663 N N . THR A 1 692 ? 29.638 -2.451 -25.127 1.00 96.94 692 THR A N 1
ATOM 5664 C CA . THR A 1 692 ? 29.144 -1.932 -26.415 1.00 96.94 692 THR A CA 1
ATOM 5665 C C . THR A 1 692 ? 29.380 -0.418 -26.535 1.00 96.94 692 THR A C 1
ATOM 5667 O O . THR A 1 692 ? 29.901 0.057 -27.548 1.00 96.94 692 THR A O 1
ATOM 5670 N N . ASN A 1 693 ? 29.086 0.345 -25.477 1.00 97.81 693 ASN A N 1
ATOM 5671 C CA . ASN A 1 693 ? 29.350 1.785 -25.406 1.00 97.81 693 ASN A CA 1
ATOM 5672 C C . ASN A 1 693 ? 30.851 2.104 -25.445 1.00 97.81 693 ASN A C 1
ATOM 5674 O O . ASN A 1 693 ? 31.267 3.032 -26.141 1.00 97.81 693 ASN A O 1
ATOM 5678 N N . LEU A 1 694 ? 31.682 1.324 -24.748 1.00 97.94 694 LEU A N 1
ATOM 5679 C CA . LEU A 1 694 ? 33.140 1.463 -24.788 1.00 97.94 694 LEU A CA 1
ATOM 5680 C C . LEU A 1 694 ? 33.690 1.225 -26.199 1.00 97.94 694 LEU A C 1
ATOM 5682 O O . LEU A 1 694 ? 34.519 2.014 -26.653 1.00 97.94 694 LEU A O 1
ATOM 5686 N N . CYS A 1 695 ? 33.211 0.204 -26.915 1.00 98.25 695 CYS A N 1
ATOM 5687 C CA . CYS A 1 695 ? 33.573 -0.048 -28.313 1.00 98.25 695 CYS A CA 1
ATOM 5688 C C . CYS A 1 695 ? 33.219 1.146 -29.212 1.00 98.25 695 CYS A C 1
ATOM 5690 O O . CYS A 1 695 ? 34.072 1.616 -29.969 1.00 98.25 695 CYS A O 1
ATOM 5692 N N . SER A 1 696 ? 32.006 1.687 -29.077 1.00 97.94 696 SER A N 1
ATOM 5693 C CA . SER A 1 696 ? 31.560 2.876 -29.813 1.00 97.94 696 SER A CA 1
ATOM 5694 C C . SER A 1 696 ? 32.460 4.091 -29.559 1.00 97.94 696 SER A C 1
ATOM 5696 O O . SER A 1 696 ? 32.972 4.701 -30.501 1.00 97.94 696 SER A O 1
ATOM 5698 N N . LEU A 1 697 ? 32.746 4.398 -28.286 1.00 97.81 697 LEU A N 1
ATOM 5699 C CA . LEU A 1 697 ? 33.634 5.501 -27.898 1.00 97.81 697 LEU A CA 1
ATOM 5700 C C . LEU A 1 697 ? 35.083 5.281 -28.363 1.00 97.81 697 LEU A C 1
ATOM 5702 O O . LEU A 1 697 ? 35.765 6.247 -28.698 1.00 97.81 697 LEU A O 1
ATOM 5706 N N . CYS A 1 698 ? 35.568 4.036 -28.425 1.00 97.56 698 CYS A N 1
ATOM 5707 C CA . CYS A 1 698 ? 36.891 3.736 -28.981 1.00 97.56 698 CYS A CA 1
ATOM 5708 C C . CYS A 1 698 ? 36.968 4.094 -30.465 1.00 97.56 698 CYS A C 1
ATOM 5710 O O . CYS A 1 698 ? 37.904 4.779 -30.872 1.00 97.56 698 CYS A O 1
ATOM 5712 N N . LEU A 1 699 ? 35.970 3.686 -31.255 1.00 97.25 699 LEU A N 1
ATOM 5713 C CA . LEU A 1 699 ? 35.901 4.037 -32.674 1.00 97.25 699 LEU A CA 1
ATOM 5714 C C . LEU A 1 699 ? 35.710 5.540 -32.884 1.00 97.25 699 LEU A C 1
ATOM 5716 O O . LEU A 1 699 ? 36.284 6.095 -33.816 1.00 97.25 699 LEU A O 1
ATOM 5720 N N . TYR A 1 700 ? 34.973 6.204 -31.991 1.00 96.69 700 TYR A N 1
ATOM 5721 C CA . TYR A 1 700 ? 34.814 7.656 -32.002 1.00 96.69 700 TYR A CA 1
ATOM 5722 C C . TYR A 1 700 ? 36.142 8.402 -31.792 1.00 96.69 700 TYR A C 1
ATOM 5724 O O . TYR A 1 700 ? 36.360 9.467 -32.361 1.00 96.69 700 TYR A O 1
ATOM 5732 N N . CYS A 1 701 ? 37.044 7.836 -30.985 1.00 94.50 701 CYS A N 1
ATOM 5733 C CA . CYS A 1 701 ? 38.380 8.372 -30.717 1.00 94.50 701 CYS A CA 1
ATOM 5734 C C . CYS A 1 701 ? 39.475 7.839 -31.663 1.00 94.50 701 CYS A C 1
ATOM 5736 O O . CYS A 1 701 ? 40.653 8.052 -31.373 1.00 94.50 701 CYS A O 1
ATOM 5738 N N . ASP A 1 702 ? 39.117 7.119 -32.734 1.00 93.19 702 ASP A N 1
ATOM 5739 C CA . ASP A 1 702 ? 40.050 6.435 -33.646 1.00 93.19 702 ASP A CA 1
ATOM 5740 C C . ASP A 1 702 ? 41.033 5.457 -32.945 1.00 93.19 702 ASP A C 1
ATOM 5742 O O . ASP A 1 702 ? 42.159 5.240 -33.393 1.00 93.19 702 ASP A O 1
ATOM 5746 N N . ASP A 1 703 ? 40.608 4.820 -31.847 1.00 95.19 703 ASP A N 1
ATOM 5747 C CA . ASP A 1 703 ? 41.396 3.862 -31.052 1.00 95.19 703 ASP A CA 1
ATOM 5748 C C . ASP A 1 703 ? 40.989 2.405 -31.349 1.00 95.19 703 ASP A C 1
ATOM 5750 O O . ASP A 1 703 ? 40.291 1.742 -30.576 1.00 95.19 703 ASP A O 1
ATOM 5754 N N . ASP A 1 704 ? 41.422 1.904 -32.508 1.00 94.44 704 ASP A N 1
ATOM 5755 C CA . ASP A 1 704 ? 41.069 0.565 -33.017 1.00 94.44 704 ASP A CA 1
ATOM 5756 C C . ASP A 1 704 ? 41.629 -0.583 -32.147 1.00 94.44 704 ASP A C 1
ATOM 5758 O O . ASP A 1 704 ? 41.032 -1.658 -32.051 1.00 94.44 704 ASP A O 1
ATOM 5762 N N . ALA A 1 705 ? 42.754 -0.342 -31.464 1.00 95.56 705 ALA A N 1
ATOM 5763 C CA . ALA A 1 705 ? 43.368 -1.309 -30.557 1.00 95.56 705 ALA A CA 1
ATOM 5764 C C . ALA A 1 705 ? 42.491 -1.544 -29.319 1.00 95.56 705 ALA A C 1
ATOM 5766 O O . ALA A 1 705 ? 42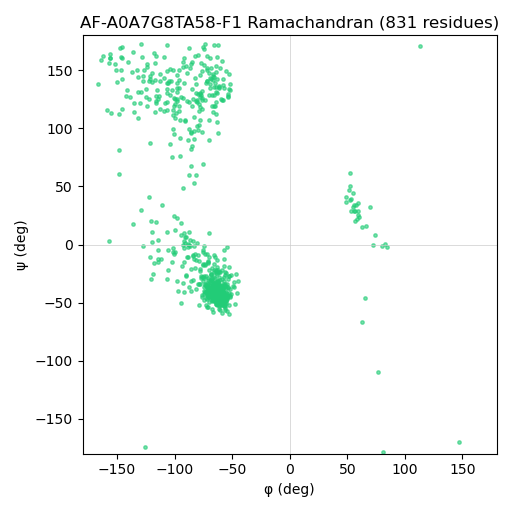.205 -2.688 -28.967 1.00 95.56 705 ALA A O 1
ATOM 5767 N N . SER A 1 706 ? 42.012 -0.467 -28.687 1.00 96.31 706 SER A N 1
ATOM 5768 C CA . SER A 1 706 ? 41.097 -0.580 -27.547 1.00 96.31 706 SER A CA 1
ATOM 5769 C C . SER A 1 706 ? 39.738 -1.146 -27.960 1.00 96.31 706 SER A C 1
ATOM 5771 O O . SER A 1 706 ? 39.178 -1.951 -27.219 1.00 96.31 706 SER A O 1
ATOM 5773 N N . TYR A 1 707 ? 39.233 -0.790 -29.150 1.00 97.69 707 TYR A N 1
ATOM 5774 C CA . TYR A 1 707 ? 38.019 -1.399 -29.707 1.00 97.69 707 TYR A CA 1
ATOM 5775 C C . TYR A 1 707 ? 38.140 -2.924 -29.781 1.00 97.69 707 TYR A C 1
ATOM 5777 O O . TYR A 1 707 ? 37.262 -3.622 -29.279 1.00 97.69 707 TYR A O 1
ATOM 5785 N N . SER A 1 708 ? 39.238 -3.426 -30.356 1.00 97.00 708 SER A N 1
ATOM 5786 C CA . SER A 1 708 ? 39.464 -4.867 -30.520 1.00 97.00 708 SER A CA 1
ATOM 5787 C C . SER A 1 708 ? 39.525 -5.576 -29.163 1.00 97.00 708 SER A C 1
ATOM 5789 O O . SER A 1 708 ? 38.834 -6.565 -28.964 1.00 97.00 708 SER A O 1
ATOM 5791 N N . ASN A 1 709 ? 40.229 -5.002 -28.179 1.00 97.06 709 ASN A N 1
ATOM 5792 C CA . ASN A 1 709 ? 40.292 -5.566 -26.825 1.00 97.06 709 ASN A CA 1
ATOM 5793 C C . ASN A 1 709 ? 38.916 -5.653 -26.138 1.00 97.06 709 ASN A C 1
ATOM 5795 O O . ASN A 1 709 ? 38.623 -6.635 -25.456 1.00 97.06 709 ASN A O 1
ATOM 5799 N N . TYR A 1 710 ? 38.071 -4.623 -26.269 1.00 97.56 710 TYR A N 1
ATOM 5800 C CA . TYR A 1 710 ? 36.728 -4.649 -25.679 1.00 97.56 710 TYR A CA 1
ATOM 5801 C C . TYR A 1 710 ? 35.771 -5.569 -26.445 1.00 97.56 710 TYR A C 1
ATOM 5803 O O . TYR A 1 710 ? 34.945 -6.220 -25.802 1.00 97.56 710 TYR A O 1
ATOM 5811 N N . LYS A 1 711 ? 35.915 -5.671 -27.775 1.00 97.44 711 LYS A N 1
ATOM 5812 C CA . LYS A 1 711 ? 35.181 -6.636 -28.605 1.00 97.44 711 LYS A CA 1
ATOM 5813 C C . LYS A 1 711 ? 35.516 -8.075 -28.190 1.00 97.44 711 LYS A C 1
ATOM 5815 O O . LYS A 1 711 ? 34.613 -8.830 -27.849 1.00 97.44 711 LYS A O 1
ATOM 5820 N N . ASP A 1 712 ? 36.800 -8.402 -28.056 1.00 96.62 712 ASP A N 1
ATOM 5821 C CA . ASP A 1 712 ? 37.232 -9.717 -27.569 1.00 96.62 712 ASP A CA 1
ATOM 5822 C C . ASP A 1 712 ? 36.676 -9.994 -26.159 1.00 96.62 712 ASP A C 1
ATOM 5824 O O . ASP A 1 712 ? 36.278 -11.113 -25.831 1.00 96.62 712 ASP A O 1
ATOM 5828 N N . LYS A 1 713 ? 36.622 -8.976 -25.286 1.00 96.19 713 LYS A N 1
ATOM 5829 C CA . LYS A 1 713 ? 36.075 -9.132 -23.930 1.00 96.19 713 LYS A CA 1
ATOM 5830 C C . LYS A 1 713 ? 34.577 -9.457 -23.945 1.00 96.19 713 LYS A C 1
ATOM 5832 O O . LYS A 1 713 ? 34.168 -10.345 -23.197 1.00 96.19 713 LYS A O 1
ATOM 5837 N N . ILE A 1 714 ? 33.765 -8.766 -24.752 1.00 94.88 714 ILE A N 1
ATOM 5838 C CA . ILE A 1 714 ? 32.320 -9.046 -24.823 1.00 94.88 714 ILE A CA 1
ATOM 5839 C C . ILE A 1 714 ? 32.049 -10.419 -25.451 1.00 94.88 714 ILE A C 1
ATOM 5841 O O . ILE A 1 714 ? 31.223 -11.157 -24.923 1.00 94.88 714 ILE A O 1
ATOM 5845 N N . GLU A 1 715 ? 32.803 -10.812 -26.480 1.00 95.12 715 GLU A N 1
ATOM 5846 C CA . GLU A 1 715 ? 32.685 -12.126 -27.135 1.00 95.12 715 GLU A CA 1
ATOM 5847 C C . GLU A 1 715 ? 33.018 -13.274 -26.180 1.00 95.12 715 GLU A C 1
ATOM 5849 O O . GLU A 1 715 ? 32.262 -14.241 -26.076 1.00 95.12 715 GLU A O 1
ATOM 5854 N N . ASN A 1 716 ? 34.085 -13.129 -25.387 1.00 93.00 716 ASN A N 1
ATOM 5855 C CA . ASN A 1 716 ? 34.440 -14.101 -24.352 1.00 93.00 716 ASN A CA 1
ATOM 5856 C C . ASN A 1 716 ? 33.358 -14.233 -23.270 1.00 93.00 716 ASN A C 1
ATOM 5858 O O . ASN A 1 716 ? 33.077 -15.342 -22.815 1.00 93.00 716 ASN A O 1
ATOM 5862 N N . LEU A 1 717 ? 32.752 -13.120 -22.844 1.00 90.12 717 LEU A N 1
ATOM 5863 C CA . LEU A 1 717 ? 31.693 -13.153 -21.832 1.00 90.12 717 LEU A CA 1
ATOM 5864 C C . LEU A 1 717 ? 30.375 -13.723 -22.381 1.00 90.12 717 LEU A C 1
ATOM 5866 O O . LEU A 1 717 ? 29.673 -14.414 -21.644 1.00 90.12 717 LEU A O 1
ATOM 5870 N N . MET A 1 718 ? 30.048 -13.453 -23.649 1.00 88.12 718 MET A N 1
ATOM 5871 C CA . MET A 1 718 ? 28.882 -14.013 -24.347 1.00 88.12 718 MET A CA 1
ATOM 5872 C C . MET 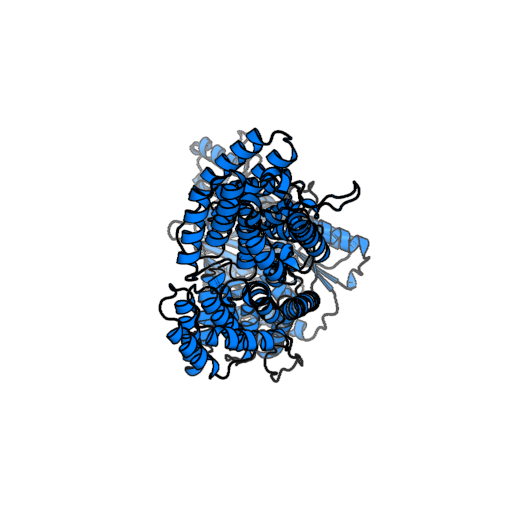A 1 718 ? 29.097 -15.454 -24.828 1.00 88.12 718 MET A C 1
ATOM 5874 O O . MET A 1 718 ? 28.130 -16.120 -25.177 1.00 88.12 718 MET A O 1
ATOM 5878 N N . GLN A 1 719 ? 30.343 -15.939 -24.834 1.00 89.38 719 GLN A N 1
ATOM 5879 C CA . GLN A 1 719 ? 30.741 -17.235 -25.395 1.00 89.38 719 GLN A CA 1
ATOM 5880 C C . GLN A 1 719 ? 30.412 -17.370 -26.892 1.00 89.38 719 GLN A C 1
ATOM 5882 O O . GLN A 1 719 ? 30.071 -18.454 -27.366 1.00 89.38 719 GLN A O 1
ATOM 5887 N N . CYS A 1 720 ? 30.532 -16.276 -27.645 1.00 90.31 720 CYS A N 1
ATOM 5888 C CA . CYS A 1 720 ? 30.327 -16.258 -29.091 1.00 90.31 720 CYS A CA 1
ATOM 5889 C C . CYS A 1 720 ? 31.650 -16.055 -29.844 1.00 90.31 720 CYS A C 1
ATOM 5891 O O . CYS A 1 720 ? 32.658 -15.648 -29.269 1.00 90.31 720 CYS A O 1
ATOM 5893 N N . THR A 1 721 ? 31.664 -16.394 -31.138 1.00 91.88 721 THR A N 1
ATOM 5894 C CA . THR A 1 721 ? 32.875 -16.268 -31.976 1.00 91.88 721 THR A CA 1
ATOM 5895 C C . THR A 1 721 ? 33.010 -14.883 -32.608 1.00 91.88 721 THR A C 1
ATOM 5897 O O . THR A 1 721 ? 34.125 -14.400 -32.761 1.00 91.88 721 THR A O 1
ATOM 5900 N N . ASP A 1 722 ? 31.896 -14.268 -33.008 1.00 93.38 722 ASP A N 1
ATOM 5901 C CA . ASP A 1 722 ? 31.860 -12.906 -33.543 1.00 93.38 722 ASP A CA 1
ATOM 5902 C C . ASP A 1 722 ? 30.525 -12.262 -33.175 1.00 93.38 722 ASP A C 1
ATOM 5904 O O . ASP A 1 722 ? 29.475 -12.645 -33.693 1.00 93.38 722 ASP A O 1
ATOM 5908 N N . VAL A 1 723 ? 30.555 -11.256 -32.302 1.00 94.19 723 VAL A N 1
ATOM 5909 C CA . VAL A 1 723 ? 29.332 -10.562 -31.864 1.00 94.19 723 VAL A CA 1
ATOM 5910 C C . VAL A 1 723 ? 28.654 -9.787 -33.003 1.00 94.19 723 VAL A C 1
ATOM 5912 O O . VAL A 1 723 ? 27.481 -9.447 -32.902 1.00 94.19 723 VAL A O 1
ATOM 5915 N N . SER A 1 724 ? 29.357 -9.528 -34.114 1.00 93.69 724 SER A N 1
ATOM 5916 C CA . SER A 1 724 ? 28.803 -8.861 -35.303 1.00 93.69 724 SER A CA 1
ATOM 5917 C C . SER A 1 724 ? 28.119 -9.808 -36.300 1.00 93.69 724 SER A C 1
ATOM 5919 O O . SER A 1 724 ? 27.599 -9.354 -37.328 1.00 93.69 724 SER A O 1
ATOM 5921 N N . ASP A 1 725 ? 28.100 -11.119 -36.031 1.00 91.56 725 ASP A N 1
ATOM 5922 C CA . ASP A 1 725 ? 27.461 -12.079 -36.924 1.00 91.56 725 ASP A CA 1
ATOM 5923 C C . ASP A 1 725 ? 25.934 -12.054 -36.793 1.00 91.56 725 ASP A C 1
ATOM 5925 O O . ASP A 1 725 ? 25.339 -12.720 -35.950 1.00 91.56 725 ASP A O 1
ATOM 5929 N N . VAL A 1 726 ? 25.278 -11.318 -37.695 1.00 88.50 726 VAL A N 1
ATOM 5930 C CA . VAL A 1 726 ? 23.809 -11.227 -37.758 1.00 88.50 726 VAL A CA 1
ATOM 5931 C C . VAL A 1 726 ? 23.108 -12.582 -37.924 1.00 88.50 726 VAL A C 1
ATOM 5933 O O . VAL A 1 726 ? 21.916 -12.664 -37.651 1.00 88.50 726 VAL A O 1
ATOM 5936 N N . SER A 1 727 ? 23.810 -13.635 -38.361 1.00 86.69 727 SER A N 1
ATOM 5937 C CA . SER A 1 727 ? 23.224 -14.969 -38.549 1.00 86.69 727 SER A CA 1
ATOM 5938 C C . SER A 1 727 ? 23.249 -15.864 -37.305 1.00 86.69 727 SER A C 1
ATOM 5940 O O . SER A 1 727 ? 22.575 -16.893 -37.302 1.00 86.69 727 SER A O 1
ATOM 5942 N N . ASP A 1 728 ? 23.972 -15.480 -36.247 1.00 86.25 728 ASP A N 1
ATOM 5943 C CA . ASP A 1 728 ? 24.014 -16.240 -34.995 1.00 86.25 728 ASP A CA 1
ATOM 5944 C C . ASP A 1 728 ? 22.810 -15.899 -34.105 1.00 86.25 728 ASP A C 1
ATOM 5946 O O . ASP A 1 728 ? 22.800 -14.906 -33.378 1.00 86.25 728 ASP A O 1
ATOM 5950 N N . GLU A 1 729 ? 21.777 -16.742 -34.162 1.00 81.94 729 GLU A N 1
ATOM 5951 C CA . GLU A 1 729 ? 20.539 -16.585 -33.385 1.00 81.94 729 GLU A CA 1
ATOM 5952 C C . GLU A 1 729 ? 20.736 -16.727 -31.862 1.00 81.94 729 GLU A C 1
ATOM 5954 O O . GLU A 1 729 ? 19.815 -16.425 -31.106 1.00 81.94 729 GLU A O 1
ATOM 5959 N N . ASN A 1 730 ? 21.914 -17.157 -31.389 1.00 79.19 730 ASN A N 1
ATOM 5960 C CA . ASN A 1 730 ? 22.202 -17.265 -29.952 1.00 79.19 730 ASN A CA 1
ATOM 5961 C C . ASN A 1 730 ? 22.639 -15.934 -29.324 1.00 79.19 730 ASN A C 1
ATOM 5963 O O . ASN A 1 730 ? 22.716 -15.829 -28.101 1.00 79.19 730 ASN A O 1
ATOM 5967 N N . ILE A 1 731 ? 22.946 -14.926 -30.143 1.00 84.06 731 ILE A N 1
ATOM 5968 C CA . ILE A 1 731 ? 23.338 -13.591 -29.688 1.00 84.06 731 ILE A CA 1
ATOM 5969 C C . ILE A 1 731 ? 22.107 -12.686 -29.745 1.00 84.06 731 ILE A C 1
ATOM 5971 O O . ILE A 1 731 ? 21.350 -12.723 -30.712 1.00 84.06 731 ILE A O 1
ATOM 5975 N N . ASP A 1 732 ? 21.908 -11.825 -28.752 1.00 84.12 732 ASP A N 1
ATOM 5976 C CA . ASP A 1 732 ? 20.815 -10.848 -28.785 1.00 84.12 732 ASP A CA 1
ATOM 5977 C C . ASP A 1 732 ? 20.898 -9.955 -30.044 1.00 84.12 732 ASP A C 1
ATOM 5979 O O . ASP A 1 732 ? 21.980 -9.472 -30.412 1.00 84.12 732 ASP A O 1
ATOM 5983 N N . ASP A 1 733 ? 19.759 -9.743 -30.715 1.00 86.38 733 ASP A N 1
ATOM 5984 C CA . ASP A 1 733 ? 19.654 -8.898 -31.913 1.00 86.38 733 ASP A CA 1
ATOM 5985 C C . ASP A 1 733 ? 20.223 -7.493 -31.662 1.00 86.38 733 ASP A C 1
ATOM 5987 O O . ASP A 1 733 ? 20.857 -6.913 -32.549 1.00 86.38 733 ASP A O 1
ATOM 5991 N N . PHE A 1 734 ? 20.032 -6.951 -30.453 1.00 87.88 734 PHE A N 1
ATOM 5992 C CA . PHE A 1 734 ? 20.524 -5.639 -30.043 1.00 87.88 734 PHE A CA 1
ATOM 5993 C C . PHE A 1 734 ? 22.043 -5.525 -30.226 1.00 87.88 734 PHE A C 1
ATOM 5995 O O . PHE A 1 734 ? 22.517 -4.595 -30.885 1.00 87.88 734 PHE A O 1
ATOM 6002 N N . TYR A 1 735 ? 22.819 -6.484 -29.709 1.00 91.38 735 TYR A N 1
ATOM 6003 C CA . TYR A 1 735 ? 24.283 -6.433 -29.800 1.00 91.38 735 TYR A CA 1
ATOM 6004 C C . TYR A 1 735 ? 24.761 -6.696 -31.229 1.00 91.38 735 TYR A C 1
ATOM 6006 O O . TYR A 1 735 ? 25.598 -5.942 -31.733 1.00 91.38 735 TYR A O 1
ATOM 6014 N N . ARG A 1 736 ? 24.176 -7.687 -31.920 1.00 92.44 736 ARG A N 1
ATOM 6015 C CA . ARG A 1 736 ? 24.499 -7.979 -33.330 1.00 92.44 736 ARG A CA 1
ATOM 6016 C C . ARG A 1 736 ? 24.333 -6.747 -34.206 1.00 92.44 736 ARG A C 1
ATOM 6018 O O . ARG A 1 736 ? 25.214 -6.427 -35.005 1.00 92.44 736 ARG A O 1
ATOM 6025 N N . TYR A 1 737 ? 23.240 -6.015 -34.005 1.00 92.31 737 TYR A N 1
ATOM 6026 C CA . TYR A 1 737 ? 22.944 -4.795 -34.744 1.00 92.31 737 TYR A CA 1
ATOM 6027 C C . TYR A 1 737 ? 23.959 -3.673 -34.472 1.00 92.31 737 TYR A C 1
ATOM 6029 O O . TYR A 1 737 ? 24.400 -3.000 -35.404 1.00 92.31 737 TYR A O 1
ATOM 6037 N N . TYR A 1 738 ? 24.388 -3.471 -33.223 1.00 94.62 738 TYR A N 1
ATOM 6038 C CA . TYR A 1 738 ? 25.403 -2.458 -32.906 1.00 94.62 738 TYR A CA 1
ATOM 6039 C C . TYR A 1 738 ? 26.761 -2.796 -33.522 1.00 94.62 738 TYR A C 1
ATOM 6041 O O . TYR A 1 738 ? 27.373 -1.956 -34.188 1.00 94.62 738 TYR A O 1
ATOM 6049 N N . PHE A 1 739 ? 27.218 -4.034 -33.349 1.00 96.38 739 PHE A N 1
ATOM 6050 C CA . PHE A 1 739 ? 28.549 -4.431 -33.790 1.00 96.38 739 PHE A CA 1
ATOM 6051 C C . PHE A 1 739 ? 28.669 -4.540 -35.311 1.00 96.38 739 PHE A C 1
ATOM 6053 O O . PHE A 1 739 ? 29.706 -4.156 -35.850 1.00 96.38 739 PHE A O 1
ATOM 6060 N N . VAL A 1 740 ? 27.623 -4.945 -36.040 1.00 95.06 740 VAL A N 1
ATOM 6061 C CA . VAL A 1 740 ? 27.669 -4.911 -37.515 1.00 95.06 740 VAL A CA 1
ATOM 6062 C C . VAL A 1 740 ? 27.806 -3.474 -38.046 1.00 95.06 740 VAL A C 1
ATOM 6064 O O . VAL A 1 740 ? 28.525 -3.241 -39.019 1.00 95.06 740 VAL A O 1
ATOM 6067 N N . TRP A 1 741 ? 27.204 -2.486 -37.372 1.00 95.25 741 TRP A N 1
ATOM 6068 C CA . TRP A 1 741 ? 27.380 -1.062 -37.686 1.00 95.25 741 TRP A CA 1
ATOM 6069 C C . TRP A 1 741 ? 28.798 -0.566 -37.374 1.00 95.25 741 TRP A C 1
ATOM 6071 O O . TRP A 1 741 ? 29.371 0.195 -38.160 1.00 95.25 741 TRP A O 1
ATOM 6081 N N . PHE A 1 742 ? 29.387 -1.015 -36.264 1.00 97.19 742 PHE A N 1
ATOM 6082 C CA . PHE A 1 742 ? 30.778 -0.714 -35.909 1.00 97.19 742 PHE A CA 1
ATOM 6083 C C . PHE A 1 742 ? 31.760 -1.274 -36.945 1.00 97.19 742 PHE A C 1
ATOM 6085 O O . PHE A 1 742 ? 32.646 -0.552 -37.413 1.00 97.19 742 PHE A O 1
ATOM 6092 N N . GLU A 1 743 ? 31.565 -2.520 -37.382 1.00 96.62 743 GLU A N 1
ATOM 6093 C CA . GLU A 1 743 ? 32.381 -3.123 -38.439 1.00 96.62 743 GLU A CA 1
ATOM 6094 C C . GLU A 1 743 ? 32.161 -2.444 -39.799 1.00 96.62 743 GLU A C 1
ATOM 6096 O O . GLU A 1 743 ? 33.119 -2.250 -40.552 1.00 96.62 743 GLU A O 1
ATOM 6101 N N . ALA A 1 744 ? 30.935 -2.005 -40.110 1.00 95.44 744 ALA A N 1
ATOM 6102 C CA . ALA A 1 744 ? 30.655 -1.249 -41.331 1.00 95.44 744 ALA A CA 1
ATOM 6103 C C . ALA A 1 744 ? 31.410 0.091 -41.352 1.00 95.44 744 ALA A C 1
ATOM 6105 O O . ALA A 1 744 ? 32.017 0.436 -42.369 1.00 95.44 744 ALA A O 1
ATOM 6106 N N . TYR A 1 745 ? 31.453 0.815 -40.227 1.00 96.50 745 TYR A N 1
ATOM 6107 C CA . TYR A 1 745 ? 32.261 2.032 -40.095 1.00 96.50 745 TYR A CA 1
ATOM 6108 C C . TYR A 1 745 ? 33.755 1.757 -40.305 1.00 96.50 745 TYR A C 1
ATOM 6110 O O . TYR A 1 745 ? 34.398 2.446 -41.100 1.00 96.50 745 TYR A O 1
ATOM 6118 N N . ARG A 1 746 ? 34.311 0.721 -39.658 1.00 96.62 746 ARG A N 1
ATOM 6119 C CA . ARG A 1 746 ? 35.723 0.330 -39.837 1.00 96.62 746 ARG A CA 1
ATOM 6120 C C . ARG A 1 746 ? 36.028 -0.011 -41.295 1.00 96.62 746 ARG A C 1
ATOM 6122 O O . ARG A 1 746 ? 37.047 0.429 -41.826 1.00 96.62 746 ARG A O 1
ATOM 6129 N N . ALA A 1 747 ? 35.134 -0.735 -41.970 1.00 96.12 747 ALA A N 1
ATOM 6130 C CA . ALA A 1 747 ? 35.283 -1.072 -43.383 1.00 96.12 747 ALA A CA 1
ATOM 6131 C C . ALA A 1 747 ? 35.275 0.174 -44.289 1.00 96.12 747 ALA A C 1
ATOM 6133 O O . ALA A 1 747 ? 36.107 0.263 -45.195 1.00 96.12 747 ALA A O 1
ATOM 6134 N N . LEU A 1 748 ? 34.395 1.151 -44.029 1.00 95.50 748 LEU A N 1
ATOM 6135 C CA . LEU A 1 748 ? 34.372 2.436 -44.741 1.00 95.50 748 LEU A CA 1
ATOM 6136 C C . LEU A 1 748 ? 35.654 3.246 -44.508 1.00 95.50 748 LEU A C 1
ATOM 6138 O O . LEU A 1 748 ? 36.305 3.650 -45.473 1.00 95.50 748 LEU A O 1
ATOM 6142 N N . ARG A 1 749 ? 36.047 3.441 -43.242 1.00 95.56 749 ARG A N 1
ATOM 6143 C CA . ARG A 1 749 ? 37.262 4.172 -42.833 1.00 95.56 749 ARG A CA 1
ATOM 6144 C C . ARG A 1 749 ? 38.511 3.604 -43.508 1.00 95.56 749 ARG A C 1
ATOM 6146 O O . ARG A 1 749 ? 39.320 4.350 -44.061 1.00 95.56 749 ARG A O 1
ATOM 6153 N N . ASP A 1 750 ? 38.626 2.278 -43.521 1.00 95.25 750 ASP A N 1
ATOM 6154 C CA . ASP A 1 750 ? 39.752 1.543 -44.104 1.00 95.25 750 ASP A CA 1
ATOM 6155 C C . ASP A 1 750 ? 39.650 1.388 -45.637 1.00 95.25 750 ASP A C 1
ATOM 6157 O O . ASP A 1 750 ? 40.515 0.760 -46.253 1.00 95.25 750 ASP A O 1
ATOM 6161 N N . LYS A 1 751 ? 38.604 1.938 -46.274 1.00 95.88 751 LYS A N 1
ATOM 6162 C CA . LYS A 1 751 ? 38.335 1.856 -47.725 1.00 95.88 751 LYS A CA 1
ATOM 6163 C C . LYS A 1 751 ? 38.172 0.419 -48.248 1.00 95.88 751 LYS A C 1
ATOM 6165 O O . LYS A 1 751 ? 38.439 0.139 -49.420 1.00 95.88 751 LYS A O 1
ATOM 6170 N N . LYS A 1 752 ? 37.707 -0.501 -47.400 1.00 96.56 752 LYS A N 1
ATOM 6171 C CA . LYS A 1 752 ? 37.387 -1.900 -47.733 1.00 96.56 752 LYS A CA 1
ATOM 6172 C C . LYS A 1 752 ? 35.955 -1.997 -48.277 1.00 96.56 752 LYS A C 1
ATOM 6174 O O . LYS A 1 752 ? 35.072 -2.563 -47.639 1.00 96.56 752 LYS A O 1
ATOM 6179 N N . TRP A 1 753 ? 35.719 -1.435 -49.464 1.00 94.00 753 TRP A N 1
ATOM 6180 C CA . TRP A 1 753 ? 34.372 -1.257 -50.035 1.00 94.00 753 TRP A CA 1
ATOM 6181 C C . TRP A 1 753 ? 33.581 -2.559 -50.226 1.00 94.00 753 TRP A C 1
ATOM 6183 O O . TRP A 1 753 ? 32.402 -2.594 -49.901 1.00 94.00 753 TRP A O 1
ATOM 6193 N N . GLU A 1 754 ? 34.224 -3.640 -50.680 1.00 93.69 754 GLU A N 1
ATOM 6194 C CA . GLU A 1 754 ? 33.558 -4.946 -50.845 1.00 93.69 754 GLU A CA 1
ATOM 6195 C C . GLU A 1 754 ? 33.098 -5.540 -49.505 1.00 93.69 754 GLU A C 1
ATOM 6197 O O . GLU A 1 754 ? 32.061 -6.196 -49.425 1.00 93.69 754 GLU A O 1
ATOM 6202 N N . LEU A 1 755 ? 33.867 -5.311 -48.434 1.00 94.44 755 LEU A N 1
ATOM 6203 C CA . LEU A 1 755 ? 33.480 -5.723 -47.087 1.00 94.44 755 LEU A CA 1
ATOM 6204 C C . LEU A 1 755 ? 32.328 -4.855 -46.569 1.00 94.44 755 LEU A C 1
ATOM 6206 O O . LEU A 1 755 ? 31.375 -5.391 -46.013 1.00 94.44 755 LEU A O 1
ATOM 6210 N N . ALA A 1 756 ? 32.387 -3.540 -46.796 1.00 93.81 756 ALA A N 1
ATOM 6211 C CA . ALA A 1 756 ? 31.318 -2.618 -46.421 1.00 93.81 756 ALA A CA 1
ATOM 6212 C C . ALA A 1 756 ? 29.991 -2.959 -47.126 1.00 93.81 756 ALA A C 1
ATOM 6214 O O . ALA A 1 756 ? 28.944 -2.952 -46.485 1.00 93.81 756 ALA A O 1
ATOM 6215 N N . GLU A 1 757 ? 30.027 -3.328 -48.409 1.00 94.38 757 GLU A N 1
ATOM 6216 C CA . GLU A 1 757 ? 28.847 -3.776 -49.163 1.00 94.38 757 GLU A CA 1
ATOM 6217 C C . GLU A 1 757 ? 28.269 -5.086 -48.602 1.00 94.38 757 GLU A C 1
ATOM 6219 O O . GLU A 1 757 ? 27.062 -5.185 -48.380 1.00 94.38 757 GLU A O 1
ATOM 6224 N N . LYS A 1 758 ? 29.121 -6.068 -48.273 1.00 93.56 758 LYS A N 1
ATOM 6225 C CA . LYS A 1 758 ? 28.686 -7.311 -47.608 1.00 93.56 758 LYS A CA 1
ATOM 6226 C C . LYS A 1 758 ? 28.029 -7.052 -46.250 1.00 93.56 758 LYS A C 1
ATOM 6228 O O . LYS A 1 758 ? 27.010 -7.665 -45.949 1.00 93.56 758 LYS A O 1
ATOM 6233 N N . LEU A 1 759 ? 28.602 -6.164 -45.436 1.00 93.06 759 LEU A N 1
ATOM 6234 C CA . LEU A 1 759 ? 28.048 -5.792 -44.129 1.00 93.06 759 LEU A CA 1
ATOM 6235 C C . LEU A 1 759 ? 26.737 -5.009 -44.274 1.00 93.06 759 LEU A C 1
ATOM 6237 O O . LEU A 1 759 ? 25.799 -5.261 -43.527 1.00 93.06 759 LEU A O 1
ATOM 6241 N N . PHE A 1 760 ? 26.618 -4.132 -45.274 1.00 92.50 760 PHE A N 1
ATOM 6242 C CA . PHE A 1 760 ? 25.356 -3.459 -45.585 1.00 92.50 760 PHE A CA 1
ATOM 6243 C C . PHE A 1 760 ? 24.240 -4.463 -45.902 1.00 92.50 760 PHE A C 1
ATOM 6245 O O . PHE A 1 760 ? 23.155 -4.350 -45.344 1.00 92.50 760 PHE A O 1
ATOM 6252 N N . HIS A 1 761 ? 24.508 -5.487 -46.718 1.00 90.19 761 HIS A N 1
ATOM 6253 C CA . HIS A 1 761 ? 23.521 -6.536 -47.002 1.00 90.19 761 HIS A CA 1
ATOM 6254 C C . HIS A 1 761 ? 23.117 -7.359 -45.772 1.00 90.19 761 HIS A C 1
ATOM 6256 O O . HIS A 1 761 ? 22.021 -7.906 -45.755 1.00 90.19 761 HIS A O 1
ATOM 6262 N N . LYS A 1 762 ? 23.982 -7.443 -44.752 1.00 88.06 762 LYS A N 1
ATOM 6263 C CA . LYS A 1 762 ? 23.651 -8.041 -43.450 1.00 88.06 762 LYS A CA 1
ATOM 6264 C C . LYS A 1 762 ? 22.761 -7.130 -42.590 1.00 88.06 762 LYS A C 1
ATOM 6266 O O . LYS A 1 762 ? 21.972 -7.638 -41.806 1.00 88.06 762 LYS A O 1
ATOM 6271 N N . ILE A 1 763 ? 22.901 -5.809 -42.721 1.00 86.75 763 ILE A N 1
ATOM 6272 C CA . ILE A 1 763 ? 22.111 -4.799 -41.991 1.00 86.75 763 ILE A CA 1
ATOM 6273 C C . ILE A 1 763 ? 20.728 -4.593 -42.630 1.00 86.75 763 ILE A C 1
ATOM 6275 O O . ILE A 1 763 ? 19.754 -4.305 -41.935 1.00 86.75 763 ILE A O 1
ATOM 6279 N N . ASP A 1 764 ? 20.636 -4.699 -43.955 1.00 83.69 764 ASP A N 1
ATOM 6280 C CA . ASP A 1 764 ? 19.416 -4.417 -44.713 1.00 83.69 764 ASP A CA 1
ATOM 6281 C C . ASP A 1 764 ? 18.289 -5.400 -44.343 1.00 83.69 764 ASP A C 1
ATOM 6283 O O . ASP A 1 764 ? 18.377 -6.599 -44.601 1.00 83.69 764 ASP A O 1
ATOM 6287 N N . GLY A 1 765 ? 17.235 -4.892 -43.696 1.00 78.19 765 GLY A N 1
ATOM 6288 C CA . GLY A 1 765 ? 16.118 -5.695 -43.181 1.00 78.19 765 GLY A CA 1
ATOM 6289 C C . GLY A 1 765 ? 16.344 -6.350 -41.809 1.00 78.19 765 GLY A C 1
ATOM 6290 O O . GLY A 1 765 ? 15.433 -7.008 -41.309 1.00 78.19 765 GLY A O 1
ATOM 6291 N N . PHE A 1 766 ? 17.505 -6.155 -41.174 1.00 86.75 766 PHE A N 1
ATOM 6292 C CA . PHE A 1 766 ? 17.801 -6.653 -39.827 1.00 86.75 766 PHE A CA 1
ATOM 6293 C C . PHE A 1 766 ? 17.661 -5.526 -38.792 1.00 86.75 766 PHE A C 1
ATOM 6295 O O . PHE A 1 766 ? 18.558 -4.699 -38.639 1.00 86.75 766 PHE A O 1
ATOM 6302 N N . ILE A 1 767 ? 16.519 -5.472 -38.094 1.00 80.88 767 ILE A N 1
ATOM 6303 C CA . ILE A 1 767 ? 16.222 -4.475 -37.049 1.00 80.88 767 ILE A CA 1
ATOM 6304 C C . ILE A 1 767 ? 15.709 -5.203 -35.787 1.00 80.88 767 ILE A C 1
ATOM 6306 O O . ILE A 1 767 ? 14.678 -5.880 -35.876 1.00 80.88 767 ILE A O 1
ATOM 6310 N N . PRO A 1 768 ? 16.367 -5.044 -34.618 1.00 81.00 768 PRO A N 1
ATOM 6311 C CA . PRO A 1 768 ? 15.903 -5.588 -33.332 1.00 81.00 768 PRO A CA 1
ATOM 6312 C C . PRO A 1 768 ? 14.454 -5.186 -33.002 1.00 81.00 768 PRO A C 1
ATOM 6314 O O . PRO A 1 768 ? 14.051 -4.060 -33.316 1.00 81.00 768 PRO A O 1
ATOM 6317 N N . ALA A 1 769 ? 13.654 -6.025 -32.321 1.00 73.88 769 ALA A N 1
ATOM 6318 C CA . ALA A 1 769 ? 12.250 -5.667 -32.044 1.00 73.88 769 ALA A CA 1
ATOM 6319 C C . ALA A 1 769 ? 12.108 -4.410 -31.176 1.00 73.88 769 ALA A C 1
ATOM 6321 O O . ALA A 1 769 ? 11.180 -3.630 -31.402 1.00 73.88 769 ALA A O 1
ATOM 6322 N N . LEU A 1 770 ? 13.062 -4.159 -30.271 1.00 71.31 770 LEU A N 1
ATOM 6323 C CA . LEU A 1 770 ? 13.169 -2.923 -29.480 1.00 71.31 770 LEU A CA 1
ATOM 6324 C C . LEU A 1 770 ? 13.146 -1.651 -30.349 1.00 71.31 770 LEU A C 1
ATOM 6326 O O . LEU A 1 770 ? 12.693 -0.599 -29.902 1.00 71.31 770 LEU A O 1
ATOM 6330 N N . PHE A 1 771 ? 13.590 -1.748 -31.605 1.00 74.38 771 PHE A N 1
ATOM 6331 C CA . PHE A 1 771 ? 13.752 -0.631 -32.535 1.00 74.38 771 PHE A CA 1
ATOM 6332 C C . PHE A 1 771 ? 12.680 -0.557 -33.631 1.00 74.38 771 PHE A C 1
ATOM 6334 O O . PHE A 1 771 ? 12.645 0.417 -34.390 1.00 74.38 771 PHE A O 1
ATOM 6341 N N . LYS A 1 772 ? 11.768 -1.539 -33.710 1.00 71.06 772 LYS A N 1
ATOM 6342 C CA . LYS A 1 772 ? 10.717 -1.591 -34.746 1.00 71.06 772 LYS A CA 1
ATOM 6343 C C . LYS A 1 772 ? 9.769 -0.391 -34.711 1.00 71.06 772 LYS A C 1
ATOM 6345 O O . LYS A 1 772 ? 9.313 0.059 -35.756 1.00 71.06 772 LYS A O 1
ATOM 6350 N N . LYS A 1 773 ? 9.516 0.206 -33.539 1.00 69.38 773 LYS A N 1
ATOM 6351 C CA . LYS A 1 773 ? 8.679 1.422 -33.422 1.00 69.38 773 LYS A CA 1
ATOM 6352 C C . LYS A 1 773 ? 9.297 2.648 -34.117 1.00 69.38 773 LYS A C 1
ATOM 6354 O O . LYS A 1 773 ? 8.626 3.669 -34.254 1.00 69.38 773 LYS A O 1
ATOM 6359 N N . GLN A 1 774 ? 10.563 2.564 -34.531 1.00 74.31 774 GLN A N 1
ATOM 6360 C CA . GLN A 1 774 ? 11.344 3.631 -35.155 1.00 74.31 774 GLN A CA 1
ATOM 6361 C C . GLN A 1 774 ? 11.842 3.269 -36.567 1.00 74.31 774 GLN A C 1
ATOM 6363 O O . GLN A 1 774 ? 12.774 3.900 -37.060 1.00 74.31 774 GLN A O 1
ATOM 6368 N N . GLU A 1 775 ? 11.218 2.290 -37.235 1.00 71.12 775 GLU A N 1
ATOM 6369 C CA . GLU A 1 775 ? 11.623 1.729 -38.542 1.00 71.12 775 GLU A CA 1
ATOM 6370 C C . GLU A 1 775 ? 11.985 2.788 -39.600 1.00 71.12 775 GLU A C 1
ATOM 6372 O O . GLU A 1 775 ? 13.036 2.701 -40.233 1.00 71.12 775 GLU A O 1
ATOM 6377 N N . ILE A 1 776 ? 11.206 3.873 -39.692 1.00 78.69 776 ILE A N 1
ATOM 6378 C CA . ILE A 1 776 ? 11.446 4.985 -40.632 1.00 78.69 776 ILE A CA 1
ATOM 6379 C C . ILE A 1 776 ? 12.833 5.629 -40.443 1.00 78.69 776 ILE A C 1
ATOM 6381 O O . ILE A 1 776 ? 13.457 6.070 -41.414 1.00 78.69 776 ILE A O 1
ATOM 6385 N N . PHE A 1 777 ? 13.337 5.730 -39.206 1.00 83.94 777 PHE A N 1
ATOM 6386 C CA . PHE A 1 777 ? 14.668 6.292 -38.965 1.00 83.94 777 PHE A CA 1
ATOM 6387 C C . PHE A 1 777 ? 15.767 5.326 -39.422 1.00 83.94 777 PHE A C 1
ATOM 6389 O O . PHE A 1 777 ? 16.771 5.743 -40.000 1.00 83.94 777 PHE A O 1
ATOM 6396 N N . TRP A 1 778 ? 15.560 4.028 -39.241 1.00 81.19 778 TRP A N 1
ATOM 6397 C CA . TRP A 1 778 ? 16.527 3.009 -39.632 1.00 81.19 778 TRP A CA 1
ATOM 6398 C C . TRP A 1 778 ? 16.627 2.846 -41.144 1.00 81.19 778 TRP A C 1
ATOM 6400 O O . TRP A 1 778 ? 17.736 2.785 -41.667 1.00 81.19 778 TRP A O 1
ATOM 6410 N N . GLU A 1 779 ? 15.507 2.902 -41.867 1.00 84.38 779 GLU A N 1
ATOM 6411 C CA . GLU A 1 779 ? 15.510 2.897 -43.335 1.00 84.38 779 GLU A CA 1
ATOM 6412 C C . GLU A 1 779 ? 16.343 4.054 -43.903 1.00 84.38 779 GLU A C 1
ATOM 6414 O O . GLU A 1 779 ? 17.191 3.862 -44.778 1.00 84.38 779 GLU A O 1
ATOM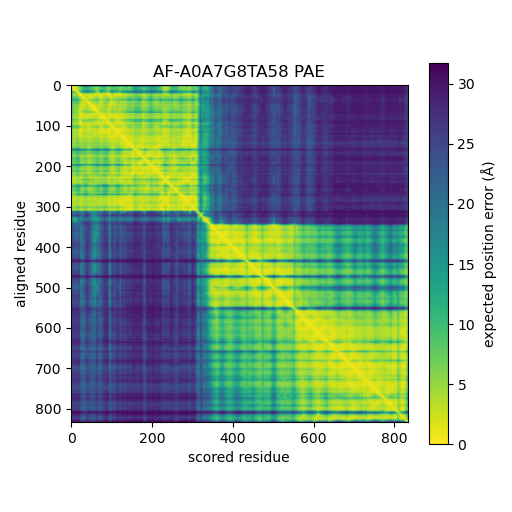 6419 N N . LYS A 1 780 ? 16.164 5.266 -43.360 1.00 87.81 780 LYS A N 1
ATOM 6420 C CA . LYS A 1 780 ? 16.953 6.445 -43.751 1.00 87.81 780 LYS A CA 1
ATOM 6421 C C . LYS A 1 780 ? 18.434 6.291 -43.403 1.00 87.81 780 LYS A C 1
ATOM 6423 O O . LYS A 1 780 ? 19.291 6.677 -44.200 1.00 87.81 780 LYS A O 1
ATOM 6428 N N . LYS A 1 781 ? 18.742 5.714 -42.239 1.00 89.81 781 LYS A N 1
ATOM 6429 C CA . LYS A 1 781 ? 20.114 5.434 -41.796 1.00 89.81 781 LYS A CA 1
ATOM 6430 C C . LYS A 1 781 ? 20.805 4.418 -42.716 1.00 89.81 781 LYS A C 1
ATOM 6432 O O . LYS A 1 781 ? 21.914 4.673 -43.188 1.00 89.81 781 LYS A O 1
ATOM 6437 N N . ASN A 1 782 ? 20.129 3.319 -43.047 1.00 90.19 782 ASN A N 1
ATOM 6438 C CA . ASN A 1 782 ? 20.610 2.295 -43.978 1.00 90.19 782 ASN A CA 1
ATOM 6439 C C . ASN A 1 782 ? 20.813 2.878 -45.384 1.00 90.19 782 ASN A C 1
ATOM 6441 O O . ASN A 1 782 ? 21.838 2.630 -46.021 1.00 90.19 782 ASN A O 1
ATOM 6445 N N . ALA A 1 783 ? 19.885 3.719 -45.853 1.00 90.19 783 ALA A N 1
ATOM 6446 C CA . ALA A 1 783 ? 20.016 4.415 -47.131 1.00 90.19 783 ALA A CA 1
ATOM 6447 C C . ALA A 1 783 ? 21.238 5.351 -47.165 1.00 90.19 783 ALA A C 1
ATOM 6449 O O . ALA A 1 783 ? 21.934 5.419 -48.182 1.00 90.19 783 ALA A O 1
ATOM 6450 N N . ALA A 1 784 ? 21.542 6.036 -46.058 1.00 91.75 784 ALA A N 1
ATOM 6451 C CA . ALA A 1 784 ? 22.742 6.861 -45.942 1.00 91.75 784 ALA A CA 1
ATOM 6452 C C . ALA A 1 784 ? 24.029 6.025 -46.002 1.00 91.75 784 ALA A C 1
ATOM 6454 O O . ALA A 1 784 ? 24.950 6.393 -46.732 1.00 91.75 784 ALA A O 1
ATOM 6455 N N . LEU A 1 785 ? 24.074 4.874 -45.323 1.00 93.19 785 LEU A N 1
ATOM 6456 C CA . LEU A 1 785 ? 25.201 3.939 -45.414 1.00 93.19 785 LEU A CA 1
ATOM 6457 C C . LEU A 1 785 ? 25.402 3.439 -46.853 1.00 93.19 785 LEU A C 1
ATOM 6459 O O . LEU A 1 785 ? 26.510 3.512 -47.386 1.00 93.19 785 LEU A O 1
ATOM 6463 N N . LYS A 1 786 ? 24.323 3.020 -47.524 1.00 93.81 786 LYS A N 1
ATOM 6464 C CA . LYS A 1 786 ? 24.355 2.606 -48.936 1.00 93.81 786 LYS A CA 1
ATOM 6465 C C . LYS A 1 786 ? 24.901 3.709 -49.841 1.00 93.81 786 LYS A C 1
ATOM 6467 O O . LYS A 1 786 ? 25.706 3.435 -50.729 1.00 93.81 786 LYS A O 1
ATOM 6472 N N . ARG A 1 787 ? 24.492 4.962 -49.607 1.00 93.88 787 ARG A N 1
ATOM 6473 C CA . ARG A 1 787 ? 24.988 6.129 -50.350 1.00 93.88 787 ARG A CA 1
ATOM 6474 C C . ARG A 1 787 ? 26.501 6.278 -50.202 1.00 93.88 787 ARG A C 1
ATOM 6476 O O . ARG A 1 787 ? 27.155 6.414 -51.228 1.00 93.88 787 ARG A O 1
ATOM 6483 N N . LEU A 1 788 ? 27.037 6.206 -48.979 1.00 94.12 788 LEU A N 1
ATOM 6484 C CA . LEU A 1 788 ? 28.482 6.307 -48.719 1.00 94.12 788 LEU A CA 1
ATOM 6485 C C . LEU A 1 788 ? 29.282 5.199 -49.421 1.00 94.12 788 LEU A C 1
ATOM 6487 O O . LEU A 1 788 ? 30.337 5.469 -49.993 1.00 94.12 788 LEU A O 1
ATOM 6491 N N . ILE A 1 789 ? 28.762 3.965 -49.430 1.00 93.81 789 ILE A N 1
ATOM 6492 C CA . ILE A 1 789 ? 29.392 2.824 -50.117 1.00 93.81 789 ILE A CA 1
ATOM 6493 C C . ILE A 1 789 ? 29.431 3.061 -51.634 1.00 93.81 789 ILE A C 1
ATOM 6495 O O . ILE A 1 789 ? 30.481 2.898 -52.259 1.00 93.81 789 ILE A O 1
ATOM 6499 N N . LEU A 1 790 ? 28.312 3.492 -52.228 1.00 92.94 790 LEU A N 1
ATOM 6500 C CA . LEU A 1 790 ? 28.210 3.756 -53.668 1.00 92.94 790 LEU A CA 1
ATOM 6501 C C . LEU A 1 790 ? 29.055 4.959 -54.109 1.00 92.94 790 LEU A C 1
ATOM 6503 O O . LEU A 1 790 ? 29.677 4.912 -55.171 1.00 92.94 790 LEU A O 1
ATOM 6507 N N . SER A 1 791 ? 29.092 6.029 -53.308 1.00 93.44 791 SER A N 1
ATOM 6508 C CA . SER A 1 791 ? 29.887 7.231 -53.589 1.00 93.44 791 SER A CA 1
ATOM 6509 C C . SER A 1 791 ? 31.368 7.079 -53.235 1.00 93.44 791 SER A C 1
ATOM 6511 O O . SER A 1 791 ? 32.165 7.940 -53.610 1.00 93.44 791 SER A O 1
ATOM 6513 N N . LYS A 1 792 ? 31.750 5.990 -52.552 1.00 93.19 792 LYS A N 1
ATOM 6514 C CA . LYS A 1 792 ? 33.092 5.758 -51.994 1.00 93.19 792 LYS A CA 1
ATOM 6515 C C . LYS A 1 792 ? 33.571 6.915 -51.110 1.00 93.19 792 LYS A C 1
ATOM 6517 O O . LYS A 1 792 ? 34.741 7.305 -51.140 1.00 93.19 792 LYS A O 1
ATOM 6522 N N . GLU A 1 793 ? 32.647 7.470 -50.335 1.00 92.69 793 GLU A N 1
ATOM 6523 C CA . GLU A 1 793 ? 32.878 8.582 -49.416 1.00 92.69 793 GLU A CA 1
ATOM 6524 C C . GLU A 1 793 ? 33.245 8.055 -48.023 1.00 92.69 793 GLU A C 1
ATOM 6526 O O . GLU A 1 793 ? 32.665 7.084 -47.537 1.00 92.69 793 GLU A O 1
ATOM 6531 N N . VAL A 1 794 ? 34.220 8.698 -47.377 1.00 92.44 794 VAL A N 1
ATOM 6532 C CA . VAL A 1 794 ? 34.641 8.379 -46.008 1.00 92.44 794 VAL A CA 1
ATOM 6533 C C . VAL A 1 794 ? 34.311 9.570 -45.121 1.00 92.44 794 VAL A C 1
ATOM 6535 O O . VAL A 1 794 ? 34.741 10.685 -45.407 1.00 92.44 794 VAL A O 1
ATOM 6538 N N . LEU A 1 795 ? 33.566 9.321 -44.047 1.00 92.44 795 LEU A N 1
ATOM 6539 C CA . LEU A 1 795 ? 33.277 10.310 -43.013 1.00 92.44 795 LEU A CA 1
ATOM 6540 C C . LEU A 1 795 ? 34.254 10.151 -41.844 1.00 92.44 795 LEU A C 1
ATOM 6542 O O . LEU A 1 795 ? 34.716 9.043 -41.565 1.00 92.44 795 LEU A O 1
ATOM 6546 N N . SER A 1 796 ? 34.545 11.254 -41.149 1.00 92.25 796 SER A N 1
ATOM 6547 C CA . SER A 1 796 ? 35.179 11.189 -39.828 1.00 92.25 796 SER A CA 1
ATOM 6548 C C . SER A 1 796 ? 34.249 10.481 -38.834 1.00 92.25 796 SER A C 1
ATOM 6550 O O . SER A 1 796 ? 33.039 10.420 -39.062 1.00 92.25 796 SER A O 1
ATOM 6552 N N . ALA A 1 797 ? 34.770 9.988 -37.707 1.00 93.00 797 ALA A N 1
ATOM 6553 C CA . ALA A 1 797 ? 33.927 9.366 -36.682 1.00 93.00 797 ALA A CA 1
ATOM 6554 C C . ALA A 1 797 ? 32.841 10.331 -36.165 1.00 93.00 797 ALA A C 1
ATOM 6556 O O . ALA A 1 797 ? 31.688 9.939 -35.978 1.00 93.00 797 ALA A O 1
ATOM 6557 N N . TYR A 1 798 ? 33.204 11.611 -36.016 1.00 92.31 798 TYR A N 1
ATOM 6558 C CA . TYR A 1 798 ? 32.299 12.704 -35.656 1.00 92.31 798 TYR A CA 1
ATOM 6559 C C . TYR A 1 798 ? 31.178 12.874 -36.693 1.00 92.31 798 TYR A C 1
ATOM 6561 O O . TYR A 1 798 ? 29.995 12.834 -36.353 1.00 92.31 798 TYR A O 1
ATOM 6569 N N . ASP A 1 799 ? 31.529 12.989 -37.976 1.00 90.94 799 ASP A N 1
ATOM 6570 C CA . ASP A 1 799 ? 30.551 13.183 -39.053 1.00 90.94 799 ASP A CA 1
ATOM 6571 C C . ASP A 1 799 ? 29.692 11.934 -39.283 1.00 90.94 799 ASP A C 1
ATOM 6573 O O . ASP A 1 799 ? 28.510 12.047 -39.592 1.00 90.94 799 ASP A O 1
ATOM 6577 N N . PHE A 1 800 ? 30.237 10.739 -39.055 1.00 93.69 800 PHE A N 1
ATOM 6578 C CA . PHE A 1 800 ? 29.481 9.487 -39.086 1.00 93.69 800 PHE A CA 1
ATOM 6579 C C . PHE A 1 800 ? 28.465 9.381 -37.935 1.00 93.69 800 PHE A C 1
ATOM 6581 O O . PHE A 1 800 ? 27.498 8.624 -38.015 1.00 93.69 800 PHE A O 1
ATOM 6588 N N . CYS A 1 801 ? 28.647 10.150 -36.862 1.00 91.69 801 CYS A N 1
ATOM 6589 C CA . CYS A 1 801 ? 27.706 10.217 -35.750 1.00 91.69 801 CYS A CA 1
ATOM 6590 C C . CYS A 1 801 ? 26.658 11.321 -35.911 1.00 91.69 801 CYS A C 1
ATOM 6592 O O . CYS A 1 801 ? 25.496 11.096 -35.593 1.00 91.69 801 CYS A O 1
ATOM 6594 N N . ILE A 1 802 ? 27.050 12.498 -36.398 1.00 87.12 802 ILE A N 1
ATOM 6595 C CA . ILE A 1 802 ? 26.197 13.700 -36.364 1.00 87.12 802 ILE A CA 1
ATOM 6596 C C . ILE A 1 802 ? 25.640 14.051 -37.748 1.00 87.12 802 ILE A C 1
ATOM 6598 O O . ILE A 1 802 ? 24.540 14.591 -37.856 1.00 87.12 802 ILE A O 1
ATOM 6602 N N . HIS A 1 803 ? 26.371 13.725 -38.816 1.00 87.75 803 HIS A N 1
ATOM 6603 C CA . HIS A 1 803 ? 26.084 14.149 -40.191 1.00 87.75 803 HIS A CA 1
ATOM 6604 C C . HIS A 1 803 ? 25.842 12.979 -41.164 1.00 87.75 803 HIS A C 1
ATOM 6606 O O . HIS A 1 803 ? 25.779 13.197 -42.375 1.00 87.75 803 HIS A O 1
ATOM 6612 N N . LEU A 1 804 ? 25.685 11.745 -40.660 1.00 90.12 804 LEU A N 1
ATOM 6613 C CA . LEU A 1 804 ? 25.469 10.548 -41.485 1.00 90.12 804 LEU A CA 1
ATOM 6614 C C . LEU A 1 804 ? 24.228 10.687 -42.375 1.00 90.12 804 LEU A C 1
ATOM 6616 O O . LEU A 1 804 ? 24.296 10.500 -43.594 1.00 90.12 804 LEU A O 1
ATOM 6620 N N . VAL A 1 805 ? 23.097 11.039 -41.763 1.00 87.62 805 VAL A N 1
ATOM 6621 C CA . VAL A 1 805 ? 21.845 11.319 -42.468 1.00 87.62 805 VAL A CA 1
ATOM 6622 C C . VAL A 1 805 ? 21.702 12.833 -42.594 1.00 87.62 805 VAL A C 1
ATOM 6624 O O . VAL A 1 805 ? 21.675 13.544 -41.593 1.00 87.62 805 VAL A O 1
ATOM 6627 N N . GLN A 1 806 ? 21.616 13.335 -43.828 1.00 74.31 806 GLN A N 1
ATOM 6628 C CA . GLN A 1 806 ? 21.348 14.750 -44.087 1.00 74.31 806 GLN A CA 1
ATOM 6629 C C . GLN A 1 806 ? 19.849 15.012 -43.986 1.00 74.31 806 GLN A C 1
ATOM 6631 O O . GLN A 1 806 ? 19.058 14.366 -44.675 1.00 74.31 806 GLN A O 1
ATOM 6636 N N . THR A 1 807 ? 19.461 15.941 -43.118 1.00 66.44 807 THR A N 1
ATOM 6637 C CA . THR A 1 807 ? 18.059 16.150 -42.759 1.00 66.44 807 THR A CA 1
ATOM 6638 C C . THR A 1 807 ? 17.649 17.610 -42.918 1.00 66.44 807 THR A C 1
ATOM 6640 O O . THR A 1 807 ? 18.439 18.528 -42.691 1.00 66.44 807 THR A O 1
ATOM 6643 N N . ASP A 1 808 ? 16.401 17.843 -43.334 1.00 59.47 808 ASP A N 1
ATOM 6644 C CA . ASP A 1 808 ? 15.826 19.189 -43.397 1.00 59.47 808 ASP A CA 1
ATOM 6645 C C . ASP A 1 808 ? 15.487 19.703 -41.986 1.00 59.47 808 ASP A C 1
ATOM 6647 O O . ASP A 1 808 ? 15.175 18.931 -41.083 1.00 59.47 808 ASP A O 1
ATOM 6651 N N . ARG A 1 809 ? 15.461 21.032 -41.794 1.00 53.03 809 ARG A N 1
ATOM 6652 C CA . ARG A 1 809 ? 15.259 21.731 -40.497 1.00 53.03 809 ARG A CA 1
ATOM 6653 C C . ARG A 1 809 ? 13.996 21.358 -39.679 1.00 53.03 809 ARG A C 1
ATOM 6655 O O . ARG A 1 809 ? 13.806 21.925 -38.608 1.00 53.03 809 ARG A O 1
ATOM 6662 N N . ARG A 1 810 ? 13.116 20.471 -40.154 1.00 49.34 810 ARG A N 1
ATOM 6663 C CA . ARG A 1 810 ? 11.827 20.103 -39.526 1.00 49.34 810 ARG A CA 1
ATOM 6664 C C . ARG A 1 810 ? 11.795 18.676 -38.965 1.00 49.34 810 ARG A C 1
ATOM 6666 O O . ARG A 1 810 ? 10.759 18.022 -39.038 1.00 49.34 810 ARG A O 1
ATOM 6673 N N . GLU A 1 811 ? 12.901 18.156 -38.452 1.00 58.31 811 GLU A N 1
ATOM 6674 C CA . GLU A 1 811 ? 12.883 16.808 -37.882 1.00 58.31 811 GLU A CA 1
ATOM 6675 C C . GLU A 1 811 ? 12.473 16.745 -36.410 1.00 58.31 811 GLU A C 1
ATOM 6677 O O . GLU A 1 811 ? 12.647 17.680 -35.631 1.00 58.31 811 GLU A O 1
ATOM 6682 N N . THR A 1 812 ? 11.901 15.596 -36.051 1.00 60.66 812 THR A N 1
ATOM 6683 C CA . THR A 1 812 ? 11.468 15.245 -34.701 1.00 60.66 812 THR A CA 1
ATOM 6684 C C . THR A 1 812 ? 12.664 15.011 -33.783 1.00 60.66 812 THR A C 1
ATOM 6686 O O . THR A 1 812 ? 13.660 14.438 -34.210 1.00 60.66 812 THR A O 1
ATOM 6689 N N . VAL A 1 813 ? 12.515 15.336 -32.498 1.00 68.31 813 VAL A N 1
ATOM 6690 C CA . VAL A 1 813 ? 13.510 15.152 -31.423 1.00 68.31 813 VAL A CA 1
ATOM 6691 C C . VAL A 1 813 ? 14.174 13.756 -31.396 1.00 68.31 813 VAL A C 1
ATOM 6693 O O . VAL A 1 813 ? 15.310 13.629 -30.966 1.00 68.31 813 VAL A O 1
ATOM 6696 N N . LEU A 1 814 ? 13.532 12.708 -31.910 1.00 73.62 814 LEU A N 1
ATOM 6697 C CA . LEU A 1 814 ? 14.086 11.348 -31.934 1.00 73.62 814 LEU A CA 1
ATOM 6698 C C . LEU A 1 814 ? 15.153 11.106 -33.016 1.00 73.62 814 LEU A C 1
ATOM 6700 O O . LEU A 1 814 ? 16.017 10.251 -32.843 1.00 73.62 814 LEU A O 1
ATOM 6704 N N . SER A 1 815 ? 15.098 11.816 -34.147 1.00 75.44 815 SER A N 1
ATOM 6705 C CA . SER A 1 815 ? 15.823 11.403 -35.357 1.00 75.44 815 SER A CA 1
ATOM 6706 C C . SER A 1 815 ? 17.343 11.442 -35.186 1.00 75.44 815 SER A C 1
ATOM 6708 O O . SER A 1 815 ? 18.037 10.530 -35.628 1.00 75.44 815 SER A O 1
ATOM 6710 N N . LYS A 1 816 ? 17.868 12.448 -34.478 1.00 77.62 816 LYS A N 1
ATOM 6711 C CA . LYS A 1 816 ? 19.315 12.618 -34.279 1.00 77.62 816 LYS A CA 1
ATOM 6712 C C . LYS A 1 816 ? 19.953 11.493 -33.465 1.00 77.62 816 LYS A C 1
ATOM 6714 O O . LYS A 1 816 ? 21.078 11.115 -33.768 1.00 77.62 816 LYS A O 1
ATOM 6719 N N . PHE A 1 817 ? 19.248 10.949 -32.471 1.00 84.31 817 PHE A N 1
ATOM 6720 C CA . PHE A 1 817 ? 19.758 9.827 -31.682 1.00 84.31 817 PHE A CA 1
ATOM 6721 C C . PHE A 1 817 ? 19.878 8.566 -32.552 1.00 84.31 817 PHE A C 1
ATOM 6723 O O . PHE A 1 817 ? 20.936 7.943 -32.615 1.00 84.31 817 PHE A O 1
ATOM 6730 N N . PHE A 1 818 ? 18.824 8.245 -33.311 1.00 85.31 818 PHE A N 1
ATOM 6731 C CA . PHE A 1 818 ? 18.786 7.047 -34.158 1.00 85.31 818 PHE A CA 1
ATOM 6732 C C . PHE A 1 818 ? 19.664 7.136 -35.415 1.00 85.31 818 PHE A C 1
ATOM 6734 O O . PHE A 1 818 ? 20.153 6.114 -35.896 1.00 85.31 818 PHE A O 1
ATOM 6741 N N . PHE A 1 819 ? 19.921 8.336 -35.944 1.00 89.06 819 PHE A N 1
ATOM 6742 C CA . PHE A 1 819 ? 20.805 8.531 -37.101 1.00 89.06 819 PHE A CA 1
ATOM 6743 C C . PHE A 1 819 ? 22.294 8.406 -36.788 1.00 89.06 819 PHE A C 1
ATOM 6745 O O . PHE A 1 819 ? 23.101 8.372 -37.718 1.00 89.06 819 PHE A O 1
ATOM 6752 N N . ARG A 1 820 ? 22.671 8.269 -35.515 1.00 91.12 820 ARG A N 1
ATOM 6753 C CA . ARG A 1 820 ? 24.063 8.087 -35.116 1.00 91.12 820 ARG A CA 1
ATOM 6754 C C . ARG A 1 820 ? 24.634 6.778 -35.659 1.00 91.12 820 ARG A C 1
ATOM 6756 O O . ARG A 1 820 ? 24.118 5.702 -35.365 1.00 91.12 820 ARG A O 1
ATOM 6763 N N . GLY A 1 821 ? 25.722 6.846 -36.425 1.00 91.12 821 GLY A N 1
ATOM 6764 C CA . GLY A 1 821 ? 26.405 5.666 -36.956 1.00 91.12 821 GLY A CA 1
ATOM 6765 C C . GLY A 1 821 ? 27.084 4.820 -35.872 1.00 91.12 821 GLY A C 1
ATOM 6766 O O . GLY A 1 821 ? 26.752 3.645 -35.727 1.00 91.12 821 GLY A O 1
ATOM 6767 N N . LEU A 1 822 ? 27.973 5.423 -35.069 1.00 94.44 822 LEU A N 1
ATOM 6768 C CA . LEU A 1 822 ? 28.546 4.787 -33.872 1.00 94.44 822 LEU A CA 1
ATOM 6769 C C . LEU A 1 822 ? 27.598 4.989 -32.688 1.00 94.44 822 LEU A C 1
ATOM 6771 O O . LEU A 1 822 ? 27.702 5.958 -31.937 1.00 94.44 822 LEU A O 1
ATOM 6775 N N . MET A 1 823 ? 26.610 4.108 -32.579 1.00 93.50 823 MET A N 1
ATOM 6776 C CA . MET A 1 823 ? 25.530 4.222 -31.600 1.00 93.50 823 MET A CA 1
ATOM 6777 C C . MET A 1 823 ? 26.041 4.131 -30.158 1.00 93.50 823 MET A C 1
ATOM 6779 O O . MET A 1 823 ? 27.015 3.436 -29.871 1.00 93.50 823 MET A O 1
ATOM 6783 N N . LEU A 1 824 ? 25.357 4.831 -29.257 1.00 94.12 824 LEU A N 1
ATOM 6784 C CA . LEU A 1 824 ? 25.482 4.683 -27.808 1.00 94.12 824 LEU A CA 1
ATOM 6785 C C . LEU A 1 824 ? 24.131 4.217 -27.266 1.00 94.12 824 LEU A C 1
ATOM 6787 O O . LEU A 1 824 ? 23.102 4.424 -27.909 1.00 94.12 824 LEU A O 1
ATOM 6791 N N . SER A 1 825 ? 24.141 3.567 -26.111 1.00 91.50 825 SER A N 1
ATOM 6792 C CA . SER A 1 825 ? 22.941 3.059 -25.454 1.00 91.50 825 SER A CA 1
ATOM 6793 C C . SER A 1 825 ? 22.867 3.526 -24.013 1.00 91.50 825 SER A C 1
ATOM 6795 O O . SER A 1 825 ? 23.861 3.538 -23.281 1.00 91.50 825 SER A O 1
ATOM 6797 N N . ASP A 1 826 ? 21.664 3.862 -23.588 1.00 89.56 826 ASP A N 1
ATOM 6798 C CA . ASP A 1 826 ? 21.319 3.943 -22.183 1.00 89.56 826 ASP A CA 1
ATOM 6799 C C . ASP A 1 826 ? 21.153 2.538 -21.572 1.00 89.56 826 ASP A C 1
ATOM 6801 O O . ASP A 1 826 ? 21.169 1.516 -22.265 1.00 89.56 826 ASP A O 1
ATOM 6805 N N . LEU A 1 827 ? 21.043 2.500 -20.247 1.00 85.38 827 LEU A N 1
ATOM 6806 C CA . LEU A 1 827 ? 20.813 1.316 -19.435 1.00 85.38 827 LEU A CA 1
ATOM 6807 C C . LEU A 1 827 ? 19.573 1.519 -18.573 1.00 85.38 827 LEU A C 1
ATOM 6809 O O . LEU A 1 827 ? 19.522 2.401 -17.716 1.00 85.38 827 LEU A O 1
ATOM 6813 N N . GLN A 1 828 ? 18.581 0.659 -18.769 1.00 82.62 828 GLN A N 1
ATOM 6814 C CA . GLN A 1 828 ? 17.305 0.721 -18.062 1.00 82.62 828 GLN A CA 1
ATOM 6815 C C . GLN A 1 828 ? 17.082 -0.548 -17.229 1.00 82.62 828 GLN A C 1
ATOM 6817 O O . GLN A 1 828 ? 17.785 -1.555 -17.368 1.00 82.62 828 GLN A O 1
ATOM 6822 N N . TYR A 1 829 ? 16.129 -0.504 -16.300 1.00 75.19 829 TYR A N 1
ATOM 6823 C CA . TYR A 1 829 ? 15.775 -1.653 -15.462 1.00 75.19 829 TYR A CA 1
ATOM 6824 C C . TYR A 1 829 ? 14.587 -2.410 -16.064 1.00 75.19 829 TYR A C 1
ATOM 6826 O O . TYR A 1 829 ? 13.431 -2.095 -15.773 1.00 75.19 829 TYR A O 1
ATOM 6834 N N . THR A 1 830 ? 14.874 -3.414 -16.897 1.00 63.53 830 THR A N 1
ATOM 6835 C CA . THR A 1 830 ? 13.863 -4.263 -17.553 1.00 63.53 830 THR A CA 1
ATOM 6836 C C . THR A 1 830 ? 13.339 -5.379 -16.642 1.00 63.53 830 THR A C 1
ATOM 6838 O O . THR A 1 830 ? 12.128 -5.607 -16.582 1.00 63.53 830 THR A O 1
ATOM 6841 N N . SER A 1 831 ? 14.204 -5.984 -15.826 1.00 51.94 831 SER A N 1
ATOM 6842 C CA . SER A 1 831 ? 13.870 -6.919 -14.741 1.00 51.94 831 SER A CA 1
ATOM 6843 C C . SER A 1 831 ? 14.435 -6.438 -13.396 1.00 51.94 831 SER A C 1
ATOM 6845 O O . SER A 1 831 ? 15.390 -5.658 -13.355 1.00 51.94 831 SER A O 1
ATOM 6847 N N . TYR A 1 832 ? 13.785 -6.834 -12.300 1.00 40.09 832 TYR A N 1
ATOM 6848 C CA . TYR A 1 832 ? 14.235 -6.599 -10.923 1.00 40.09 832 TYR A CA 1
ATOM 6849 C C . TYR A 1 832 ? 14.370 -7.965 -10.234 1.00 40.09 832 TYR A C 1
ATOM 6851 O O . TYR A 1 832 ? 13.581 -8.860 -10.549 1.00 40.09 832 TYR A O 1
ATOM 6859 N N . GLN A 1 833 ? 15.408 -8.127 -9.407 1.00 38.44 833 GLN A N 1
ATOM 6860 C CA . GLN A 1 833 ? 15.716 -9.353 -8.656 1.00 38.44 833 GLN A CA 1
ATOM 6861 C C . GLN A 1 833 ? 14.864 -9.470 -7.399 1.00 38.44 833 GLN A C 1
ATOM 6863 O O . GLN A 1 833 ? 14.639 -8.420 -6.762 1.00 38.44 833 GLN A O 1
#

pLDDT: mean 84.38, std 13.66, range [31.3, 98.25]

Radius of gyration: 36.42 Å; Cα contacts (8 Å, |Δi|>4): 1235; chains: 1; bounding box: 80×65×109 Å

Secondary structure (DSSP, 8-state):
-HHHHHHHHHHHHHTTS---SEEEEEE-BTTHHHHHS-TT--PPPGGGSBPHHHHHHHHHHHHHHHSSEEEESSHHHHHHHHHHHT--GGGEEEEEE----SSTTGGGHHHHHHHHHT-EESS--HHHHHHHH-HHHHHHHHHHTT-----EEEE-TT----HHHHHHHTTSEEEEE-SS--TTTT--GGGEEE--GGGHHHHHHHHHHH-SS-EEEEE---SEEEEEEEEEETTEEEEPPPEEEE--TT-SS--HHHHHTT--EEEE--STHHHHHHHHHHHHHHHTT--SEEEEEEEEETTEEEEEEEES---SEEE-TTSPEEES-HHHHHHHHHHHHHH-TTHHHHHHHHHHHH-TT-HHHHHHHHHHHHTS--HHHHHHHHHHHHHHHHHT-HHHHHHHHHHHHHH--HHHHHHHHHHHHHHHHHTS-S--HHHHHHHHHHHHTS---HHHHHHHHHHHHHHHHH-SS--HHHHHHHHHHHHHHHHS--BPPP---TT-PPPPB-HHHHHHHHHHHHHHHHHTT--HHHHHHHHHHHHHHHHH-----TT-HHHHHHHHHHTTHHHHS-GGGTHHHHHHHHHHHHHTT-HHHHHHHHHHHHHHHHHTT-HHHHHHHHHHHHHHHHHHT---S-THHHHHHHHHHHHHHHHHH---HHHHHHHHHHHHHHHGGG---S-SHHHHHHHHHHHHHHHHTT-HHHHHHHHHHHHHHHT-S-TT-TT-TTS-HHHHHHHHHHHHHHHHHTT-HHHHHHHHHHHTT---GGGGGGHHHHHHHHHHHHHHHHHT----HHHHHHSSS---TT--TTHHHHT-SS-------S---